Protein AF-0000000066988422 (afdb_homodimer)

Sequence (1366 aa):
MVNLGQAAKDKHDAPRVVFVVPATNDAADVSQGKTKPSWLRLRHLDGFFNGLKALVPVSDYKPEFPRQPGEDSPFPLTFSYTGLPTPTPFVPQPDYDSSEYTAEYHQVEPCYLDKDKKIPVPDVYAYNGVIQGQPKPAIGSYDVLGLRDDICFDRFGRYGPYGLGYSFEEGGMEVGLDTEREGSDAVWEKTGKIDYDKIVIDWGDAQTRCYESNKKRFDEPQERKGPSKTAPNKHQRRSLFGRERKTIPRTAVVIRSYTGFHWTHHSLLNFRAMISELALRSGGEYEVHFLLHVRDDTEAIWADPTTVQRILDENVPEELHSICTLWSEAQMRLIYPGKFGPNVANPSGRDIYGVYRSAHLALQHFAMMHPEYEHFWNWELDMRWLGNYYELFDRLGIWARKQPRVELWERSAKYYIPGYHGDWDAFADLVHNETQASGRPTILGPVSFPGRLALRSEMQGESFFPQSCVEGDLSQCGVGEDADLITLNPIFDVEESGWVFASDVTGYKRDFPMPPRRCSIVTASRLSRRLLEVMHEETWRLRHTMFSEMFPASMALHHGLKVVYAPHPIYIDREWDLKELDGSFNGGRDRSTSGRGSPFDFSNEHNHKGTTWYYHSEFAGLLWRRWLGYAQYDGRGANGGRSGEGTLRGGKEEEERPDSTGRLCLRSMLVHPIKWEHPIDIEMVNLGQAAKDKHDAPRVVFVVPATNDAADVSQGKTKPSWLRLRHLDGFFNGLKALVPVSDYKPEFPRQPGEDSPFPLTFSYTGLPTPTPFVPQPDYDSSEYTAEYHQVEPCYLDKDKKIPVPDVYAYNGVIQGQPKPAIGSYDVLGLRDDICFDRFGRYGPYGLGYSFEEGGMEVGLDTEREGSDAVWEKTGKIDYDKIVIDWGDAQTRCYESNKKRFDEPQERKGPSKTAPNKHQRRSLFGRERKTIPRTAVVIRSYTGFHWTHHSLLNFRAMISELALRSGGEYEVHFLLHVRDDTEAIWADPTTVQRILDENVPEELHSICTLWSEAQMRLIYPGKFGPNVANPSGRDIYGVYRSAHLALQHFAMMHPEYEHFWNWELDMRWLGNYYELFDRLGIWARKQPRVELWERSAKYYIPGYHGDWDAFADLVHNETQASGRPTILGPVSFPGRLALRSEMQGESFFPQSCVEGDLSQCGVGEDADLITLNPIFDVEESGWVFASDVTGYKRDFPMPPRRCSIVTASRLSRRLLEVMHEETWRLRHTMFSEMFPASMALHHGLKVVYAPHPIYIDREWDLKELDGSFNGGRDRSTSGRGSPFDFSNEHNHKGTTWYYHSEFAGLLWRRWLGYAQYDGRGANGGRSGEGTLRGGKEEEERPDSTGRLCLRSMLVHPIKWEHPIDIE

Solvent-accessible surface area (backbone atoms only — not comparable to full-atom values): 73472 Å² total; per-residue (Å²): 133,80,80,78,74,79,78,73,74,75,74,74,70,73,74,75,78,63,80,58,70,71,70,59,65,64,59,57,55,66,71,56,88,66,74,71,67,70,70,43,70,40,53,71,60,64,29,72,74,33,6,54,51,35,55,32,53,63,90,70,52,42,47,56,31,80,65,57,91,87,57,75,68,49,66,76,77,81,68,84,70,87,64,84,79,75,63,42,78,52,74,76,65,77,62,60,82,34,68,71,41,48,70,45,28,53,73,67,49,87,32,33,56,44,94,83,63,77,41,68,67,74,63,37,27,29,34,85,14,37,39,47,21,28,55,51,52,54,29,24,36,40,71,80,39,66,44,80,75,52,36,21,34,33,53,47,28,66,33,28,66,56,19,40,53,36,40,60,92,58,16,24,60,39,48,54,59,83,26,68,56,84,78,50,64,65,71,32,68,83,79,45,77,57,41,59,62,78,64,58,45,43,52,33,58,32,48,50,52,22,30,66,68,25,48,83,33,39,64,71,53,64,80,68,78,66,87,66,73,84,65,69,81,66,59,64,58,70,56,91,63,72,86,57,56,35,52,46,76,27,31,36,37,37,30,52,45,44,66,78,54,83,84,46,65,65,56,50,34,50,50,50,43,44,40,41,44,30,16,39,71,51,29,35,41,26,43,66,36,33,42,33,35,40,81,62,61,52,57,36,60,76,65,32,70,65,54,40,51,51,52,38,68,75,41,42,62,75,43,51,50,72,30,51,45,78,47,36,51,59,56,48,47,51,34,44,26,62,84,63,46,65,57,73,39,60,79,81,72,66,55,72,63,33,65,72,35,28,49,51,56,65,54,32,52,50,48,71,75,38,66,60,37,50,31,34,33,39,39,60,79,38,56,47,64,49,64,60,59,37,45,55,58,51,25,49,51,55,45,45,12,57,44,36,39,67,55,25,57,60,52,13,14,32,75,49,33,39,92,71,46,45,55,71,68,48,37,52,50,49,47,50,51,44,45,60,69,64,68,58,82,79,59,74,46,50,56,88,57,76,84,70,76,78,51,75,55,46,74,73,70,51,70,65,52,60,66,59,47,71,79,47,60,52,84,51,14,49,46,71,40,70,49,29,30,39,31,73,35,44,42,18,42,40,68,67,12,56,38,81,58,64,51,27,40,29,28,62,68,78,92,40,71,80,72,83,53,26,27,26,72,66,69,48,28,38,35,18,45,68,50,35,50,50,52,41,46,37,30,47,76,61,31,36,51,34,30,42,41,28,33,65,49,21,52,28,43,52,57,13,48,46,57,40,40,50,52,56,46,29,40,59,45,47,62,68,55,58,69,59,45,45,48,50,52,18,32,8,49,79,61,13,30,17,18,54,54,7,27,62,10,72,91,37,39,70,75,40,25,41,18,21,62,35,88,72,19,54,36,15,36,51,54,50,25,38,44,63,28,36,58,39,46,67,17,43,46,96,74,32,42,44,81,80,28,59,51,79,42,60,16,30,72,46,27,63,36,89,87,41,38,32,55,39,38,44,55,64,38,52,31,18,36,43,89,67,67,54,80,71,66,80,105,130,82,77,75,74,80,77,74,74,76,73,76,72,73,75,74,78,63,79,57,68,69,70,57,66,65,57,60,55,66,72,57,87,65,75,72,68,70,71,42,68,40,52,72,60,64,28,72,73,32,6,53,49,34,55,32,53,63,90,72,52,45,49,55,30,82,67,56,90,88,57,76,71,49,66,78,78,82,67,83,68,86,65,84,80,76,64,43,78,53,75,77,64,77,62,60,80,35,69,71,42,47,70,47,28,53,74,68,47,88,35,32,57,43,93,84,63,76,41,69,67,74,65,36,27,28,34,86,14,38,39,47,21,27,54,51,52,54,29,24,36,40,71,80,38,67,44,81,76,52,37,21,35,34,55,46,28,65,31,28,66,54,19,40,54,37,40,60,91,58,18,23,60,39,49,53,59,84,26,66,55,85,78,50,63,65,70,33,66,83,80,45,76,56,42,57,63,78,65,60,45,44,52,33,58,31,47,49,54,23,31,66,68,24,47,82,32,38,62,71,52,65,80,70,80,66,87,68,73,81,64,69,82,65,60,66,60,70,55,94,63,74,86,57,56,36,55,45,75,26,32,36,37,37,32,52,44,45,66,79,53,84,83,46,68,66,58,50,34,53,49,50,44,44,40,42,44,29,15,39,72,50,28,36,39,26,42,67,37,33,42,32,35,41,81,61,62,52,56,36,59,76,64,31,70,66,53,40,50,51,52,37,69,75,42,43,62,74,44,50,49,71,30,51,46,78,48,37,51,58,54,48,48,50,34,44,27,62,83,62,46,64,58,73,37,60,82,81,72,67,54,73,65,33,65,73,36,28,50,52,55,64,52,32,52,50,48,71,75,39,66,59,37,51,32,33,32,40,39,59,78,37,56,49,63,49,66,58,58,38,46,56,58,51,25,51,51,55,46,44,12,58,44,35,39,66,56,25,57,62,53,12,15,32,75,49,33,40,93,71,44,45,56,71,69,48,36,52,49,48,47,50,50,43,44,60,71,63,68,60,83,80,59,75,47,51,55,88,58,78,83,70,76,80,52,75,55,44,74,72,69,50,71,66,52,60,66,59,46,72,78,46,62,50,83,52,13,48,46,72,38,69,48,29,31,38,31,72,37,46,41,18,41,41,66,68,13,55,38,82,56,64,50,26,40,28,29,61,67,78,92,39,70,80,72,86,53,25,28,27,72,67,68,48,28,38,35,18,44,69,50,36,50,51,52,41,46,38,30,49,73,61,31,36,50,32,30,41,41,28,33,64,50,21,50,29,44,52,55,12,48,48,56,39,40,49,52,55,45,30,40,58,46,47,61,68,54,59,69,58,46,45,49,49,52,18,30,8,49,78,62,13,31,18,17,53,54,7,28,61,10,73,90,37,39,70,75,39,26,40,18,21,60,34,88,73,18,56,37,14,37,53,53,49,25,39,44,63,28,36,59,38,45,67,16,42,47,98,75,31,43,45,81,81,27,59,51,78,42,59,15,31,71,45,28,62,36,89,88,41,38,31,56,38,39,43,56,63,38,52,30,18,36,44,91,66,69,55,78,70,66,79,106

Foldseek 3Di:
DDCPDDPPPPPPPPPPPPVPPPPVVVVVVPPPPPDPDPQLPFFFQDQQQFAQQQFDFPVPADAQPDDDVPDDGCPPPDDDRPDGDFWDFDAPADPLPDPVNVLAAPHFDAFAQAPVRPAGQATATKAFADGHHHHFFQFFDCVLLVHDDRIWHFPLRQQVQPAAQDDLVLQHQPFNVQFACPNSCSRQPPRHGDRVPVRVGQLLVRLVVLCVVVVLQADDLPPPPDDDDPPDCVQAPPPVDDRPHGHDAAEEEEEEEEAPDDDDSVLSSQVSLQSSLARRSNSGSYHYAYEYEYEPPVQPVVPDVVSLVVSCVRGHPSSRSNRYDYDYLVVLCVLQDDDWADAQDDLPPDDCSDCFAAVCSSVLVVLVVCSRHFKYWYHYSFKGKRDRVCSVVVSLQVSLLQDALWCQLQLLQATHRCVVQPDPVSVVVVSVVLVVVLVDDGARFADDFPQQDDDPCVVVVDAQQDPCCVPHDVNCGSGNPGAQKEAQHGKAWAVQLQQSQNRRKIRTDPVGPDDTWIFGADLGMMHGSVLSVLLSCCCRPSVIGGGRRIGSVRSCRNRTGGYHYRTFRKHFRGNDDSVVLQCLQQVADSSGLYHPNHCNNPVNVVSCQGIQDHQNHVNVQVSQLLSSAAWAAPQCDPSSGDGPDHDTDTHRVQQPDPPGSHHRIRGIDMGPGHSDHDPVVVD/DPPPDDPPPPPPPPPPPPVPPPPVVVVVVPDPPPDPDPQLPFFFQDQQQFAQQQFDFPVPADAQPDDDVPDDGCPPPDGDRPDGDFWDFDAPADPLPDPVNVLAAPHFDAFAQAPVRPAGQATATKAFGAGHHHHFFQFFDCVLLVHDDRIWHFPLSQQVQPAAQDDLVLQHLPANVQFACPNSCSRQPPRHHDRVPVRVGQLLVRLVVLCVVVVLQADDLPPPPDDDDPPDCVQAPPPVDDRPHGHDAAEEEEEEEEAPDDDDSVLSSQVSQQSSLARRSNSGSYHYAYEYEYEPPVQPVVPDVVSLVVSCVRGHPSSRSNRYDYDYLVVLCVLQDDDWADAQDDLPPDDCSDCFAAVCSSVLVVLVVCSRHFKYWYHYSFKGKRDRVCSVVVSLQLSLLQDALWCQLQLLQATHRCVVQPDPVSVVVVSVVLVVVLVDDGARFADDFPQQDDDPCVVVVDAQQDPCCVPHDVNCGSGNPGAQKEDQHGKAWAAQLQQSQNRRKIRTDPVGPDDTWIFDADLGIMHGSVLSVQLSCCCRPSVIGGGNRIGSVRSCRNRTGGYHYRTFRKHFRGNDDSVVLQCLQQVADSSGLYHHNHCNNPVNVVSCQGIQDHQNHLNVQVSQLLSSAAWAAPQCDPSSGGGPDHDTDTHRVQQPDPPGSHHRIRGIDMGPGHSDHDPVVVD

Radius of gyration: 39.03 Å; Cα contacts (8 Å, |Δi|>4): 2765; chains: 2; bounding box: 104×121×93 Å

Secondary structure (DSSP, 8-state):
----------------------GGGGTHHHHS-----GGGGSPBP-GGG-BGGGEE-GGG--BSSS--TTPPP-PSP-----S----EEE--S--TTSHHHHHHBPPPPPPBSSTTS-SBPPPEEEEESEETBPPPPSBS-HHHHT---SEEB-HHHHHGGGTTTS-TTTTS-STTTTS--TTGGGGGTTT----TTTTT--HHHHHHHHHHHTGGGB-------SS------TT----SSS-PPBPB-EEEEEEEEETT----HHHHHHHHHHIIIIIITTTSSEEEEEEEE---TTS-TTT-HHHHHHHHHHHS-GGGGGGEEEE-HHHHHHHS-S----BS--TT---TTSTTT-TTHHHHHHHHH-TTEEEEEEEETT-EESS-HHHHHHHHHHHHHHS-STTHHHHTTS---HHHH-SHHHHHHHHHHHHHHH-PPP--SPPP-TT----HHHHTT--SS-THHHHS-GGGTTTTPPPSEEESS--EE-TTS--TTTT-EESS-TTSPPPP-EE-SS--EEEEHHHHHHHHHHHHTT--EE-TTTHHHHHHHHHT--EEE----B-BSB---HHHHHHHHT-SGGGSSSSTT-TTSTTTGGGGGGBSBSTT-SHHHHHHHHHHT--EE----TTS--TT-S-EE-HHHHHH-TTS--SB-B---EEB-----SGGGG-/----------------------GGGGTHHHHS-----GGGGSPBP-GGG-BGGGEE-GGG--BSSS--TTPPP-PSP-----S----EEE--S--TTSHHHHHHBPPPPPPBSSTTS-SBPPPEEEEESEETBPPPPSBS-HHHHT---SEEB-HHHHHGGGTTTS-TTTTS-STTTTS--TTGGGGGTTT----TTTTT--HHHHHHHHHHHTGGGB-------SS------TT----SSS-PPBPB-EEEEEEEEETT----HHHHHHHHHHIIIIIITTTSSEEEEEEEE---TTS-TTT-HHHHHHHHHHHS-GGGGGGEEEE-HHHHHHHS-S----BS--TT---TTSTTT-TTHHHHHHHHH-TTEEEEEEEETT-EESS-HHHHHHHHHHHHHHS-STTHHHHTTS---HHHH-SHHHHHHHHHHHHHHH-PPPP-SPPP-TT----HHHHTT--SS-THHHHS-GGGTTTTPPPSEEESS--EE-TTS--TTTT-EESS-TTSPPPP-EE-SS--EEEEHHHHHHHHHHHHTT--EE-TTTHHHHHHHHHT--EEE----B-BSB---HHHHHHHHT-SGGGSSSSTT-TTSTTTGGGGGGBSBSTT-SHHHHHHHHHHT--EE----TTS--TT-S-EE-HHHHHH-TTS--SB-B---EEB-----SGGGG-

Nearest PDB structures (foldseek):
  5xlx-assembly1_D  TM=3.411E-01  e=4.721E-01  Pseudomonas aeruginosa PAO1
  8hfm-assembly1_A  TM=3.914E-01  e=1.271E+00  Mycolicibacterium smegmatis
  7mq5-assembly1_A  TM=4.185E-01  e=6.124E+00  Pseudomonas aeruginosa UCBPP-PA14
  6c8s-assembly1_A  TM=3.141E-01  e=2.275E+00  Catharanthus roseus
  3wqc-assembly1_A  TM=3.260E-01  e=3.421E+00  Delftia sp. HT23

pLDDT: mean 89.11, std 18.58, range [16.94, 98.94]

InterPro domains:
  IPR021822 Protein of unknown function DUF3405 [PF11885] (152-675)
  IPR021822 Protein of unknown function DUF3405 [PTHR36205] (32-678)

Organism: NCBI:txid100816

Structure (mmCIF, N/CA/C/O backbone):
data_AF-0000000066988422-model_v1
#
loop_
_entity.id
_entity.type
_entity.pdbx_description
1 polymer 'Uncharacterized protein'
#
loop_
_atom_site.group_PDB
_atom_site.id
_atom_site.type_symbol
_atom_site.label_atom_id
_atom_site.label_alt_id
_atom_site.label_comp_id
_atom_site.label_asym_id
_atom_site.label_entity_id
_atom_site.label_seq_id
_atom_site.pdbx_PDB_ins_code
_atom_site.Cartn_x
_atom_site.Cartn_y
_atom_site.Cartn_z
_atom_site.occupancy
_atom_site.B_iso_or_equiv
_atom_site.auth_seq_id
_atom_site.auth_comp_id
_atom_site.auth_asym_id
_atom_site.auth_atom_id
_atom_site.pdbx_PDB_model_num
ATOM 1 N N . MET A 1 1 ? 52.656 7.969 -8.68 1 19.59 1 MET A N 1
ATOM 2 C CA . MET A 1 1 ? 52.062 9.07 -7.926 1 19.59 1 MET A CA 1
ATOM 3 C C . MET A 1 1 ? 51.031 9.797 -8.758 1 19.59 1 MET A C 1
ATOM 5 O O . MET A 1 1 ? 51.344 10.727 -9.492 1 19.59 1 MET A O 1
ATOM 9 N N . VAL A 1 2 ? 50.25 9.062 -9.492 1 21.31 2 VAL A N 1
ATOM 10 C CA . VAL A 1 2 ? 49.562 9.398 -10.742 1 21.31 2 VAL A CA 1
ATOM 11 C C . VAL A 1 2 ? 48.469 10.43 -10.469 1 21.31 2 VAL A C 1
ATOM 13 O O . VAL A 1 2 ? 47.688 10.297 -9.516 1 21.31 2 VAL A O 1
ATOM 16 N N . ASN A 1 3 ? 48.75 11.672 -10.844 1 19.94 3 ASN A N 1
ATOM 17 C CA . ASN A 1 3 ? 48.188 13.016 -10.711 1 19.94 3 ASN A CA 1
ATOM 18 C C . ASN A 1 3 ? 46.781 13.086 -11.266 1 19.94 3 ASN A C 1
ATOM 20 O O . ASN A 1 3 ? 46.562 13.102 -12.484 1 19.94 3 ASN A O 1
ATOM 24 N N . LEU A 1 4 ? 45.938 12.141 -10.758 1 20.84 4 LEU A N 1
ATOM 25 C CA . LEU A 1 4 ? 44.562 11.898 -11.234 1 20.84 4 LEU A CA 1
ATOM 26 C C . LEU A 1 4 ? 43.75 13.18 -11.195 1 20.84 4 LEU A C 1
ATOM 28 O O . LEU A 1 4 ? 43.625 13.805 -10.133 1 20.84 4 LEU A O 1
ATOM 32 N N . GLY A 1 5 ? 43.844 13.914 -12.281 1 19.59 5 GLY A N 1
ATOM 33 C CA . GLY A 1 5 ? 43.344 15.227 -12.664 1 19.59 5 GLY A CA 1
ATOM 34 C C . GLY A 1 5 ? 41.906 15.445 -12.32 1 19.59 5 GLY A C 1
ATOM 35 O O . GLY A 1 5 ? 41.156 14.484 -12.125 1 19.59 5 GLY A O 1
ATOM 36 N N . GLN A 1 6 ? 41.5 16.656 -11.859 1 18.61 6 GLN A N 1
ATOM 37 C CA . GLN A 1 6 ? 40.531 17.469 -11.125 1 18.61 6 GLN A CA 1
ATOM 38 C C . GLN A 1 6 ? 39.219 17.625 -11.906 1 18.61 6 GLN A C 1
ATOM 40 O O . GLN A 1 6 ? 39.094 18.531 -12.727 1 18.61 6 GLN A O 1
ATOM 45 N N . ALA A 1 7 ? 38.781 16.547 -12.609 1 18.44 7 ALA A N 1
ATOM 46 C CA . ALA A 1 7 ? 37.688 16.938 -13.5 1 18.44 7 ALA A CA 1
ATOM 47 C C . ALA A 1 7 ? 36.562 17.609 -12.719 1 18.44 7 ALA A C 1
ATOM 49 O O . ALA A 1 7 ? 35.969 17 -11.812 1 18.44 7 ALA A O 1
ATOM 50 N N . ALA A 1 8 ? 36.5 18.875 -12.648 1 16.94 8 ALA A N 1
ATOM 51 C CA . ALA A 1 8 ? 35.625 19.828 -11.984 1 16.94 8 ALA A CA 1
ATOM 52 C C . ALA A 1 8 ? 34.188 19.672 -12.477 1 16.94 8 ALA A C 1
ATOM 54 O O . ALA A 1 8 ? 33.844 20.094 -13.586 1 16.94 8 ALA A O 1
ATOM 55 N N . LYS A 1 9 ? 33.625 18.5 -12.367 1 20.05 9 LYS A N 1
ATOM 56 C CA . LYS A 1 9 ? 32.281 18.422 -12.984 1 20.05 9 LYS A CA 1
ATOM 57 C C . LYS A 1 9 ? 31.375 19.516 -12.477 1 20.05 9 LYS A C 1
ATOM 59 O O . LYS A 1 9 ? 31.188 19.688 -11.273 1 20.05 9 LYS A O 1
ATOM 64 N N . ASP A 1 10 ? 31.141 20.5 -13.289 1 17.42 10 ASP A N 1
ATOM 65 C CA . ASP A 1 10 ? 30.312 21.688 -13.125 1 17.42 10 ASP A CA 1
ATOM 66 C C . ASP A 1 10 ? 28.875 21.312 -12.789 1 17.42 10 ASP A C 1
ATOM 68 O O . ASP A 1 10 ? 28.219 20.578 -13.539 1 17.42 10 ASP A O 1
ATOM 72 N N . LYS A 1 11 ? 28.625 21.094 -11.547 1 21.39 11 LYS A N 1
ATOM 73 C CA . LYS A 1 11 ? 27.328 20.812 -10.938 1 21.39 11 LYS A CA 1
ATOM 74 C C . LYS A 1 11 ? 26.281 21.812 -11.406 1 21.39 11 LYS A C 1
ATOM 76 O O . LYS A 1 11 ? 26.375 23.016 -11.117 1 21.39 11 LYS A O 1
ATOM 81 N N . HIS A 1 12 ? 25.891 21.594 -12.703 1 20.41 12 HIS A N 1
ATOM 82 C CA . HIS A 1 12 ? 24.844 22.484 -13.188 1 20.41 12 HIS A CA 1
ATOM 83 C C . HIS A 1 12 ? 23.703 22.609 -12.18 1 20.41 12 HIS A C 1
ATOM 85 O O . HIS A 1 12 ? 23.25 21.594 -11.625 1 20.41 12 HIS A O 1
ATOM 91 N N . ASP A 1 13 ? 23.672 23.578 -11.422 1 19.95 13 ASP A N 1
ATOM 92 C CA . ASP A 1 13 ? 22.75 24.094 -10.43 1 19.95 13 ASP A CA 1
ATOM 93 C C . ASP A 1 13 ? 21.297 24.016 -10.93 1 19.95 13 ASP A C 1
ATOM 95 O O . ASP A 1 13 ? 20.969 24.562 -11.977 1 19.95 13 ASP A O 1
ATOM 99 N N . ALA A 1 14 ? 20.766 22.844 -10.82 1 23.89 14 ALA A N 1
ATOM 100 C CA . ALA A 1 14 ? 19.344 22.766 -11.18 1 23.89 14 ALA A CA 1
ATOM 101 C C . ALA A 1 14 ? 18.578 23.953 -10.594 1 23.89 14 ALA A C 1
ATOM 103 O O . ALA A 1 14 ? 18.672 24.234 -9.398 1 23.89 14 ALA A O 1
ATOM 104 N N . PRO A 1 15 ? 18.25 24.922 -11.406 1 22.16 15 PRO A N 1
ATOM 105 C CA . PRO A 1 15 ? 17.562 26.125 -10.922 1 22.16 15 PRO A CA 1
ATOM 106 C C . PRO A 1 15 ? 16.328 25.797 -10.062 1 22.16 15 PRO A C 1
ATOM 108 O O . PRO A 1 15 ? 15.695 24.766 -10.266 1 22.16 15 PRO A O 1
ATOM 111 N N . ARG A 1 16 ? 16.328 26.094 -8.82 1 23.86 16 ARG A N 1
ATOM 112 C CA . ARG A 1 16 ? 15.266 26.156 -7.824 1 23.86 16 ARG A CA 1
ATOM 113 C C . ARG A 1 16 ? 14 26.766 -8.398 1 23.86 16 ARG A C 1
ATOM 115 O O . ARG A 1 16 ? 13.984 27.953 -8.75 1 23.86 16 ARG A O 1
ATOM 122 N N . VAL A 1 17 ? 13.406 25.953 -9.188 1 24.53 17 VAL A N 1
ATOM 123 C CA . VAL A 1 17 ? 12.195 26.578 -9.719 1 24.53 17 VAL A CA 1
ATOM 124 C C . VAL A 1 17 ? 11.344 27.125 -8.57 1 24.53 17 VAL A C 1
ATOM 126 O O . VAL A 1 17 ? 10.828 26.359 -7.754 1 24.53 17 VAL A O 1
ATOM 129 N N . VAL A 1 18 ? 11.844 28.109 -7.848 1 24.56 18 VAL A N 1
ATOM 130 C CA . VAL A 1 18 ? 10.953 28.922 -7.016 1 24.56 18 VAL A CA 1
ATOM 131 C C . VAL A 1 18 ? 9.766 29.391 -7.848 1 24.56 18 VAL A C 1
ATOM 133 O O . VAL A 1 18 ? 9.945 30 -8.906 1 24.56 18 VAL A O 1
ATOM 136 N N . PHE A 1 19 ? 8.875 28.641 -7.836 1 25.61 19 PHE A N 1
ATOM 137 C CA . PHE A 1 19 ? 7.684 29.25 -8.414 1 25.61 19 PHE A CA 1
ATOM 138 C C . PHE A 1 19 ? 7.48 30.656 -7.887 1 25.61 19 PHE A C 1
ATOM 140 O O . PHE A 1 19 ? 7.086 30.844 -6.734 1 25.61 19 PHE A O 1
ATOM 147 N N . VAL A 1 20 ? 8.461 31.547 -8.195 1 26 20 VAL A N 1
ATOM 148 C CA . VAL A 1 20 ? 8.125 32.969 -8.047 1 26 20 VAL A CA 1
ATOM 149 C C . VAL A 1 20 ? 6.898 33.281 -8.891 1 26 20 VAL A C 1
ATOM 151 O O . VAL A 1 20 ? 6.914 33.125 -10.117 1 26 20 VAL A O 1
ATOM 154 N N . VAL A 1 21 ? 5.773 33.094 -8.406 1 29.05 21 VAL A N 1
ATOM 155 C CA . VAL A 1 21 ? 4.867 34.031 -9.094 1 29.05 21 VAL A CA 1
ATOM 156 C C . VAL A 1 21 ? 5.598 35.344 -9.406 1 29.05 21 VAL A C 1
ATOM 158 O O . VAL A 1 21 ? 6.27 35.906 -8.539 1 29.05 21 VAL A O 1
ATOM 161 N N . PRO A 1 22 ? 6.039 35.469 -10.562 1 28.91 22 PRO A N 1
ATOM 162 C CA . PRO A 1 22 ? 6.773 36.688 -10.781 1 28.91 22 PRO A CA 1
ATOM 163 C C . PRO A 1 22 ? 6.207 37.875 -9.969 1 28.91 22 PRO A C 1
ATOM 165 O O . PRO A 1 22 ? 4.988 38.062 -9.93 1 28.91 22 PRO A O 1
ATOM 168 N N . ALA A 1 23 ? 6.914 38.219 -8.945 1 31.91 23 ALA A N 1
ATOM 169 C CA . ALA A 1 23 ? 6.801 39.594 -8.438 1 31.91 23 ALA A CA 1
ATOM 170 C C . ALA A 1 23 ? 6.766 40.594 -9.586 1 31.91 23 ALA A C 1
ATOM 172 O O . ALA A 1 23 ? 7.57 41.531 -9.617 1 31.91 23 ALA A O 1
ATOM 173 N N . THR A 1 24 ? 6.543 40.156 -10.852 1 30.11 24 THR A N 1
ATOM 174 C CA . THR A 1 24 ? 6.543 41.188 -11.875 1 30.11 24 THR A CA 1
ATOM 175 C C . THR A 1 24 ? 5.637 42.344 -11.469 1 30.11 24 THR A C 1
ATOM 177 O O . THR A 1 24 ? 5.645 43.406 -12.109 1 30.11 24 THR A O 1
ATOM 180 N N . ASN A 1 25 ? 4.68 42 -10.641 1 28.25 25 ASN A N 1
ATOM 181 C CA . ASN A 1 25 ? 3.791 43.125 -10.43 1 28.25 25 ASN A CA 1
ATOM 182 C C . ASN A 1 25 ? 4.391 44.156 -9.453 1 28.25 25 ASN A C 1
ATOM 184 O O . ASN A 1 25 ? 3.693 45.031 -8.977 1 28.25 25 ASN A O 1
ATOM 188 N N . ASP A 1 26 ? 5.59 43.906 -9.047 1 30.14 26 ASP A N 1
ATOM 189 C CA . ASP A 1 26 ? 6.129 45.062 -8.336 1 30.14 26 ASP A CA 1
ATOM 190 C C . ASP A 1 26 ? 6.398 46.219 -9.289 1 30.14 26 ASP A C 1
ATOM 192 O O . ASP A 1 26 ? 6.824 47.312 -8.859 1 30.14 26 ASP A O 1
ATOM 196 N N . ALA A 1 27 ? 6.754 45.875 -10.508 1 32.25 27 ALA A N 1
ATOM 197 C CA . ALA A 1 27 ? 7.059 46.906 -11.484 1 32.25 27 ALA A CA 1
ATOM 198 C C . ALA A 1 27 ? 5.824 47.781 -11.789 1 32.25 27 ALA A C 1
ATOM 200 O O . ALA A 1 27 ? 5.938 48.906 -12.242 1 32.25 27 ALA A O 1
ATOM 201 N N . ALA A 1 28 ? 4.789 47 -11.93 1 33.03 28 ALA A N 1
ATOM 202 C CA . ALA A 1 28 ? 3.703 47.844 -12.445 1 33.03 28 ALA A CA 1
ATOM 203 C C . ALA A 1 28 ? 3.219 48.812 -11.391 1 33.03 28 ALA A C 1
ATOM 205 O O . ALA A 1 28 ? 2.348 49.656 -11.664 1 33.03 28 ALA A O 1
ATOM 206 N N . ASP A 1 29 ? 3.682 48.5 -10.289 1 30.86 29 ASP A N 1
ATOM 207 C CA . ASP A 1 29 ? 3.123 49.406 -9.289 1 30.86 29 ASP A CA 1
ATOM 208 C C . ASP A 1 29 ? 3.646 50.844 -9.477 1 30.86 29 ASP A C 1
ATOM 210 O O . ASP A 1 29 ? 3.098 51.781 -8.914 1 30.86 29 ASP A O 1
ATOM 214 N N . VAL A 1 30 ? 4.867 50.906 -10.047 1 35.25 30 VAL A N 1
ATOM 215 C CA . VAL A 1 30 ? 5.406 52.281 -10.117 1 35.25 30 VAL A CA 1
ATOM 216 C C . VAL A 1 30 ? 4.738 53.031 -11.258 1 35.25 30 VAL A C 1
ATOM 218 O O . VAL A 1 30 ? 4.871 54.25 -11.352 1 35.25 30 VAL A O 1
ATOM 221 N N . SER A 1 31 ? 4.504 52.406 -12.43 1 32.81 31 SER A N 1
ATOM 222 C CA . SER A 1 31 ? 4.258 53.344 -13.516 1 32.81 31 SER A CA 1
ATOM 223 C C . SER A 1 31 ? 2.943 54.094 -13.312 1 32.81 31 SER A C 1
ATOM 225 O O . SER A 1 31 ? 2.752 55.156 -13.859 1 32.81 31 SER A O 1
ATOM 227 N N . GLN A 1 32 ? 1.687 53.25 -13.32 1 32.5 32 GLN A N 1
ATOM 228 C CA . GLN A 1 32 ? 0.474 54.062 -13.352 1 32.5 32 GLN A CA 1
ATOM 229 C C . GLN A 1 32 ? 0.282 54.812 -12.039 1 32.5 32 GLN A C 1
ATOM 231 O O . GLN A 1 32 ? 0.817 54.406 -11 1 32.5 32 GLN A O 1
ATOM 236 N N . GLY A 1 33 ? -0.21 55.938 -11.953 1 37.53 33 GLY A N 1
ATOM 237 C CA . GLY A 1 33 ? -0.683 56.875 -10.93 1 37.53 33 GLY A CA 1
ATOM 238 C C . GLY A 1 33 ? -1.252 56.156 -9.711 1 37.53 33 GLY A C 1
ATOM 239 O O . GLY A 1 33 ? -2.102 56.719 -9.016 1 37.53 33 GLY A O 1
ATOM 240 N N . LYS A 1 34 ? -1.297 54.875 -9.625 1 46 34 LYS A N 1
ATOM 241 C CA . LYS A 1 34 ? -2.049 54.188 -8.578 1 46 34 LYS A CA 1
ATOM 242 C C . LYS A 1 34 ? -1.488 54.5 -7.191 1 46 34 LYS A C 1
ATOM 244 O O . LYS A 1 34 ? -0.277 54.438 -6.977 1 46 34 LYS A O 1
ATOM 249 N N . THR A 1 35 ? -2.203 55.312 -6.414 1 59.12 35 THR A N 1
ATOM 250 C CA . THR A 1 35 ? -2.1 55.812 -5.043 1 59.12 35 THR A CA 1
ATOM 251 C C . THR A 1 35 ? -1.723 54.688 -4.09 1 59.12 35 THR A C 1
ATOM 253 O O . THR A 1 35 ? -2.303 53.594 -4.145 1 59.12 35 THR A O 1
ATOM 256 N N . LYS A 1 36 ? -0.502 54.594 -3.652 1 72.38 36 LYS A N 1
ATOM 257 C CA . LYS A 1 36 ? -0.059 53.688 -2.574 1 72.38 36 LYS A CA 1
ATOM 258 C C . LYS A 1 36 ? -1.171 53.469 -1.554 1 72.38 36 LYS A C 1
ATOM 260 O O . LYS A 1 36 ? -1.992 54.375 -1.317 1 72.38 36 LYS A O 1
ATOM 265 N N . PRO A 1 37 ? -1.189 52.188 -1.124 1 82.56 37 PRO A N 1
ATOM 266 C CA . PRO A 1 37 ? -2.223 51.938 -0.118 1 82.56 37 PRO A CA 1
ATOM 267 C C . PRO A 1 37 ? -2.158 52.906 1.057 1 82.56 37 PRO A C 1
ATOM 269 O O . PRO A 1 37 ? -1.066 53.25 1.513 1 82.56 37 PRO A O 1
ATOM 272 N N . SER A 1 38 ? -3.213 53.375 1.493 1 83 38 SER A N 1
ATOM 273 C CA . SER A 1 38 ? -3.307 54.406 2.504 1 83 38 SER A CA 1
ATOM 274 C C . SER A 1 38 ? -2.723 53.938 3.836 1 83 38 SER A C 1
ATOM 276 O O . SER A 1 38 ? -2.188 54.75 4.598 1 83 38 SER A O 1
ATOM 278 N N . TRP A 1 39 ? -2.803 52.688 4.105 1 87.25 39 TRP A N 1
ATOM 279 C CA . TRP A 1 39 ? -2.352 52.188 5.406 1 87.25 39 TRP A CA 1
ATOM 280 C C . TRP A 1 39 ? -0.84 52.344 5.551 1 87.25 39 TRP A C 1
ATOM 282 O O . TRP A 1 39 ? -0.316 52.375 6.664 1 87.25 39 TRP A O 1
ATOM 292 N N . LEU A 1 40 ? -0.065 52.438 4.492 1 86.25 40 LEU A N 1
ATOM 293 C CA . LEU A 1 40 ? 1.384 52.625 4.523 1 86.25 40 LEU A CA 1
ATOM 294 C C . LEU A 1 40 ? 1.77 53.906 5.23 1 86.25 40 LEU A C 1
ATOM 296 O O . LEU A 1 40 ? 2.896 54.031 5.715 1 86.25 40 LEU A O 1
ATOM 300 N N . ARG A 1 41 ? 0.84 54.75 5.289 1 86.44 41 ARG A N 1
ATOM 301 C CA . ARG A 1 41 ? 1.125 56.062 5.879 1 86.44 41 ARG A CA 1
ATOM 302 C C . ARG A 1 41 ? 0.848 56.062 7.379 1 86.44 41 ARG A C 1
ATOM 304 O O . ARG A 1 41 ? 1.225 57 8.094 1 86.44 41 ARG A O 1
ATOM 311 N N . LEU A 1 42 ? 0.334 55.062 7.82 1 90.06 42 LEU A N 1
ATOM 312 C CA . LEU A 1 42 ? 0.01 54.969 9.242 1 90.06 42 LEU A CA 1
ATOM 313 C C . LEU A 1 42 ? 1.269 54.75 10.078 1 90.06 42 LEU A C 1
ATOM 315 O O . LEU A 1 42 ? 2.246 54.188 9.594 1 90.06 42 LEU A O 1
ATOM 319 N N . ARG A 1 43 ? 1.181 55.188 11.25 1 89.62 43 ARG A N 1
ATOM 320 C CA . ARG A 1 43 ? 2.322 55.094 12.156 1 89.62 43 ARG A CA 1
ATOM 321 C C . ARG A 1 43 ? 2.576 53.625 12.539 1 89.62 43 ARG A C 1
ATOM 323 O O . ARG A 1 43 ? 1.637 52.875 12.828 1 89.62 43 ARG A O 1
ATOM 330 N N . HIS A 1 44 ? 3.873 53.281 12.617 1 91.81 44 HIS A N 1
ATOM 331 C CA . HIS A 1 44 ? 4.258 51.938 13.086 1 91.81 44 HIS A CA 1
ATOM 332 C C . HIS A 1 44 ? 4.082 51.812 14.602 1 91.81 44 HIS A C 1
ATOM 334 O O . HIS A 1 44 ? 4.324 52.781 15.336 1 91.81 44 HIS A O 1
ATOM 340 N N . LEU A 1 45 ? 3.695 50.688 15 1 93.81 45 LEU A N 1
ATOM 341 C CA . LEU A 1 45 ? 3.605 50.406 16.422 1 93.81 45 LEU A CA 1
ATOM 342 C C . LEU A 1 45 ? 4.949 49.938 16.969 1 93.81 45 LEU A C 1
ATOM 344 O O . LEU A 1 45 ? 5.539 49 16.453 1 93.81 45 LEU A O 1
ATOM 348 N N . ASP A 1 46 ? 5.379 50.531 18.031 1 92.38 46 ASP A N 1
ATOM 349 C CA . ASP A 1 46 ? 6.719 50.25 18.547 1 92.38 46 ASP A CA 1
ATOM 350 C C . ASP A 1 46 ? 6.668 49.344 19.766 1 92.38 46 ASP A C 1
ATOM 352 O O . ASP A 1 46 ? 7.688 48.781 20.172 1 92.38 46 ASP A O 1
ATOM 356 N N . GLY A 1 47 ? 5.512 49.188 20.328 1 94.88 47 GLY A N 1
ATOM 357 C CA . GLY A 1 47 ? 5.371 48.469 21.578 1 94.88 47 GLY A CA 1
ATOM 358 C C . GLY A 1 47 ? 5.762 47 21.469 1 94.88 47 GLY A C 1
ATOM 359 O O . GLY A 1 47 ? 6.102 46.375 22.469 1 94.88 47 GLY A O 1
ATOM 360 N N . PHE A 1 48 ? 5.766 46.5 20.281 1 95.94 48 PHE A N 1
ATOM 361 C CA . PHE A 1 48 ? 6.145 45.094 20.062 1 95.94 48 PHE A CA 1
ATOM 362 C C . PHE A 1 48 ? 7.57 44.844 20.547 1 95.94 48 PHE A C 1
ATOM 364 O O . PHE A 1 48 ? 7.922 43.719 20.875 1 95.94 48 PHE A O 1
ATOM 371 N N . PHE A 1 49 ? 8.367 45.875 20.516 1 95.12 49 PHE A N 1
ATOM 372 C CA . PHE A 1 49 ? 9.805 45.688 20.641 1 95.12 49 PHE A CA 1
ATOM 373 C C . PHE A 1 49 ? 10.289 46.125 22.016 1 95.12 49 PHE A C 1
ATOM 375 O O . PHE A 1 49 ? 11.477 46.406 22.203 1 95.12 49 PHE A O 1
ATOM 382 N N . ASN A 1 50 ? 9.344 46.25 22.922 1 94.94 50 ASN A N 1
ATOM 383 C CA . ASN A 1 50 ? 9.688 46.344 24.344 1 94.94 50 ASN A CA 1
ATOM 384 C C . ASN A 1 50 ? 9.945 44.969 24.938 1 94.94 50 ASN A C 1
ATOM 386 O O . ASN A 1 50 ? 9.406 43.969 24.469 1 94.94 50 ASN A O 1
ATOM 390 N N . GLY A 1 51 ? 10.812 45 26 1 95.19 51 GLY A N 1
ATOM 391 C CA . GLY A 1 51 ? 11.258 43.688 26.484 1 95.19 51 GLY A CA 1
ATOM 392 C C . GLY A 1 51 ? 10.938 43.469 27.953 1 95.19 51 GLY A C 1
ATOM 393 O O . GLY A 1 51 ? 10.055 44.125 28.516 1 95.19 51 GLY A O 1
ATOM 394 N N . LEU A 1 52 ? 11.625 42.594 28.562 1 95.75 52 LEU A N 1
ATOM 395 C CA . LEU A 1 52 ? 11.359 42 29.859 1 95.75 52 LEU A CA 1
ATOM 396 C C . LEU A 1 52 ? 11.531 43.031 30.969 1 95.75 52 LEU A C 1
ATOM 398 O O . LEU A 1 52 ? 10.945 42.906 32.031 1 95.75 52 LEU A O 1
ATOM 402 N N . LYS A 1 53 ? 12.336 44.094 30.734 1 94.12 53 LYS A N 1
ATOM 403 C CA . LYS A 1 53 ? 12.516 45.094 31.766 1 94.12 53 LYS A CA 1
ATOM 404 C C . LYS A 1 53 ? 11.234 45.906 31.969 1 94.12 53 LYS A C 1
ATOM 406 O O . LYS A 1 53 ? 11.078 46.562 33 1 94.12 53 LYS A O 1
ATOM 411 N N . ALA A 1 54 ? 10.359 45.781 31.016 1 94.31 54 ALA A N 1
ATOM 412 C CA . ALA A 1 54 ? 9.094 46.5 31.078 1 94.31 54 ALA A CA 1
ATOM 413 C C . ALA A 1 54 ? 7.945 45.562 31.438 1 94.31 54 ALA A C 1
ATOM 415 O O . ALA A 1 54 ? 6.785 45.844 31.141 1 94.31 54 ALA A O 1
ATOM 416 N N . LEU A 1 55 ? 8.219 44.406 32.031 1 95.5 55 LEU A N 1
ATOM 417 C CA . LEU A 1 55 ? 7.195 43.469 32.438 1 95.5 55 LEU A CA 1
ATOM 418 C C . LEU A 1 55 ? 6.344 44.031 33.594 1 95.5 55 LEU A C 1
ATOM 420 O O . LEU A 1 55 ? 6.875 44.5 34.594 1 95.5 55 LEU A O 1
ATOM 424 N N . VAL A 1 56 ? 5.031 44 33.438 1 93.88 56 VAL A N 1
ATOM 425 C CA . VAL A 1 56 ? 4.121 44.5 34.469 1 93.88 56 VAL A CA 1
ATOM 426 C C . VAL A 1 56 ? 2.975 43.5 34.656 1 93.88 56 VAL A C 1
ATOM 428 O O . VAL A 1 56 ? 2.662 42.719 33.781 1 93.88 56 VAL A O 1
ATOM 431 N N . PRO A 1 57 ? 2.373 43.5 35.875 1 92.75 57 PRO A N 1
ATOM 432 C CA . PRO A 1 57 ? 1.118 42.75 36 1 92.75 57 PRO A CA 1
ATOM 433 C C . PRO A 1 57 ? 0.021 43.281 35.062 1 92.75 57 PRO A C 1
ATOM 435 O O . PRO A 1 57 ? 0.029 44.438 34.719 1 92.75 57 PRO A O 1
ATOM 438 N N . VAL A 1 58 ? -0.869 42.469 34.719 1 93.75 58 VAL A N 1
ATOM 439 C CA . VAL A 1 58 ? -1.912 42.812 33.75 1 93.75 58 VAL A CA 1
ATOM 440 C C . VAL A 1 58 ? -2.682 44.031 34.25 1 93.75 58 VAL A C 1
ATOM 442 O O . VAL A 1 58 ? -3.131 44.844 33.438 1 93.75 58 VAL A O 1
ATOM 445 N N . SER A 1 59 ? -2.787 44.219 35.531 1 93.12 59 SER A N 1
ATOM 446 C CA . SER A 1 59 ? -3.537 45.312 36.125 1 93.12 59 SER A CA 1
ATOM 447 C C . SER A 1 59 ? -2.896 46.656 35.781 1 93.12 59 SER A C 1
ATOM 449 O O . SER A 1 59 ? -3.582 47.688 35.688 1 93.12 59 SER A O 1
ATOM 451 N N . ASP A 1 60 ? -1.618 46.656 35.5 1 90.62 60 ASP A N 1
ATOM 452 C CA . ASP A 1 60 ? -0.891 47.875 35.219 1 90.62 60 ASP A CA 1
ATOM 453 C C . ASP A 1 60 ? -0.646 48.094 33.719 1 90.62 60 ASP A C 1
ATOM 455 O O . ASP A 1 60 ? -0.093 49.094 33.312 1 90.62 60 ASP A O 1
ATOM 459 N N . TYR A 1 61 ? -1.021 47.188 33 1 92.31 61 TYR A N 1
ATOM 460 C CA . TYR A 1 61 ? -0.735 47.125 31.578 1 92.31 61 TYR A CA 1
ATOM 461 C C . TYR A 1 61 ? -1.545 48.156 30.812 1 92.31 61 TYR A C 1
ATOM 463 O O . TYR A 1 61 ? -2.754 48.281 31.031 1 92.31 61 TYR A O 1
ATOM 471 N N . LYS A 1 62 ? -0.855 48.969 29.953 1 91.31 62 LYS A N 1
ATOM 472 C CA . LYS A 1 62 ? -1.472 49.906 29.031 1 91.31 62 LYS A CA 1
ATOM 473 C C . LYS A 1 62 ? -0.983 49.688 27.609 1 91.31 62 LYS A C 1
ATOM 475 O O . LYS A 1 62 ? 0.159 50.031 27.281 1 91.31 62 LYS A O 1
ATOM 480 N N . PRO A 1 63 ? -1.896 49.25 26.766 1 93.56 63 PRO A N 1
ATOM 481 C CA . PRO A 1 63 ? -1.467 48.938 25.391 1 93.56 63 PRO A CA 1
ATOM 482 C C . PRO A 1 63 ? -1.238 50.219 24.562 1 93.56 63 PRO A C 1
ATOM 484 O O . PRO A 1 63 ? -1.924 51.219 24.75 1 93.56 63 PRO A O 1
ATOM 487 N N . GLU A 1 64 ? -0.312 50.062 23.609 1 94.5 64 GLU A N 1
ATOM 488 C CA . GLU A 1 64 ? -0.098 51.125 22.625 1 94.5 64 GLU A CA 1
ATOM 489 C C . GLU A 1 64 ? -1.27 51.188 21.641 1 94.5 64 GLU A C 1
ATOM 491 O O . GLU A 1 64 ? -1.581 52.281 21.125 1 94.5 64 GLU A O 1
ATOM 496 N N . PHE A 1 65 ? -1.855 50.094 21.375 1 94.31 65 PHE A N 1
ATOM 497 C CA . PHE A 1 65 ? -2.914 49.938 20.391 1 94.31 65 PHE A CA 1
ATOM 498 C C . PHE A 1 65 ? -3.869 48.812 20.766 1 94.31 65 PHE A C 1
ATOM 500 O O . PHE A 1 65 ? -3.438 47.75 21.234 1 94.31 65 PHE A O 1
ATOM 507 N N . PRO A 1 66 ? -5.16 49 20.609 1 91.81 66 PRO A N 1
ATOM 508 C CA . PRO A 1 66 ? -5.816 50.25 20.219 1 91.81 66 PRO A CA 1
ATOM 509 C C . PRO A 1 66 ? -5.902 51.281 21.359 1 91.81 66 PRO A C 1
ATOM 511 O O . PRO A 1 66 ? -5.801 50.906 22.531 1 91.81 66 PRO A O 1
ATOM 514 N N . ARG A 1 67 ? -5.996 52.469 20.922 1 83.69 67 ARG A N 1
ATOM 515 C CA . ARG A 1 67 ? -6.168 53.531 21.922 1 83.69 67 ARG A CA 1
ATOM 516 C C . ARG A 1 67 ? -7.594 54.062 21.906 1 83.69 67 ARG A C 1
ATOM 518 O O . ARG A 1 67 ? -8.188 54.25 20.844 1 83.69 67 ARG A O 1
ATOM 525 N N . GLN A 1 68 ? -8.07 54.156 23.109 1 76.12 68 GLN A N 1
ATOM 526 C CA . GLN A 1 68 ? -9.359 54.812 23.203 1 76.12 68 GLN A CA 1
ATOM 527 C C . GLN A 1 68 ? -9.219 56.344 23 1 76.12 68 GLN A C 1
ATOM 529 O O . GLN A 1 68 ? -8.148 56.906 23.234 1 76.12 68 GLN A O 1
ATOM 534 N N . PRO A 1 69 ? -10.336 56.875 22.469 1 75.31 69 PRO A N 1
ATOM 535 C CA . PRO A 1 69 ? -10.266 58.312 22.328 1 75.31 69 PRO A CA 1
ATOM 536 C C . PRO A 1 69 ? -9.906 59.031 23.625 1 75.31 69 PRO A C 1
ATOM 538 O O . PRO A 1 69 ? -10.492 58.719 24.672 1 75.31 69 PRO A O 1
ATOM 541 N N . GLY A 1 70 ? -8.898 59.781 23.641 1 77 70 GLY A N 1
ATOM 542 C CA . GLY A 1 70 ? -8.508 60.562 24.797 1 77 70 GLY A CA 1
ATOM 543 C C . GLY A 1 70 ? -7.441 59.875 25.641 1 77 70 GLY A C 1
ATOM 544 O O . GLY A 1 70 ? -6.895 60.469 26.562 1 77 70 GLY A O 1
ATOM 545 N N . GLU A 1 71 ? -7.164 58.719 25.297 1 79.88 71 GLU A N 1
ATOM 546 C CA . GLU A 1 71 ? -6.172 57.969 26.078 1 79.88 71 GLU A CA 1
ATOM 547 C C . GLU A 1 71 ? -4.75 58.375 25.688 1 79.88 71 GLU A C 1
ATOM 549 O O . GLU A 1 71 ? -4.457 58.594 24.516 1 79.88 71 GLU A O 1
ATOM 554 N N . ASP A 1 72 ? -3.973 58.594 26.719 1 79.06 72 ASP A N 1
ATOM 555 C CA . ASP A 1 72 ? -2.584 58.969 26.484 1 79.06 72 ASP A CA 1
ATOM 556 C C . ASP A 1 72 ? -1.755 57.781 26 1 79.06 72 ASP A C 1
ATOM 558 O O . ASP A 1 72 ? -2.07 56.625 26.312 1 79.06 72 ASP A O 1
ATOM 562 N N . SER A 1 73 ? -0.771 58.188 25.266 1 80.88 73 SER A N 1
ATOM 563 C CA . SER A 1 73 ? 0.193 57.188 24.844 1 80.88 73 SER A CA 1
ATOM 564 C C . SER A 1 73 ? 0.982 56.625 26.016 1 80.88 73 SER A C 1
ATOM 566 O O . SER A 1 73 ? 1.335 57.375 26.938 1 80.88 73 SER A O 1
ATOM 568 N N . PRO A 1 74 ? 1.163 55.344 25.984 1 82.12 74 PRO A N 1
ATOM 569 C CA . PRO A 1 74 ? 2.016 54.781 27.047 1 82.12 74 PRO A CA 1
ATOM 570 C C . PRO A 1 74 ? 3.477 55.219 26.891 1 82.12 74 PRO A C 1
ATOM 572 O O . PRO A 1 74 ? 4.277 55 27.812 1 82.12 74 PRO A O 1
ATOM 575 N N . PHE A 1 75 ? 3.805 55.812 25.859 1 82.38 75 PHE A N 1
ATOM 576 C CA . PHE A 1 75 ? 5.184 56.219 25.609 1 82.38 75 PHE A CA 1
ATOM 577 C C . PHE A 1 75 ? 5.406 57.656 25.984 1 82.38 75 PHE A C 1
ATOM 579 O O . PHE A 1 75 ? 4.504 58.5 25.828 1 82.38 75 PHE A O 1
ATOM 586 N N . PRO A 1 76 ? 6.527 58.031 26.375 1 81.81 76 PRO A N 1
ATOM 587 C CA . PRO A 1 76 ? 7.676 57.188 26.672 1 81.81 76 PRO A CA 1
ATOM 588 C C . PRO A 1 76 ? 7.438 56.281 27.875 1 81.81 76 PRO A C 1
ATOM 590 O O . PRO A 1 76 ? 6.727 56.656 28.812 1 81.81 76 PRO A O 1
ATOM 593 N N . LEU A 1 77 ? 7.98 55.188 27.734 1 83.19 77 LEU A N 1
ATOM 594 C CA . LEU A 1 77 ? 7.75 54.188 28.781 1 83.19 77 LEU A CA 1
ATOM 595 C C . LEU A 1 77 ? 8.492 54.562 30.062 1 83.19 77 LEU A C 1
ATOM 597 O O . LEU A 1 77 ? 9.641 55.031 30 1 83.19 77 LEU A O 1
ATOM 601 N N . THR A 1 78 ? 7.711 54.688 31.125 1 75.44 78 THR A N 1
ATOM 602 C CA . THR A 1 78 ? 8.359 54.812 32.438 1 75.44 78 THR A CA 1
ATOM 603 C C . THR A 1 78 ? 8.172 53.531 33.25 1 75.44 78 THR A C 1
ATOM 605 O O . THR A 1 78 ? 7.047 53.062 33.406 1 75.44 78 THR A O 1
ATOM 608 N N . PHE A 1 79 ? 9.242 52.812 33.375 1 73.38 79 PHE A N 1
ATOM 609 C CA . PHE A 1 79 ? 9.109 51.594 34.188 1 73.38 79 PHE A CA 1
ATOM 610 C C . PHE A 1 79 ? 10.211 51.5 35.219 1 73.38 79 PHE A C 1
ATOM 612 O O . PHE A 1 79 ? 11.258 52.125 35.094 1 73.38 79 PHE A O 1
ATOM 619 N N . SER A 1 80 ? 9.781 50.969 36.312 1 72.75 80 SER A N 1
ATOM 620 C CA . SER A 1 80 ? 10.75 50.719 37.375 1 72.75 80 SER A CA 1
ATOM 621 C C . SER A 1 80 ? 11.32 49.312 37.281 1 72.75 80 SER A C 1
ATOM 623 O O . SER A 1 80 ? 10.578 48.312 37.344 1 72.75 80 SER A O 1
ATOM 625 N N . TYR A 1 81 ? 12.531 49.25 36.875 1 75.75 81 TYR A N 1
ATOM 626 C CA . TYR A 1 81 ? 13.18 47.969 36.688 1 75.75 81 TYR A CA 1
ATOM 627 C C . TYR A 1 81 ? 13.906 47.562 37.969 1 75.75 81 TYR A C 1
ATOM 629 O O . TYR A 1 81 ? 14.812 48.25 38.438 1 75.75 81 TYR A O 1
ATOM 637 N N . THR A 1 82 ? 13.383 46.562 38.594 1 77.38 82 THR A N 1
ATOM 638 C CA . THR A 1 82 ? 13.961 46.125 39.875 1 77.38 82 THR A CA 1
ATOM 639 C C . THR A 1 82 ? 14.805 44.875 39.656 1 77.38 82 THR A C 1
ATOM 641 O O . THR A 1 82 ? 15.438 44.406 40.594 1 77.38 82 THR A O 1
ATOM 644 N N . GLY A 1 83 ? 14.82 44.312 38.562 1 83.12 83 GLY A N 1
ATOM 645 C CA . GLY A 1 83 ? 15.555 43.062 38.25 1 83.12 83 GLY A CA 1
ATOM 646 C C . GLY A 1 83 ? 14.875 42.219 37.219 1 83.12 83 GLY A C 1
ATOM 647 O O . GLY A 1 83 ? 13.688 42.375 36.938 1 83.12 83 GLY A O 1
ATOM 648 N N . LEU A 1 84 ? 15.695 41.312 36.844 1 86.38 84 LEU A N 1
ATOM 649 C CA . LEU A 1 84 ? 15.172 40.469 35.812 1 86.38 84 LEU A CA 1
ATOM 650 C C . LEU A 1 84 ? 14.172 39.469 36.375 1 86.38 84 LEU A C 1
ATOM 652 O O . LEU A 1 84 ? 14.484 38.719 37.312 1 86.38 84 LEU A O 1
ATOM 656 N N . PRO A 1 85 ? 12.977 39.406 35.812 1 92.44 85 PRO A N 1
ATOM 657 C CA . PRO A 1 85 ? 11.992 38.406 36.25 1 92.44 85 PRO A CA 1
ATOM 658 C C . PRO A 1 85 ? 12.414 37 35.969 1 92.44 85 PRO A C 1
ATOM 660 O O . PRO A 1 85 ? 13.266 36.75 35.094 1 92.44 85 PRO A O 1
ATOM 663 N N . THR A 1 86 ? 11.836 36.062 36.75 1 93.69 86 THR A N 1
ATOM 664 C CA . THR A 1 86 ? 12.125 34.656 36.562 1 93.69 86 THR A CA 1
ATOM 665 C C . THR A 1 86 ? 10.93 33.938 35.906 1 93.69 86 THR A C 1
ATOM 667 O O . THR A 1 86 ? 9.805 34.031 36.406 1 93.69 86 THR A O 1
ATOM 670 N N . PRO A 1 87 ? 11.172 33.219 34.812 1 96.38 87 PRO A N 1
ATOM 671 C CA . PRO A 1 87 ? 10.062 32.5 34.188 1 96.38 87 PRO A CA 1
ATOM 672 C C . PRO A 1 87 ? 9.672 31.25 34.969 1 96.38 87 PRO A C 1
ATOM 674 O O . PRO A 1 87 ? 10.453 30.766 35.781 1 96.38 87 PRO A O 1
ATOM 677 N N . THR A 1 88 ? 8.469 30.781 34.812 1 96.31 88 THR A N 1
ATOM 678 C CA . THR A 1 88 ? 7.941 29.578 35.438 1 96.31 88 THR A CA 1
ATOM 679 C C . THR A 1 88 ? 7.387 28.625 34.406 1 96.31 88 THR A C 1
ATOM 681 O O . THR A 1 88 ? 7.023 29.031 33.281 1 96.31 88 THR A O 1
ATOM 684 N N . PRO A 1 89 ? 7.328 27.328 34.75 1 96.06 89 PRO A N 1
ATOM 685 C CA . PRO A 1 89 ? 6.773 26.375 33.812 1 96.06 89 PRO A CA 1
ATOM 686 C C . PRO A 1 89 ? 5.324 26.688 33.406 1 96.06 89 PRO A C 1
ATOM 688 O O . PRO A 1 89 ? 4.535 27.094 34.281 1 96.06 89 PRO A O 1
ATOM 691 N N . PHE A 1 90 ? 5.031 26.562 32.188 1 97.19 90 PHE A N 1
ATOM 692 C CA . PHE A 1 90 ? 3.678 26.703 31.672 1 97.19 90 PHE A CA 1
ATOM 693 C C . PHE A 1 90 ? 3.133 25.375 31.172 1 97.19 90 PHE A C 1
ATOM 695 O O . PHE A 1 90 ? 3.639 24.812 30.203 1 97.19 90 PHE A O 1
ATOM 702 N N . VAL A 1 91 ? 2.109 24.812 31.844 1 96.5 91 VAL A N 1
ATOM 703 C CA . VAL A 1 91 ? 1.533 23.516 31.547 1 96.5 91 VAL A CA 1
ATOM 704 C C . VAL A 1 91 ? 0.045 23.656 31.25 1 96.5 91 VAL A C 1
ATOM 706 O O . VAL A 1 91 ? -0.791 23.594 32.156 1 96.5 91 VAL A O 1
ATOM 709 N N . PRO A 1 92 ? -0.245 23.797 29.969 1 97.69 92 PRO A N 1
ATOM 710 C CA . PRO A 1 92 ? -1.644 24.031 29.609 1 97.69 92 PRO A CA 1
ATOM 711 C C . PRO A 1 92 ? -2.469 22.75 29.547 1 97.69 92 PRO A C 1
ATOM 713 O O . PRO A 1 92 ? -3.691 22.812 29.406 1 97.69 92 PRO A O 1
ATOM 716 N N . GLN A 1 93 ? -1.888 21.531 29.672 1 96.81 93 GLN A N 1
ATOM 717 C CA . GLN A 1 93 ? -2.621 20.266 29.734 1 96.81 93 GLN A CA 1
ATOM 718 C C . GLN A 1 93 ? -3.432 20.156 31.016 1 96.81 93 GLN A C 1
ATOM 720 O O . GLN A 1 93 ? -3.133 20.844 32 1 96.81 93 GLN A O 1
ATOM 725 N N . PRO A 1 94 ? -4.41 19.281 30.984 1 96.12 94 PRO A N 1
ATOM 726 C CA . PRO A 1 94 ? -5.133 19.031 32.25 1 96.12 94 PRO A CA 1
ATOM 727 C C . PRO A 1 94 ? -4.23 18.484 33.344 1 96.12 94 PRO A C 1
ATOM 729 O O . PRO A 1 94 ? -3.174 17.922 33.062 1 96.12 94 PRO A O 1
ATOM 732 N N . ASP A 1 95 ? -4.699 18.781 34.562 1 96.25 95 ASP A N 1
ATOM 733 C CA . ASP A 1 95 ? -4.043 18.062 35.656 1 96.25 95 ASP A CA 1
ATOM 734 C C . ASP A 1 95 ? -4.449 16.594 35.656 1 96.25 95 ASP A C 1
ATOM 736 O O . ASP A 1 95 ? -5.434 16.219 36.312 1 96.25 95 ASP A O 1
ATOM 740 N N . TYR A 1 96 ? -3.635 15.844 35.062 1 96.38 96 TYR A N 1
ATOM 741 C CA . TYR A 1 96 ? -3.973 14.445 34.812 1 96.38 96 TYR A CA 1
ATOM 742 C C . TYR A 1 96 ? -4.023 13.656 36.094 1 96.38 96 TYR A C 1
ATOM 744 O O . TYR A 1 96 ? -4.586 12.555 36.156 1 96.38 96 TYR A O 1
ATOM 752 N N . ASP A 1 97 ? -3.514 14.242 37.188 1 95.06 97 ASP A N 1
ATOM 753 C CA . ASP A 1 97 ? -3.475 13.539 38.469 1 95.06 97 ASP A CA 1
ATOM 754 C C . ASP A 1 97 ? -4.574 14.039 39.406 1 95.06 97 ASP A C 1
ATOM 756 O O . ASP A 1 97 ? -4.742 13.516 40.5 1 95.06 97 ASP A O 1
ATOM 760 N N . SER A 1 98 ? -5.273 14.969 38.875 1 96.06 98 SER A N 1
ATOM 761 C CA . SER A 1 98 ? -6.34 15.5 39.719 1 96.06 98 SER A CA 1
ATOM 762 C C . SER A 1 98 ? -7.441 14.469 39.938 1 96.06 98 SER A C 1
ATOM 764 O O . SER A 1 98 ? -7.688 13.625 39.094 1 96.06 98 SER A O 1
ATOM 766 N N . SER A 1 99 ? -8.102 14.602 41.062 1 95.19 99 SER A N 1
ATOM 767 C CA . SER A 1 99 ? -9.203 13.695 41.375 1 95.19 99 SER A CA 1
ATOM 768 C C . SER A 1 99 ? -10.352 13.867 40.375 1 95.19 99 SER A C 1
ATOM 770 O O . SER A 1 99 ? -11.031 12.898 40.031 1 95.19 99 SER A O 1
ATOM 772 N N . GLU A 1 100 ? -10.453 15.047 40 1 94.06 100 GLU A N 1
ATOM 773 C CA . GLU A 1 100 ? -11.5 15.328 39 1 94.06 100 GLU A CA 1
ATOM 774 C C . GLU A 1 100 ? -11.242 14.609 37.688 1 94.06 100 GLU A C 1
ATOM 776 O O . GLU A 1 100 ? -12.156 14.008 37.125 1 94.06 100 GLU A O 1
ATOM 781 N N . TYR A 1 101 ? -10.078 14.656 37.25 1 95.06 101 TYR A N 1
ATOM 782 C CA . TYR A 1 101 ? -9.742 14.016 35.969 1 95.06 101 TYR A CA 1
ATOM 783 C C . TYR A 1 101 ? -9.812 12.5 36.094 1 95.06 101 TYR A C 1
ATOM 785 O O . TYR A 1 101 ? -10.414 11.836 35.25 1 95.06 101 TYR A O 1
ATOM 793 N N . THR A 1 102 ? -9.336 11.922 37.156 1 94.12 102 THR A N 1
ATOM 794 C CA . THR A 1 102 ? -9.219 10.477 37.281 1 94.12 102 THR A CA 1
ATOM 795 C C . THR A 1 102 ? -10.586 9.852 37.562 1 94.12 102 THR A C 1
ATOM 797 O O . THR A 1 102 ? -10.773 8.648 37.344 1 94.12 102 THR A O 1
ATOM 800 N N . ALA A 1 103 ? -11.453 10.648 38.062 1 94.38 103 ALA A N 1
ATOM 801 C CA . ALA A 1 103 ? -12.812 10.156 38.281 1 94.38 103 ALA A CA 1
ATOM 802 C C . ALA A 1 103 ? -13.539 9.961 36.938 1 94.38 103 ALA A C 1
ATOM 804 O O . ALA A 1 103 ? -14.391 9.086 36.812 1 94.38 103 ALA A O 1
ATOM 805 N N . GLU A 1 104 ? -13.078 10.688 36.031 1 94.44 104 GLU A N 1
ATOM 806 C CA . GLU A 1 104 ? -13.828 10.703 34.781 1 94.44 104 GLU A CA 1
ATOM 807 C C . GLU A 1 104 ? -13.086 9.953 33.688 1 94.44 104 GLU A C 1
ATOM 809 O O . GLU A 1 104 ? -13.711 9.312 32.844 1 94.44 104 GLU A O 1
ATOM 814 N N . TYR A 1 105 ? -11.82 10.062 33.688 1 95.38 105 TYR A N 1
ATOM 815 C CA . TYR A 1 105 ? -11.023 9.547 32.594 1 95.38 105 TYR A CA 1
ATOM 816 C C . TYR A 1 105 ? -9.984 8.539 33.094 1 95.38 105 TYR A C 1
ATOM 818 O O . TYR A 1 105 ? -9.719 8.453 34.281 1 95.38 105 TYR A O 1
ATOM 826 N N . HIS A 1 106 ? -9.414 7.777 32.125 1 95 106 HIS A N 1
ATOM 827 C CA . HIS A 1 106 ? -8.336 6.848 32.438 1 95 106 HIS A CA 1
ATOM 828 C C . HIS A 1 106 ? -7.07 7.59 32.844 1 95 106 HIS A C 1
ATOM 830 O O . HIS A 1 106 ? -6.812 8.703 32.375 1 95 106 HIS A O 1
ATOM 836 N N . GLN A 1 107 ? -6.355 6.938 33.656 1 94.94 107 GLN A N 1
ATOM 837 C CA . GLN A 1 107 ? -5.098 7.508 34.125 1 94.94 107 GLN A CA 1
ATOM 838 C C . GLN A 1 107 ? -4.121 7.727 32.969 1 94.94 107 GLN A C 1
ATOM 840 O O . GLN A 1 107 ? -4.055 6.918 32.031 1 94.94 107 GLN A O 1
ATOM 845 N N . VAL A 1 108 ? -3.359 8.812 33.031 1 97.25 108 VAL A N 1
ATOM 846 C CA . VAL A 1 108 ? -2.359 9.133 32.031 1 97.25 108 VAL A CA 1
ATOM 847 C C . VAL A 1 108 ? -0.971 8.75 32.531 1 97.25 108 VAL A C 1
ATOM 849 O O . VAL A 1 108 ? -0.54 9.203 33.594 1 97.25 108 VAL A O 1
ATOM 852 N N . GLU A 1 109 ? -0.323 7.922 31.766 1 97.25 109 GLU A N 1
ATOM 853 C CA . GLU A 1 109 ? 1.059 7.555 32.062 1 97.25 109 GLU A CA 1
ATOM 854 C C . GLU A 1 109 ? 2.037 8.57 31.469 1 97.25 109 GLU A C 1
ATOM 856 O O . GLU A 1 109 ? 1.891 8.992 30.328 1 97.25 109 GLU A O 1
ATOM 861 N N . PRO A 1 110 ? 3.029 8.977 32.312 1 96.62 110 PRO A N 1
ATOM 862 C CA . PRO A 1 110 ? 4.023 9.898 31.766 1 96.62 110 PRO A CA 1
ATOM 863 C C . PRO A 1 110 ? 4.824 9.297 30.609 1 96.62 110 PRO A C 1
ATOM 865 O O . PRO A 1 110 ? 5.156 8.109 30.641 1 96.62 110 PRO A O 1
ATOM 868 N N . CYS A 1 111 ? 5.113 10.086 29.625 1 97.38 111 CYS A N 1
ATOM 869 C CA . CYS A 1 111 ? 5.941 9.695 28.5 1 97.38 111 CYS A CA 1
ATOM 870 C C . CYS A 1 111 ? 7.359 10.227 28.641 1 97.38 111 CYS A C 1
ATOM 872 O O . CYS A 1 111 ? 7.59 11.195 29.375 1 97.38 111 CYS A O 1
ATOM 874 N N . TYR A 1 112 ? 8.297 9.617 27.953 1 96.06 112 TYR A N 1
ATOM 875 C CA . TYR A 1 112 ? 9.711 9.945 28.062 1 96.06 112 TYR A CA 1
ATOM 876 C C . TYR A 1 112 ? 10.352 10.086 26.688 1 96.06 112 TYR A C 1
ATOM 878 O O . TYR A 1 112 ? 9.836 9.547 25.703 1 96.06 112 TYR A O 1
ATOM 886 N N . LEU A 1 113 ? 11.414 10.797 26.625 1 95.19 113 LEU A N 1
ATOM 887 C CA . LEU A 1 113 ? 12.117 10.984 25.359 1 95.19 113 LEU A CA 1
ATOM 888 C C . LEU A 1 113 ? 12.914 9.734 25 1 95.19 113 LEU A C 1
ATOM 890 O O . LEU A 1 113 ? 13.062 9.422 23.812 1 95.19 113 LEU A O 1
ATOM 894 N N . ASP A 1 114 ? 13.367 9.055 25.984 1 91.44 114 ASP A N 1
ATOM 895 C CA . ASP A 1 114 ? 14.25 7.918 25.734 1 91.44 114 ASP A CA 1
ATOM 896 C C . ASP A 1 114 ? 13.562 6.598 26.078 1 91.44 114 ASP A C 1
ATOM 898 O O . ASP A 1 114 ? 12.586 6.578 26.828 1 91.44 114 ASP A O 1
ATOM 902 N N . LYS A 1 115 ? 14.133 5.5 25.609 1 90.94 115 LYS A N 1
ATOM 903 C CA . LYS A 1 115 ? 13.555 4.172 25.781 1 90.94 115 LYS A CA 1
ATOM 904 C C . LYS A 1 115 ? 13.68 3.703 27.234 1 90.94 115 LYS A C 1
ATOM 906 O O . LYS A 1 115 ? 12.836 2.945 27.719 1 90.94 115 LYS A O 1
ATOM 911 N N . ASP A 1 116 ? 14.648 4.203 27.984 1 91.75 116 ASP A N 1
ATOM 912 C CA . ASP A 1 116 ? 14.922 3.754 29.344 1 91.75 116 ASP A CA 1
ATOM 913 C C . ASP A 1 116 ? 14.07 4.512 30.359 1 91.75 116 ASP A C 1
ATOM 915 O O . ASP A 1 116 ? 14.164 4.273 31.562 1 91.75 116 ASP A O 1
ATOM 919 N N . LYS A 1 117 ? 13.305 5.496 29.891 1 93.06 117 LYS A N 1
ATOM 920 C CA . LYS A 1 117 ? 12.398 6.27 30.734 1 93.06 117 LYS A CA 1
ATOM 921 C C . LYS A 1 117 ? 13.172 7.07 31.781 1 93.06 117 LYS A C 1
ATOM 923 O O . LYS A 1 117 ? 12.812 7.074 32.969 1 93.06 117 LYS A O 1
ATOM 928 N N . LYS A 1 118 ? 14.211 7.703 31.328 1 91.75 118 LYS A N 1
ATOM 929 C CA . LYS A 1 118 ? 15.055 8.461 32.25 1 91.75 118 LYS A CA 1
ATOM 930 C C . LYS A 1 118 ? 14.938 9.961 31.984 1 91.75 118 LYS A C 1
ATOM 932 O O . LYS A 1 118 ? 15.234 10.773 32.875 1 91.75 118 LYS A O 1
ATOM 937 N N . ILE A 1 119 ? 14.539 10.344 30.797 1 93.81 119 ILE A N 1
ATOM 938 C CA . ILE A 1 119 ? 14.492 11.75 30.438 1 93.81 119 ILE A CA 1
ATOM 939 C C . ILE A 1 119 ? 13.047 12.195 30.25 1 93.81 119 ILE A C 1
ATOM 941 O O . ILE A 1 119 ? 12.461 12 29.188 1 93.81 119 ILE A O 1
ATOM 945 N N . PRO A 1 120 ? 12.578 12.875 31.203 1 93.94 120 PRO A N 1
ATOM 946 C CA . PRO A 1 120 ? 11.203 13.359 31.078 1 93.94 120 PRO A CA 1
ATOM 947 C C . PRO A 1 120 ? 11.047 14.422 29.984 1 93.94 120 PRO A C 1
ATOM 949 O O . PRO A 1 120 ? 12.016 15.086 29.625 1 93.94 120 PRO A O 1
ATOM 952 N N . VAL A 1 121 ? 9.836 14.531 29.484 1 95.5 121 VAL A N 1
ATOM 953 C CA . VAL A 1 121 ? 9.539 15.57 28.5 1 95.5 121 VAL A CA 1
ATOM 954 C C . VAL A 1 121 ? 9.578 16.938 29.172 1 95.5 121 VAL A C 1
ATOM 956 O O . VAL A 1 121 ? 8.984 17.141 30.234 1 95.5 121 VAL A O 1
ATOM 959 N N . PRO A 1 122 ? 10.258 17.891 28.609 1 95.19 122 PRO A N 1
ATOM 960 C CA . PRO A 1 122 ? 10.406 19.188 29.266 1 95.19 122 PRO A CA 1
ATOM 961 C C . PRO A 1 122 ? 9.156 20.062 29.141 1 95.19 122 PRO A C 1
ATOM 963 O O . PRO A 1 122 ? 8.312 19.812 28.266 1 95.19 122 PRO A O 1
ATOM 966 N N . ASP A 1 123 ? 9.062 21.062 30.016 1 94.56 123 ASP A N 1
ATOM 967 C CA . ASP A 1 123 ? 8.023 22.078 29.938 1 94.56 123 ASP A CA 1
ATOM 968 C C . ASP A 1 123 ? 8.531 23.359 29.266 1 94.56 123 ASP A C 1
ATOM 970 O O . ASP A 1 123 ? 9.734 23.625 29.266 1 94.56 123 ASP A O 1
ATOM 974 N N . VAL A 1 124 ? 7.555 24.062 28.797 1 96.5 124 VAL A N 1
ATOM 975 C CA . VAL A 1 124 ? 7.855 25.422 28.359 1 96.5 124 VAL A CA 1
ATOM 976 C C . VAL A 1 124 ? 7.777 26.391 29.547 1 96.5 124 VAL A C 1
ATOM 978 O O . VAL A 1 124 ? 7.117 26.094 30.531 1 96.5 124 VAL A O 1
ATOM 981 N N . TYR A 1 125 ? 8.562 27.438 29.438 1 97.81 125 TYR A N 1
ATOM 982 C CA . TYR A 1 125 ? 8.57 28.438 30.5 1 97.81 125 TYR A CA 1
ATOM 983 C C . TYR A 1 125 ? 8 29.766 30.016 1 97.81 125 TYR A C 1
ATOM 985 O O . TYR A 1 125 ? 8.219 30.156 28.875 1 97.81 125 TYR A O 1
ATOM 993 N N . ALA A 1 126 ? 7.273 30.453 30.797 1 98.12 126 ALA A N 1
ATOM 994 C CA . ALA A 1 126 ? 6.668 31.75 30.5 1 98.12 126 ALA A CA 1
ATOM 995 C C . ALA A 1 126 ? 6.84 32.719 31.656 1 98.12 126 ALA A C 1
ATOM 997 O O . ALA A 1 126 ? 7.137 32.312 32.781 1 98.12 126 ALA A O 1
ATOM 998 N N . TYR A 1 127 ? 6.785 33.969 31.359 1 97.75 127 TYR A N 1
ATOM 999 C CA . TYR A 1 127 ? 6.785 35 32.375 1 97.75 127 TYR A CA 1
ATOM 1000 C C . TYR A 1 127 ? 5.367 35.438 32.719 1 97.75 127 TYR A C 1
ATOM 1002 O O . TYR A 1 127 ? 4.527 35.594 31.828 1 97.75 127 TYR A O 1
ATOM 1010 N N . ASN A 1 128 ? 5.133 35.531 34.031 1 97.25 128 ASN A N 1
ATOM 1011 C CA . ASN A 1 128 ? 3.834 36.031 34.469 1 97.25 128 ASN A CA 1
ATOM 1012 C C . ASN A 1 128 ? 3.725 37.531 34.312 1 97.25 128 ASN A C 1
ATOM 1014 O O . ASN A 1 128 ? 4.516 38.281 34.875 1 97.25 128 ASN A O 1
ATOM 1018 N N . GLY A 1 129 ? 2.785 37.906 33.469 1 96.81 129 GLY A N 1
ATOM 1019 C CA . GLY A 1 129 ? 2.609 39.312 33.125 1 96.81 129 GLY A CA 1
ATOM 1020 C C . GLY A 1 129 ? 2.656 39.594 31.656 1 96.81 129 GLY A C 1
ATOM 1021 O O . GLY A 1 129 ? 2.682 38.688 30.828 1 96.81 129 GLY A O 1
ATOM 1022 N N . VAL A 1 130 ? 2.551 40.938 31.359 1 95.94 130 VAL A N 1
ATOM 1023 C CA . VAL A 1 130 ? 2.607 41.406 29.984 1 95.94 130 VAL A CA 1
ATOM 1024 C C . VAL A 1 130 ? 3.561 42.594 29.875 1 95.94 130 VAL A C 1
ATOM 1026 O O . VAL A 1 130 ? 3.857 43.25 30.875 1 95.94 130 VAL A O 1
ATOM 1029 N N . ILE A 1 131 ? 4.09 42.781 28.734 1 96.31 131 ILE A N 1
ATOM 1030 C CA . ILE A 1 131 ? 5.066 43.844 28.531 1 96.31 131 ILE A CA 1
ATOM 1031 C C . ILE A 1 131 ? 4.344 45.188 28.328 1 96.31 131 ILE A C 1
ATOM 1033 O O . ILE A 1 131 ? 3.447 45.281 27.484 1 96.31 131 ILE A O 1
ATOM 1037 N N . GLN A 1 132 ? 4.77 46.156 29.016 1 94.06 132 GLN A N 1
ATOM 1038 C CA . GLN A 1 132 ? 4.137 47.469 28.953 1 94.06 132 GLN A CA 1
ATOM 1039 C C . GLN A 1 132 ? 4.195 48.031 27.547 1 94.06 132 GLN A C 1
ATOM 1041 O O . GLN A 1 132 ? 5.227 47.938 26.875 1 94.06 132 GLN A O 1
ATOM 1046 N N . GLY A 1 133 ? 3.051 48.5 27.094 1 93.94 133 GLY A N 1
ATOM 1047 C CA . GLY A 1 133 ? 2.992 49.219 25.812 1 93.94 133 GLY A CA 1
ATOM 1048 C C . GLY A 1 133 ? 2.768 48.281 24.641 1 93.94 133 GLY A C 1
ATOM 1049 O O . GLY A 1 133 ? 2.461 48.719 23.531 1 93.94 133 GLY A O 1
ATOM 1050 N N . GLN A 1 134 ? 2.939 47.031 24.844 1 95.94 134 GLN A N 1
ATOM 1051 C CA . GLN A 1 134 ? 2.709 46.094 23.75 1 95.94 134 GLN A CA 1
ATOM 1052 C C . GLN A 1 134 ? 1.265 46.156 23.266 1 95.94 134 GLN A C 1
ATOM 1054 O O . GLN A 1 134 ? 0.334 46.219 24.062 1 95.94 134 GLN A O 1
ATOM 1059 N N . PRO A 1 135 ? 1.085 46.156 21.953 1 96.44 135 PRO A N 1
ATOM 1060 C CA . PRO A 1 135 ? -0.281 46.25 21.438 1 96.44 135 PRO A CA 1
ATOM 1061 C C . PRO A 1 135 ? -1.121 45.031 21.766 1 96.44 135 PRO A C 1
ATOM 1063 O O . PRO A 1 135 ? -0.573 43.969 22.047 1 96.44 135 PRO A O 1
ATOM 1066 N N . LYS A 1 136 ? -2.428 45.25 21.734 1 96.06 136 LYS A N 1
ATOM 1067 C CA . LYS A 1 136 ? -3.377 44.125 21.719 1 96.06 136 LYS A CA 1
ATOM 1068 C C . LYS A 1 136 ? -3.623 43.625 20.297 1 96.06 136 LYS A C 1
ATOM 1070 O O . LYS A 1 136 ? -3.35 44.344 19.328 1 96.06 136 LYS A O 1
ATOM 1075 N N . PRO A 1 137 ? -4.07 42.438 20.219 1 97.31 137 PRO A N 1
ATOM 1076 C CA . PRO A 1 137 ? -4.426 42 18.875 1 97.31 137 PRO A CA 1
ATOM 1077 C C . PRO A 1 137 ? -5.527 42.844 18.25 1 97.31 137 PRO A C 1
ATOM 1079 O O . PRO A 1 137 ? -6.488 43.219 18.922 1 97.31 137 PRO A O 1
ATOM 1082 N N . ALA A 1 138 ? -5.332 43.125 17 1 97.5 138 ALA A N 1
ATOM 1083 C CA . ALA A 1 138 ? -6.352 43.906 16.266 1 97.5 138 ALA A CA 1
ATOM 1084 C C . ALA A 1 138 ? -7.535 43 15.906 1 97.5 138 ALA A C 1
ATOM 1086 O O . ALA A 1 138 ? -8.68 43.469 15.867 1 97.5 138 ALA A O 1
ATOM 1087 N N . ILE A 1 139 ? -7.215 41.781 15.586 1 98.25 139 ILE A N 1
ATOM 1088 C CA . ILE A 1 139 ? -8.203 40.781 15.164 1 98.25 139 ILE A CA 1
ATOM 1089 C C . ILE A 1 139 ? -8.125 39.562 16.078 1 98.25 139 ILE A C 1
ATOM 1091 O O . ILE A 1 139 ? -7.039 39.125 16.453 1 98.25 139 ILE A O 1
ATOM 1095 N N . GLY A 1 140 ? -9.305 39.031 16.438 1 98.38 140 GLY A N 1
ATOM 1096 C CA . GLY A 1 140 ? -9.352 37.875 17.297 1 98.38 140 GLY A CA 1
ATOM 1097 C C . GLY A 1 140 ? -9.148 38.188 18.766 1 98.38 140 GLY A C 1
ATOM 1098 O O . GLY A 1 140 ? -8.992 39.344 19.125 1 98.38 140 GLY A O 1
ATOM 1099 N N . SER A 1 141 ? -9.172 37.094 19.578 1 97.5 141 SER A N 1
ATOM 1100 C CA . SER A 1 141 ? -9.172 37.312 21.031 1 97.5 141 SER A CA 1
ATOM 1101 C C . SER A 1 141 ? -8.672 36.094 21.781 1 97.5 141 SER A C 1
ATOM 1103 O O . SER A 1 141 ? -9.055 34.969 21.453 1 97.5 141 SER A O 1
ATOM 1105 N N . TYR A 1 142 ? -7.816 36.406 22.75 1 98.12 142 TYR A N 1
ATOM 1106 C CA . TYR A 1 142 ? -7.371 35.344 23.656 1 98.12 142 TYR A CA 1
ATOM 1107 C C . TYR A 1 142 ? -8.531 34.812 24.5 1 98.12 142 TYR A C 1
ATOM 1109 O O . TYR A 1 142 ? -8.766 33.594 24.547 1 98.12 142 TYR A O 1
ATOM 1117 N N . ASP A 1 143 ? -9.281 35.688 25 1 97 143 ASP A N 1
ATOM 1118 C CA . ASP A 1 143 ? -10.344 35.375 25.938 1 97 143 ASP A CA 1
ATOM 1119 C C . ASP A 1 143 ? -11.43 34.531 25.297 1 97 143 ASP A C 1
ATOM 1121 O O . ASP A 1 143 ? -11.875 33.531 25.875 1 97 143 ASP A O 1
ATOM 1125 N N . VAL A 1 144 ? -11.789 34.875 24.141 1 97.88 144 VAL A N 1
ATOM 1126 C CA . VAL A 1 144 ? -12.852 34.188 23.438 1 97.88 144 VAL A CA 1
ATOM 1127 C C . VAL A 1 144 ? -12.453 32.719 23.234 1 97.88 144 VAL A C 1
ATOM 1129 O O . VAL A 1 144 ? -13.297 31.828 23.344 1 97.88 144 VAL A O 1
ATOM 1132 N N . LEU A 1 145 ? -11.188 32.438 23.016 1 98.44 145 LEU A N 1
ATOM 1133 C CA . LEU A 1 145 ? -10.734 31.094 22.641 1 98.44 145 LEU A CA 1
ATOM 1134 C C . LEU A 1 145 ? -10.211 30.344 23.859 1 98.44 145 LEU A C 1
ATOM 1136 O O . LEU A 1 145 ? -9.859 29.172 23.781 1 98.44 145 LEU A O 1
ATOM 1140 N N . GLY A 1 146 ? -10.133 31.016 24.969 1 97.81 146 GLY A N 1
ATOM 1141 C CA . GLY A 1 146 ? -9.617 30.375 26.172 1 97.81 146 GLY A CA 1
ATOM 1142 C C . GLY A 1 146 ? -8.109 30.281 26.188 1 97.81 146 GLY A C 1
ATOM 1143 O O . GLY A 1 146 ? -7.551 29.359 26.812 1 97.81 146 GLY A O 1
ATOM 1144 N N . LEU A 1 147 ? -7.469 31.156 25.516 1 98.31 147 LEU A N 1
ATOM 1145 C CA . LEU A 1 147 ? -6.012 31.25 25.547 1 98.31 147 LEU A CA 1
ATOM 1146 C C . LEU A 1 147 ? -5.559 32.156 26.688 1 98.31 147 LEU A C 1
ATOM 1148 O O . LEU A 1 147 ? -6.207 33.156 26.984 1 98.31 147 LEU A O 1
ATOM 1152 N N . ARG A 1 148 ? -4.504 31.797 27.312 1 97.38 148 ARG A N 1
ATOM 1153 C CA . ARG A 1 148 ? -3.988 32.656 28.375 1 97.38 148 ARG A CA 1
ATOM 1154 C C . ARG A 1 148 ? -3.459 33.969 27.797 1 97.38 148 ARG A C 1
ATOM 1156 O O . ARG A 1 148 ? -2.787 33.969 26.766 1 97.38 148 ARG A O 1
ATOM 1163 N N . ASP A 1 149 ? -3.805 35.062 28.438 1 96.25 149 ASP A N 1
ATOM 1164 C CA . ASP A 1 149 ? -3.391 36.344 27.906 1 96.25 149 ASP A CA 1
ATOM 1165 C C . ASP A 1 149 ? -2.604 37.156 28.938 1 96.25 149 ASP A C 1
ATOM 1167 O O . ASP A 1 149 ? -2.35 38.344 28.75 1 96.25 149 ASP A O 1
ATOM 1171 N N . ASP A 1 150 ? -2.189 36.562 30.078 1 97.62 150 ASP A N 1
ATOM 1172 C CA . ASP A 1 150 ? -1.494 37.25 31.156 1 97.62 150 ASP A CA 1
ATOM 1173 C C . ASP A 1 150 ? -0.061 36.719 31.312 1 97.62 150 ASP A C 1
ATOM 1175 O O . ASP A 1 150 ? 0.533 36.812 32.375 1 97.62 150 ASP A O 1
ATOM 1179 N N . ILE A 1 151 ? 0.439 36.094 30.312 1 98.06 151 ILE A N 1
ATOM 1180 C CA . ILE A 1 151 ? 1.81 35.625 30.312 1 98.06 151 ILE A CA 1
ATOM 1181 C C . ILE A 1 151 ? 2.486 35.969 29 1 98.06 151 ILE A C 1
ATOM 1183 O O . ILE A 1 151 ? 1.813 36.312 28.016 1 98.06 151 ILE A O 1
ATOM 1187 N N . CYS A 1 152 ? 3.717 35.969 28.922 1 98 152 CYS A N 1
ATOM 1188 C CA . CYS A 1 152 ? 4.48 36.156 27.703 1 98 152 CYS A CA 1
ATOM 1189 C C . CYS A 1 152 ? 5.668 35.219 27.641 1 98 152 CYS A C 1
ATOM 1191 O O . CYS A 1 152 ? 6.047 34.625 28.656 1 98 152 CYS A O 1
ATOM 1193 N N . PHE A 1 153 ? 6.207 35 26.484 1 98.38 153 PHE A N 1
ATOM 1194 C CA . PHE A 1 153 ? 7.27 34.031 26.25 1 98.38 153 PHE A CA 1
ATOM 1195 C C . PHE A 1 153 ? 8.492 34.688 25.641 1 98.38 153 PHE A C 1
ATOM 1197 O O . PHE A 1 153 ? 8.367 35.5 24.703 1 98.38 153 PHE A O 1
ATOM 1204 N N . ASP A 1 154 ? 9.641 34.469 26.172 1 98.19 154 ASP A N 1
ATOM 1205 C CA . ASP A 1 154 ? 10.867 34.781 25.453 1 98.19 154 ASP A CA 1
ATOM 1206 C C . ASP A 1 154 ? 11.406 33.594 24.703 1 98.19 154 ASP A C 1
ATOM 1208 O O . ASP A 1 154 ? 10.797 32.5 24.719 1 98.19 154 ASP A O 1
ATOM 1212 N N . ARG A 1 155 ? 12.469 33.812 23.984 1 98.44 155 ARG A N 1
ATOM 1213 C CA . ARG A 1 155 ? 12.984 32.781 23.094 1 98.44 155 ARG A CA 1
ATOM 1214 C C . ARG A 1 155 ? 13.539 31.594 23.875 1 98.44 155 ARG A C 1
ATOM 1216 O O . ARG A 1 155 ? 13.438 30.453 23.438 1 98.44 155 ARG A O 1
ATOM 1223 N N . PHE A 1 156 ? 14.094 31.781 25.109 1 98.19 156 PHE A N 1
ATOM 1224 C CA . PHE A 1 156 ? 14.695 30.719 25.906 1 98.19 156 PHE A CA 1
ATOM 1225 C C . PHE A 1 156 ? 13.617 29.906 26.609 1 98.19 156 PHE A C 1
ATOM 1227 O O . PHE A 1 156 ? 13.711 28.688 26.703 1 98.19 156 PHE A O 1
ATOM 1234 N N . GLY A 1 157 ? 12.617 30.578 27.141 1 97.75 157 GLY A N 1
ATOM 1235 C CA . GLY A 1 157 ? 11.5 29.844 27.703 1 97.75 157 GLY A CA 1
ATOM 1236 C C . GLY A 1 157 ? 10.773 28.984 26.688 1 97.75 157 GLY A C 1
ATOM 1237 O O . GLY A 1 157 ? 10.352 27.875 27 1 97.75 157 GLY A O 1
ATOM 1238 N N . ARG A 1 158 ? 10.609 29.453 25.484 1 98.31 158 ARG A N 1
ATOM 1239 C CA . ARG A 1 158 ? 9.859 28.797 24.422 1 98.31 158 ARG A CA 1
ATOM 1240 C C . ARG A 1 158 ? 10.648 27.641 23.812 1 98.31 158 ARG A C 1
ATOM 1242 O O . ARG A 1 158 ? 10.086 26.578 23.531 1 98.31 158 ARG A O 1
ATOM 1249 N N . TYR A 1 159 ? 12.039 27.828 23.578 1 98.44 159 TYR A N 1
ATOM 1250 C CA . TYR A 1 159 ? 12.766 26.844 22.766 1 98.44 159 TYR A CA 1
ATOM 1251 C C . TYR A 1 159 ? 13.969 26.297 23.531 1 98.44 159 TYR A C 1
ATOM 1253 O O . TYR A 1 159 ? 14.578 25.312 23.109 1 98.44 159 TYR A O 1
ATOM 1261 N N . GLY A 1 160 ? 14.281 26.844 24.703 1 97.88 160 GLY A N 1
ATOM 1262 C CA . GLY A 1 160 ? 15.406 26.359 25.484 1 97.88 160 GLY A CA 1
ATOM 1263 C C . GLY A 1 160 ? 15.305 24.891 25.828 1 97.88 160 GLY A C 1
ATOM 1264 O O . GLY A 1 160 ? 16.281 24.156 25.688 1 97.88 160 GLY A O 1
ATOM 1265 N N . PRO A 1 161 ? 14.164 24.5 26.266 1 97.06 161 PRO A N 1
ATOM 1266 C CA . PRO A 1 161 ? 13.984 23.078 26.625 1 97.06 161 PRO A CA 1
ATOM 1267 C C . PRO A 1 161 ? 14.242 22.141 25.453 1 97.06 161 PRO A C 1
ATOM 1269 O O . PRO A 1 161 ? 14.43 20.938 25.641 1 97.06 161 PRO A O 1
ATOM 1272 N N . TYR A 1 162 ? 14.266 22.672 24.266 1 96.94 162 TYR A N 1
ATOM 1273 C CA . TYR A 1 162 ? 14.32 21.812 23.094 1 96.94 162 TYR A CA 1
ATOM 1274 C C . TYR A 1 162 ? 15.672 21.938 22.391 1 96.94 162 TYR A C 1
ATOM 1276 O O . TYR A 1 162 ? 15.875 21.344 21.328 1 96.94 162 TYR A O 1
ATOM 1284 N N . GLY A 1 163 ? 16.547 22.766 22.938 1 96.44 163 GLY A N 1
ATOM 1285 C CA . GLY A 1 163 ? 17.906 22.75 22.406 1 96.44 163 GLY A CA 1
ATOM 1286 C C . GLY A 1 163 ? 18.438 24.141 22.109 1 96.44 163 GLY A C 1
ATOM 1287 O O . GLY A 1 163 ? 19.609 24.297 21.766 1 96.44 163 GLY A O 1
ATOM 1288 N N . LEU A 1 164 ? 17.609 25.188 22.219 1 98 164 LEU A N 1
ATOM 1289 C CA . LEU A 1 164 ? 18.078 26.562 21.984 1 98 164 LEU A CA 1
ATOM 1290 C C . LEU A 1 164 ? 18.922 27.031 23.156 1 98 164 LEU A C 1
ATOM 1292 O O . LEU A 1 164 ? 18.562 26.828 24.328 1 98 164 LEU A O 1
ATOM 1296 N N . GLY A 1 165 ? 20.062 27.688 22.891 1 97.12 165 GLY A N 1
ATOM 1297 C CA . GLY A 1 165 ? 20.797 28.406 23.922 1 97.12 165 GLY A CA 1
ATOM 1298 C C . GLY A 1 165 ? 21.984 27.641 24.453 1 97.12 165 GLY A C 1
ATOM 1299 O O . GLY A 1 165 ? 22.656 28.094 25.391 1 97.12 165 GLY A O 1
ATOM 1300 N N . TYR A 1 166 ? 22.234 26.484 23.984 1 96.06 166 TYR A N 1
ATOM 1301 C CA . TYR A 1 166 ? 23.438 25.766 24.359 1 96.06 166 TYR A CA 1
ATOM 1302 C C . TYR A 1 166 ? 24.031 25.016 23.172 1 96.06 166 TYR A C 1
ATOM 1304 O O . TYR A 1 166 ? 23.359 24.844 22.156 1 96.06 166 TYR A O 1
ATOM 1312 N N . SER A 1 167 ? 25.281 24.625 23.312 1 95.38 167 SER A N 1
ATOM 1313 C CA . SER A 1 167 ? 26.109 24.219 22.172 1 95.38 167 SER A CA 1
ATOM 1314 C C . SER A 1 167 ? 25.766 22.797 21.734 1 95.38 167 SER A C 1
ATOM 1316 O O . SER A 1 167 ? 25.047 22.078 22.422 1 95.38 167 SER A O 1
ATOM 1318 N N . PHE A 1 168 ? 26.312 22.484 20.547 1 94.19 168 PHE A N 1
ATOM 1319 C CA . PHE A 1 168 ? 26.188 21.125 20.031 1 94.19 168 PHE A CA 1
ATOM 1320 C C . PHE A 1 168 ? 26.828 20.125 20.969 1 94.19 168 PHE A C 1
ATOM 1322 O O . PHE A 1 168 ? 26.328 19.016 21.141 1 94.19 168 PHE A O 1
ATOM 1329 N N . GLU A 1 169 ? 27.906 20.453 21.641 1 93.81 169 GLU A N 1
ATOM 1330 C CA . GLU A 1 169 ? 28.625 19.594 22.578 1 93.81 169 GLU A CA 1
ATOM 1331 C C . GLU A 1 169 ? 27.75 19.266 23.797 1 93.81 169 GLU A C 1
ATOM 1333 O O . GLU A 1 169 ? 27.859 18.172 24.344 1 93.81 169 GLU A O 1
ATOM 1338 N N . GLU A 1 170 ? 26.922 20.25 24.109 1 93.56 170 GLU A N 1
ATOM 1339 C CA . GLU A 1 170 ? 26.016 20.047 25.234 1 93.56 170 GLU A CA 1
ATOM 1340 C C . GLU A 1 170 ? 24.703 19.391 24.797 1 93.56 170 GLU A C 1
ATOM 1342 O O . GLU A 1 170 ? 23.797 19.203 25.609 1 93.56 170 GLU A O 1
ATOM 1347 N N . GLY A 1 171 ? 24.625 19.094 23.469 1 92.88 171 GLY A N 1
ATOM 1348 C CA . GLY A 1 171 ? 23.438 18.438 22.938 1 92.88 171 GLY A CA 1
ATOM 1349 C C . GLY A 1 171 ? 22.406 19.422 22.391 1 92.88 171 GLY A C 1
ATOM 1350 O O . GLY A 1 171 ? 21.281 19.031 22.062 1 92.88 171 GLY A O 1
ATOM 1351 N N . GLY A 1 172 ? 22.734 20.703 22.375 1 95.06 172 GLY A N 1
ATOM 1352 C CA . GLY A 1 172 ? 21.812 21.719 21.859 1 95.06 172 GLY A CA 1
ATOM 1353 C C . GLY A 1 172 ? 22.047 22.031 20.406 1 95.06 172 GLY A C 1
ATOM 1354 O O . GLY A 1 172 ? 22.531 21.203 19.641 1 95.06 172 GLY A O 1
ATOM 1355 N N . MET A 1 173 ? 21.5 23.25 19.891 1 94.88 173 MET A N 1
ATOM 1356 C CA . MET A 1 173 ? 21.531 23.609 18.469 1 94.88 173 MET A CA 1
ATOM 1357 C C . MET A 1 173 ? 22.391 24.859 18.25 1 94.88 173 MET A C 1
ATOM 1359 O O . MET A 1 173 ? 22.406 25.406 17.141 1 94.88 173 MET A O 1
ATOM 1363 N N . GLU A 1 174 ? 23.062 25.328 19.219 1 94.69 174 GLU A N 1
ATOM 1364 C CA . GLU A 1 174 ? 23.984 26.453 19.188 1 94.69 174 GLU A CA 1
ATOM 1365 C C . GLU A 1 174 ? 23.25 27.766 18.984 1 94.69 174 GLU A C 1
ATOM 1367 O O . GLU A 1 174 ? 23.703 28.812 19.453 1 94.69 174 GLU A O 1
ATOM 1372 N N . VAL A 1 175 ? 22.094 27.75 18.266 1 96.31 175 VAL A N 1
ATOM 1373 C CA . VAL A 1 175 ? 21.328 28.984 18.062 1 96.31 175 VAL A CA 1
ATOM 1374 C C . VAL A 1 175 ? 20.859 29.531 19.406 1 96.31 175 VAL A C 1
ATOM 1376 O O . VAL A 1 175 ? 20.625 28.781 20.344 1 96.31 175 VAL A O 1
ATOM 1379 N N . GLY A 1 176 ? 20.734 30.875 19.484 1 96 176 GLY A N 1
ATOM 1380 C CA . GLY A 1 176 ? 20.406 31.531 20.734 1 96 176 GLY A CA 1
ATOM 1381 C C . GLY A 1 176 ? 21.625 32 21.516 1 96 176 GLY A C 1
ATOM 1382 O O . GLY A 1 176 ? 21.531 32.938 22.328 1 96 176 GLY A O 1
ATOM 1383 N N . LEU A 1 177 ? 22.781 31.344 21.312 1 96.19 177 LEU A N 1
ATOM 1384 C CA . LEU A 1 177 ? 24 31.719 22 1 96.19 177 LEU A CA 1
ATOM 1385 C C . LEU A 1 177 ? 24.5 33.094 21.531 1 96.19 177 LEU A C 1
ATOM 1387 O O . LEU A 1 177 ? 25.203 33.781 22.266 1 96.19 177 LEU A O 1
ATOM 1391 N N . ASP A 1 178 ? 24.172 33.438 20.344 1 95.5 178 ASP A N 1
ATOM 1392 C CA . ASP A 1 178 ? 24.609 34.688 19.75 1 95.5 178 ASP A CA 1
ATOM 1393 C C . ASP A 1 178 ? 23.625 35.812 20.031 1 95.5 178 ASP A C 1
ATOM 1395 O O . ASP A 1 178 ? 23.656 36.875 19.375 1 95.5 178 ASP A O 1
ATOM 1399 N N . THR A 1 179 ? 22.75 35.688 21 1 97.62 179 THR A N 1
ATOM 1400 C CA . THR A 1 179 ? 21.75 36.688 21.344 1 97.62 179 THR A CA 1
ATOM 1401 C C . THR A 1 179 ? 21.844 37.062 22.828 1 97.62 179 THR A C 1
ATOM 1403 O O . THR A 1 179 ? 22.672 36.5 23.562 1 97.62 179 THR A O 1
ATOM 1406 N N . GLU A 1 180 ? 21.094 38.062 23.219 1 97 180 GLU A N 1
ATOM 1407 C CA . GLU A 1 180 ? 21.031 38.406 24.641 1 97 180 GLU A CA 1
ATOM 1408 C C . GLU A 1 180 ? 20.5 37.25 25.469 1 97 180 GLU A C 1
ATOM 1410 O O . GLU A 1 180 ? 19.469 36.656 25.141 1 97 180 GLU A O 1
ATOM 1415 N N . ARG A 1 181 ? 21.156 36.875 26.594 1 95.75 181 ARG A N 1
ATOM 1416 C CA . ARG A 1 181 ? 20.781 35.656 27.25 1 95.75 181 ARG A CA 1
ATOM 1417 C C . ARG A 1 181 ? 20.844 35.781 28.781 1 95.75 181 ARG A C 1
ATOM 1419 O O . ARG A 1 181 ? 20.828 34.781 29.5 1 95.75 181 ARG A O 1
ATOM 1426 N N . GLU A 1 182 ? 20.938 36.938 29.234 1 93.75 182 GLU A N 1
ATOM 1427 C CA . GLU A 1 182 ? 21 37.125 30.672 1 93.75 182 GLU A CA 1
ATOM 1428 C C . GLU A 1 182 ? 19.812 36.5 31.375 1 93.75 182 GLU A C 1
ATOM 1430 O O . GLU A 1 182 ? 18.672 36.688 30.969 1 93.75 182 GLU A O 1
ATOM 1435 N N . GLY A 1 183 ? 20.094 35.688 32.438 1 93.5 183 GLY A N 1
ATOM 1436 C CA . GLY A 1 183 ? 19.047 35.094 33.281 1 93.5 183 GLY A CA 1
ATOM 1437 C C . GLY A 1 183 ? 18.406 33.875 32.625 1 93.5 183 GLY A C 1
ATOM 1438 O O . GLY A 1 183 ? 17.531 33.25 33.219 1 93.5 183 GLY A O 1
ATOM 1439 N N . SER A 1 184 ? 18.844 33.5 31.438 1 94 184 SER A N 1
ATOM 1440 C CA . SER A 1 184 ? 18.188 32.438 30.688 1 94 184 SER A CA 1
ATOM 1441 C C . SER A 1 184 ? 18.453 31.078 31.312 1 94 184 SER A C 1
ATOM 1443 O O . SER A 1 184 ? 17.719 30.125 31.062 1 94 184 SER A O 1
ATOM 1445 N N . ASP A 1 185 ? 19.391 30.906 32.188 1 94.69 185 ASP A N 1
ATOM 1446 C CA . ASP A 1 185 ? 19.75 29.625 32.812 1 94.69 185 ASP A CA 1
ATOM 1447 C C . ASP A 1 185 ? 18.609 29.094 33.656 1 94.69 185 ASP A C 1
ATOM 1449 O O . ASP A 1 185 ? 18.547 27.891 33.938 1 94.69 185 ASP A O 1
ATOM 1453 N N . ALA A 1 186 ? 17.766 29.922 34 1 94.69 186 ALA A N 1
ATOM 1454 C CA . ALA A 1 186 ? 16.625 29.547 34.844 1 94.69 186 ALA A CA 1
ATOM 1455 C C . ALA A 1 186 ? 15.805 28.453 34.188 1 94.69 186 ALA A C 1
ATOM 1457 O O . ALA A 1 186 ? 15.211 27.609 34.875 1 94.69 186 ALA A O 1
ATOM 1458 N N . VAL A 1 187 ? 15.797 28.391 32.906 1 95.69 187 VAL A N 1
ATOM 1459 C CA . VAL A 1 187 ? 14.984 27.453 32.156 1 95.69 187 VAL A CA 1
ATOM 1460 C C . VAL A 1 187 ? 15.5 26.031 32.375 1 95.69 187 VAL A C 1
ATOM 1462 O O . VAL A 1 187 ? 14.719 25.078 32.344 1 95.69 187 VAL A O 1
ATOM 1465 N N . TRP A 1 188 ? 16.797 25.875 32.656 1 95.44 188 TRP A N 1
ATOM 1466 C CA . TRP A 1 188 ? 17.406 24.547 32.75 1 95.44 188 TRP A CA 1
ATOM 1467 C C . TRP A 1 188 ? 17.703 24.188 34.188 1 95.44 188 TRP A C 1
ATOM 1469 O O . TRP A 1 188 ? 18.297 23.156 34.469 1 95.44 188 TRP A O 1
ATOM 1479 N N . GLU A 1 189 ? 17.281 24.953 35.062 1 91.94 189 GLU A N 1
ATOM 1480 C CA . GLU A 1 189 ? 17.656 24.781 36.469 1 91.94 189 GLU A CA 1
ATOM 1481 C C . GLU A 1 189 ? 17.125 23.453 37 1 91.94 189 GLU A C 1
ATOM 1483 O O . GLU A 1 189 ? 17.828 22.75 37.75 1 91.94 189 GLU A O 1
ATOM 1488 N N . LYS A 1 190 ? 15.961 23.141 36.656 1 84.69 190 LYS A N 1
ATOM 1489 C CA . LYS A 1 190 ? 15.312 21.969 37.219 1 84.69 190 LYS A CA 1
ATOM 1490 C C . LYS A 1 190 ? 15.609 20.719 36.375 1 84.69 190 LYS A C 1
ATOM 1492 O O . LYS A 1 190 ? 15.93 19.656 36.938 1 84.69 190 LYS A O 1
ATOM 1497 N N . THR A 1 191 ? 15.5 20.766 35.125 1 83.94 191 THR A N 1
ATOM 1498 C CA . THR A 1 191 ? 15.555 19.594 34.25 1 83.94 191 THR A CA 1
ATOM 1499 C C . THR A 1 191 ? 16.953 19.438 33.656 1 83.94 191 THR A C 1
ATOM 1501 O O . THR A 1 191 ? 17.297 18.359 33.156 1 83.94 191 THR A O 1
ATOM 1504 N N . GLY A 1 192 ? 17.734 20.484 33.781 1 89.69 192 GLY A N 1
ATOM 1505 C CA . GLY A 1 192 ? 18.984 20.453 33.062 1 89.69 192 GLY A CA 1
ATOM 1506 C C . GLY A 1 192 ? 18.812 20.609 31.562 1 89.69 192 GLY A C 1
ATOM 1507 O O . GLY A 1 192 ? 17.688 20.625 31.062 1 89.69 192 GLY A O 1
ATOM 1508 N N . LYS A 1 193 ? 19.938 20.719 30.891 1 94.25 193 LYS A N 1
ATOM 1509 C CA . LYS A 1 193 ? 19.953 20.766 29.422 1 94.25 193 LYS A CA 1
ATOM 1510 C C . LYS A 1 193 ? 19.875 19.344 28.844 1 94.25 193 LYS A C 1
ATOM 1512 O O . LYS A 1 193 ? 20.672 18.469 29.203 1 94.25 193 LYS A O 1
ATOM 1517 N N . ILE A 1 194 ? 18.922 19.109 28.078 1 94.62 194 ILE A N 1
ATOM 1518 C CA . ILE A 1 194 ? 18.75 17.797 27.453 1 94.62 194 ILE A CA 1
ATOM 1519 C C . ILE A 1 194 ? 19.766 17.625 26.328 1 94.62 194 ILE A C 1
ATOM 1521 O O . ILE A 1 194 ? 19.938 18.516 25.484 1 94.62 194 ILE A O 1
ATOM 1525 N N . ASP A 1 195 ? 20.438 16.531 26.328 1 93.19 195 ASP A N 1
ATOM 1526 C CA . ASP A 1 195 ? 21.391 16.219 25.266 1 93.19 195 ASP A CA 1
ATOM 1527 C C . ASP A 1 195 ? 20.719 15.508 24.094 1 93.19 195 ASP A C 1
ATOM 1529 O O . ASP A 1 195 ? 20.688 14.273 24.047 1 93.19 195 ASP A O 1
ATOM 1533 N N . TYR A 1 196 ? 20.312 16.203 23.109 1 91.81 196 TYR A N 1
ATOM 1534 C CA . TYR A 1 196 ? 19.531 15.664 22 1 91.81 196 TYR A CA 1
ATOM 1535 C C . TYR A 1 196 ? 20.422 14.906 21.016 1 91.81 196 TYR A C 1
ATOM 1537 O O . TYR A 1 196 ? 19.922 14.172 20.156 1 91.81 196 TYR A O 1
ATOM 1545 N N . ASP A 1 197 ? 21.703 15.023 21.141 1 82.25 197 ASP A N 1
ATOM 1546 C CA . ASP A 1 197 ? 22.641 14.266 20.312 1 82.25 197 ASP A CA 1
ATOM 1547 C C . ASP A 1 197 ? 22.844 12.859 20.859 1 82.25 197 ASP A C 1
ATOM 1549 O O . ASP A 1 197 ? 22.953 11.898 20.109 1 82.25 197 ASP A O 1
ATOM 1553 N N . LYS A 1 198 ? 23 12.781 22.156 1 71.75 198 LYS A N 1
ATOM 1554 C CA . LYS A 1 198 ? 23.328 11.516 22.828 1 71.75 198 LYS A CA 1
ATOM 1555 C C . LYS A 1 198 ? 22.141 10.57 22.828 1 71.75 198 LYS A C 1
ATOM 1557 O O . LYS A 1 198 ? 22.297 9.359 22.641 1 71.75 198 LYS A O 1
ATOM 1562 N N . ILE A 1 199 ? 21.062 11.039 23.125 1 67.69 199 ILE A N 1
ATOM 1563 C CA . ILE A 1 199 ? 19.922 10.148 23.25 1 67.69 199 ILE A CA 1
ATOM 1564 C C . ILE A 1 199 ? 19.484 9.68 21.859 1 67.69 199 ILE A C 1
ATOM 1566 O O . ILE A 1 199 ? 18.75 8.695 21.719 1 67.69 199 ILE A O 1
ATOM 1570 N N . VAL A 1 200 ? 20.141 10.016 20.859 1 69.94 200 VAL A N 1
ATOM 1571 C CA . VAL A 1 200 ? 19.703 9.68 19.5 1 69.94 200 VAL A CA 1
ATOM 1572 C C . VAL A 1 200 ? 18.188 9.539 19.469 1 69.94 200 VAL A C 1
ATOM 1574 O O . VAL A 1 200 ? 17.656 8.43 19.375 1 69.94 200 VAL A O 1
ATOM 1577 N N . ILE A 1 201 ? 17.484 10.633 19.578 1 87.31 201 ILE A N 1
ATOM 1578 C CA . ILE A 1 201 ? 16.047 10.602 19.734 1 87.31 201 ILE A CA 1
ATOM 1579 C C . ILE A 1 201 ? 15.391 10.18 18.422 1 87.31 201 ILE A C 1
ATOM 1581 O O . ILE A 1 201 ? 15.773 10.656 17.359 1 87.31 201 ILE A O 1
ATOM 1585 N N . ASP A 1 202 ? 14.625 9.133 18.516 1 93.62 202 ASP A N 1
ATOM 1586 C CA . ASP A 1 202 ? 13.664 8.742 17.5 1 93.62 202 ASP A CA 1
ATOM 1587 C C . ASP A 1 202 ? 12.242 9.141 17.891 1 93.62 202 ASP A C 1
ATOM 1589 O O . ASP A 1 202 ? 11.609 8.461 18.703 1 93.62 202 ASP A O 1
ATOM 1593 N N . TRP A 1 203 ? 11.781 10.211 17.266 1 97.31 203 TRP A N 1
ATOM 1594 C CA . TRP A 1 203 ? 10.5 10.781 17.688 1 97.31 203 TRP A CA 1
ATOM 1595 C C . TRP A 1 203 ? 9.359 9.82 17.391 1 97.31 203 TRP A C 1
ATOM 1597 O O . TRP A 1 203 ? 8.344 9.812 18.109 1 97.31 203 TRP A O 1
ATOM 1607 N N . GLY A 1 204 ? 9.477 9.016 16.297 1 97.56 204 GLY A N 1
ATOM 1608 C CA . GLY A 1 204 ? 8.461 8 16.047 1 97.56 204 GLY A CA 1
ATOM 1609 C C . GLY A 1 204 ? 8.406 6.945 17.141 1 97.56 204 GLY A C 1
ATOM 1610 O O . GLY A 1 204 ? 7.32 6.562 17.578 1 97.56 204 GLY A O 1
ATOM 1611 N N . ASP A 1 205 ? 9.516 6.477 17.562 1 96.44 205 ASP A N 1
ATOM 1612 C CA . ASP A 1 205 ? 9.586 5.496 18.656 1 96.44 205 ASP A CA 1
ATOM 1613 C C . ASP A 1 205 ? 9.031 6.074 19.953 1 96.44 205 ASP A C 1
ATOM 1615 O O . ASP A 1 205 ? 8.297 5.395 20.672 1 96.44 205 ASP A O 1
ATOM 1619 N N . ALA A 1 206 ? 9.43 7.332 20.234 1 97.06 206 ALA A N 1
ATOM 1620 C CA . ALA A 1 206 ? 8.953 7.984 21.453 1 97.06 206 ALA A CA 1
ATOM 1621 C C . ALA A 1 206 ? 7.43 8.102 21.453 1 97.06 206 ALA A C 1
ATOM 1623 O O . ALA A 1 206 ? 6.777 7.816 22.453 1 97.06 206 ALA A O 1
ATOM 1624 N N . GLN A 1 207 ? 6.852 8.492 20.359 1 98.31 207 GLN A N 1
ATOM 1625 C CA . GLN A 1 207 ? 5.402 8.617 20.25 1 98.31 207 GLN A CA 1
ATOM 1626 C C . GLN A 1 207 ? 4.727 7.254 20.375 1 98.31 207 GLN A C 1
ATOM 1628 O O . GLN A 1 207 ? 3.686 7.133 21.031 1 98.31 207 GLN A O 1
ATOM 1633 N N . THR A 1 208 ? 5.301 6.246 19.766 1 97.81 208 THR A N 1
ATOM 1634 C CA . THR A 1 208 ? 4.73 4.906 19.797 1 97.81 208 THR A CA 1
ATOM 1635 C C . THR A 1 208 ? 4.715 4.359 21.219 1 97.81 208 THR A C 1
ATOM 1637 O O . THR A 1 208 ? 3.703 3.812 21.672 1 97.81 208 THR A O 1
ATOM 1640 N N . ARG A 1 209 ? 5.797 4.477 21.906 1 97.38 209 ARG A N 1
ATOM 1641 C CA . ARG A 1 209 ? 5.867 4.027 23.281 1 97.38 209 ARG A CA 1
ATOM 1642 C C . ARG A 1 209 ? 4.855 4.77 24.156 1 97.38 209 ARG A C 1
ATOM 1644 O O . ARG A 1 209 ? 4.219 4.176 25.031 1 97.38 209 ARG A O 1
ATOM 1651 N N . CYS A 1 210 ? 4.785 6.086 23.922 1 98.12 210 CYS A N 1
ATOM 1652 C CA . CYS A 1 210 ? 3.811 6.891 24.641 1 98.12 210 CYS A CA 1
ATOM 1653 C C . CYS A 1 210 ? 2.395 6.379 24.406 1 98.12 210 CYS A C 1
ATOM 1655 O O . CYS A 1 210 ? 1.638 6.176 25.359 1 98.12 210 CYS A O 1
ATOM 1657 N N . TYR A 1 211 ? 2.037 6.09 23.203 1 97.38 211 TYR A N 1
ATOM 1658 C CA . TYR A 1 211 ? 0.72 5.574 22.844 1 97.38 211 TYR A CA 1
ATOM 1659 C C . TYR A 1 211 ? 0.473 4.219 23.5 1 97.38 211 TYR A C 1
ATOM 1661 O O . TYR A 1 211 ? -0.592 3.986 24.078 1 97.38 211 TYR A O 1
ATOM 1669 N N . GLU A 1 212 ? 1.445 3.385 23.359 1 97 212 GLU A N 1
ATOM 1670 C CA . GLU A 1 212 ? 1.284 2.031 23.891 1 97 212 GLU A CA 1
ATOM 1671 C C . GLU A 1 212 ? 1.045 2.049 25.391 1 97 212 GLU A C 1
ATOM 1673 O O . GLU A 1 212 ? 0.215 1.294 25.906 1 97 212 GLU A O 1
ATOM 1678 N N . SER A 1 213 ? 1.729 2.939 26.047 1 97.06 213 SER A N 1
ATOM 1679 C CA . SER A 1 213 ? 1.591 3.051 27.5 1 97.06 213 SER A CA 1
ATOM 1680 C C . SER A 1 213 ? 0.228 3.617 27.891 1 97.06 213 SER A C 1
ATOM 1682 O O . SER A 1 213 ? -0.243 3.408 29 1 97.06 213 SER A O 1
ATOM 1684 N N . ASN A 1 214 ? -0.417 4.324 26.969 1 97.81 214 ASN A N 1
ATOM 1685 C CA . ASN A 1 214 ? -1.66 5.027 27.281 1 97.81 214 ASN A CA 1
ATOM 1686 C C . ASN A 1 214 ? -2.816 4.508 26.438 1 97.81 214 ASN A C 1
ATOM 1688 O O . ASN A 1 214 ? -3.828 5.191 26.266 1 97.81 214 ASN A O 1
ATOM 1692 N N . LYS A 1 215 ? -2.713 3.346 25.938 1 95.94 215 LYS A N 1
ATOM 1693 C CA . LYS A 1 215 ? -3.641 2.809 24.953 1 95.94 215 LYS A CA 1
ATOM 1694 C C . LYS A 1 215 ? -5.059 2.723 25.516 1 95.94 215 LYS A C 1
ATOM 1696 O O . LYS A 1 215 ? -6.031 2.92 24.781 1 95.94 215 LYS A O 1
ATOM 1701 N N . LYS A 1 216 ? -5.285 2.533 26.75 1 94.75 216 LYS A N 1
ATOM 1702 C CA . LYS A 1 216 ? -6.586 2.373 27.391 1 94.75 216 LYS A CA 1
ATOM 1703 C C . LYS A 1 216 ? -7.391 3.67 27.344 1 94.75 216 LYS A C 1
ATOM 1705 O O . LYS A 1 216 ? -8.609 3.654 27.484 1 94.75 216 LYS A O 1
ATOM 1710 N N . ARG A 1 217 ? -6.684 4.805 27.109 1 96.38 217 ARG A N 1
ATOM 1711 C CA . ARG A 1 217 ? -7.316 6.121 27.125 1 96.38 217 ARG A CA 1
ATOM 1712 C C . ARG A 1 217 ? -8.125 6.344 25.844 1 96.38 217 ARG A C 1
ATOM 1714 O O . ARG A 1 217 ? -8.961 7.246 25.781 1 96.38 217 ARG A O 1
ATOM 1721 N N . PHE A 1 218 ? -7.875 5.461 24.875 1 95.38 218 PHE A N 1
ATOM 1722 C CA . PHE A 1 218 ? -8.352 5.855 23.547 1 95.38 218 PHE A CA 1
ATOM 1723 C C . PHE A 1 218 ? -9.328 4.816 23 1 95.38 218 PHE A C 1
ATOM 1725 O O . PHE A 1 218 ? -9.266 3.645 23.375 1 95.38 218 PHE A O 1
ATOM 1732 N N . ASP A 1 219 ? -10.117 5.316 22.109 1 83.88 219 ASP A N 1
ATOM 1733 C CA . ASP A 1 219 ? -11.102 4.473 21.422 1 83.88 219 ASP A CA 1
ATOM 1734 C C . ASP A 1 219 ? -10.414 3.477 20.5 1 83.88 219 ASP A C 1
ATOM 1736 O O . ASP A 1 219 ? -9.398 3.795 19.875 1 83.88 219 ASP A O 1
ATOM 1740 N N . GLU A 1 220 ? -10.852 2.266 20.531 1 77.88 220 GLU A N 1
ATOM 1741 C CA . GLU A 1 220 ? -10.367 1.317 19.531 1 77.88 220 GLU A CA 1
ATOM 1742 C C . GLU A 1 220 ? -10.836 1.702 18.125 1 77.88 220 GLU A C 1
ATOM 1744 O O . GLU A 1 220 ? -11.977 2.119 17.938 1 77.88 220 GLU A O 1
ATOM 1749 N N . PRO A 1 221 ? -9.766 1.744 17.297 1 70.06 221 PRO A N 1
ATOM 1750 C CA . PRO A 1 221 ? -10.219 2.074 15.938 1 70.06 221 PRO A CA 1
ATOM 1751 C C . PRO A 1 221 ? -11.344 1.17 15.453 1 70.06 221 PRO A C 1
ATOM 1753 O O . PRO A 1 221 ? -11.336 -0.034 15.719 1 70.06 221 PRO A O 1
ATOM 1756 N N . GLN A 1 222 ? -12.492 1.595 15.516 1 55 222 GLN A N 1
ATOM 1757 C CA . GLN A 1 222 ? -13.602 0.783 15.016 1 55 222 GLN A CA 1
ATOM 1758 C C . GLN A 1 222 ? -13.25 0.147 13.672 1 55 222 GLN A C 1
ATOM 1760 O O . GLN A 1 222 ? -12.742 0.821 12.773 1 55 222 GLN A O 1
ATOM 1765 N N . GLU A 1 223 ? -12.836 -0.978 13.664 1 50.22 223 GLU A N 1
ATOM 1766 C CA . GLU A 1 223 ? -12.82 -1.648 12.367 1 50.22 223 GLU A CA 1
ATOM 1767 C C . GLU A 1 223 ? -14.016 -1.218 11.516 1 50.22 223 GLU A C 1
ATOM 1769 O O . GLU A 1 223 ? -15.156 -1.575 11.805 1 50.22 223 GLU A O 1
ATOM 1774 N N . ARG A 1 224 ? -14.117 0.056 11.234 1 39.28 224 ARG A N 1
ATOM 1775 C CA . ARG A 1 224 ? -15.266 0.556 10.492 1 39.28 224 ARG A CA 1
ATOM 1776 C C . ARG A 1 224 ? -15.539 -0.304 9.258 1 39.28 224 ARG A C 1
ATOM 1778 O O . ARG A 1 224 ? -14.812 -0.226 8.266 1 39.28 224 ARG A O 1
ATOM 1785 N N . LYS A 1 225 ? -16.016 -1.487 9.32 1 37.84 225 LYS A N 1
ATOM 1786 C CA . LYS A 1 225 ? -16.891 -1.96 8.25 1 37.84 225 LYS A CA 1
ATOM 1787 C C . LYS A 1 225 ? -18.078 -1.021 8.062 1 37.84 225 LYS A C 1
ATOM 1789 O O . LYS A 1 225 ? -18.891 -0.848 8.969 1 37.84 225 LYS A O 1
ATOM 1794 N N . GLY A 1 226 ? -18.328 -0.201 6.848 1 35.16 226 GLY A N 1
ATOM 1795 C CA . GLY A 1 226 ? -19.266 0.674 6.18 1 35.16 226 GLY A CA 1
ATOM 1796 C C . GLY A 1 226 ? -19.5 1.976 6.922 1 35.16 226 GLY A C 1
ATOM 1797 O O . GLY A 1 226 ? -18.969 2.182 8.008 1 35.16 226 GLY A O 1
ATOM 1798 N N . PRO A 1 227 ? -20.062 3.002 6.238 1 32.31 227 PRO A N 1
ATOM 1799 C CA . PRO A 1 227 ? -20.422 4.285 6.84 1 32.31 227 PRO A CA 1
ATOM 1800 C C . PRO A 1 227 ? -21.156 4.129 8.172 1 32.31 227 PRO A C 1
ATOM 1802 O O . PRO A 1 227 ? -22.219 3.488 8.227 1 32.31 227 PRO A O 1
ATOM 1805 N N . SER A 1 228 ? -20.594 3.941 9.141 1 31.97 228 SER A N 1
ATOM 1806 C CA . SER A 1 228 ? -21.219 3.842 10.453 1 31.97 228 SER A CA 1
ATOM 1807 C C . SER A 1 228 ? -22.203 4.984 10.688 1 31.97 228 SER A C 1
ATOM 1809 O O . SER A 1 228 ? -21.969 6.109 10.242 1 31.97 228 SER A O 1
ATOM 1811 N N . LYS A 1 229 ? -23.484 4.723 10.914 1 30.67 229 LYS A N 1
ATOM 1812 C CA . LYS A 1 229 ? -24.391 5.582 11.688 1 30.67 229 LYS A CA 1
ATOM 1813 C C . LYS A 1 229 ? -23.656 6.25 12.844 1 30.67 229 LYS A C 1
ATOM 1815 O O . LYS A 1 229 ? -22.781 5.641 13.469 1 30.67 229 LYS A O 1
ATOM 1820 N N . THR A 1 230 ? -23.625 7.539 12.797 1 29.17 230 THR A N 1
ATOM 1821 C CA . THR A 1 230 ? -23.281 8.375 13.945 1 29.17 230 THR A CA 1
ATOM 1822 C C . THR A 1 230 ? -23.766 7.738 15.242 1 29.17 230 THR A C 1
ATOM 1824 O O . THR A 1 230 ? -24.953 7.828 15.57 1 29.17 230 THR A O 1
ATOM 1827 N N . ALA A 1 231 ? -23.438 6.496 15.57 1 31.47 231 ALA A N 1
ATOM 1828 C CA . ALA A 1 231 ? -23.906 6.16 16.906 1 31.47 231 ALA A CA 1
ATOM 1829 C C . ALA A 1 231 ? -23.484 7.227 17.922 1 31.47 231 ALA A C 1
ATOM 1831 O O . ALA A 1 231 ? -22.375 7.762 17.844 1 31.47 231 ALA A O 1
ATOM 1832 N N . PRO A 1 232 ? -24.562 7.727 18.688 1 31.17 232 PRO A N 1
ATOM 1833 C CA . PRO A 1 232 ? -24.203 8.625 19.797 1 31.17 232 PRO A CA 1
ATOM 1834 C C . PRO A 1 232 ? -22.906 8.211 20.484 1 31.17 232 PRO A C 1
ATOM 1836 O O . PRO A 1 232 ? -22.484 7.059 20.375 1 31.17 232 PRO A O 1
ATOM 1839 N N . ASN A 1 233 ? -22.219 9.133 21.062 1 32.5 233 ASN A N 1
ATOM 1840 C CA . ASN A 1 233 ? -21.062 8.992 21.953 1 32.5 233 ASN A CA 1
ATOM 1841 C C . ASN A 1 233 ? -21.156 7.711 22.781 1 32.5 233 ASN A C 1
ATOM 1843 O O . ASN A 1 233 ? -21.906 7.648 23.75 1 32.5 233 ASN A O 1
ATOM 1847 N N . LYS A 1 234 ? -21.062 6.633 22.188 1 35.25 234 LYS A N 1
ATOM 1848 C CA . LYS A 1 234 ? -20.984 5.406 22.969 1 35.25 234 LYS A CA 1
ATOM 1849 C C . LYS A 1 234 ? -19.906 5.512 24.047 1 35.25 234 LYS A C 1
ATOM 1851 O O . LYS A 1 234 ? -19.375 4.5 24.5 1 35.25 234 LYS A O 1
ATOM 1856 N N . HIS A 1 235 ? -19.453 6.621 24.25 1 38.31 235 HIS A N 1
ATOM 1857 C CA . HIS A 1 235 ? -18.5 6.672 25.359 1 38.31 235 HIS A CA 1
ATOM 1858 C C . HIS A 1 235 ? -19.109 6.098 26.641 1 38.31 235 HIS A C 1
ATOM 1860 O O . HIS A 1 235 ? -18.438 6.012 27.672 1 38.31 235 HIS A O 1
ATOM 1866 N N . GLN A 1 236 ? -20.438 6.125 26.641 1 33.62 236 GLN A N 1
ATOM 1867 C CA . GLN A 1 236 ? -20.938 5.676 27.938 1 33.62 236 GLN A CA 1
ATOM 1868 C C . GLN A 1 236 ? -21.328 4.199 27.906 1 33.62 236 GLN A C 1
ATOM 1870 O O . GLN A 1 236 ? -22.484 3.863 27.672 1 33.62 236 GLN A O 1
ATOM 1875 N N . ARG A 1 237 ? -20.703 3.338 27.359 1 36.69 237 ARG A N 1
ATOM 1876 C CA . ARG A 1 237 ? -21.172 2.014 27.766 1 36.69 237 ARG A CA 1
ATOM 1877 C C . ARG A 1 237 ? -21.125 1.849 29.281 1 36.69 237 ARG A C 1
ATOM 1879 O O . ARG A 1 237 ? -20.047 1.954 29.875 1 36.69 237 ARG A O 1
ATOM 1886 N N . ARG A 1 238 ? -22.203 2.035 29.891 1 34.5 238 ARG A N 1
ATOM 1887 C CA . ARG A 1 238 ? -22.422 1.678 31.281 1 34.5 238 ARG A CA 1
ATOM 1888 C C . ARG A 1 238 ? -22.188 0.187 31.516 1 34.5 238 ARG A C 1
ATOM 1890 O O . ARG A 1 238 ? -22.953 -0.646 31.016 1 34.5 238 ARG A O 1
ATOM 1897 N N . SER A 1 239 ? -21 -0.405 31.438 1 37.62 239 SER A N 1
ATOM 1898 C CA . SER A 1 239 ? -21.047 -1.741 32.031 1 37.62 239 SER A CA 1
ATOM 1899 C C . SER A 1 239 ? -21.828 -1.736 33.344 1 37.62 239 SER A C 1
ATOM 1901 O O . SER A 1 239 ? -21.891 -0.708 34.031 1 37.62 239 SER A O 1
ATOM 1903 N N . LEU A 1 240 ? -22.844 -2.531 33.625 1 39.44 240 LEU A N 1
ATOM 1904 C CA . LEU A 1 240 ? -23.594 -2.775 34.844 1 39.44 240 LEU A CA 1
ATOM 1905 C C . LEU A 1 240 ? -22.766 -2.416 36.062 1 39.44 240 LEU A C 1
ATOM 1907 O O . LEU A 1 240 ? -23.297 -2.277 37.156 1 39.44 240 LEU A O 1
ATOM 1911 N N . PHE A 1 241 ? -21.469 -2.938 36.156 1 43.09 241 PHE A N 1
ATOM 1912 C CA . PHE A 1 241 ? -20.719 -2.65 37.375 1 43.09 241 PHE A CA 1
ATOM 1913 C C . PHE A 1 241 ? -20.219 -1.212 37.375 1 43.09 241 PHE A C 1
ATOM 1915 O O . PHE A 1 241 ? -20.359 -0.497 36.375 1 43.09 241 PHE A O 1
ATOM 1922 N N . GLY A 1 242 ? -19.016 -0.863 37.969 1 45.19 242 GLY A N 1
ATOM 1923 C CA . GLY A 1 242 ? -18.359 0.405 38.281 1 45.19 242 GLY A CA 1
ATOM 1924 C C . GLY A 1 242 ? -18.234 1.31 37.062 1 45.19 242 GLY A C 1
ATOM 1925 O O . GLY A 1 242 ? -18.359 0.85 35.906 1 45.19 242 GLY A O 1
ATOM 1926 N N . ARG A 1 243 ? -18.5 2.564 37.156 1 55.84 243 ARG A N 1
ATOM 1927 C CA . ARG A 1 243 ? -18.531 3.648 36.188 1 55.84 243 ARG A CA 1
ATOM 1928 C C . ARG A 1 243 ? -17.359 3.533 35.219 1 55.84 243 ARG A C 1
ATOM 1930 O O . ARG A 1 243 ? -16.188 3.617 35.625 1 55.84 243 ARG A O 1
ATOM 1937 N N . GLU A 1 244 ? -17.422 2.904 34.156 1 74.75 244 GLU A N 1
ATOM 1938 C CA . GLU A 1 244 ? -16.344 2.727 33.188 1 74.75 244 GLU A CA 1
ATOM 1939 C C . GLU A 1 244 ? -15.773 4.07 32.719 1 74.75 244 GLU A C 1
ATOM 1941 O O . GLU A 1 244 ? -16.531 5 32.438 1 74.75 244 GLU A O 1
ATOM 1946 N N . ARG A 1 245 ? -14.477 4.375 33 1 89.69 245 ARG A N 1
ATOM 1947 C CA . ARG A 1 245 ? -13.75 5.586 32.625 1 89.69 245 ARG A CA 1
ATOM 1948 C C . ARG A 1 245 ? -13.93 5.898 31.141 1 89.69 245 ARG A C 1
ATOM 1950 O O . ARG A 1 245 ? -14.008 4.988 30.312 1 89.69 245 ARG A O 1
ATOM 1957 N N . LYS A 1 246 ? -14.117 7.184 30.875 1 92.56 246 LYS A N 1
ATOM 1958 C CA . LYS A 1 246 ? -14.328 7.648 29.5 1 92.56 246 LYS A CA 1
ATOM 1959 C C . LYS A 1 246 ? -13.039 7.598 28.703 1 92.56 246 LYS A C 1
ATOM 1961 O O . LYS A 1 246 ? -11.953 7.863 29.234 1 92.56 246 LYS A O 1
ATOM 1966 N N . THR A 1 247 ? -13.102 7.195 27.406 1 94.19 247 THR A N 1
ATOM 1967 C CA . THR A 1 247 ? -12.008 7.285 26.438 1 94.19 247 THR A CA 1
ATOM 1968 C C . THR A 1 247 ? -12.094 8.594 25.656 1 94.19 247 THR A C 1
ATOM 1970 O O . THR A 1 247 ? -13.133 9.25 25.641 1 94.19 247 THR A O 1
ATOM 1973 N N . ILE A 1 248 ? -11.016 8.992 25.141 1 94.44 248 ILE A N 1
ATOM 1974 C CA . ILE A 1 248 ? -11 10.227 24.359 1 94.44 248 ILE A CA 1
ATOM 1975 C C . ILE A 1 248 ? -10.516 9.93 22.938 1 94.44 248 ILE A C 1
ATOM 1977 O O . ILE A 1 248 ? -9.773 8.977 22.719 1 94.44 248 ILE A O 1
ATOM 1981 N N . PRO A 1 249 ? -10.945 10.711 21.953 1 95.25 249 PRO A N 1
ATOM 1982 C CA . PRO A 1 249 ? -10.461 10.539 20.578 1 95.25 249 PRO A CA 1
ATOM 1983 C C . PRO A 1 249 ? -9.016 11.016 20.406 1 95.25 249 PRO A C 1
ATOM 1985 O O . PRO A 1 249 ? -8.531 11.844 21.172 1 95.25 249 PRO A O 1
ATOM 1988 N N . ARG A 1 250 ? -8.367 10.477 19.375 1 97.5 250 ARG A N 1
ATOM 1989 C CA . ARG A 1 250 ? -7.004 10.898 19.047 1 97.5 250 ARG A CA 1
ATOM 1990 C C . ARG A 1 250 ? -6.996 11.836 17.844 1 97.5 250 ARG A C 1
ATOM 1992 O O . ARG A 1 250 ? -7.914 11.797 17.016 1 97.5 250 ARG A O 1
ATOM 1999 N N . THR A 1 251 ? -6.027 12.695 17.75 1 98.5 251 THR A N 1
ATOM 2000 C CA . THR A 1 251 ? -5.887 13.68 16.688 1 98.5 251 THR A CA 1
ATOM 2001 C C . THR A 1 251 ? -4.492 13.609 16.062 1 98.5 251 THR A C 1
ATOM 2003 O O . THR A 1 251 ? -3.492 13.531 16.781 1 98.5 251 THR A O 1
ATOM 2006 N N . ALA A 1 252 ? -4.438 13.547 14.758 1 98.81 252 ALA A N 1
ATOM 2007 C CA . ALA A 1 252 ? -3.158 13.625 14.062 1 98.81 252 ALA A CA 1
ATOM 2008 C C . ALA A 1 252 ? -2.828 15.062 13.68 1 98.81 252 ALA A C 1
ATOM 2010 O O . ALA A 1 252 ? -3.713 15.828 13.281 1 98.81 252 ALA A O 1
ATOM 2011 N N . VAL A 1 253 ? -1.623 15.5 13.906 1 98.88 253 VAL A N 1
ATOM 2012 C CA . VAL A 1 253 ? -1.072 16.703 13.312 1 98.88 253 VAL A CA 1
ATOM 2013 C C . VAL A 1 253 ? -0.17 16.344 12.133 1 98.88 253 VAL A C 1
ATOM 2015 O O . VAL A 1 253 ? 0.903 15.766 12.32 1 98.88 253 VAL A O 1
ATOM 2018 N N . VAL A 1 254 ? -0.612 16.688 10.977 1 98.75 254 VAL A N 1
ATOM 2019 C CA . VAL A 1 254 ? 0.069 16.25 9.758 1 98.75 254 VAL A CA 1
ATOM 2020 C C . VAL A 1 254 ? 0.775 17.453 9.109 1 98.75 254 VAL A C 1
ATOM 2022 O O . VAL A 1 254 ? 0.124 18.344 8.586 1 98.75 254 VAL A O 1
ATOM 2025 N N . ILE A 1 255 ? 2.084 17.391 9.117 1 98.56 255 ILE A N 1
ATOM 2026 C CA . ILE A 1 255 ? 2.893 18.438 8.516 1 98.56 255 ILE A CA 1
ATOM 2027 C C . ILE A 1 255 ? 3.178 18.109 7.055 1 98.56 255 ILE A C 1
ATOM 2029 O O . ILE A 1 255 ? 3.805 17.094 6.758 1 98.56 255 ILE A O 1
ATOM 2033 N N . ARG A 1 256 ? 2.73 18.953 6.207 1 97.38 256 ARG A N 1
ATOM 2034 C CA . ARG A 1 256 ? 3.055 18.781 4.793 1 97.38 256 ARG A CA 1
ATOM 2035 C C . ARG A 1 256 ? 4.496 19.203 4.508 1 97.38 256 ARG A C 1
ATOM 2037 O O . ARG A 1 256 ? 4.871 20.359 4.734 1 97.38 256 ARG A O 1
ATOM 2044 N N . SER A 1 257 ? 5.238 18.281 4.082 1 97.44 257 SER A N 1
ATOM 2045 C CA . SER A 1 257 ? 6.641 18.531 3.76 1 97.44 257 SER A CA 1
ATOM 2046 C C . SER A 1 257 ? 6.973 18.047 2.348 1 97.44 257 SER A C 1
ATOM 2048 O O . SER A 1 257 ? 6.102 17.562 1.626 1 97.44 257 SER A O 1
ATOM 2050 N N . TYR A 1 258 ? 8.195 18.359 1.83 1 97.56 258 TYR A N 1
ATOM 2051 C CA . TYR A 1 258 ? 8.594 17.984 0.48 1 97.56 258 TYR A CA 1
ATOM 2052 C C . TYR A 1 258 ? 10.102 17.844 0.375 1 97.56 258 TYR A C 1
ATOM 2054 O O . TYR A 1 258 ? 10.844 18.453 1.159 1 97.56 258 TYR A O 1
ATOM 2062 N N . THR A 1 259 ? 10.531 17 -0.527 1 98.12 259 THR A N 1
ATOM 2063 C CA . THR A 1 259 ? 11.961 16.859 -0.785 1 98.12 259 THR A CA 1
ATOM 2064 C C . THR A 1 259 ? 12.555 18.188 -1.257 1 98.12 259 THR A C 1
ATOM 2066 O O . THR A 1 259 ? 11.938 18.906 -2.049 1 98.12 259 THR A O 1
ATOM 2069 N N . GLY A 1 260 ? 13.734 18.516 -0.731 1 97 260 GLY A N 1
ATOM 2070 C CA . GLY A 1 260 ? 14.398 19.75 -1.093 1 97 260 GLY A CA 1
ATOM 2071 C C . GLY A 1 260 ? 14.172 20.875 -0.088 1 97 260 GLY A C 1
ATOM 2072 O O . GLY A 1 260 ? 14.781 21.938 -0.193 1 97 260 GLY A O 1
ATOM 2073 N N . PHE A 1 261 ? 13.32 20.641 0.906 1 96.31 261 PHE A N 1
ATOM 2074 C CA . PHE A 1 261 ? 13.125 21.641 1.949 1 96.31 261 PHE A CA 1
ATOM 2075 C C . PHE A 1 261 ? 14.422 21.875 2.719 1 96.31 261 PHE A C 1
ATOM 2077 O O . PHE A 1 261 ? 15.141 20.922 3.031 1 96.31 261 PHE A O 1
ATOM 2084 N N . HIS A 1 262 ? 14.641 23.141 3.027 1 94.5 262 HIS A N 1
ATOM 2085 C CA . HIS A 1 262 ? 15.836 23.484 3.787 1 94.5 262 HIS A CA 1
ATOM 2086 C C . HIS A 1 262 ? 15.539 23.547 5.281 1 94.5 262 HIS A C 1
ATOM 2088 O O . HIS A 1 262 ? 15.008 24.547 5.777 1 94.5 262 HIS A O 1
ATOM 2094 N N . TRP A 1 263 ? 16.031 22.562 5.949 1 95.38 263 TRP A N 1
ATOM 2095 C CA . TRP A 1 263 ? 15.859 22.516 7.395 1 95.38 263 TRP A CA 1
ATOM 2096 C C . TRP A 1 263 ? 16.859 23.422 8.102 1 95.38 263 TRP A C 1
ATOM 2098 O O . TRP A 1 263 ? 18.047 23.422 7.797 1 95.38 263 TRP A O 1
ATOM 2108 N N . THR A 1 264 ? 16.344 24.234 8.977 1 95.12 264 THR A N 1
ATOM 2109 C CA . THR A 1 264 ? 17.188 25.062 9.828 1 95.12 264 THR A CA 1
ATOM 2110 C C . THR A 1 264 ? 17.172 24.547 11.266 1 95.12 264 THR A C 1
ATOM 2112 O O . THR A 1 264 ? 16.375 23.688 11.617 1 95.12 264 THR A O 1
ATOM 2115 N N . HIS A 1 265 ? 18.078 25.047 12.039 1 95.5 265 HIS A N 1
ATOM 2116 C CA . HIS A 1 265 ? 18.094 24.688 13.453 1 95.5 265 HIS A CA 1
ATOM 2117 C C . HIS A 1 265 ? 16.797 25.109 14.148 1 95.5 265 HIS A C 1
ATOM 2119 O O . HIS A 1 265 ? 16.266 24.391 14.992 1 95.5 265 HIS A O 1
ATOM 2125 N N . HIS A 1 266 ? 16.281 26.266 13.758 1 97.06 266 HIS A N 1
ATOM 2126 C CA . HIS A 1 266 ? 15.062 26.766 14.367 1 97.06 266 HIS A CA 1
ATOM 2127 C C . HIS A 1 266 ? 13.859 25.906 13.984 1 97.06 266 HIS A C 1
ATOM 2129 O O . HIS A 1 266 ? 12.961 25.703 14.805 1 97.06 266 HIS A O 1
ATOM 2135 N N . SER A 1 267 ? 13.844 25.484 12.734 1 96.44 267 SER A N 1
ATOM 2136 C CA . SER A 1 267 ? 12.734 24.625 12.336 1 96.44 267 SER A CA 1
ATOM 2137 C C . SER A 1 267 ? 12.727 23.328 13.141 1 96.44 267 SER A C 1
ATOM 2139 O O . SER A 1 267 ? 11.664 22.844 13.539 1 96.44 267 SER A O 1
ATOM 2141 N N . LEU A 1 268 ? 13.883 22.781 13.375 1 96.12 268 LEU A N 1
ATOM 2142 C CA . LEU A 1 268 ? 13.969 21.547 14.164 1 96.12 268 LEU A CA 1
ATOM 2143 C C . LEU A 1 268 ? 13.492 21.781 15.594 1 96.12 268 LEU A C 1
ATOM 2145 O O . LEU A 1 268 ? 12.781 20.953 16.156 1 96.12 268 LEU A O 1
ATOM 2149 N N . LEU A 1 269 ? 13.914 22.922 16.188 1 97.56 269 LEU A N 1
ATOM 2150 C CA . LEU A 1 269 ? 13.453 23.281 17.516 1 97.56 269 LEU A CA 1
ATOM 2151 C C . LEU A 1 269 ? 11.93 23.359 17.562 1 97.56 269 LEU A C 1
ATOM 2153 O O . LEU A 1 269 ? 11.305 22.906 18.516 1 97.56 269 LEU A O 1
ATOM 2157 N N . ASN A 1 270 ? 11.398 23.938 16.531 1 98.19 270 ASN A N 1
ATOM 2158 C CA . ASN A 1 270 ? 9.953 24.094 16.438 1 98.19 270 ASN A CA 1
ATOM 2159 C C . ASN A 1 270 ? 9.234 22.75 16.469 1 98.19 270 ASN A C 1
ATOM 2161 O O . ASN A 1 270 ? 8.242 22.578 17.172 1 98.19 270 ASN A O 1
ATOM 2165 N N . PHE A 1 271 ? 9.742 21.797 15.75 1 98.25 271 PHE A N 1
ATOM 2166 C CA . PHE A 1 271 ? 9.023 20.531 15.648 1 98.25 271 PHE A CA 1
ATOM 2167 C C . PHE A 1 271 ? 9.305 19.641 16.844 1 98.25 271 PHE A C 1
ATOM 2169 O O . PHE A 1 271 ? 8.445 18.875 17.281 1 98.25 271 PHE A O 1
ATOM 2176 N N . ARG A 1 272 ? 10.539 19.781 17.5 1 97.44 272 ARG A N 1
ATOM 2177 C CA . ARG A 1 272 ? 10.742 19.141 18.797 1 97.44 272 ARG A CA 1
ATOM 2178 C C . ARG A 1 272 ? 9.695 19.609 19.812 1 97.44 272 ARG A C 1
ATOM 2180 O O . ARG A 1 272 ? 9.117 18.781 20.531 1 97.44 272 ARG A O 1
ATOM 2187 N N . ALA A 1 273 ? 9.484 20.891 19.766 1 98.38 273 ALA A N 1
ATOM 2188 C CA . ALA A 1 273 ? 8.508 21.484 20.688 1 98.38 273 ALA A CA 1
ATOM 2189 C C . ALA A 1 273 ? 7.105 20.953 20.391 1 98.38 273 ALA A C 1
ATOM 2191 O O . ALA A 1 273 ? 6.383 20.562 21.312 1 98.38 273 ALA A O 1
ATOM 2192 N N . MET A 1 274 ? 6.75 20.938 19.141 1 98.69 274 MET A N 1
ATOM 2193 C CA . MET A 1 274 ? 5.414 20.5 18.75 1 98.69 274 MET A CA 1
ATOM 2194 C C . MET A 1 274 ? 5.16 19.062 19.188 1 98.69 274 MET A C 1
ATOM 2196 O O . MET A 1 274 ? 4.117 18.766 19.766 1 98.69 274 MET A O 1
ATOM 2200 N N . ILE A 1 275 ? 6.09 18.156 18.922 1 98.56 275 ILE A N 1
ATOM 2201 C CA . ILE A 1 275 ? 5.945 16.75 19.266 1 98.56 275 ILE A CA 1
ATOM 2202 C C . ILE A 1 275 ? 5.859 16.594 20.781 1 98.56 275 ILE A C 1
ATOM 2204 O O . ILE A 1 275 ? 4.984 15.891 21.281 1 98.56 275 ILE A O 1
ATOM 2208 N N . SER A 1 276 ? 6.719 17.297 21.484 1 97.94 276 SER A N 1
ATOM 2209 C CA . SER A 1 276 ? 6.762 17.203 22.938 1 97.94 276 SER A CA 1
ATOM 2210 C C . SER A 1 276 ? 5.465 17.703 23.562 1 97.94 276 SER A C 1
ATOM 2212 O O . SER A 1 276 ? 4.891 17.047 24.438 1 97.94 276 SER A O 1
ATOM 2214 N N . GLU A 1 277 ? 5.031 18.812 23.109 1 98.44 277 GLU A N 1
ATOM 2215 C CA . GLU A 1 277 ? 3.891 19.516 23.719 1 98.44 277 GLU A CA 1
ATOM 2216 C C . GLU A 1 277 ? 2.58 18.797 23.375 1 98.44 277 GLU A C 1
ATOM 2218 O O . GLU A 1 277 ? 1.698 18.688 24.234 1 98.44 277 GLU A O 1
ATOM 2223 N N . LEU A 1 278 ? 2.479 18.297 22.188 1 98.62 278 LEU A N 1
ATOM 2224 C CA . LEU A 1 278 ? 1.215 17.75 21.719 1 98.62 278 LEU A CA 1
ATOM 2225 C C . LEU A 1 278 ? 1.167 16.234 21.953 1 98.62 278 LEU A C 1
ATOM 2227 O O . LEU A 1 278 ? 0.197 15.727 22.516 1 98.62 278 LEU A O 1
ATOM 2231 N N . ALA A 1 279 ? 2.178 15.492 21.547 1 98.44 279 ALA A N 1
ATOM 2232 C CA . ALA A 1 279 ? 2.115 14.039 21.547 1 98.44 279 ALA A CA 1
ATOM 2233 C C . ALA A 1 279 ? 2.521 13.469 22.906 1 98.44 279 ALA A C 1
ATOM 2235 O O . ALA A 1 279 ? 1.738 12.773 23.547 1 98.44 279 ALA A O 1
ATOM 2236 N N . LEU A 1 280 ? 3.672 13.883 23.406 1 98.25 280 LEU A N 1
ATOM 2237 C CA . LEU A 1 280 ? 4.219 13.227 24.594 1 98.25 280 LEU A CA 1
ATOM 2238 C C . LEU A 1 280 ? 3.582 13.781 25.859 1 98.25 280 LEU A C 1
ATOM 2240 O O . LEU A 1 280 ? 3.15 13.023 26.719 1 98.25 280 LEU A O 1
ATOM 2244 N N . ARG A 1 281 ? 3.459 15.133 26 1 97.81 281 ARG A N 1
ATOM 2245 C CA . ARG A 1 281 ? 2.938 15.734 27.219 1 97.81 281 ARG A CA 1
ATOM 2246 C C . ARG A 1 281 ? 1.446 15.461 27.375 1 97.81 281 ARG A C 1
ATOM 2248 O O . ARG A 1 281 ? 0.907 15.531 28.469 1 97.81 281 ARG A O 1
ATOM 2255 N N . SER A 1 282 ? 0.792 15.039 26.297 1 97.81 282 SER A N 1
ATOM 2256 C CA . SER A 1 282 ? -0.636 14.75 26.359 1 97.81 282 SER A CA 1
ATOM 2257 C C . SER A 1 282 ? -0.885 13.258 26.547 1 97.81 282 SER A C 1
ATOM 2259 O O . SER A 1 282 ? -2.033 12.805 26.547 1 97.81 282 SER A O 1
ATOM 2261 N N . GLY A 1 283 ? 0.094 12.453 26.609 1 97.75 283 GLY A N 1
ATOM 2262 C CA . GLY A 1 283 ? -0.053 11.016 26.766 1 97.75 283 GLY A CA 1
ATOM 2263 C C . GLY A 1 283 ? -0.591 10.336 25.516 1 97.75 283 GLY A C 1
ATOM 2264 O O . GLY A 1 283 ? -1.356 9.375 25.609 1 97.75 283 GLY A O 1
ATOM 2265 N N . GLY A 1 284 ? -0.332 10.891 24.406 1 97.94 284 GLY A N 1
ATOM 2266 C CA . GLY A 1 284 ? -0.693 10.242 23.156 1 97.94 284 GLY A CA 1
ATOM 2267 C C . GLY A 1 284 ? -1.998 10.742 22.578 1 97.94 284 GLY A C 1
ATOM 2268 O O . GLY A 1 284 ? -2.502 10.195 21.594 1 97.94 284 GLY A O 1
ATOM 2269 N N . GLU A 1 285 ? -2.547 11.805 23.125 1 98.06 285 GLU A N 1
ATOM 2270 C CA . GLU A 1 285 ? -3.779 12.383 22.594 1 98.06 285 GLU A CA 1
ATOM 2271 C C . GLU A 1 285 ? -3.582 12.883 21.172 1 98.06 285 GLU A C 1
ATOM 2273 O O . GLU A 1 285 ? -4.496 12.805 20.344 1 98.06 285 GLU A O 1
ATOM 2278 N N . TYR A 1 286 ? -2.467 13.414 20.938 1 98.5 286 TYR A N 1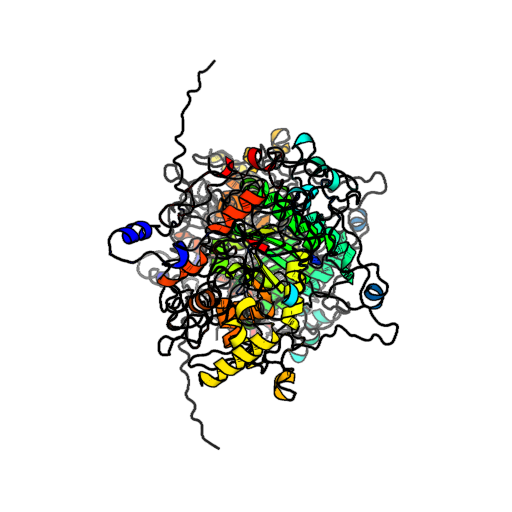
ATOM 2279 C CA . TYR A 1 286 ? -2.041 13.859 19.609 1 98.5 286 TYR A CA 1
ATOM 2280 C C . TYR A 1 286 ? -0.885 13.008 19.109 1 98.5 286 TYR A C 1
ATOM 2282 O O . TYR A 1 286 ? -0.183 12.367 19.891 1 98.5 286 TYR A O 1
ATOM 2290 N N . GLU A 1 287 ? -0.772 12.945 17.859 1 98.56 287 GLU A N 1
ATOM 2291 C CA . GLU A 1 287 ? 0.409 12.375 17.219 1 98.56 287 GLU A CA 1
ATOM 2292 C C . GLU A 1 287 ? 0.839 13.211 16.016 1 98.56 287 GLU A C 1
ATOM 2294 O O . GLU A 1 287 ? -0.002 13.672 15.234 1 98.56 287 GLU A O 1
ATOM 2299 N N . VAL A 1 288 ? 2.115 13.508 15.938 1 98.88 288 VAL A N 1
ATOM 2300 C CA . VAL A 1 288 ? 2.641 14.352 14.867 1 98.88 288 VAL A CA 1
ATOM 2301 C C . VAL A 1 288 ? 3.207 13.484 13.75 1 98.88 288 VAL A C 1
ATOM 2303 O O . VAL A 1 288 ? 3.943 12.523 14.016 1 98.88 288 VAL A O 1
ATOM 2306 N N . HIS A 1 289 ? 2.844 13.781 12.523 1 98.81 289 HIS A N 1
ATOM 2307 C CA . HIS A 1 289 ? 3.287 13.094 11.32 1 98.81 289 HIS A CA 1
ATOM 2308 C C . HIS A 1 289 ? 3.822 14.07 10.289 1 98.81 289 HIS A C 1
ATOM 2310 O O . HIS A 1 289 ? 3.383 15.227 10.234 1 98.81 289 HIS A O 1
ATOM 2316 N N . PHE A 1 290 ? 4.793 13.617 9.539 1 98.69 290 PHE A N 1
ATOM 2317 C CA . PHE A 1 290 ? 5.207 14.344 8.344 1 98.69 290 PHE A CA 1
ATOM 2318 C C . PHE A 1 290 ? 4.75 13.625 7.086 1 98.69 290 PHE A C 1
ATOM 2320 O O . PHE A 1 290 ? 4.969 12.414 6.941 1 98.69 290 PHE A O 1
ATOM 2327 N N . LEU A 1 291 ? 4.047 14.242 6.266 1 97.88 291 LEU A N 1
ATOM 2328 C CA . LEU A 1 291 ? 3.727 13.75 4.93 1 97.88 291 LEU A CA 1
ATOM 2329 C C . LEU A 1 291 ? 4.715 14.289 3.902 1 97.88 291 LEU A C 1
ATOM 2331 O O . LEU A 1 291 ? 4.547 15.406 3.406 1 97.88 291 LEU A O 1
ATOM 2335 N N . LEU A 1 292 ? 5.652 13.539 3.535 1 98.44 292 LEU A N 1
ATOM 2336 C CA . LEU A 1 292 ? 6.777 13.977 2.717 1 98.44 292 LEU A CA 1
ATOM 2337 C C . LEU A 1 292 ? 6.496 13.742 1.236 1 98.44 292 LEU A C 1
ATOM 2339 O O . LEU A 1 292 ? 6.465 12.594 0.781 1 98.44 292 LEU A O 1
ATOM 2343 N N . HIS A 1 293 ? 6.285 14.781 0.449 1 98.06 293 HIS A N 1
ATOM 2344 C CA . HIS A 1 293 ? 6.086 14.742 -0.996 1 98.06 293 HIS A CA 1
ATOM 2345 C C . HIS A 1 293 ? 7.402 14.484 -1.725 1 98.06 293 HIS A C 1
ATOM 2347 O O . HIS A 1 293 ? 8.297 15.336 -1.717 1 98.06 293 HIS A O 1
ATOM 2353 N N . VAL A 1 294 ? 7.531 13.289 -2.254 1 98.38 294 VAL A N 1
ATOM 2354 C CA . VAL A 1 294 ? 8.656 13 -3.143 1 98.38 294 VAL A CA 1
ATOM 2355 C C . VAL A 1 294 ? 8.352 13.531 -4.543 1 98.38 294 VAL A C 1
ATOM 2357 O O . VAL A 1 294 ? 7.691 12.867 -5.34 1 98.38 294 VAL A O 1
ATOM 2360 N N . ARG A 1 295 ? 8.922 14.625 -4.887 1 96.38 295 ARG A N 1
ATOM 2361 C CA . ARG A 1 295 ? 8.562 15.383 -6.082 1 96.38 295 ARG A CA 1
ATOM 2362 C C . ARG A 1 295 ? 9.008 14.664 -7.348 1 96.38 295 ARG A C 1
ATOM 2364 O O . ARG A 1 295 ? 8.375 14.781 -8.398 1 96.38 295 ARG A O 1
ATOM 2371 N N . ASP A 1 296 ? 10.117 13.953 -7.254 1 96.69 296 ASP A N 1
ATOM 2372 C CA . ASP A 1 296 ? 10.594 13.164 -8.383 1 96.69 296 ASP A CA 1
ATOM 2373 C C . ASP A 1 296 ? 9.852 11.828 -8.469 1 96.69 296 ASP A C 1
ATOM 2375 O O . ASP A 1 296 ? 10.211 10.875 -7.785 1 96.69 296 ASP A O 1
ATOM 2379 N N . ASP A 1 297 ? 8.961 11.68 -9.398 1 94.44 297 ASP A N 1
ATOM 2380 C CA . ASP A 1 297 ? 8.117 10.492 -9.531 1 94.44 297 ASP A CA 1
ATOM 2381 C C . ASP A 1 297 ? 8.914 9.312 -10.07 1 94.44 297 ASP A C 1
ATOM 2383 O O . ASP A 1 297 ? 8.398 8.188 -10.148 1 94.44 297 ASP A O 1
ATOM 2387 N N . THR A 1 298 ? 10.102 9.461 -10.43 1 95.19 298 THR A N 1
ATOM 2388 C CA . THR A 1 298 ? 10.883 8.359 -10.969 1 95.19 298 THR A CA 1
ATOM 2389 C C . THR A 1 298 ? 11.609 7.605 -9.852 1 95.19 298 THR A C 1
ATOM 2391 O O . THR A 1 298 ? 12.195 6.551 -10.094 1 95.19 298 THR A O 1
ATOM 2394 N N . GLU A 1 299 ? 11.539 8.203 -8.625 1 96.69 299 GLU A N 1
ATOM 2395 C CA . GLU A 1 299 ? 12.102 7.5 -7.48 1 96.69 299 GLU A CA 1
ATOM 2396 C C . GLU A 1 299 ? 11.289 6.254 -7.137 1 96.69 299 GLU A C 1
ATOM 2398 O O . GLU A 1 299 ? 10.055 6.316 -7.055 1 96.69 299 GLU A O 1
ATOM 2403 N N . ALA A 1 300 ? 11.945 5.141 -6.922 1 96.62 300 ALA A N 1
ATOM 2404 C CA . ALA A 1 300 ? 11.289 3.854 -6.695 1 96.62 300 ALA A CA 1
ATOM 2405 C C . ALA A 1 300 ? 10.961 3.656 -5.219 1 96.62 300 ALA A C 1
ATOM 2407 O O . ALA A 1 300 ? 11.32 2.635 -4.629 1 96.62 300 ALA A O 1
ATOM 2408 N N . ILE A 1 301 ? 10.164 4.512 -4.633 1 96.31 301 ILE A N 1
ATOM 2409 C CA . ILE A 1 301 ? 9.977 4.52 -3.186 1 96.31 301 ILE A CA 1
ATOM 2410 C C . ILE A 1 301 ? 9.016 3.404 -2.783 1 96.31 301 ILE A C 1
ATOM 2412 O O . ILE A 1 301 ? 8.945 3.031 -1.61 1 96.31 301 ILE A O 1
ATOM 2416 N N . TRP A 1 302 ? 8.289 2.781 -3.705 1 97.12 302 TRP A N 1
ATOM 2417 C CA . TRP A 1 302 ? 7.414 1.661 -3.367 1 97.12 302 TRP A CA 1
ATOM 2418 C C . TRP A 1 302 ? 8.07 0.332 -3.727 1 97.12 302 TRP A C 1
ATOM 2420 O O . TRP A 1 302 ? 7.559 -0.734 -3.373 1 97.12 302 TRP A O 1
ATOM 2430 N N . ALA A 1 303 ? 9.156 0.336 -4.402 1 97 303 ALA A N 1
ATOM 2431 C CA . ALA A 1 303 ? 9.82 -0.881 -4.863 1 97 303 ALA A CA 1
ATOM 2432 C C . ALA A 1 303 ? 11.008 -1.226 -3.973 1 97 303 ALA A C 1
ATOM 2434 O O . ALA A 1 303 ? 11.414 -2.387 -3.891 1 97 303 ALA A O 1
ATOM 2435 N N . ASP A 1 304 ? 11.594 -0.14 -3.299 1 96.31 304 ASP A N 1
ATOM 2436 C CA . ASP A 1 304 ? 12.883 -0.356 -2.648 1 96.31 304 ASP A CA 1
ATOM 2437 C C . ASP A 1 304 ? 12.977 0.426 -1.339 1 96.31 304 ASP A C 1
ATOM 2439 O O . ASP A 1 304 ? 13.094 1.653 -1.35 1 96.31 304 ASP A O 1
ATOM 2443 N N . PRO A 1 305 ? 13.016 -0.209 -0.2 1 95.38 305 PRO A N 1
ATOM 2444 C CA . PRO A 1 305 ? 13.141 0.475 1.09 1 95.38 305 PRO A CA 1
ATOM 2445 C C . PRO A 1 305 ? 14.438 1.267 1.219 1 95.38 305 PRO A C 1
ATOM 2447 O O . PRO A 1 305 ? 14.477 2.277 1.924 1 95.38 305 PRO A O 1
ATOM 2450 N N . THR A 1 306 ? 15.484 0.795 0.522 1 95.38 306 THR A N 1
ATOM 2451 C CA . THR A 1 306 ? 16.75 1.519 0.578 1 95.38 306 THR A CA 1
ATOM 2452 C C . THR A 1 306 ? 16.609 2.893 -0.072 1 95.38 306 THR A C 1
ATOM 2454 O O . THR A 1 306 ? 17.234 3.861 0.377 1 95.38 306 THR A O 1
ATOM 2457 N N . THR A 1 307 ? 15.875 2.873 -1.166 1 97 307 THR A N 1
ATOM 2458 C CA . THR A 1 307 ? 15.586 4.152 -1.801 1 97 307 THR A CA 1
ATOM 2459 C C . THR A 1 307 ? 14.852 5.082 -0.837 1 97 307 THR A C 1
ATOM 2461 O O . THR A 1 307 ? 15.172 6.27 -0.746 1 97 307 THR A O 1
ATOM 2464 N N . VAL A 1 308 ? 13.891 4.617 -0.093 1 97.88 308 VAL A N 1
ATOM 2465 C CA . VAL A 1 308 ? 13.148 5.383 0.898 1 97.88 308 VAL A CA 1
ATOM 2466 C C . VAL A 1 308 ? 14.102 5.945 1.947 1 97.88 308 VAL A C 1
ATOM 2468 O O . VAL A 1 308 ? 14.062 7.137 2.262 1 97.88 308 VAL A O 1
ATOM 2471 N N . GLN A 1 309 ? 14.969 5.105 2.439 1 97.5 309 GLN A N 1
ATOM 2472 C CA . GLN A 1 309 ? 15.906 5.531 3.473 1 97.5 309 GLN A CA 1
ATOM 2473 C C . GLN A 1 309 ? 16.844 6.617 2.951 1 97.5 309 GLN A C 1
ATOM 2475 O O . GLN A 1 309 ? 17.156 7.578 3.664 1 97.5 309 GLN A O 1
ATOM 2480 N N . ARG A 1 310 ? 17.328 6.457 1.709 1 97.81 310 ARG A N 1
ATOM 2481 C CA . ARG A 1 310 ? 18.188 7.465 1.11 1 97.81 310 ARG A CA 1
ATOM 2482 C C . ARG A 1 310 ? 17.484 8.82 1.039 1 97.81 310 ARG A C 1
ATOM 2484 O O . ARG A 1 310 ? 18.094 9.852 1.355 1 97.81 310 ARG A O 1
ATOM 2491 N N . ILE A 1 311 ? 16.25 8.789 0.636 1 98.62 311 ILE A N 1
ATOM 2492 C CA . ILE A 1 311 ? 15.477 10.016 0.517 1 98.62 311 ILE A CA 1
ATOM 2493 C C . ILE A 1 311 ? 15.305 10.656 1.894 1 98.62 311 ILE A C 1
ATOM 2495 O O . ILE A 1 311 ? 15.445 11.867 2.039 1 98.62 311 ILE A O 1
ATOM 2499 N N . LEU A 1 312 ? 15.008 9.914 2.9 1 98.38 312 LEU A N 1
ATOM 2500 C CA . LEU A 1 312 ? 14.906 10.43 4.266 1 98.38 312 LEU A CA 1
ATOM 2501 C C . LEU A 1 312 ? 16.234 11.031 4.723 1 98.38 312 LEU A C 1
ATOM 2503 O O . LEU A 1 312 ? 16.25 12.141 5.254 1 98.38 312 LEU A O 1
ATOM 2507 N N . ASP A 1 313 ? 17.328 10.32 4.469 1 98.19 313 ASP A N 1
ATOM 2508 C CA . ASP A 1 313 ? 18.656 10.781 4.875 1 98.19 313 ASP A CA 1
ATOM 2509 C C . ASP A 1 313 ? 19 12.125 4.234 1 98.19 313 ASP A C 1
ATOM 2511 O O . ASP A 1 313 ? 19.625 12.977 4.863 1 98.19 313 ASP A O 1
ATOM 2515 N N . GLU A 1 314 ? 18.547 12.266 3.025 1 98.12 314 GLU A N 1
ATOM 2516 C CA . GLU A 1 314 ? 18.938 13.43 2.236 1 98.12 314 GLU A CA 1
ATOM 2517 C C . GLU A 1 314 ? 18.016 14.617 2.52 1 98.12 314 GLU A C 1
ATOM 2519 O O . GLU A 1 314 ? 18.391 15.766 2.268 1 98.12 314 GLU A O 1
ATOM 2524 N N . ASN A 1 315 ? 16.812 14.359 3.072 1 98.44 315 ASN A N 1
ATOM 2525 C CA . ASN A 1 315 ? 15.836 15.438 3.008 1 98.44 315 ASN A CA 1
ATOM 2526 C C . ASN A 1 315 ? 15.219 15.719 4.375 1 98.44 315 ASN A C 1
ATOM 2528 O O . ASN A 1 315 ? 14.516 16.719 4.551 1 98.44 315 ASN A O 1
ATOM 2532 N N . VAL A 1 316 ? 15.453 14.93 5.371 1 98.06 316 VAL A N 1
ATOM 2533 C CA . VAL A 1 316 ? 14.797 15.047 6.668 1 98.06 316 VAL A CA 1
ATOM 2534 C C . VAL A 1 316 ? 15.805 14.797 7.785 1 98.06 316 VAL A C 1
ATOM 2536 O O . VAL A 1 316 ? 16.625 13.883 7.691 1 98.06 316 VAL A O 1
ATOM 2539 N N . PRO A 1 317 ? 15.773 15.586 8.836 1 96.12 317 PRO A N 1
ATOM 2540 C CA . PRO A 1 317 ? 16.625 15.266 9.984 1 96.12 317 PRO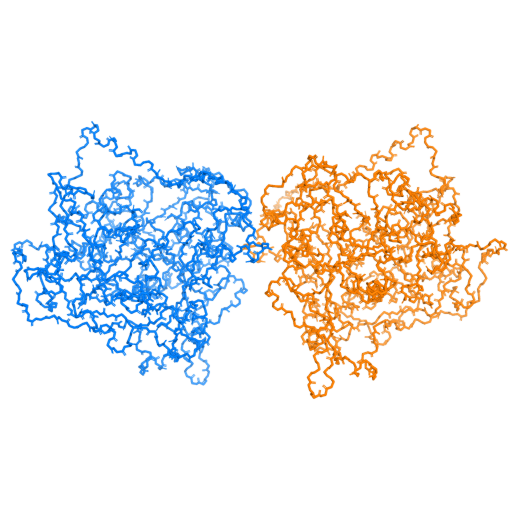 A CA 1
ATOM 2541 C C . PRO A 1 317 ? 16.391 13.852 10.516 1 96.12 317 PRO A C 1
ATOM 2543 O O . PRO A 1 317 ? 15.242 13.398 10.57 1 96.12 317 PRO A O 1
ATOM 2546 N N . GLU A 1 318 ? 17.438 13.172 10.938 1 95.44 318 GLU A N 1
ATOM 2547 C CA . GLU A 1 318 ? 17.406 11.766 11.328 1 95.44 318 GLU A CA 1
ATOM 2548 C C . GLU A 1 318 ? 16.375 11.531 12.43 1 95.44 318 GLU A C 1
ATOM 2550 O O . GLU A 1 318 ? 15.656 10.531 12.406 1 95.44 318 GLU A O 1
ATOM 2555 N N . GLU A 1 319 ? 16.281 12.438 13.383 1 95.5 319 GLU A N 1
ATOM 2556 C CA . GLU A 1 319 ? 15.391 12.242 14.531 1 95.5 319 GLU A CA 1
ATOM 2557 C C . GLU A 1 319 ? 13.922 12.25 14.102 1 95.5 319 GLU A C 1
ATOM 2559 O O . GLU A 1 319 ? 13.047 11.867 14.875 1 95.5 319 GLU A O 1
ATOM 2564 N N . LEU A 1 320 ? 13.664 12.672 12.82 1 97.5 320 LEU A N 1
ATOM 2565 C CA . LEU A 1 320 ? 12.289 12.781 12.359 1 97.5 320 LEU A CA 1
ATOM 2566 C C . LEU A 1 320 ? 11.977 11.711 11.32 1 97.5 320 LEU A C 1
ATOM 2568 O O . LEU A 1 320 ? 10.852 11.633 10.82 1 97.5 320 LEU A O 1
ATOM 2572 N N . HIS A 1 321 ? 12.859 10.789 11.016 1 97.31 321 HIS A N 1
ATOM 2573 C CA . HIS A 1 321 ? 12.703 9.797 9.961 1 97.31 321 HIS A CA 1
ATOM 2574 C C . HIS A 1 321 ? 11.477 8.93 10.188 1 97.31 321 HIS A C 1
ATOM 2576 O O . HIS A 1 321 ? 10.68 8.719 9.273 1 97.31 321 HIS A O 1
ATOM 2582 N N . SER A 1 322 ? 11.312 8.523 11.367 1 97.5 322 SER A N 1
ATOM 2583 C CA . SER A 1 322 ? 10.344 7.473 11.672 1 97.5 322 SER A CA 1
ATOM 2584 C C . SER A 1 322 ? 8.922 8.023 11.695 1 97.5 322 SER A C 1
ATOM 2586 O O . SER A 1 322 ? 7.957 7.258 11.789 1 97.5 322 SER A O 1
ATOM 2588 N N . ILE A 1 323 ? 8.711 9.352 11.562 1 98.31 323 ILE A N 1
ATOM 2589 C CA . ILE A 1 323 ? 7.363 9.898 11.562 1 98.31 323 ILE A CA 1
ATOM 2590 C C . ILE A 1 323 ? 7.043 10.484 10.188 1 98.31 323 ILE A C 1
ATOM 2592 O O . ILE A 1 323 ? 6.125 11.297 10.047 1 98.31 323 ILE A O 1
ATOM 2596 N N . CYS A 1 324 ? 7.848 10.07 9.25 1 98.56 324 CYS A N 1
ATOM 2597 C CA . CYS A 1 324 ? 7.625 10.5 7.871 1 98.56 324 CYS A CA 1
ATOM 2598 C C . CYS A 1 324 ? 6.875 9.438 7.082 1 98.56 324 CYS A C 1
ATOM 2600 O O . CYS A 1 324 ? 7.184 8.25 7.184 1 98.56 324 CYS A O 1
ATOM 2602 N N . THR A 1 325 ? 5.852 9.773 6.426 1 98.5 325 THR A N 1
ATOM 2603 C CA . THR A 1 325 ? 5.191 8.977 5.398 1 98.5 325 THR A CA 1
ATOM 2604 C C . THR A 1 325 ? 5.422 9.578 4.016 1 98.5 325 THR A C 1
ATOM 2606 O O . THR A 1 325 ? 5.07 10.734 3.77 1 98.5 325 THR A O 1
ATOM 2609 N N . LEU A 1 326 ? 6.031 8.875 3.143 1 98.44 326 LEU A N 1
ATOM 2610 C CA . LEU A 1 326 ? 6.328 9.367 1.804 1 98.44 326 LEU A CA 1
ATOM 2611 C C . LEU A 1 326 ? 5.125 9.188 0.879 1 98.44 326 LEU A C 1
ATOM 2613 O O . LEU A 1 326 ? 4.336 8.258 1.052 1 98.44 326 LEU A O 1
ATOM 2617 N N . TRP A 1 327 ? 4.934 10.07 -0.052 1 97.62 327 TRP A N 1
ATOM 2618 C CA . TRP A 1 327 ? 3.934 9.969 -1.11 1 97.62 327 TRP A CA 1
ATOM 2619 C C . TRP A 1 327 ? 4.41 10.672 -2.377 1 97.62 327 TRP A C 1
ATOM 2621 O O . TRP A 1 327 ? 5.41 11.391 -2.354 1 97.62 327 TRP A O 1
ATOM 2631 N N . SER A 1 328 ? 3.807 10.477 -3.531 1 97.25 328 SER A N 1
ATOM 2632 C CA . SER A 1 328 ? 4.105 11.102 -4.812 1 97.25 328 SER A CA 1
ATOM 2633 C C . SER A 1 328 ? 2.83 11.406 -5.59 1 97.25 328 SER A C 1
ATOM 2635 O O . SER A 1 328 ? 1.754 10.914 -5.246 1 97.25 328 SER A O 1
ATOM 2637 N N . GLU A 1 329 ? 2.971 12.25 -6.566 1 96.62 329 GLU A N 1
ATOM 2638 C CA . GLU A 1 329 ? 1.83 12.562 -7.422 1 96.62 329 GLU A CA 1
ATOM 2639 C C . GLU A 1 329 ? 1.384 11.336 -8.211 1 96.62 329 GLU A C 1
ATOM 2641 O O . GLU A 1 329 ? 0.193 11.156 -8.477 1 96.62 329 GLU A O 1
ATOM 2646 N N . ALA A 1 330 ? 2.355 10.453 -8.547 1 96.5 330 ALA A N 1
ATOM 2647 C CA . ALA A 1 330 ? 2.027 9.203 -9.234 1 96.5 330 ALA A CA 1
ATOM 2648 C C . ALA A 1 330 ? 1.119 8.328 -8.383 1 96.5 330 ALA A C 1
ATOM 2650 O O . ALA A 1 330 ? 0.216 7.668 -8.898 1 96.5 330 ALA A O 1
ATOM 2651 N N . GLN A 1 331 ? 1.38 8.211 -7.113 1 97.25 331 GLN A N 1
ATOM 2652 C CA . GLN A 1 331 ? 0.518 7.453 -6.211 1 97.25 331 GLN A CA 1
ATOM 2653 C C . GLN A 1 331 ? -0.898 8.023 -6.195 1 97.25 331 GLN A C 1
ATOM 2655 O O . GLN A 1 331 ? -1.875 7.273 -6.148 1 97.25 331 GLN A O 1
ATOM 2660 N N . MET A 1 332 ? -1.035 9.414 -6.16 1 97.19 332 MET A N 1
ATOM 2661 C CA . MET A 1 332 ? -2.357 10.031 -6.168 1 97.19 332 MET A CA 1
ATOM 2662 C C . MET A 1 332 ? -3.121 9.68 -7.438 1 97.19 332 MET A C 1
ATOM 2664 O O . MET A 1 332 ? -4.336 9.477 -7.398 1 97.19 332 MET A O 1
ATOM 2668 N N . ARG A 1 333 ? -2.42 9.578 -8.555 1 96.19 333 ARG A N 1
ATOM 2669 C CA . ARG A 1 333 ? -3.055 9.172 -9.805 1 96.19 333 ARG A CA 1
ATOM 2670 C C . ARG A 1 333 ? -3.609 7.758 -9.703 1 96.19 333 ARG A C 1
ATOM 2672 O O . ARG A 1 333 ? -4.648 7.445 -10.289 1 96.19 333 ARG A O 1
ATOM 2679 N N . LEU A 1 334 ? -2.871 6.891 -8.977 1 96.94 334 LEU A N 1
ATOM 2680 C CA . LEU A 1 334 ? -3.314 5.516 -8.766 1 96.94 334 LEU A CA 1
ATOM 2681 C C . LEU A 1 334 ? -4.551 5.469 -7.879 1 96.94 334 LEU A C 1
ATOM 2683 O O . LEU A 1 334 ? -5.496 4.727 -8.156 1 96.94 334 LEU A O 1
ATOM 2687 N N . ILE A 1 335 ? -4.574 6.277 -6.797 1 97.81 335 ILE A N 1
ATOM 2688 C CA . ILE A 1 335 ? -5.625 6.246 -5.781 1 97.81 335 ILE A CA 1
ATOM 2689 C C . ILE A 1 335 ? -6.891 6.895 -6.332 1 97.81 335 ILE A C 1
ATOM 2691 O O . ILE A 1 335 ? -8 6.445 -6.047 1 97.81 335 ILE A O 1
ATOM 2695 N N . TYR A 1 336 ? -6.699 8.023 -7.074 1 97 336 TYR A N 1
ATOM 2696 C CA . TYR A 1 336 ? -7.812 8.758 -7.668 1 97 336 TYR A CA 1
ATOM 2697 C C . TYR A 1 336 ? -7.797 8.641 -9.188 1 97 336 TYR A C 1
ATOM 2699 O O . TYR A 1 336 ? -7.57 9.625 -9.891 1 97 336 TYR A O 1
ATOM 2707 N N . PRO A 1 337 ? -8.172 7.434 -9.648 1 95.19 337 PRO A N 1
ATOM 2708 C CA . PRO A 1 337 ? -8.031 7.148 -11.078 1 95.19 337 PRO A CA 1
ATOM 2709 C C . PRO A 1 337 ? -9.156 7.742 -11.922 1 95.19 337 PRO A C 1
ATOM 2711 O O . PRO A 1 337 ? -10.125 8.266 -11.367 1 95.19 337 PRO A O 1
ATOM 2714 N N . GLY A 1 338 ? -8.945 7.656 -13.273 1 89.62 338 GLY A N 1
ATOM 2715 C CA . GLY A 1 338 ? -9.984 8.062 -14.203 1 89.62 338 GLY A CA 1
ATOM 2716 C C . GLY A 1 338 ? -9.773 9.461 -14.75 1 89.62 338 GLY A C 1
ATOM 2717 O O . GLY A 1 338 ? -8.883 10.18 -14.305 1 89.62 338 GLY A O 1
ATOM 2718 N N . LYS A 1 339 ? -10.602 9.742 -15.688 1 89 339 LYS A N 1
ATOM 2719 C CA . LYS A 1 339 ? -10.547 11.07 -16.312 1 89 339 LYS A CA 1
ATOM 2720 C C . LYS A 1 339 ? -11.508 12.031 -15.617 1 89 339 LYS A C 1
ATOM 2722 O O . LYS A 1 339 ? -12.711 11.797 -15.578 1 89 339 LYS A O 1
ATOM 2727 N N . PHE A 1 340 ? -10.898 13.07 -15.023 1 90.69 340 PHE A N 1
ATOM 2728 C CA . PHE A 1 340 ? -11.719 14.117 -14.438 1 90.69 340 PHE A CA 1
ATOM 2729 C C . PHE A 1 340 ? -12.445 14.906 -15.523 1 90.69 340 PHE A C 1
ATOM 2731 O O . PHE A 1 340 ? -11.93 15.078 -16.625 1 90.69 340 PHE A O 1
ATOM 2738 N N . GLY A 1 341 ? -13.625 15.219 -15.273 1 85.5 341 GLY A N 1
ATOM 2739 C CA . GLY A 1 341 ? -14.352 16.078 -16.203 1 85.5 341 GLY A CA 1
ATOM 2740 C C . GLY A 1 341 ? -13.656 17.406 -16.453 1 85.5 341 GLY A C 1
ATOM 2741 O O . GLY A 1 341 ? -12.586 17.656 -15.914 1 85.5 341 GLY A O 1
ATOM 2742 N N . PRO A 1 342 ? -14.195 18.109 -17.281 1 86.38 342 PRO A N 1
ATOM 2743 C CA . PRO A 1 342 ? -13.555 19.375 -17.656 1 86.38 342 PRO A CA 1
ATOM 2744 C C . PRO A 1 342 ? -13.453 20.359 -16.484 1 86.38 342 PRO A C 1
ATOM 2746 O O . PRO A 1 342 ? -14.344 20.391 -15.625 1 86.38 342 PRO A O 1
ATOM 2749 N N . ASN A 1 343 ? -12.43 21.125 -16.422 1 89.38 343 ASN A N 1
ATOM 2750 C CA . ASN A 1 343 ? -12.258 22.234 -15.492 1 89.38 343 ASN A CA 1
ATOM 2751 C C . ASN A 1 343 ? -12.977 23.5 -15.977 1 89.38 343 ASN A C 1
ATOM 2753 O O . ASN A 1 343 ? -12.977 23.797 -17.172 1 89.38 343 ASN A O 1
ATOM 2757 N N . VAL A 1 344 ? -13.594 24.156 -15.031 1 92.31 344 VAL A N 1
ATOM 2758 C CA . VAL A 1 344 ? -14.117 25.469 -15.406 1 92.31 344 VAL A CA 1
ATOM 2759 C C . VAL A 1 344 ? -12.969 26.391 -15.812 1 92.31 344 VAL A C 1
ATOM 2761 O O . VAL A 1 344 ? -13.008 27 -16.891 1 92.31 344 VAL A O 1
ATOM 2764 N N . ALA A 1 345 ? -12.016 26.5 -14.945 1 93.19 345 ALA A N 1
ATOM 2765 C CA . ALA A 1 345 ? -10.766 27.203 -15.25 1 93.19 345 ALA A CA 1
ATOM 2766 C C . ALA A 1 345 ? -9.609 26.641 -14.422 1 93.19 345 ALA A C 1
ATOM 2768 O O . ALA A 1 345 ? -9.828 25.953 -13.43 1 93.19 345 ALA A O 1
ATOM 2769 N N . ASN A 1 346 ? -8.422 26.812 -14.891 1 92.75 346 ASN A N 1
ATOM 2770 C CA . ASN A 1 346 ? -7.195 26.422 -14.195 1 92.75 346 ASN A CA 1
ATOM 2771 C C . ASN A 1 346 ? -6.184 27.578 -14.18 1 92.75 346 ASN A C 1
ATOM 2773 O O . ASN A 1 346 ? -5.145 27.5 -14.836 1 92.75 346 ASN A O 1
ATOM 2777 N N . PRO A 1 347 ? -6.504 28.531 -13.305 1 92.38 347 PRO A N 1
ATOM 2778 C CA . PRO A 1 347 ? -5.641 29.719 -13.305 1 92.38 347 PRO A CA 1
ATOM 2779 C C . PRO A 1 347 ? -4.191 29.391 -12.953 1 92.38 347 PRO A C 1
ATOM 2781 O O . PRO A 1 347 ? -3.275 30.094 -13.359 1 92.38 347 PRO A O 1
ATOM 2784 N N . SER A 1 348 ? -3.949 28.344 -12.258 1 90.19 348 SER A N 1
ATOM 2785 C CA . SER A 1 348 ? -2.588 28 -11.867 1 90.19 348 SER A CA 1
ATOM 2786 C C . SER A 1 348 ? -1.846 27.312 -13.008 1 90.19 348 SER A C 1
ATOM 2788 O O . SER A 1 348 ? -0.613 27.266 -13.016 1 90.19 348 SER A O 1
ATOM 2790 N N . GLY A 1 349 ? -2.574 26.703 -13.883 1 91.12 349 GLY A N 1
ATOM 2791 C CA . GLY A 1 349 ? -1.982 25.953 -14.984 1 91.12 349 GLY A CA 1
ATOM 2792 C C . GLY A 1 349 ? -1.342 24.641 -14.539 1 91.12 349 GLY A C 1
ATOM 2793 O O . GLY A 1 349 ? -0.61 24.016 -15.312 1 91.12 349 GLY A O 1
ATOM 2794 N N . ARG A 1 350 ? -1.564 24.266 -13.352 1 90.62 350 ARG A N 1
ATOM 2795 C CA . ARG A 1 350 ? -0.896 23.094 -12.797 1 90.62 350 ARG A CA 1
ATOM 2796 C C . ARG A 1 350 ? -1.777 21.859 -12.914 1 90.62 350 ARG A C 1
ATOM 2798 O O . ARG A 1 350 ? -2.957 21.969 -13.258 1 90.62 350 ARG A O 1
ATOM 2805 N N . ASP A 1 351 ? -1.118 20.734 -12.734 1 91 351 ASP A N 1
ATOM 2806 C CA . ASP A 1 351 ? -1.791 19.453 -12.82 1 91 351 ASP A CA 1
ATOM 2807 C C . ASP A 1 351 ? -2.754 19.25 -11.648 1 91 351 ASP A C 1
ATOM 2809 O O . ASP A 1 351 ? -2.49 19.719 -10.539 1 91 351 ASP A O 1
ATOM 2813 N N . ILE A 1 352 ? -3.811 18.547 -11.898 1 92 352 ILE A N 1
ATOM 2814 C CA . ILE A 1 352 ? -4.867 18.344 -10.914 1 92 352 ILE A CA 1
ATOM 2815 C C . ILE A 1 352 ? -4.32 17.547 -9.727 1 92 352 ILE A C 1
ATOM 2817 O O . ILE A 1 352 ? -4.82 17.672 -8.609 1 92 352 ILE A O 1
ATOM 2821 N N . TYR A 1 353 ? -3.275 16.719 -9.938 1 93.12 353 TYR A N 1
ATOM 2822 C CA . TYR A 1 353 ? -2.721 15.906 -8.867 1 93.12 353 TYR A CA 1
ATOM 2823 C C . TYR A 1 353 ? -1.582 16.625 -8.156 1 93.12 353 TYR A C 1
ATOM 2825 O O . TYR A 1 353 ? -1.025 16.125 -7.184 1 93.12 353 TYR A O 1
ATOM 2833 N N . GLY A 1 354 ? -1.273 17.812 -8.562 1 90.62 354 GLY A N 1
ATOM 2834 C CA . GLY A 1 354 ? -0.218 18.609 -7.953 1 90.62 354 GLY A CA 1
ATOM 2835 C C . GLY A 1 354 ? -0.628 19.234 -6.633 1 90.62 354 GLY A C 1
ATOM 2836 O O . GLY A 1 354 ? -1.82 19.375 -6.355 1 90.62 354 GLY A O 1
ATOM 2837 N N . VAL A 1 355 ? 0.316 19.672 -5.867 1 88.12 355 VAL A N 1
ATOM 2838 C CA . VAL A 1 355 ? 0.089 20.125 -4.5 1 88.12 355 VAL A CA 1
ATOM 2839 C C . VAL A 1 355 ? -0.619 21.484 -4.52 1 88.12 355 VAL A C 1
ATOM 2841 O O . VAL A 1 355 ? -1.284 21.844 -3.549 1 88.12 355 VAL A O 1
ATOM 2844 N N . TYR A 1 356 ? -0.568 22.203 -5.582 1 85.88 356 TYR A N 1
ATOM 2845 C CA . TYR A 1 356 ? -1.239 23.5 -5.648 1 85.88 356 TYR A CA 1
ATOM 2846 C C . TYR A 1 356 ? -2.75 23.328 -5.754 1 85.88 356 TYR A C 1
ATOM 2848 O O . TYR A 1 356 ? -3.504 23.922 -4.984 1 85.88 356 TYR A O 1
ATOM 2856 N N . ARG A 1 357 ? -3.137 22.453 -6.613 1 89.25 357 ARG A N 1
ATOM 2857 C CA . ARG A 1 357 ? -4.562 22.312 -6.898 1 89.25 357 ARG A CA 1
ATOM 2858 C C . ARG A 1 357 ? -5.211 21.297 -5.965 1 89.25 357 ARG A C 1
ATOM 2860 O O . ARG A 1 357 ? -6.398 21.406 -5.652 1 89.25 357 ARG A O 1
ATOM 2867 N N . SER A 1 358 ? -4.352 20.312 -5.602 1 86.31 358 SER A N 1
ATOM 2868 C CA . SER A 1 358 ? -4.945 19.234 -4.82 1 86.31 358 SER A CA 1
ATOM 2869 C C . SER A 1 358 ? -4.043 18.828 -3.66 1 86.31 358 SER A C 1
ATOM 2871 O O . SER A 1 358 ? -3.723 17.656 -3.494 1 86.31 358 SER A O 1
ATOM 2873 N N . ALA A 1 359 ? -3.945 19.75 -2.801 1 83.31 359 ALA A N 1
ATOM 2874 C CA . ALA A 1 359 ? -3.023 19.578 -1.681 1 83.31 359 ALA A CA 1
ATOM 2875 C C . ALA A 1 359 ? -3.551 18.547 -0.688 1 83.31 359 ALA A C 1
ATOM 2877 O O . ALA A 1 359 ? -2.773 17.906 0.027 1 83.31 359 ALA A O 1
ATOM 2878 N N . HIS A 1 360 ? -4.82 18.312 -0.75 1 95.06 360 HIS A N 1
ATOM 2879 C CA . HIS A 1 360 ? -5.418 17.469 0.287 1 95.06 360 HIS A CA 1
ATOM 2880 C C . HIS A 1 360 ? -5.508 16.016 -0.161 1 95.06 360 HIS A C 1
ATOM 2882 O O . HIS A 1 360 ? -5.898 15.148 0.619 1 95.06 360 HIS A O 1
ATOM 2888 N N . LEU A 1 361 ? -5.16 15.727 -1.425 1 96.56 361 LEU A N 1
ATOM 2889 C CA . LEU A 1 361 ? -5.285 14.344 -1.868 1 96.56 361 LEU A CA 1
ATOM 2890 C C . LEU A 1 361 ? -4.473 13.406 -0.978 1 96.56 361 LEU A C 1
ATOM 2892 O O . LEU A 1 361 ? -4.977 12.375 -0.525 1 96.56 361 LEU A O 1
ATOM 2896 N N . ALA A 1 362 ? -3.23 13.781 -0.729 1 97.25 362 ALA A N 1
ATOM 2897 C CA . ALA A 1 362 ? -2.379 12.945 0.117 1 97.25 362 ALA A CA 1
ATOM 2898 C C . ALA A 1 362 ? -2.938 12.852 1.533 1 97.25 362 ALA A C 1
ATOM 2900 O O . ALA A 1 362 ? -2.861 11.797 2.168 1 97.25 362 ALA A O 1
ATOM 2901 N N . LEU A 1 363 ? -3.477 13.938 2.041 1 98.31 363 LEU A N 1
ATOM 2902 C CA . LEU A 1 363 ? -4.066 13.938 3.375 1 98.31 363 LEU A CA 1
ATOM 2903 C C . LEU A 1 363 ? -5.312 13.062 3.424 1 98.31 363 LEU A C 1
ATOM 2905 O O . LEU A 1 363 ? -5.551 12.375 4.418 1 98.31 363 LEU A O 1
ATOM 2909 N N . GLN A 1 364 ? -6.191 13.156 2.402 1 98.19 364 GLN A N 1
ATOM 2910 C CA . GLN A 1 364 ? -7.355 12.281 2.299 1 98.19 364 GLN A CA 1
ATOM 2911 C C . GLN A 1 364 ? -6.957 10.812 2.4 1 98.19 364 GLN A C 1
ATOM 2913 O O . GLN A 1 364 ? -7.531 10.062 3.186 1 98.19 364 GLN A O 1
ATOM 2918 N N . HIS A 1 365 ? -5.961 10.461 1.606 1 97.56 365 HIS A N 1
ATOM 2919 C CA . HIS A 1 365 ? -5.488 9.078 1.611 1 97.56 365 HIS A CA 1
ATOM 2920 C C . HIS A 1 365 ? -4.914 8.695 2.971 1 97.56 365 HIS A C 1
ATOM 2922 O O . HIS A 1 365 ? -5.168 7.598 3.473 1 97.56 365 HIS A O 1
ATOM 2928 N N . PHE A 1 366 ? -4.078 9.562 3.547 1 98.19 366 PHE A N 1
ATOM 2929 C CA . PHE A 1 366 ? -3.508 9.344 4.871 1 98.19 366 PHE A CA 1
ATOM 2930 C C . PHE A 1 366 ? -4.605 9.039 5.887 1 98.19 366 PHE A C 1
ATOM 2932 O O . PHE A 1 366 ? -4.465 8.117 6.699 1 98.19 366 PHE A O 1
ATOM 2939 N N . ALA A 1 367 ? -5.656 9.797 5.887 1 98.31 367 ALA A N 1
ATOM 2940 C CA . ALA A 1 367 ? -6.758 9.617 6.824 1 98.31 367 ALA A CA 1
ATOM 2941 C C . ALA A 1 367 ? -7.398 8.234 6.66 1 98.31 367 ALA A C 1
ATOM 2943 O O . ALA A 1 367 ? -7.781 7.602 7.645 1 98.31 367 ALA A O 1
ATOM 2944 N N . MET A 1 368 ? -7.562 7.754 5.418 1 96.81 368 MET A N 1
ATOM 2945 C CA . MET A 1 368 ? -8.148 6.438 5.172 1 96.81 368 MET A CA 1
ATOM 2946 C C . MET A 1 368 ? -7.254 5.336 5.734 1 96.81 368 MET A C 1
ATOM 2948 O O . MET A 1 368 ? -7.75 4.301 6.184 1 96.81 368 MET A O 1
ATOM 2952 N N . MET A 1 369 ? -5.938 5.574 5.734 1 96.56 369 MET A N 1
ATOM 2953 C CA . MET A 1 369 ? -4.977 4.574 6.199 1 96.56 369 MET A CA 1
ATOM 2954 C C . MET A 1 369 ? -4.84 4.625 7.719 1 96.56 369 MET A C 1
ATOM 2956 O O . MET A 1 369 ? -4.234 3.734 8.32 1 96.56 369 MET A O 1
ATOM 2960 N N . HIS A 1 370 ? -5.371 5.664 8.336 1 96.69 370 HIS A N 1
ATOM 2961 C CA . HIS A 1 370 ? -5.227 5.855 9.773 1 96.69 370 HIS A CA 1
ATOM 2962 C C . HIS A 1 370 ? -6.582 6.012 10.445 1 96.69 370 HIS A C 1
ATOM 2964 O O . HIS A 1 370 ? -6.941 7.109 10.883 1 96.69 370 HIS A O 1
ATOM 2970 N N . PRO A 1 371 ? -7.266 4.949 10.656 1 94.88 371 PRO A N 1
ATOM 2971 C CA . PRO A 1 371 ? -8.609 5.008 11.234 1 94.88 371 PRO A CA 1
ATOM 2972 C C . PRO A 1 371 ? -8.594 5.359 12.719 1 94.88 371 PRO A C 1
ATOM 2974 O O . PRO A 1 371 ? -9.641 5.648 13.297 1 94.88 371 PRO A O 1
ATOM 2977 N N . GLU A 1 372 ? -7.422 5.406 13.352 1 95.31 372 GLU A N 1
ATOM 2978 C CA . GLU A 1 372 ? -7.309 5.648 14.789 1 95.31 372 GLU A CA 1
ATOM 2979 C C . GLU A 1 372 ? -7.535 7.121 15.117 1 95.31 372 GLU A C 1
ATOM 2981 O O . GLU A 1 372 ? -7.742 7.477 16.281 1 95.31 372 GLU A O 1
ATOM 2986 N N . TYR A 1 373 ? -7.527 8.031 14.125 1 97.69 373 TYR A N 1
ATOM 2987 C CA . TYR A 1 373 ? -7.668 9.461 14.398 1 97.69 373 TYR A CA 1
ATOM 2988 C C . TYR A 1 373 ? -9.07 9.945 14.047 1 97.69 373 TYR A C 1
ATOM 2990 O O . TYR A 1 373 ? -9.617 9.586 13 1 97.69 373 TYR A O 1
ATOM 2998 N N . GLU A 1 374 ? -9.578 10.789 14.852 1 97.19 374 GLU A N 1
ATOM 2999 C CA . GLU A 1 374 ? -10.875 11.414 14.609 1 97.19 374 GLU A CA 1
ATOM 3000 C C . GLU A 1 374 ? -10.719 12.758 13.906 1 97.19 374 GLU A C 1
ATOM 3002 O O . GLU A 1 374 ? -11.617 13.195 13.188 1 97.19 374 GLU A O 1
ATOM 3007 N N . HIS A 1 375 ? -9.609 13.398 14.188 1 98.31 375 HIS A N 1
ATOM 3008 C CA . HIS A 1 375 ? -9.328 14.703 13.609 1 98.31 375 HIS A CA 1
ATOM 3009 C C . HIS A 1 375 ? -7.898 14.781 13.086 1 98.31 375 HIS A C 1
ATOM 3011 O O . HIS A 1 375 ? -7.035 14.016 13.508 1 98.31 375 HIS A O 1
ATOM 3017 N N . PHE A 1 376 ? -7.727 15.719 12.141 1 98.81 376 PHE A N 1
ATOM 3018 C CA . PHE A 1 376 ? -6.438 15.93 11.492 1 98.81 376 PHE A CA 1
ATOM 3019 C C . PHE A 1 376 ? -6.133 17.406 11.352 1 98.81 376 PHE A C 1
ATOM 3021 O O . PHE A 1 376 ? -6.883 18.156 10.719 1 98.81 376 PHE A O 1
ATOM 3028 N N . TRP A 1 377 ? -5.094 17.844 11.992 1 98.81 377 TRP A N 1
ATOM 3029 C CA . TRP A 1 377 ? -4.594 19.188 11.688 1 98.81 377 TRP A CA 1
ATOM 3030 C C . TRP A 1 377 ? -3.697 19.172 10.461 1 98.81 377 TRP A C 1
ATOM 3032 O O . TRP A 1 377 ? -2.695 18.453 10.422 1 98.81 377 TRP A O 1
ATOM 3042 N N . ASN A 1 378 ? -4.098 19.875 9.414 1 98.38 378 ASN A N 1
ATOM 3043 C CA . ASN A 1 378 ? -3.25 20.141 8.258 1 98.38 378 ASN A CA 1
ATOM 3044 C C . ASN A 1 378 ? -2.324 21.328 8.508 1 98.38 378 ASN A C 1
ATOM 3046 O O . ASN A 1 378 ? -2.787 22.453 8.68 1 98.38 378 ASN A O 1
ATOM 3050 N N . TRP A 1 379 ? -1.025 21.062 8.523 1 98.19 379 TRP A N 1
ATOM 3051 C CA . TRP A 1 379 ? -0.077 22.078 8.961 1 98.19 379 TRP A CA 1
ATOM 3052 C C . TRP A 1 379 ? 1.069 22.219 7.965 1 98.19 379 TRP A C 1
ATOM 3054 O O . TRP A 1 379 ? 1.303 21.328 7.148 1 98.19 379 TRP A O 1
ATOM 3064 N N . GLU A 1 380 ? 1.708 23.422 7.938 1 95.94 380 GLU A N 1
ATOM 3065 C CA . GLU A 1 380 ? 2.777 23.688 6.984 1 95.94 380 GLU A CA 1
ATOM 3066 C C . GLU A 1 380 ? 4.105 23.922 7.695 1 95.94 380 GLU A C 1
ATOM 3068 O O . GLU A 1 380 ? 4.129 24.219 8.891 1 95.94 380 GLU A O 1
ATOM 3073 N N . LEU A 1 381 ? 5.164 23.906 6.957 1 97.12 381 LEU A N 1
ATOM 3074 C CA . LEU A 1 381 ? 6.527 23.969 7.48 1 97.12 381 LEU A CA 1
ATOM 3075 C C . LEU A 1 381 ? 6.883 25.391 7.914 1 97.12 381 LEU A C 1
ATOM 3077 O O . LEU A 1 381 ? 7.734 25.578 8.781 1 97.12 381 LEU A O 1
ATOM 3081 N N . ASP A 1 382 ? 6.246 26.375 7.352 1 96.81 382 ASP A N 1
ATOM 3082 C CA . ASP A 1 382 ? 6.695 27.734 7.582 1 96.81 382 ASP A CA 1
ATOM 3083 C C . ASP A 1 382 ? 5.719 28.484 8.484 1 96.81 382 ASP A C 1
ATOM 3085 O O . ASP A 1 382 ? 5.516 29.703 8.32 1 96.81 382 ASP A O 1
ATOM 3089 N N . MET A 1 383 ? 5.117 27.797 9.367 1 98 383 MET A N 1
ATOM 3090 C CA . MET A 1 383 ? 4.246 28.359 10.406 1 98 383 MET A CA 1
ATOM 3091 C C . MET A 1 383 ? 4.863 28.188 11.789 1 98 383 MET A C 1
ATOM 3093 O O . MET A 1 383 ? 5.543 27.188 12.047 1 98 383 MET A O 1
ATOM 3097 N N . ARG A 1 384 ? 4.676 29.234 12.625 1 98.56 384 ARG A N 1
ATOM 3098 C CA . ARG A 1 384 ? 5.133 29.156 14.008 1 98.56 384 ARG A CA 1
ATOM 3099 C C . ARG A 1 384 ? 4.027 29.562 14.977 1 98.56 384 ARG A C 1
ATOM 3101 O O . ARG A 1 384 ? 3.15 30.359 14.625 1 98.56 384 ARG A O 1
ATOM 3108 N N . TRP A 1 385 ? 4.031 28.984 16.062 1 98.31 385 TRP A N 1
ATOM 3109 C CA . TRP A 1 385 ? 3.199 29.375 17.203 1 98.31 385 TRP A CA 1
ATOM 3110 C C . TRP A 1 385 ? 4.059 29.812 18.391 1 98.31 385 TRP A C 1
ATOM 3112 O O . TRP A 1 385 ? 4.844 29.016 18.906 1 98.31 385 TRP A O 1
ATOM 3122 N N . LEU A 1 386 ? 3.943 31.125 18.672 1 97.94 386 LEU A N 1
ATOM 3123 C CA . LEU A 1 386 ? 4.629 31.625 19.859 1 97.94 386 LEU A CA 1
ATOM 3124 C C . LEU A 1 386 ? 3.859 31.281 21.125 1 97.94 386 LEU A C 1
ATOM 3126 O O . LEU A 1 386 ? 3.301 32.156 21.781 1 97.94 386 LEU A O 1
ATOM 3130 N N . GLY A 1 387 ? 3.887 30.188 21.672 1 97.88 387 GLY A N 1
ATOM 3131 C CA . GLY A 1 387 ? 3.189 29.578 22.797 1 97.88 387 GLY A CA 1
ATOM 3132 C C . GLY A 1 387 ? 3.277 28.062 22.812 1 97.88 387 GLY A C 1
ATOM 3133 O O . GLY A 1 387 ? 4.184 27.484 22.203 1 97.88 387 GLY A O 1
ATOM 3134 N N . ASN A 1 388 ? 2.479 27.453 23.625 1 98.44 388 ASN A N 1
ATOM 3135 C CA . ASN A 1 388 ? 2.398 26 23.688 1 98.44 388 ASN A CA 1
ATOM 3136 C C . ASN A 1 388 ? 1.372 25.453 22.703 1 98.44 388 ASN A C 1
ATOM 3138 O O . ASN A 1 388 ? 0.189 25.797 22.781 1 98.44 388 ASN A O 1
ATOM 3142 N N . TYR A 1 389 ? 1.771 24.562 21.812 1 98.75 389 TYR A N 1
ATOM 3143 C CA . TYR A 1 389 ? 0.911 24.047 20.75 1 98.75 389 TYR A CA 1
ATOM 3144 C C . TYR A 1 389 ? -0.312 23.344 21.328 1 98.75 389 TYR A C 1
ATOM 3146 O O . TYR A 1 389 ? -1.389 23.375 20.719 1 98.75 389 TYR A O 1
ATOM 3154 N N . TYR A 1 390 ? -0.194 22.672 22.453 1 98.69 390 TYR A N 1
ATOM 3155 C CA . TYR A 1 390 ? -1.344 22 23.047 1 98.69 390 TYR A CA 1
ATOM 3156 C C . TYR A 1 390 ? -2.445 23 23.391 1 98.69 390 TYR A C 1
ATOM 3158 O O . TYR A 1 390 ? -3.625 22.734 23.125 1 98.69 390 TYR A O 1
ATOM 3166 N N . GLU A 1 391 ? -2.062 24.109 23.969 1 98.62 391 GLU A N 1
ATOM 3167 C CA . GLU A 1 391 ? -3.066 25.125 24.297 1 98.62 391 GLU A CA 1
ATOM 3168 C C . GLU A 1 391 ? -3.818 25.562 23.047 1 98.62 391 GLU A C 1
ATOM 3170 O O . GLU A 1 391 ? -5.051 25.656 23.047 1 98.62 391 GLU A O 1
ATOM 3175 N N . LEU A 1 392 ? -3.059 25.875 22.031 1 98.69 392 LEU A N 1
ATOM 3176 C CA . LEU A 1 392 ? -3.662 26.359 20.781 1 98.69 392 LEU A CA 1
ATOM 3177 C C . LEU A 1 392 ? -4.676 25.359 20.25 1 98.69 392 LEU A C 1
ATOM 3179 O O . LEU A 1 392 ? -5.848 25.688 20.062 1 98.69 392 LEU A O 1
ATOM 3183 N N . PHE A 1 393 ? -4.227 24.109 20 1 98.62 393 PHE A N 1
ATOM 3184 C CA . PHE A 1 393 ? -5.047 23.125 19.312 1 98.62 393 PHE A CA 1
ATOM 3185 C C . PHE A 1 393 ? -6.207 22.656 20.188 1 98.62 393 PHE A C 1
ATOM 3187 O O . PHE A 1 393 ? -7.328 22.5 19.703 1 98.62 393 PHE A O 1
ATOM 3194 N N . ASP A 1 394 ? -5.984 22.5 21.469 1 98.19 394 ASP A N 1
ATOM 3195 C CA . ASP A 1 394 ? -7.02 22.062 22.391 1 98.19 394 ASP A CA 1
ATOM 3196 C C . ASP A 1 394 ? -8.109 23.125 22.547 1 98.19 394 ASP A C 1
ATOM 3198 O O . ASP A 1 394 ? -9.297 22.812 22.453 1 98.19 394 ASP A O 1
ATOM 3202 N N . ARG A 1 395 ? -7.727 24.391 22.75 1 98.62 395 ARG A N 1
ATOM 3203 C CA . ARG A 1 395 ? -8.688 25.453 23.016 1 98.62 395 ARG A CA 1
ATOM 3204 C C . ARG A 1 395 ? -9.516 25.766 21.781 1 98.62 395 ARG A C 1
ATOM 3206 O O . ARG A 1 395 ? -10.703 26.078 21.875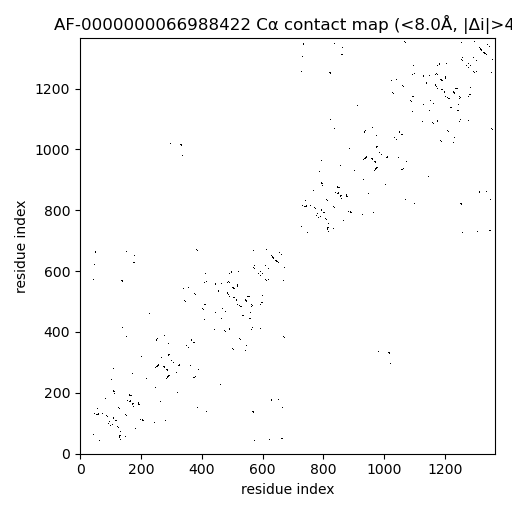 1 98.62 395 ARG A O 1
ATOM 3213 N N . LEU A 1 396 ? -8.891 25.672 20.594 1 98.69 396 LEU A N 1
ATOM 3214 C CA . LEU A 1 396 ? -9.656 25.891 19.375 1 98.69 396 LEU A CA 1
ATOM 3215 C C . LEU A 1 396 ? -10.734 24.812 19.219 1 98.69 396 LEU A C 1
ATOM 3217 O O . LEU A 1 396 ? -11.859 25.109 18.828 1 98.69 396 LEU A O 1
ATOM 3221 N N . GLY A 1 397 ? -10.367 23.562 19.5 1 98.25 397 GLY A N 1
ATOM 3222 C CA . GLY A 1 397 ? -11.344 22.484 19.438 1 98.25 397 GLY A CA 1
ATOM 3223 C C . GLY A 1 397 ? -12.492 22.656 20.422 1 98.25 397 GLY A C 1
ATOM 3224 O O . GLY A 1 397 ? -13.656 22.484 20.047 1 98.25 397 GLY A O 1
ATOM 3225 N N . ILE A 1 398 ? -12.172 23.031 21.641 1 98 398 ILE A N 1
ATOM 3226 C CA . ILE A 1 398 ? -13.164 23.203 22.688 1 98 398 ILE A CA 1
ATOM 3227 C C . ILE A 1 398 ? -14.117 24.328 22.328 1 98 398 ILE A C 1
ATOM 3229 O O . ILE A 1 398 ? -15.344 24.188 22.422 1 98 398 ILE A O 1
ATOM 3233 N N . TRP A 1 399 ? -13.555 25.422 21.922 1 98.56 399 TRP A N 1
ATOM 3234 C CA . TRP A 1 399 ? -14.375 26.578 21.562 1 98.56 399 TRP A CA 1
ATOM 3235 C C . TRP A 1 399 ? -15.281 26.266 20.375 1 98.56 399 TRP A C 1
ATOM 3237 O O . TRP A 1 399 ? -16.469 26.625 20.391 1 98.56 399 TRP A O 1
ATOM 3247 N N . ALA A 1 400 ? -14.703 25.641 19.359 1 98.62 400 ALA A N 1
ATOM 3248 C CA . ALA A 1 400 ? -15.469 25.328 18.156 1 98.62 400 ALA A CA 1
ATOM 3249 C C . ALA A 1 400 ? -16.656 24.422 18.484 1 98.62 400 ALA A C 1
ATOM 3251 O O . ALA A 1 400 ? -17.75 24.594 17.938 1 98.62 400 ALA A O 1
ATOM 3252 N N . ARG A 1 401 ? -16.484 23.469 19.359 1 97.75 401 ARG A N 1
ATOM 3253 C CA . ARG A 1 401 ? -17.516 22.531 19.766 1 97.75 401 ARG A CA 1
ATOM 3254 C C . ARG A 1 401 ? -18.703 23.25 20.391 1 97.75 401 ARG A C 1
ATOM 3256 O O . ARG A 1 401 ? -19.859 22.828 20.234 1 97.75 401 ARG A O 1
ATOM 3263 N N . LYS A 1 402 ? -18.469 24.391 20.953 1 97.25 402 LYS A N 1
ATOM 3264 C CA . LYS A 1 402 ? -19.5 25.109 21.719 1 97.25 402 LYS A CA 1
ATOM 3265 C C . LYS A 1 402 ? -20.312 26.031 20.797 1 97.25 402 LYS A C 1
ATOM 3267 O O . LYS A 1 402 ? -21.375 26.516 21.188 1 97.25 402 LYS A O 1
ATOM 3272 N N . GLN A 1 403 ? -19.875 26.281 19.594 1 97.12 403 GLN A N 1
ATOM 3273 C CA . GLN A 1 403 ? -20.547 27.219 18.703 1 97.12 403 GLN A CA 1
ATOM 3274 C C . GLN A 1 403 ? -21.828 26.609 18.141 1 97.12 403 GLN A C 1
ATOM 3276 O O . GLN A 1 403 ? -21.844 25.453 17.703 1 97.12 403 GLN A O 1
ATOM 3281 N N . PRO A 1 404 ? -22.969 27.328 18.188 1 96.31 404 PRO A N 1
ATOM 3282 C CA . PRO A 1 404 ? -24.172 26.844 17.5 1 96.31 404 PRO A CA 1
ATOM 3283 C C . PRO A 1 404 ? -24.062 26.922 15.984 1 96.31 404 PRO A C 1
ATOM 3285 O O . PRO A 1 404 ? -23.391 27.797 15.453 1 96.31 404 PRO A O 1
ATOM 3288 N N . ARG A 1 405 ? -24.734 26.047 15.297 1 96.44 405 ARG A N 1
ATOM 3289 C CA . ARG A 1 405 ? -24.734 26.047 13.836 1 96.44 405 ARG A CA 1
ATOM 3290 C C . ARG A 1 405 ? -25.469 27.266 13.289 1 96.44 405 ARG A C 1
ATOM 3292 O O . ARG A 1 405 ? -25.25 27.672 12.148 1 96.44 405 ARG A O 1
ATOM 3299 N N . VAL A 1 406 ? -26.422 27.766 14.086 1 95.81 406 VAL A N 1
ATOM 3300 C CA . VAL A 1 406 ? -27.219 28.906 13.625 1 95.81 406 VAL A CA 1
ATOM 3301 C C . VAL A 1 406 ? -26.297 30.094 13.32 1 95.81 406 VAL A C 1
ATOM 3303 O O . VAL A 1 406 ? -25.578 30.562 14.195 1 95.81 406 VAL A O 1
ATOM 3306 N N . GLU A 1 407 ? -26.25 30.578 12.086 1 96.88 407 GLU A N 1
ATOM 3307 C CA . GLU A 1 407 ? -25.484 31.703 11.57 1 96.88 407 GLU A CA 1
ATOM 3308 C C . GLU A 1 407 ? -23.984 31.5 11.766 1 96.88 407 GLU A C 1
ATOM 3310 O O . GLU A 1 407 ? -23.234 32.469 11.969 1 96.88 407 GLU A O 1
ATOM 3315 N N . LEU A 1 408 ? -23.594 30.234 11.891 1 97.81 408 LEU A N 1
ATOM 3316 C CA . LEU A 1 408 ? -22.188 29.906 12.047 1 97.81 408 LEU A CA 1
ATOM 3317 C C . LEU A 1 408 ? -21.406 30.25 10.789 1 97.81 408 LEU A C 1
ATOM 3319 O O . LEU A 1 408 ? -20.281 30.781 10.867 1 97.81 408 LEU A O 1
ATOM 3323 N N . TRP A 1 409 ? -21.969 29.938 9.57 1 98.44 409 TRP A N 1
ATOM 3324 C CA . TRP A 1 409 ? -21.328 30.281 8.297 1 98.44 409 TRP A CA 1
ATOM 3325 C C . TRP A 1 409 ? -21.156 31.781 8.164 1 98.44 409 TRP A C 1
ATOM 3327 O O . TRP A 1 409 ? -20.125 32.25 7.691 1 98.44 409 TRP A O 1
ATOM 3337 N N . GLU A 1 410 ? -22.125 32.531 8.609 1 98.19 410 GLU A N 1
ATOM 3338 C CA . GLU A 1 410 ? -22.125 34 8.531 1 98.19 410 GLU A CA 1
ATOM 3339 C C . GLU A 1 410 ? -21.094 34.594 9.477 1 98.19 410 GLU A C 1
ATOM 3341 O O . GLU A 1 410 ? -20.359 35.5 9.094 1 98.19 410 GLU A O 1
ATOM 3346 N N . ARG A 1 411 ? -21.031 34.062 10.68 1 98.38 411 ARG A N 1
ATOM 3347 C CA . ARG A 1 411 ? -20.016 34.531 11.617 1 98.38 411 ARG A CA 1
ATOM 3348 C C . ARG A 1 411 ? -18.625 34.156 11.117 1 98.38 411 ARG A C 1
ATOM 3350 O O . ARG A 1 411 ? -17.672 34.938 11.305 1 98.38 411 ARG A O 1
ATOM 3357 N N . SER A 1 412 ? -18.531 33.031 10.422 1 98.75 412 SER A N 1
ATOM 3358 C CA . SER A 1 412 ? -17.234 32.531 9.961 1 98.75 412 SER A CA 1
ATOM 3359 C C . SER A 1 412 ? -16.781 33.281 8.703 1 98.75 412 SER A C 1
ATOM 3361 O O . SER A 1 412 ? -15.664 33.094 8.234 1 98.75 412 SER A O 1
ATOM 3363 N N . ALA A 1 413 ? -17.609 34.094 8.133 1 98.69 413 ALA A N 1
ATOM 3364 C CA . ALA A 1 413 ? -17.266 34.875 6.941 1 98.69 413 ALA A CA 1
ATOM 3365 C C . ALA A 1 413 ? -16.844 36.281 7.309 1 98.69 413 ALA A C 1
ATOM 3367 O O . ALA A 1 413 ? -16.797 37.156 6.445 1 98.69 413 ALA A O 1
ATOM 3368 N N . LYS A 1 414 ? -16.562 36.531 8.594 1 98.75 414 LYS A N 1
ATOM 3369 C CA . LYS A 1 414 ? -16.266 37.875 9.055 1 98.75 414 LYS A CA 1
ATOM 3370 C C . LYS A 1 414 ? -15.094 37.844 10.039 1 98.75 414 LYS A C 1
ATOM 3372 O O . LYS A 1 414 ? -15.031 37 10.922 1 98.75 414 LYS A O 1
ATOM 3377 N N . TYR A 1 415 ? -14.172 38.781 9.82 1 98.81 415 TYR A N 1
ATOM 3378 C CA . TYR A 1 415 ? -13.133 38.969 10.82 1 98.81 415 TYR A CA 1
ATOM 3379 C C . TYR A 1 415 ? -13.719 39.531 12.109 1 98.81 415 TYR A C 1
ATOM 3381 O O . TYR A 1 415 ? -14.492 40.5 12.062 1 98.81 415 TYR A O 1
ATOM 3389 N N . TYR A 1 416 ? -13.383 39 13.242 1 98.69 416 TYR A N 1
ATOM 3390 C CA . TYR A 1 416 ? -13.781 39.5 14.547 1 98.69 416 TYR A CA 1
ATOM 3391 C C . TYR A 1 416 ? -12.773 40.531 15.055 1 98.69 416 TYR A C 1
ATOM 3393 O O . TYR A 1 416 ? -11.625 40.188 15.336 1 98.69 416 TYR A O 1
ATOM 3401 N N . ILE A 1 417 ? -13.203 41.719 15.125 1 98.31 417 ILE A N 1
ATOM 3402 C CA . ILE A 1 417 ? -12.391 42.844 15.609 1 98.31 417 ILE A CA 1
ATOM 3403 C C . ILE A 1 417 ? -12.938 43.344 16.953 1 98.31 417 ILE A C 1
ATOM 3405 O O . ILE A 1 417 ? -13.766 44.25 16.984 1 98.31 417 ILE A O 1
ATOM 3409 N N . PRO A 1 418 ? -12.352 42.875 18 1 96.62 418 PRO A N 1
ATOM 3410 C CA . PRO A 1 418 ? -12.945 43.125 19.312 1 96.62 418 PRO A CA 1
ATOM 3411 C C . PRO A 1 418 ? -13.055 44.594 19.641 1 96.62 418 PRO A C 1
ATOM 3413 O O . PRO A 1 418 ? -14.062 45.031 20.203 1 96.62 418 PRO A O 1
ATOM 3416 N N . GLY A 1 419 ? -12.07 45.406 19.344 1 94.12 419 GLY A N 1
ATOM 3417 C CA . GLY A 1 419 ? -12.086 46.812 19.656 1 94.12 419 GLY A CA 1
ATOM 3418 C C . GLY A 1 419 ? -13.195 47.562 18.953 1 94.12 419 GLY A C 1
ATOM 3419 O O . GLY A 1 419 ? -13.625 48.625 19.422 1 94.12 419 GLY A O 1
ATOM 3420 N N . TYR A 1 420 ? -13.625 47 17.891 1 96 420 TYR A N 1
ATOM 3421 C CA . TYR A 1 420 ? -14.664 47.656 17.094 1 96 420 TYR A CA 1
ATOM 3422 C C . TYR A 1 420 ? -16.016 46.969 17.281 1 96 420 TYR A C 1
ATOM 3424 O O . TYR A 1 420 ? -17.047 47.625 17.359 1 96 420 TYR A O 1
ATOM 3432 N N . HIS A 1 421 ? -16.016 45.656 17.406 1 97.5 421 HIS A N 1
ATOM 3433 C CA . HIS A 1 421 ? -17.234 44.875 17.422 1 97.5 421 HIS A CA 1
ATOM 3434 C C . HIS A 1 421 ? -17.719 44.625 18.844 1 97.5 421 HIS A C 1
ATOM 3436 O O . HIS A 1 421 ? -18.844 44.156 19.047 1 97.5 421 HIS A O 1
ATOM 3442 N N . GLY A 1 422 ? -16.922 44.812 19.812 1 96.19 422 GLY A N 1
ATOM 3443 C CA . GLY A 1 422 ? -17.266 44.438 21.172 1 96.19 422 GLY A CA 1
ATOM 3444 C C . GLY A 1 422 ? -16.969 43 21.5 1 96.19 422 GLY A C 1
ATOM 3445 O O . GLY A 1 422 ? -16.125 42.375 20.844 1 96.19 422 GLY A O 1
ATOM 3446 N N . ASP A 1 423 ? -17.609 42.531 22.547 1 96.62 423 ASP A N 1
ATOM 3447 C CA . ASP A 1 423 ? -17.359 41.156 22.938 1 96.62 423 ASP A CA 1
ATOM 3448 C C . ASP A 1 423 ? -18.016 40.188 21.953 1 96.62 423 ASP A C 1
ATOM 3450 O O . ASP A 1 423 ? -18.656 40.625 20.984 1 96.62 423 ASP A O 1
ATOM 3454 N N . TRP A 1 424 ? -17.828 38.969 22.156 1 97.5 424 TRP A N 1
ATOM 3455 C CA . TRP A 1 424 ? -18.25 37.938 21.188 1 97.5 424 TRP A CA 1
ATOM 3456 C C . TRP A 1 424 ? -19.766 37.938 21.016 1 97.5 424 TRP A C 1
ATOM 3458 O O . TRP A 1 424 ? -20.266 37.719 19.906 1 97.5 424 TRP A O 1
ATOM 3468 N N . ASP A 1 425 ? -20.516 38.125 22.125 1 96.81 425 ASP A N 1
ATOM 3469 C CA . ASP A 1 425 ? -21.969 38.188 22.031 1 96.81 425 ASP A CA 1
ATOM 3470 C C . ASP A 1 425 ? -22.422 39.375 21.188 1 96.81 425 ASP A C 1
ATOM 3472 O O . ASP A 1 425 ? -23.344 39.25 20.375 1 96.81 425 ASP A O 1
ATOM 3476 N N . ALA A 1 426 ? -21.781 40.469 21.438 1 97.88 426 ALA A N 1
ATOM 3477 C CA . ALA A 1 426 ? -22.078 41.625 20.641 1 97.88 426 ALA A CA 1
ATOM 3478 C C . ALA A 1 426 ? -21.766 41.406 19.156 1 97.88 426 ALA A C 1
ATOM 3480 O O . ALA A 1 426 ? -22.5 41.844 18.281 1 97.88 426 ALA A O 1
ATOM 3481 N N . PHE A 1 427 ? -20.703 40.844 18.922 1 98.12 427 PHE A N 1
ATOM 3482 C CA . PHE A 1 427 ? -20.297 40.5 17.562 1 98.12 427 PHE A CA 1
ATOM 3483 C C . PHE A 1 427 ? -21.328 39.594 16.906 1 98.12 427 PHE A C 1
ATOM 3485 O O . PHE A 1 427 ? -21.703 39.812 15.75 1 98.12 427 PHE A O 1
ATOM 3492 N N . ALA A 1 428 ? -21.766 38.562 17.625 1 97.5 428 ALA A N 1
ATOM 3493 C CA . ALA A 1 428 ? -22.781 37.625 17.109 1 97.5 428 ALA A CA 1
ATOM 3494 C C . ALA A 1 428 ? -24.078 38.375 16.781 1 97.5 428 ALA A C 1
ATOM 3496 O O . ALA A 1 428 ? -24.703 38.094 15.758 1 97.5 428 ALA A O 1
ATOM 3497 N N . ASP A 1 429 ? -24.422 39.281 17.656 1 97.75 429 ASP A N 1
ATOM 3498 C CA . ASP A 1 429 ? -25.625 40.094 17.438 1 97.75 429 ASP A CA 1
ATOM 3499 C C . ASP A 1 429 ? -25.469 40.969 16.188 1 97.75 429 ASP A C 1
ATOM 3501 O O . ASP A 1 429 ? -26.406 41.125 15.414 1 97.75 429 ASP A O 1
ATOM 3505 N N . LEU A 1 430 ? -24.312 41.5 16.109 1 98.25 430 LEU A N 1
ATOM 3506 C CA . LEU A 1 430 ? -24.016 42.312 14.93 1 98.25 430 LEU A CA 1
ATOM 3507 C C . LEU A 1 430 ? -24.172 41.5 13.648 1 98.25 430 LEU A C 1
ATOM 3509 O O . LEU A 1 430 ? -24.812 41.969 12.695 1 98.25 430 LEU A O 1
ATOM 3513 N N . VAL A 1 431 ? -23.609 40.344 13.602 1 98.06 431 VAL A N 1
ATOM 3514 C CA . VAL A 1 431 ? -23.688 39.469 12.422 1 98.06 431 VAL A CA 1
ATOM 3515 C C . VAL A 1 431 ? -25.125 39.094 12.148 1 98.06 431 VAL A C 1
ATOM 3517 O O . VAL A 1 431 ? -25.562 39.062 10.992 1 98.06 431 VAL A O 1
ATOM 3520 N N . HIS A 1 432 ? -25.875 38.812 13.211 1 97.31 432 HIS A N 1
ATOM 3521 C CA . HIS A 1 432 ? -27.297 38.531 13.062 1 97.31 432 HIS A CA 1
ATOM 3522 C C . HIS A 1 432 ? -28.031 39.656 12.367 1 97.31 432 HIS A C 1
ATOM 3524 O O . HIS A 1 432 ? -28.766 39.438 11.406 1 97.31 432 HIS A O 1
ATOM 3530 N N . ASN A 1 433 ? -27.812 40.812 12.836 1 97.81 433 ASN A N 1
ATOM 3531 C CA . ASN A 1 433 ? -28.469 42 12.289 1 97.81 433 ASN A CA 1
ATOM 3532 C C . ASN A 1 433 ? -28.062 42.219 10.836 1 97.81 433 ASN A C 1
ATOM 3534 O O . ASN A 1 433 ? -28.891 42.562 10 1 97.81 433 ASN A O 1
ATOM 3538 N N . GLU A 1 434 ? -26.766 42.125 10.602 1 97.62 434 GLU A N 1
ATOM 3539 C CA . GLU A 1 434 ? -26.281 42.312 9.242 1 97.62 434 GLU A CA 1
ATOM 3540 C C . GLU A 1 434 ? -26.828 41.25 8.305 1 97.62 434 GLU A C 1
ATOM 3542 O O . GLU A 1 434 ? -27.109 41.531 7.137 1 97.62 434 GLU A O 1
ATOM 3547 N N . THR A 1 435 ? -26.922 40.031 8.836 1 96.69 435 THR A N 1
ATOM 3548 C CA . THR A 1 435 ? -27.5 38.938 8.062 1 96.69 435 THR A CA 1
ATOM 3549 C C . THR A 1 435 ? -28.953 39.219 7.742 1 96.69 435 THR A C 1
ATOM 3551 O O . THR A 1 435 ? -29.391 39.031 6.602 1 96.69 435 THR A O 1
ATOM 3554 N N . GLN A 1 436 ? -29.734 39.688 8.664 1 96.69 436 GLN A N 1
ATOM 3555 C CA . GLN A 1 436 ? -31.125 40.031 8.453 1 96.69 436 GLN A CA 1
ATOM 3556 C C . GLN A 1 436 ? -31.266 41.188 7.449 1 96.69 436 GLN A C 1
ATOM 3558 O O . GLN A 1 436 ? -32.125 41.125 6.559 1 96.69 436 GLN A O 1
ATOM 3563 N N . ALA A 1 437 ? -30.469 42.094 7.59 1 97.44 437 ALA A N 1
ATOM 3564 C CA . ALA A 1 437 ? -30.516 43.281 6.73 1 97.44 437 ALA A CA 1
ATOM 3565 C C . ALA A 1 437 ? -30.172 42.938 5.289 1 97.44 437 ALA A C 1
ATOM 3567 O O . ALA A 1 437 ? -30.688 43.531 4.352 1 97.44 437 ALA A O 1
ATOM 3568 N N . SER A 1 438 ? -29.266 42.031 5.098 1 95.94 438 SER A N 1
ATOM 3569 C CA . SER A 1 438 ? -28.844 41.625 3.764 1 95.94 438 SER A CA 1
ATOM 3570 C C . SER A 1 438 ? -29.969 40.969 2.986 1 95.94 438 SER A C 1
ATOM 3572 O O . SER A 1 438 ? -29.984 41 1.753 1 95.94 438 SER A O 1
ATOM 3574 N N . GLY A 1 439 ? -30.922 40.281 3.66 1 95.31 439 GLY A N 1
ATOM 3575 C CA . GLY A 1 439 ? -32.031 39.562 3.033 1 95.31 439 GLY A CA 1
ATOM 3576 C C . GLY A 1 439 ? -31.625 38.219 2.443 1 95.31 439 GLY A C 1
ATOM 3577 O O . GLY A 1 439 ? -32.438 37.531 1.859 1 95.31 439 GLY A O 1
ATOM 3578 N N . ARG A 1 440 ? -30.406 37.844 2.572 1 93.25 440 ARG A N 1
ATOM 3579 C CA . ARG A 1 440 ? -29.922 36.562 2.051 1 93.25 440 ARG A CA 1
ATOM 3580 C C . ARG A 1 440 ? -30.281 35.438 2.99 1 93.25 440 ARG A C 1
ATOM 3582 O O . ARG A 1 440 ? -30.297 35.594 4.211 1 93.25 440 ARG A O 1
ATOM 3589 N N . PRO A 1 441 ? -30.531 34.312 2.406 1 93.31 441 PRO A N 1
ATOM 3590 C CA . PRO A 1 441 ? -30.812 33.188 3.275 1 93.31 441 PRO A CA 1
ATOM 3591 C C . PRO A 1 441 ? -29.578 32.719 4.062 1 93.31 441 PRO A C 1
ATOM 3593 O O . PRO A 1 441 ? -28.469 32.719 3.541 1 93.31 441 PRO A O 1
ATOM 3596 N N . THR A 1 442 ? -29.844 32.281 5.309 1 94.31 442 THR A N 1
ATOM 3597 C CA . THR A 1 442 ? -28.766 31.734 6.145 1 94.31 442 THR A CA 1
ATOM 3598 C C . THR A 1 442 ? -28.484 30.281 5.766 1 94.31 442 THR A C 1
ATOM 3600 O O . THR A 1 442 ? -29.312 29.625 5.145 1 94.31 442 THR A O 1
ATOM 3603 N N . ILE A 1 443 ? -27.312 29.828 6.066 1 95.44 443 ILE A N 1
ATOM 3604 C CA . ILE A 1 443 ? -26.906 28.453 5.789 1 95.44 443 ILE A CA 1
ATOM 3605 C C . ILE A 1 443 ? -26.922 27.641 7.082 1 95.44 443 ILE A C 1
ATOM 3607 O O . ILE A 1 443 ? -26.219 27.969 8.039 1 95.44 443 ILE A O 1
ATOM 3611 N N . LEU A 1 444 ? -27.672 26.625 7.188 1 93 444 LEU A N 1
ATOM 3612 C CA . LEU A 1 444 ? -27.766 25.797 8.383 1 93 444 LEU A CA 1
ATOM 3613 C C . LEU A 1 444 ? -27.375 24.359 8.07 1 93 444 LEU A C 1
ATOM 3615 O O . LEU A 1 444 ? -26.766 23.688 8.906 1 93 444 LEU A O 1
ATOM 3619 N N . GLY A 1 445 ? -27.734 23.812 6.996 1 91.5 445 GLY A N 1
ATOM 3620 C CA . GLY A 1 445 ? -27.484 22.453 6.535 1 91.5 445 GLY A CA 1
ATOM 3621 C C . GLY A 1 445 ? -26.938 22.391 5.121 1 91.5 445 GLY A C 1
ATOM 3622 O O . GLY A 1 445 ? -26.438 23.391 4.605 1 91.5 445 GLY A O 1
ATOM 3623 N N . PRO A 1 446 ? -26.984 21.188 4.582 1 94.81 446 PRO A N 1
ATOM 3624 C CA . PRO A 1 446 ? -26.469 21.062 3.219 1 94.81 446 PRO A CA 1
ATOM 3625 C C . PRO A 1 446 ? -27.188 21.969 2.23 1 94.81 446 PRO A C 1
ATOM 3627 O O . PRO A 1 446 ? -28.406 22.141 2.322 1 94.81 446 PRO A O 1
ATOM 3630 N N . VAL A 1 447 ? -26.438 22.531 1.346 1 96 447 VAL A N 1
ATOM 3631 C CA . VAL A 1 447 ? -27.047 23.406 0.345 1 96 447 VAL A CA 1
ATOM 3632 C C . VAL A 1 447 ? -27.453 22.578 -0.875 1 96 447 VAL A C 1
ATOM 3634 O O . VAL A 1 447 ? -26.797 21.609 -1.222 1 96 447 VAL A O 1
ATOM 3637 N N . SER A 1 448 ? -28.562 23.016 -1.481 1 94.94 448 SER A N 1
ATOM 3638 C CA . SER A 1 448 ? -29.031 22.391 -2.721 1 94.94 448 SER A CA 1
ATOM 3639 C C . SER A 1 448 ? -28.656 23.25 -3.932 1 94.94 448 SER A C 1
ATOM 3641 O O . SER A 1 448 ? -28.719 24.469 -3.885 1 94.94 448 SER A O 1
ATOM 3643 N N . PHE A 1 449 ? -28.172 22.594 -4.969 1 96.56 449 PHE A N 1
ATOM 3644 C CA . PHE A 1 449 ? -27.844 23.266 -6.219 1 96.56 449 PHE A CA 1
ATOM 3645 C C . PHE A 1 449 ? -27.953 22.297 -7.395 1 96.56 449 PHE A C 1
ATOM 3647 O O . PHE A 1 449 ? -27.891 21.078 -7.219 1 96.56 449 PHE A O 1
ATOM 3654 N N . PRO A 1 450 ? -28.203 22.859 -8.531 1 95.94 450 PRO A N 1
ATOM 3655 C CA . PRO A 1 450 ? -28.312 21.984 -9.695 1 95.94 450 PRO A CA 1
ATOM 3656 C C . PRO A 1 450 ? -27.047 21.156 -9.93 1 95.94 450 PRO A C 1
ATOM 3658 O O . PRO A 1 450 ? -25.938 21.688 -9.883 1 95.94 450 PRO A O 1
ATOM 3661 N N . GLY A 1 451 ? -27.266 19.922 -10.164 1 92.94 451 GLY A N 1
ATOM 3662 C CA . GLY A 1 451 ? -26.141 19.062 -10.5 1 92.94 451 GLY A CA 1
ATOM 3663 C C . GLY A 1 451 ? -25.5 18.422 -9.289 1 92.94 451 GLY A C 1
ATOM 3664 O O . GLY A 1 451 ? -24.531 17.656 -9.422 1 92.94 451 GLY A O 1
ATOM 3665 N N . ARG A 1 452 ? -25.984 18.766 -8.148 1 95.38 452 ARG A N 1
ATOM 3666 C CA . ARG A 1 452 ? -25.438 18.156 -6.945 1 95.38 452 ARG A CA 1
ATOM 3667 C C . ARG A 1 452 ? -25.594 16.625 -6.977 1 95.38 452 ARG A C 1
ATOM 3669 O O . ARG A 1 452 ? -26.641 16.125 -7.375 1 95.38 452 ARG A O 1
ATOM 3676 N N . LEU A 1 453 ? -24.547 15.93 -6.656 1 94.75 453 LEU A N 1
ATOM 3677 C CA . LEU A 1 453 ? -24.594 14.477 -6.586 1 94.75 453 LEU A CA 1
ATOM 3678 C C . LEU A 1 453 ? -24.531 14 -5.137 1 94.75 453 LEU A C 1
ATOM 3680 O O . LEU A 1 453 ? -23.828 14.594 -4.312 1 94.75 453 LEU A O 1
ATOM 3684 N N . ALA A 1 454 ? -25.219 12.945 -4.859 1 96.12 454 ALA A N 1
ATOM 3685 C CA . ALA A 1 454 ? -25.312 12.422 -3.5 1 96.12 454 ALA A CA 1
ATOM 3686 C C . ALA A 1 454 ? -24.156 11.484 -3.195 1 96.12 454 ALA A C 1
ATOM 3688 O O . ALA A 1 454 ? -23.703 10.734 -4.066 1 96.12 454 ALA A O 1
ATOM 3689 N N . LEU A 1 455 ? -23.656 11.516 -1.959 1 96.94 455 LEU A N 1
ATOM 3690 C CA . LEU A 1 455 ? -22.734 10.516 -1.444 1 96.94 455 LEU A CA 1
ATOM 3691 C C . LEU A 1 455 ? -23.453 9.195 -1.188 1 96.94 455 LEU A C 1
ATOM 3693 O O . LEU A 1 455 ? -24.672 9.148 -1.127 1 96.94 455 LEU A O 1
ATOM 3697 N N . ARG A 1 456 ? -22.625 8.148 -1.067 1 95.25 456 ARG A N 1
ATOM 3698 C CA . ARG A 1 456 ? -23.203 6.832 -0.784 1 95.25 456 ARG A CA 1
ATOM 3699 C C . ARG A 1 456 ? -24 6.855 0.508 1 95.25 456 ARG A C 1
ATOM 3701 O O . ARG A 1 456 ? -25.094 6.273 0.579 1 95.25 456 ARG A O 1
ATOM 3708 N N . SER A 1 457 ? -23.531 7.516 1.534 1 93.81 457 SER A N 1
ATOM 3709 C CA . SER A 1 457 ? -24.234 7.605 2.812 1 93.81 457 SER A CA 1
ATOM 3710 C C . SER A 1 457 ? -25.547 8.367 2.67 1 93.81 457 SER A C 1
ATOM 3712 O O . SER A 1 457 ? -26.562 7.984 3.268 1 93.81 457 SER A O 1
ATOM 3714 N N . GLU A 1 458 ? -25.531 9.375 1.878 1 94.5 458 GLU A N 1
ATOM 3715 C CA . GLU A 1 458 ? -26.75 10.148 1.638 1 94.5 458 GLU A CA 1
ATOM 3716 C C . GLU A 1 458 ? -27.797 9.32 0.9 1 94.5 458 GLU A C 1
ATOM 3718 O O . GLU A 1 458 ? -28.984 9.438 1.175 1 94.5 458 GLU A O 1
ATOM 3723 N N . MET A 1 459 ? -27.312 8.523 0.011 1 94.19 459 MET A N 1
ATOM 3724 C CA . MET A 1 459 ? -28.203 7.641 -0.73 1 94.19 459 MET A CA 1
ATOM 3725 C C . MET A 1 459 ? -28.875 6.633 0.203 1 94.19 459 MET A C 1
ATOM 3727 O O . MET A 1 459 ? -29.969 6.16 -0.072 1 94.19 459 MET A O 1
ATOM 3731 N N . GLN A 1 460 ? -28.266 6.367 1.279 1 93.31 460 GLN A N 1
ATOM 3732 C CA . GLN A 1 460 ? -28.797 5.441 2.268 1 93.31 460 GLN A CA 1
ATOM 3733 C C . GLN A 1 460 ? -29.656 6.172 3.303 1 93.31 460 GLN A C 1
ATOM 3735 O O . GLN A 1 460 ? -30.109 5.57 4.277 1 93.31 460 GLN A O 1
ATOM 3740 N N . GLY A 1 461 ? -29.734 7.441 3.211 1 91.44 461 GLY A N 1
ATOM 3741 C CA . GLY A 1 461 ? -30.625 8.227 4.062 1 91.44 461 GLY A CA 1
ATOM 3742 C C . GLY A 1 461 ? -29.891 8.859 5.238 1 91.44 461 GLY A C 1
ATOM 3743 O O . GLY A 1 461 ? -30.531 9.414 6.141 1 91.44 461 GLY A O 1
ATOM 3744 N N . GLU A 1 462 ? -28.594 8.789 5.191 1 91.56 462 GLU A N 1
ATOM 3745 C CA . GLU A 1 462 ? -27.828 9.398 6.273 1 91.56 462 GLU A CA 1
ATOM 3746 C C . GLU A 1 462 ? -27.562 10.875 5.996 1 91.56 462 GLU A C 1
ATOM 3748 O O . GLU A 1 462 ? -27.5 11.289 4.836 1 91.56 462 GLU A O 1
ATOM 3753 N N . SER A 1 463 ? -27.531 11.664 7.133 1 91 463 SER A N 1
ATOM 3754 C CA . SER A 1 463 ? -27.25 13.094 7.027 1 91 463 SER A CA 1
ATOM 3755 C C . SER A 1 463 ? -26.25 13.547 8.086 1 91 463 SER A C 1
ATOM 3757 O O . SER A 1 463 ? -26.234 13.016 9.195 1 91 463 SER A O 1
ATOM 3759 N N . PHE A 1 464 ? -25.422 14.492 7.68 1 92.12 464 PHE A N 1
ATOM 3760 C CA . PHE A 1 464 ? -24.469 15.047 8.633 1 92.12 464 PHE A CA 1
ATOM 3761 C C . PHE A 1 464 ? -25.141 16.109 9.492 1 92.12 464 PHE A C 1
ATOM 3763 O O . PHE A 1 464 ? -24.547 16.562 10.484 1 92.12 464 PHE A O 1
ATOM 3770 N N . PHE A 1 465 ? -26.297 16.516 9.07 1 90 465 PHE A N 1
ATOM 3771 C CA . PHE A 1 465 ? -27.078 17.453 9.867 1 90 465 PHE A CA 1
ATOM 3772 C C . PHE A 1 465 ? -27.734 16.734 11.039 1 90 465 PHE A C 1
ATOM 3774 O O . PHE A 1 465 ? -28.562 15.828 10.852 1 90 465 PHE A O 1
ATOM 3781 N N . PRO A 1 466 ? -27.375 17.141 12.266 1 88.62 466 PRO A N 1
ATOM 3782 C CA . PRO A 1 466 ? -27.844 16.391 13.43 1 88.62 466 PRO A CA 1
ATOM 3783 C C . PRO A 1 466 ? -29.375 16.391 13.547 1 88.62 466 PRO A C 1
ATOM 3785 O O . PRO A 1 466 ? -30.016 17.422 13.281 1 88.62 466 PRO A O 1
ATOM 3788 N N . GLN A 1 467 ? -29.891 15.383 14.023 1 84.56 467 GLN A N 1
ATOM 3789 C CA . GLN A 1 467 ? -31.328 15.242 14.203 1 84.56 467 GLN A CA 1
ATOM 3790 C C . GLN A 1 467 ? -31.859 16.219 15.25 1 84.56 467 GLN A C 1
ATOM 3792 O O . GLN A 1 467 ? -33 16.703 15.141 1 84.56 467 GLN A O 1
ATOM 3797 N N . SER A 1 468 ? -30.984 16.5 16.141 1 84.75 468 SER A N 1
ATOM 3798 C CA . SER A 1 468 ? -31.375 17.422 17.203 1 84.75 468 SER A CA 1
ATOM 3799 C C . SER A 1 468 ? -31.656 18.812 16.656 1 84.75 468 SER A C 1
ATOM 3801 O O . SER A 1 468 ? -32.406 19.594 17.266 1 84.75 468 SER A O 1
ATOM 3803 N N . CYS A 1 469 ? -31.109 19.156 15.57 1 88.94 469 CYS A N 1
ATOM 3804 C CA . CYS A 1 469 ? -31.312 20.453 14.945 1 88.94 469 CYS A CA 1
ATOM 3805 C C . CYS A 1 469 ? -32.656 20.516 14.258 1 88.94 469 CYS A C 1
ATOM 3807 O O . CYS A 1 469 ? -33.188 21.609 14 1 88.94 469 CYS A O 1
ATOM 3809 N N . VAL A 1 470 ? -33.25 19.422 14.055 1 83.56 470 VAL A N 1
ATOM 3810 C CA . VAL A 1 470 ? -34.562 19.344 13.375 1 83.56 470 VAL A CA 1
ATOM 3811 C C . VAL A 1 470 ? -35.688 19.469 14.398 1 83.56 470 VAL A C 1
ATOM 3813 O O . VAL A 1 470 ? -36.656 20.188 14.172 1 83.56 470 VAL A O 1
ATOM 3816 N N . GLU A 1 471 ? -35.656 18.812 15.5 1 83.5 471 GLU A N 1
ATOM 3817 C CA . GLU A 1 471 ? -36.75 18.672 16.453 1 83.5 471 GLU A CA 1
ATOM 3818 C C . GLU A 1 471 ? -36.594 19.594 17.641 1 83.5 471 GLU A C 1
ATOM 3820 O O . GLU A 1 471 ? -37.562 19.875 18.375 1 83.5 471 GLU A O 1
ATOM 3825 N N . GLY A 1 472 ? -35.469 20.141 17.766 1 81.75 472 GLY A N 1
ATOM 3826 C CA . GLY A 1 472 ? -35.219 20.828 19.016 1 81.75 472 GLY A CA 1
ATOM 3827 C C . GLY A 1 472 ? -35.094 22.328 18.875 1 81.75 472 GLY A C 1
ATOM 3828 O O . GLY A 1 472 ? -35.594 22.906 17.906 1 81.75 472 GLY A O 1
ATOM 3829 N N . ASP A 1 473 ? -34.625 22.906 19.953 1 87.69 473 ASP A N 1
ATOM 3830 C CA . ASP A 1 473 ? -34.312 24.344 20.016 1 87.69 473 ASP A CA 1
ATOM 3831 C C . ASP A 1 473 ? -33.188 24.703 19.047 1 87.69 473 ASP A C 1
ATOM 3833 O O . ASP A 1 473 ? -32.031 24.266 19.219 1 87.69 473 ASP A O 1
ATOM 3837 N N . LEU A 1 474 ? -33.531 25.469 18.094 1 88.62 474 LEU A N 1
ATOM 3838 C CA . LEU A 1 474 ? -32.594 25.844 17.031 1 88.62 474 LEU A CA 1
ATOM 3839 C C . LEU A 1 474 ? -31.391 26.562 17.594 1 88.62 474 LEU A C 1
ATOM 3841 O O . LEU A 1 474 ? -30.297 26.469 17.047 1 88.62 474 LEU A O 1
ATOM 3845 N N . SER A 1 475 ? -31.625 27.234 18.656 1 88.75 475 SER A N 1
ATOM 3846 C CA . SER A 1 475 ? -30.516 27.984 19.266 1 88.75 475 SER A CA 1
ATOM 3847 C C . SER A 1 475 ? -29.453 27.031 19.812 1 88.75 475 SER A C 1
ATOM 3849 O O . SER A 1 475 ? -28.312 27.438 20.031 1 88.75 475 SER A O 1
ATOM 3851 N N . GLN A 1 476 ? -29.797 25.812 19.938 1 92.19 476 GLN A N 1
ATOM 3852 C CA . GLN A 1 476 ? -28.875 24.812 20.484 1 92.19 476 GLN A CA 1
ATOM 3853 C C . GLN A 1 476 ? -28.391 23.859 19.406 1 92.19 476 GLN A C 1
ATOM 3855 O O . GLN A 1 476 ? -27.641 22.922 19.672 1 92.19 476 GLN A O 1
ATOM 3860 N N . CYS A 1 477 ? -28.781 24.188 18.219 1 94.56 477 CYS A N 1
ATOM 3861 C CA . CYS A 1 477 ? -28.391 23.328 17.109 1 94.56 477 CYS A CA 1
ATOM 3862 C C . CYS A 1 477 ? -26.875 23.266 16.969 1 94.56 477 CYS A C 1
ATOM 3864 O O . CYS A 1 477 ? -26.234 24.297 16.766 1 94.56 477 CYS A O 1
ATOM 3866 N N . GLY A 1 478 ? -26.266 22.062 17.094 1 94.12 478 GLY A N 1
ATOM 3867 C CA . GLY A 1 478 ? -24.844 21.844 16.875 1 94.12 478 GLY A CA 1
ATOM 3868 C C . GLY A 1 478 ? -24 22.125 18.109 1 94.12 478 GLY A C 1
ATOM 3869 O O . GLY A 1 478 ? -22.781 21.922 18.078 1 94.12 478 GLY A O 1
ATOM 3870 N N . VAL A 1 479 ? -24.594 22.734 19.172 1 95.62 479 VAL A N 1
ATOM 3871 C CA . VAL A 1 479 ? -23.828 22.953 20.391 1 95.62 479 VAL A CA 1
ATOM 3872 C C . VAL A 1 479 ? -23.375 21.609 20.969 1 95.62 479 VAL A C 1
ATOM 3874 O O . VAL A 1 479 ? -24.172 20.688 21.141 1 95.62 479 VAL A O 1
ATOM 3877 N N . GLY A 1 480 ? -22.078 21.453 21.188 1 95 480 GLY A N 1
ATOM 3878 C CA . GLY A 1 480 ? -21.5 20.203 21.672 1 95 480 GLY A CA 1
ATOM 3879 C C . GLY A 1 480 ? -20.984 19.328 20.547 1 95 480 GLY A C 1
ATOM 3880 O O . GLY A 1 480 ? -20.266 18.344 20.797 1 95 480 GLY A O 1
ATOM 3881 N N . GLU A 1 481 ? -21.312 19.672 19.312 1 95.94 481 GLU A N 1
ATOM 3882 C CA . GLU A 1 481 ? -20.828 18.953 18.141 1 95.94 481 GLU A CA 1
ATOM 3883 C C . GLU A 1 481 ? -19.453 19.438 17.703 1 95.94 481 GLU A C 1
ATOM 3885 O O . GLU A 1 481 ? -19.25 20.641 17.516 1 95.94 481 GLU A O 1
ATOM 3890 N N . ASP A 1 482 ? -18.516 18.484 17.578 1 97.06 482 ASP A N 1
ATOM 3891 C CA . ASP A 1 482 ? -17.203 18.891 17.094 1 97.06 482 ASP A CA 1
ATOM 3892 C C . ASP A 1 482 ? -17.281 19.484 15.688 1 97.06 482 ASP A C 1
ATOM 3894 O O . ASP A 1 482 ? -18.047 18.984 14.852 1 97.06 482 ASP A O 1
ATOM 3898 N N . ALA A 1 483 ? -16.547 20.531 15.477 1 98.5 483 ALA A N 1
ATOM 3899 C CA . ALA A 1 483 ? -16.484 21.078 14.125 1 98.5 483 ALA A CA 1
ATOM 3900 C C . ALA A 1 483 ? -15.75 20.141 13.18 1 98.5 483 ALA A C 1
ATOM 3902 O O . ALA A 1 483 ? -14.766 19.5 13.555 1 98.5 483 ALA A O 1
ATOM 3903 N N . ASP A 1 484 ? -16.266 20.047 11.984 1 98.62 484 ASP A N 1
ATOM 3904 C CA . ASP A 1 484 ? -15.609 19.25 10.961 1 98.62 484 ASP A CA 1
ATOM 3905 C C . ASP A 1 484 ? -14.445 20.016 10.32 1 98.62 484 ASP A C 1
ATOM 3907 O O . ASP A 1 484 ? -13.508 19.406 9.797 1 98.62 484 ASP A O 1
ATOM 3911 N N . LEU A 1 485 ? -14.547 21.312 10.328 1 98.88 485 LEU A N 1
ATOM 3912 C CA . LEU A 1 485 ? -13.492 22.172 9.805 1 98.88 485 LEU A CA 1
ATOM 3913 C C . LEU A 1 485 ? -13.273 23.391 10.703 1 98.88 485 LEU A C 1
ATOM 3915 O O . LEU A 1 485 ? -14.227 24.094 11.031 1 98.88 485 LEU A O 1
ATOM 3919 N N . ILE A 1 486 ? -12.07 23.547 11.156 1 98.94 486 ILE A N 1
ATOM 3920 C CA . ILE A 1 486 ? -11.648 24.766 11.844 1 98.94 486 ILE A CA 1
ATOM 3921 C C . ILE A 1 486 ? -10.586 25.484 11.016 1 98.94 486 ILE A C 1
ATOM 3923 O O . ILE A 1 486 ? -9.508 24.938 10.773 1 98.94 486 ILE A O 1
ATOM 3927 N N . THR A 1 487 ? -10.922 26.656 10.562 1 98.88 487 THR A N 1
ATOM 3928 C CA . THR A 1 487 ? -9.961 27.438 9.789 1 98.88 487 THR A CA 1
ATOM 3929 C C . THR A 1 487 ? -9.359 28.547 10.633 1 98.88 487 THR A C 1
ATOM 3931 O O . THR A 1 487 ? -9.875 28.875 11.711 1 98.88 487 THR A O 1
ATOM 3934 N N . LEU A 1 488 ? -8.258 29.094 10.148 1 98.81 488 LEU A N 1
ATOM 3935 C CA . LEU A 1 488 ? -7.543 30.125 10.898 1 98.81 488 LEU A CA 1
ATOM 3936 C C . LEU A 1 488 ? -7.648 31.469 10.195 1 98.81 488 LEU A C 1
ATOM 3938 O O . LEU A 1 488 ? -6.977 32.438 10.586 1 98.81 488 LEU A O 1
ATOM 3942 N N . ASN A 1 489 ? -8.328 31.531 9.102 1 98.69 489 ASN A N 1
ATOM 3943 C CA . ASN A 1 489 ? -8.883 32.688 8.414 1 98.69 489 ASN A CA 1
ATOM 3944 C C . ASN A 1 489 ? -10.367 32.531 8.109 1 98.69 489 ASN A C 1
ATOM 3946 O O . ASN A 1 489 ? -10.875 31.406 8.133 1 98.69 489 ASN A O 1
ATOM 3950 N N . PRO A 1 490 ? -11.086 33.625 7.859 1 98.75 490 PRO A N 1
ATOM 3951 C CA . PRO A 1 490 ? -12.516 33.5 7.594 1 98.75 490 PRO A CA 1
ATOM 3952 C C . PRO A 1 490 ? -12.82 32.625 6.387 1 98.75 490 PRO A C 1
ATOM 3954 O O . PRO A 1 490 ? -11.984 32.469 5.496 1 98.75 490 PRO A O 1
ATOM 3957 N N . ILE A 1 491 ? -13.992 32.062 6.43 1 98.88 491 ILE A N 1
ATOM 3958 C CA . ILE A 1 491 ? -14.523 31.266 5.32 1 98.88 491 ILE A CA 1
ATOM 3959 C C . ILE A 1 491 ? -15.445 32.125 4.469 1 98.88 491 ILE A C 1
ATOM 3961 O O . ILE A 1 491 ? -16.578 32.406 4.852 1 98.88 491 ILE A O 1
ATOM 3965 N N . PHE A 1 492 ? -15.031 32.5 3.283 1 98.69 492 PHE A N 1
ATOM 3966 C CA . PHE A 1 492 ? -15.758 33.5 2.512 1 98.69 492 PHE A CA 1
ATOM 3967 C C . PHE A 1 492 ? -16.359 32.906 1.258 1 98.69 492 PHE A C 1
ATOM 3969 O O . PHE A 1 492 ? -15.922 31.828 0.811 1 98.69 492 PHE A O 1
ATOM 3976 N N . ASP A 1 493 ? -17.438 33.469 0.781 1 98.5 493 ASP A N 1
ATOM 3977 C CA . ASP A 1 493 ? -18.016 33.188 -0.519 1 98.5 493 ASP A CA 1
ATOM 3978 C C . ASP A 1 493 ? -17.156 33.719 -1.656 1 98.5 493 ASP A C 1
ATOM 3980 O O . ASP A 1 493 ? -16.953 34.906 -1.78 1 98.5 493 ASP A O 1
ATOM 3984 N N . VAL A 1 494 ? -16.703 32.844 -2.475 1 97.94 494 VAL A N 1
ATOM 3985 C CA . VAL A 1 494 ? -15.695 33.219 -3.461 1 97.94 494 VAL A CA 1
ATOM 3986 C C . VAL A 1 494 ? -16.375 33.906 -4.648 1 97.94 494 VAL A C 1
ATOM 3988 O O . VAL A 1 494 ? -15.703 34.562 -5.438 1 97.94 494 VAL A O 1
ATOM 3991 N N . GLU A 1 495 ? -17.688 33.75 -4.812 1 96.44 495 GLU A N 1
ATOM 3992 C CA . GLU A 1 495 ? -18.391 34.344 -5.938 1 96.44 495 GLU A CA 1
ATOM 3993 C C . GLU A 1 495 ? -18.172 35.875 -5.977 1 96.44 495 GLU A C 1
ATOM 3995 O O . GLU A 1 495 ? -18.438 36.562 -4.992 1 96.44 495 GLU A O 1
ATOM 4000 N N . GLU A 1 496 ? -17.594 36.344 -7.016 1 96.5 496 GLU A N 1
ATOM 4001 C CA . GLU A 1 496 ? -17.344 37.75 -7.273 1 96.5 496 GLU A CA 1
ATOM 4002 C C . GLU A 1 496 ? -16.359 38.344 -6.262 1 96.5 496 GLU A C 1
ATOM 4004 O O . GLU A 1 496 ? -16.312 39.562 -6.051 1 96.5 496 GLU A O 1
ATOM 4009 N N . SER A 1 497 ? -15.594 37.5 -5.574 1 97.56 497 SER A N 1
ATOM 4010 C CA . SER A 1 497 ? -14.688 37.969 -4.527 1 97.56 497 SER A CA 1
ATOM 4011 C C . SER A 1 497 ? -13.406 38.562 -5.125 1 97.56 497 SER A C 1
ATOM 4013 O O . SER A 1 497 ? -12.656 39.25 -4.438 1 97.56 497 SER A O 1
ATOM 4015 N N . GLY A 1 498 ? -13.141 38.219 -6.371 1 97 498 GLY A N 1
ATOM 4016 C CA . GLY A 1 498 ? -11.891 38.625 -6.992 1 97 498 GLY A CA 1
ATOM 4017 C C . GLY A 1 498 ? -10.719 37.75 -6.645 1 97 498 GLY A C 1
ATOM 4018 O O . GLY A 1 498 ? -9.602 37.969 -7.102 1 97 498 GLY A O 1
ATOM 4019 N N . TRP A 1 499 ? -10.953 36.688 -5.883 1 96.88 499 TRP A N 1
ATOM 4020 C CA . TRP A 1 499 ? -9.906 35.719 -5.578 1 96.88 499 TRP A CA 1
ATOM 4021 C C . TRP A 1 499 ? -9.508 34.938 -6.824 1 96.88 499 TRP A C 1
ATOM 4023 O O . TRP A 1 499 ? -10.367 34.375 -7.508 1 96.88 499 TRP A O 1
ATOM 4033 N N . VAL A 1 500 ? -8.305 34.781 -7.156 1 94.69 500 VAL A N 1
ATOM 4034 C CA . VAL A 1 500 ? -7.77 34.406 -8.453 1 94.69 500 VAL A CA 1
ATOM 4035 C C . VAL A 1 500 ? -8.148 32.938 -8.758 1 94.69 500 VAL A C 1
ATOM 4037 O O . VAL A 1 500 ? -8.336 32.594 -9.922 1 94.69 500 VAL A O 1
ATOM 4040 N N . PHE A 1 501 ? -8.352 32.094 -7.77 1 95.75 501 PHE A N 1
ATOM 4041 C CA . PHE A 1 501 ? -8.57 30.672 -8.023 1 95.75 501 PHE A CA 1
ATOM 4042 C C . PHE A 1 501 ? -10.039 30.297 -7.855 1 95.75 501 PHE A C 1
ATOM 4044 O O . PHE A 1 501 ? -10.391 29.125 -7.773 1 95.75 501 PHE A O 1
ATOM 4051 N N . ALA A 1 502 ? -10.906 31.297 -7.828 1 96.69 502 ALA A N 1
ATOM 4052 C CA . ALA A 1 502 ? -12.328 31.125 -7.531 1 96.69 502 ALA A CA 1
ATOM 4053 C C . ALA A 1 502 ? -12.984 30.172 -8.523 1 96.69 502 ALA A C 1
ATOM 4055 O O . ALA A 1 502 ? -13.961 29.484 -8.188 1 96.69 502 ALA A O 1
ATOM 4056 N N . SER A 1 503 ? -12.406 30.031 -9.734 1 95.88 503 SER A N 1
ATOM 4057 C CA . SER A 1 503 ? -13.062 29.25 -10.773 1 95.88 503 SER A CA 1
ATOM 4058 C C . SER A 1 503 ? -12.375 27.906 -10.961 1 95.88 503 SER A C 1
ATOM 4060 O O . SER A 1 503 ? -12.695 27.156 -11.891 1 95.88 503 SER A O 1
ATOM 4062 N N . ASP A 1 504 ? -11.445 27.547 -10.125 1 96.25 504 ASP A N 1
ATOM 4063 C CA . ASP A 1 504 ? -10.789 26.25 -10.219 1 96.25 504 ASP A CA 1
ATOM 4064 C C . ASP A 1 504 ? -11.688 25.141 -9.664 1 96.25 504 ASP A C 1
ATOM 4066 O O . ASP A 1 504 ? -11.477 24.672 -8.539 1 96.25 504 ASP A O 1
ATOM 4070 N N . VAL A 1 505 ? -12.648 24.797 -10.43 1 96.31 505 VAL A N 1
ATOM 4071 C CA . VAL A 1 505 ? -13.664 23.781 -10.141 1 96.31 505 VAL A CA 1
ATOM 4072 C C . VAL A 1 505 ? -13.633 22.703 -11.211 1 96.31 505 VAL A C 1
ATOM 4074 O O . VAL A 1 505 ? -13.75 22.984 -12.406 1 96.31 505 VAL A O 1
ATOM 4077 N N . THR A 1 506 ? -13.445 21.469 -10.789 1 95.06 506 THR A N 1
ATOM 4078 C CA . THR A 1 506 ? -13.25 20.375 -11.742 1 95.06 506 THR A CA 1
ATOM 4079 C C . THR A 1 506 ? -14.273 19.266 -11.508 1 95.06 506 THR A C 1
ATOM 4081 O O . THR A 1 506 ? -14.523 18.875 -10.375 1 95.06 506 THR A O 1
ATOM 4084 N N . GLY A 1 507 ? -14.836 18.688 -12.641 1 94.62 507 GLY A N 1
ATOM 4085 C CA . GLY A 1 507 ? -15.617 17.469 -12.594 1 94.62 507 GLY A CA 1
ATOM 4086 C C . GLY A 1 507 ? -17.109 17.719 -12.523 1 94.62 507 GLY A C 1
ATOM 4087 O O . GLY A 1 507 ? -17.906 16.797 -12.719 1 94.62 507 GLY A O 1
ATOM 4088 N N . TYR A 1 508 ? -17.531 18.984 -12.258 1 95.06 508 TYR A N 1
ATOM 4089 C CA . TYR A 1 508 ? -18.953 19.328 -12.219 1 95.06 508 TYR A CA 1
ATOM 4090 C C . TYR A 1 508 ? -19.5 19.594 -13.617 1 95.06 508 TYR A C 1
ATOM 4092 O O . TYR A 1 508 ? -18.75 20.047 -14.5 1 95.06 508 TYR A O 1
ATOM 4100 N N . LYS A 1 509 ? -20.781 19.344 -13.781 1 92.62 509 LYS A N 1
ATOM 4101 C CA . LYS A 1 509 ? -21.391 19.531 -15.094 1 92.62 509 LYS A CA 1
ATOM 4102 C C . LYS A 1 509 ? -21.391 21 -15.492 1 92.62 509 LYS A C 1
ATOM 4104 O O . LYS A 1 509 ? -21.859 21.859 -14.742 1 92.62 509 LYS A O 1
ATOM 4109 N N . ARG A 1 510 ? -21.016 21.297 -16.672 1 91.5 510 ARG A N 1
ATOM 4110 C CA . ARG A 1 510 ? -20.828 22.656 -17.125 1 91.5 510 ARG A CA 1
ATOM 4111 C C . ARG A 1 510 ? -22.141 23.25 -17.641 1 91.5 510 ARG A C 1
ATOM 4113 O O . ARG A 1 510 ? -22.25 24.469 -17.812 1 91.5 510 ARG A O 1
ATOM 4120 N N . ASP A 1 511 ? -23.125 22.375 -17.781 1 92.62 511 ASP A N 1
ATOM 4121 C CA . ASP A 1 511 ? -24.422 22.844 -18.234 1 92.62 511 ASP A CA 1
ATOM 4122 C C . ASP A 1 511 ? -25.172 23.562 -17.109 1 92.62 511 ASP A C 1
ATOM 4124 O O . ASP A 1 511 ? -26.141 24.266 -17.375 1 92.62 511 ASP A O 1
ATOM 4128 N N . PHE A 1 512 ? -24.641 23.406 -15.906 1 93.25 512 PHE A N 1
ATOM 4129 C CA . PHE A 1 512 ? -25.203 24.078 -14.742 1 93.25 512 PHE A CA 1
ATOM 4130 C C . PHE A 1 512 ? -24.297 25.219 -14.281 1 93.25 512 PHE A C 1
ATOM 4132 O O . PHE A 1 512 ? -23.125 25.25 -14.633 1 93.25 512 PHE A O 1
ATOM 4139 N N . PRO A 1 513 ? -24.922 26.156 -13.508 1 93.88 513 PRO A N 1
ATOM 4140 C CA . PRO A 1 513 ? -24.047 27.125 -12.859 1 93.88 513 PRO A CA 1
ATOM 4141 C C . PRO A 1 513 ? -23 26.453 -11.961 1 93.88 513 PRO A C 1
ATOM 4143 O O . PRO A 1 513 ? -23.219 25.344 -11.469 1 93.88 513 PRO A O 1
ATOM 4146 N N . MET A 1 514 ? -21.891 27.141 -11.805 1 94.75 514 MET A N 1
ATOM 4147 C CA . MET A 1 514 ? -20.906 26.641 -10.867 1 94.75 514 MET A CA 1
ATOM 4148 C C . MET A 1 514 ? -21.516 26.391 -9.5 1 94.75 514 MET A C 1
ATOM 4150 O O . MET A 1 514 ? -22.344 27.188 -9.031 1 94.75 514 MET A O 1
ATOM 4154 N N . PRO A 1 515 ? -21.094 25.359 -8.898 1 96.62 515 PRO A N 1
ATOM 4155 C CA . PRO A 1 515 ? -21.641 25.094 -7.562 1 96.62 515 PRO A CA 1
ATOM 4156 C C . PRO A 1 515 ? -21.234 26.172 -6.547 1 96.62 515 PRO A C 1
ATOM 4158 O O . PRO A 1 515 ? -20.25 26.875 -6.754 1 96.62 515 PRO A O 1
ATOM 4161 N N . PRO A 1 516 ? -22.094 26.312 -5.465 1 97.31 516 PRO A N 1
ATOM 4162 C CA . PRO A 1 516 ? -21.672 27.219 -4.402 1 97.31 516 PRO A CA 1
ATOM 4163 C C . PRO A 1 516 ? -20.312 26.859 -3.812 1 97.31 516 PRO A C 1
ATOM 4165 O O . PRO A 1 516 ? -20.016 25.672 -3.646 1 97.31 516 PRO A O 1
ATOM 4168 N N . ARG A 1 517 ? -19.5 27.859 -3.549 1 98.25 517 ARG A N 1
ATOM 4169 C CA . ARG A 1 517 ? -18.141 27.609 -3.1 1 98.25 517 ARG A CA 1
ATOM 4170 C C . ARG A 1 517 ? -17.797 28.484 -1.897 1 98.25 517 ARG A C 1
ATOM 4172 O O . ARG A 1 517 ? -18.234 29.641 -1.811 1 98.25 517 ARG A O 1
ATOM 4179 N N . ARG A 1 518 ? -17.078 27.969 -1.024 1 98.69 518 ARG A N 1
ATOM 4180 C CA . ARG A 1 518 ? -16.484 28.672 0.108 1 98.69 518 ARG A CA 1
ATOM 4181 C C . ARG A 1 518 ? -14.984 28.375 0.221 1 98.69 518 ARG A C 1
ATOM 4183 O O . ARG A 1 518 ? -14.539 27.281 -0.16 1 98.69 518 ARG A O 1
ATOM 4190 N N . CYS A 1 519 ? -14.273 29.328 0.731 1 98.44 519 CYS A N 1
ATOM 4191 C CA . CYS A 1 519 ? -12.82 29.219 0.741 1 98.44 519 CYS A CA 1
ATOM 4192 C C . CYS A 1 519 ? -12.234 29.844 2 1 98.44 519 CYS A C 1
ATOM 4194 O O . CYS A 1 519 ? -12.828 30.766 2.578 1 98.44 519 CYS A O 1
ATOM 4196 N N . SER A 1 520 ? -11.195 29.297 2.484 1 98.38 520 SER A N 1
ATOM 4197 C CA . SER A 1 520 ? -10.344 29.922 3.488 1 98.38 520 SER A CA 1
ATOM 4198 C C . SER A 1 520 ? -8.883 29.969 3.037 1 98.38 520 SER A C 1
ATOM 4200 O O . SER A 1 520 ? -8.312 28.922 2.701 1 98.38 520 SER A O 1
ATOM 4202 N N . ILE A 1 521 ? -8.312 31.188 3.07 1 97.56 521 ILE A N 1
ATOM 4203 C CA . ILE A 1 521 ? -6.934 31.359 2.619 1 97.56 521 ILE A CA 1
ATOM 4204 C C . ILE A 1 521 ? -5.977 30.719 3.621 1 97.56 521 ILE A C 1
ATOM 4206 O O . ILE A 1 521 ? -6.172 30.828 4.836 1 97.56 521 ILE A O 1
ATOM 4210 N N . VAL A 1 522 ? -4.918 30 3.127 1 95.44 522 VAL A N 1
ATOM 4211 C CA . VAL A 1 522 ? -3.992 29.188 3.906 1 95.44 522 VAL A CA 1
ATOM 4212 C C . VAL A 1 522 ? -4.668 27.875 4.309 1 95.44 522 VAL A C 1
ATOM 4214 O O . VAL A 1 522 ? -5.738 27.891 4.922 1 95.44 522 VAL A O 1
ATOM 4217 N N . THR A 1 523 ? -4.125 26.781 3.971 1 95.44 523 THR A N 1
ATOM 4218 C CA . THR A 1 523 ? -4.781 25.484 4.105 1 95.44 523 THR A CA 1
ATOM 4219 C C . THR A 1 523 ? -4.684 24.984 5.539 1 95.44 523 THR A C 1
ATOM 4221 O O . THR A 1 523 ? -5.324 23.984 5.898 1 95.44 523 THR A O 1
ATOM 4224 N N . ALA A 1 524 ? -3.934 25.672 6.414 1 97.5 524 ALA A N 1
ATOM 4225 C CA . ALA A 1 524 ? -3.842 25.25 7.809 1 97.5 524 ALA A CA 1
ATOM 4226 C C . ALA A 1 524 ? -5.223 25.188 8.453 1 97.5 524 ALA A C 1
ATOM 4228 O O . ALA A 1 524 ? -5.941 26.188 8.492 1 97.5 524 ALA A O 1
ATOM 4229 N N . SER A 1 525 ? -5.605 24.016 8.898 1 98.5 525 SER A N 1
ATOM 4230 C CA . SER A 1 525 ? -6.941 23.766 9.43 1 98.5 525 SER A CA 1
ATOM 4231 C C . SER A 1 525 ? -7.02 22.422 10.141 1 98.5 525 SER A C 1
ATOM 4233 O O . SER A 1 525 ? -6.129 21.578 9.984 1 98.5 525 SER A O 1
ATOM 4235 N N . ARG A 1 526 ? -8.016 22.281 10.984 1 98.81 526 ARG A N 1
ATOM 4236 C CA . ARG A 1 526 ? -8.359 20.953 11.492 1 98.81 526 ARG A CA 1
ATOM 4237 C C . ARG A 1 526 ? -9.523 20.359 10.711 1 98.81 526 ARG A C 1
ATOM 4239 O O . ARG A 1 526 ? -10.578 20.984 10.57 1 98.81 526 ARG A O 1
ATOM 4246 N N . LEU A 1 527 ? -9.312 19.234 10.172 1 98.88 527 LEU A N 1
ATOM 4247 C CA . LEU A 1 527 ? -10.367 18.516 9.461 1 98.88 527 LEU A CA 1
ATOM 4248 C C . LEU A 1 527 ? -10.789 17.266 10.234 1 98.88 527 LEU A C 1
ATOM 4250 O O . LEU A 1 527 ? -9.953 16.578 10.828 1 98.88 527 LEU A O 1
ATOM 4254 N N . SER A 1 528 ? -12.039 17 10.227 1 98.62 528 SER A N 1
ATOM 4255 C CA . SER A 1 528 ? -12.516 15.758 10.82 1 98.62 528 SER A CA 1
ATOM 4256 C C . SER A 1 528 ? -12.344 14.594 9.852 1 98.62 528 SER A C 1
ATOM 4258 O O . SER A 1 528 ? -12.18 14.797 8.648 1 98.62 528 SER A O 1
ATOM 4260 N N . ARG A 1 529 ? -12.359 13.453 10.367 1 97.44 529 ARG A N 1
ATOM 4261 C CA . ARG A 1 529 ? -12.383 12.25 9.539 1 97.44 529 ARG A CA 1
ATOM 4262 C C . ARG A 1 529 ? -13.586 12.25 8.609 1 97.44 529 ARG A C 1
ATOM 4264 O O . ARG A 1 529 ? -13.461 11.922 7.426 1 97.44 529 ARG A O 1
ATOM 4271 N N . ARG A 1 530 ? -14.727 12.633 9.125 1 96.69 530 ARG A N 1
ATOM 4272 C CA . ARG A 1 530 ? -15.945 12.672 8.32 1 96.69 530 ARG A CA 1
ATOM 4273 C C . ARG A 1 530 ? -15.789 13.578 7.109 1 96.69 530 ARG A C 1
ATOM 4275 O O . ARG A 1 530 ? -16.203 13.227 6.004 1 96.69 530 ARG A O 1
ATOM 4282 N N . LEU A 1 531 ? -15.234 14.734 7.316 1 98.56 531 LEU A N 1
ATOM 4283 C CA . LEU A 1 531 ? -15.016 15.656 6.207 1 98.56 531 LEU A CA 1
ATOM 4284 C C . LEU A 1 531 ? -14.031 15.07 5.195 1 98.56 531 LEU A C 1
ATOM 4286 O O . LEU A 1 531 ? -14.25 15.164 3.986 1 98.56 531 LEU A O 1
ATOM 4290 N N . LEU A 1 532 ? -12.969 14.484 5.699 1 98.62 532 LEU A N 1
ATOM 4291 C CA . LEU A 1 532 ? -11.969 13.898 4.812 1 98.62 532 LEU A CA 1
ATOM 4292 C C . LEU A 1 532 ? -12.555 12.734 4.027 1 98.62 532 LEU A C 1
ATOM 4294 O O . LEU A 1 532 ? -12.188 12.516 2.867 1 98.62 532 LEU A O 1
ATOM 4298 N N . GLU A 1 533 ? -13.438 11.969 4.602 1 98 533 GLU A N 1
ATOM 4299 C CA . GLU A 1 533 ? -14.125 10.891 3.902 1 98 533 GLU A CA 1
ATOM 4300 C C . GLU A 1 533 ? -15.023 11.43 2.795 1 98 533 GLU A C 1
ATOM 4302 O O . GLU A 1 533 ? -15.102 10.852 1.71 1 98 533 GLU A O 1
ATOM 4307 N N . VAL A 1 534 ? -15.711 12.484 3.115 1 98.38 534 VAL A N 1
ATOM 4308 C CA . VAL A 1 534 ? -16.562 13.156 2.129 1 98.38 534 VAL A CA 1
ATOM 4309 C C . VAL A 1 534 ? -15.711 13.617 0.947 1 98.38 534 VAL A C 1
ATOM 4311 O O . VAL A 1 534 ? -16.047 13.344 -0.209 1 98.38 534 VAL A O 1
ATOM 4314 N N . MET A 1 535 ? -14.625 14.352 1.271 1 98.5 535 MET A N 1
ATOM 4315 C CA . MET A 1 535 ? -13.711 14.844 0.241 1 98.5 535 MET A CA 1
ATOM 4316 C C . MET A 1 535 ? -13.156 13.695 -0.589 1 98.5 535 MET A C 1
ATOM 4318 O O . MET A 1 535 ? -13.086 13.781 -1.815 1 98.5 535 MET A O 1
ATOM 4322 N N . HIS A 1 536 ? -12.766 12.641 0.088 1 98.31 536 HIS A N 1
ATOM 4323 C CA . HIS A 1 536 ? -12.227 11.445 -0.545 1 98.31 536 HIS A CA 1
ATOM 4324 C C . HIS A 1 536 ? -13.219 10.844 -1.533 1 98.31 536 HIS A C 1
ATOM 4326 O O . HIS A 1 536 ? -12.867 10.578 -2.688 1 98.31 536 HIS A O 1
ATOM 4332 N N . GLU A 1 537 ? -14.461 10.633 -1.136 1 98.06 537 GLU A N 1
ATOM 4333 C CA . GLU A 1 537 ? -15.477 10.039 -1.999 1 98.06 537 GLU A CA 1
ATOM 4334 C C . GLU A 1 537 ? -15.828 10.969 -3.158 1 98.06 537 GLU A C 1
ATOM 4336 O O . GLU A 1 537 ? -16.016 10.516 -4.289 1 98.06 537 GLU A O 1
ATOM 4341 N N . GLU A 1 538 ? -15.93 12.32 -2.875 1 97.38 538 GLU A N 1
ATOM 4342 C CA . GLU A 1 538 ? -16.188 13.305 -3.922 1 97.38 538 GLU A CA 1
ATOM 4343 C C . GLU A 1 538 ? -15.133 13.211 -5.031 1 97.38 538 GLU A C 1
ATOM 4345 O O . GLU A 1 538 ? -15.445 13.43 -6.203 1 97.38 538 GLU A O 1
ATOM 4350 N N . THR A 1 539 ? -13.961 12.867 -4.633 1 97.31 539 THR A N 1
ATOM 4351 C CA . THR A 1 539 ? -12.867 12.891 -5.602 1 97.31 539 THR A CA 1
ATOM 4352 C C . THR A 1 539 ? -12.766 11.555 -6.332 1 97.31 539 THR A C 1
ATOM 4354 O O . THR A 1 539 ? -12.781 11.516 -7.562 1 97.31 539 THR A O 1
ATOM 4357 N N . TRP A 1 540 ? -12.688 10.383 -5.625 1 96.75 540 TRP A N 1
ATOM 4358 C CA . TRP A 1 540 ? -12.43 9.125 -6.316 1 96.75 540 TRP A CA 1
ATOM 4359 C C . TRP A 1 540 ? -13.68 8.641 -7.047 1 96.75 540 TRP A C 1
ATOM 4361 O O . TRP A 1 540 ? -13.586 8.047 -8.125 1 96.75 540 TRP A O 1
ATOM 4371 N N . ARG A 1 541 ? -14.883 8.852 -6.496 1 96.56 541 ARG A N 1
ATOM 4372 C CA . ARG A 1 541 ? -16.109 8.297 -7.062 1 96.56 541 ARG A CA 1
ATOM 4373 C C . ARG A 1 541 ? -16.766 9.289 -8.016 1 96.56 541 ARG A C 1
ATOM 4375 O O . ARG A 1 541 ? -17.156 8.93 -9.133 1 96.56 541 ARG A O 1
ATOM 4382 N N . LEU A 1 542 ? -16.875 10.578 -7.59 1 95.94 542 LEU A N 1
ATOM 4383 C CA . LEU A 1 542 ? -17.641 11.555 -8.359 1 95.94 542 LEU A CA 1
ATOM 4384 C C . LEU A 1 542 ? -16.719 12.383 -9.25 1 95.94 542 LEU A C 1
ATOM 4386 O O . LEU A 1 542 ? -17.188 13.172 -10.078 1 95.94 542 LEU A O 1
ATOM 4390 N N . ARG A 1 543 ? -15.375 12.273 -9.047 1 95.19 543 ARG A N 1
ATOM 4391 C CA . ARG A 1 543 ? -14.344 12.945 -9.836 1 95.19 543 ARG A CA 1
ATOM 4392 C C . ARG A 1 543 ? -14.469 14.461 -9.711 1 95.19 543 ARG A C 1
ATOM 4394 O O . ARG A 1 543 ? -14.383 15.188 -10.703 1 95.19 543 ARG A O 1
ATOM 4401 N N . HIS A 1 544 ? -14.766 14.891 -8.484 1 95.88 544 HIS A N 1
ATOM 4402 C CA . HIS A 1 544 ? -14.836 16.312 -8.164 1 95.88 544 HIS A CA 1
ATOM 4403 C C . HIS A 1 544 ? -13.594 16.766 -7.398 1 95.88 544 HIS A C 1
ATOM 4405 O O . HIS A 1 544 ? -13.078 16.031 -6.555 1 95.88 544 HIS A O 1
ATOM 4411 N N . THR A 1 545 ? -13.141 17.906 -7.742 1 95.31 545 THR A N 1
ATOM 4412 C CA . THR A 1 545 ? -12.141 18.594 -6.922 1 95.31 545 THR A CA 1
ATOM 4413 C C . THR A 1 545 ? -12.188 20.094 -7.168 1 95.31 545 THR A C 1
ATOM 4415 O O . THR A 1 545 ? -12.836 20.562 -8.109 1 95.31 545 THR A O 1
ATOM 4418 N N . MET A 1 546 ? -11.703 20.828 -6.301 1 96.81 546 MET A N 1
ATOM 4419 C CA . MET A 1 546 ? -11.523 22.266 -6.379 1 96.81 546 MET A CA 1
ATOM 4420 C C . MET A 1 546 ? -10.148 22.688 -5.875 1 96.81 546 MET A C 1
ATOM 4422 O O . MET A 1 546 ? -9.414 21.859 -5.324 1 96.81 546 MET A O 1
ATOM 4426 N N . PHE A 1 547 ? -9.844 23.969 -6.102 1 97 547 PHE A N 1
ATOM 4427 C CA . PHE A 1 547 ? -8.57 24.453 -5.605 1 97 547 PHE A CA 1
ATOM 4428 C C . PHE A 1 547 ? -8.406 24.141 -4.125 1 97 547 PHE A C 1
ATOM 4430 O O . PHE A 1 547 ? -9.375 24.188 -3.367 1 97 547 PHE A O 1
ATOM 4437 N N . SER A 1 548 ? -7.207 23.938 -3.639 1 96.44 548 SER A N 1
ATOM 4438 C CA . SER A 1 548 ? -6.848 23.391 -2.336 1 96.44 548 SER A CA 1
ATOM 4439 C C . SER A 1 548 ? -7.484 24.188 -1.203 1 96.44 548 SER A C 1
ATOM 4441 O O . SER A 1 548 ? -7.957 23.609 -0.22 1 96.44 548 SER A O 1
ATOM 4443 N N . GLU A 1 549 ? -7.52 25.5 -1.274 1 97.5 549 GLU A N 1
ATOM 4444 C CA . GLU A 1 549 ? -8.016 26.359 -0.203 1 97.5 549 GLU A CA 1
ATOM 4445 C C . GLU A 1 549 ? -9.547 26.391 -0.196 1 97.5 549 GLU A C 1
ATOM 4447 O O . GLU A 1 549 ? -10.156 26.844 0.777 1 97.5 549 GLU A O 1
ATOM 4452 N N . MET A 1 550 ? -10.125 25.906 -1.252 1 98.06 550 MET A N 1
ATOM 4453 C CA . MET A 1 550 ? -11.57 26.031 -1.468 1 98.06 550 MET A CA 1
ATOM 4454 C C . MET A 1 550 ? -12.266 24.703 -1.208 1 98.06 550 MET A C 1
ATOM 4456 O O . MET A 1 550 ? -13.406 24.672 -0.752 1 98.06 550 MET A O 1
ATOM 4460 N N . PHE A 1 551 ? -11.609 23.625 -1.414 1 97.94 551 PHE A N 1
ATOM 4461 C CA . PHE A 1 551 ? -12.219 22.312 -1.504 1 97.94 551 PHE A CA 1
ATOM 4462 C C . PHE A 1 551 ? -12.805 21.891 -0.162 1 97.94 551 PHE A C 1
ATOM 4464 O O . PHE A 1 551 ? -13.977 21.5 -0.084 1 97.94 551 PHE A O 1
ATOM 4471 N N . PRO A 1 552 ? -12.086 21.969 0.987 1 98.56 552 PRO A N 1
ATOM 4472 C CA . PRO A 1 552 ? -12.656 21.484 2.25 1 98.56 552 PRO A CA 1
ATOM 4473 C C . PRO A 1 552 ? -13.922 22.25 2.648 1 98.56 552 PRO A C 1
ATOM 4475 O O . PRO A 1 552 ? -14.93 21.625 3.01 1 98.56 552 PRO A O 1
ATOM 4478 N N . ALA A 1 553 ? -13.836 23.562 2.58 1 98.75 553 ALA A N 1
ATOM 4479 C CA . ALA A 1 553 ? -14.984 24.375 2.99 1 98.75 553 ALA A CA 1
ATOM 4480 C C . ALA A 1 553 ? -16.172 24.141 2.068 1 98.75 553 ALA A C 1
ATOM 4482 O O . ALA A 1 553 ? -17.328 24.094 2.523 1 98.75 553 ALA A O 1
ATOM 4483 N N . SER A 1 554 ? -15.938 24 0.798 1 98.69 554 SER A N 1
ATOM 4484 C CA . SER A 1 554 ? -17.016 23.75 -0.156 1 98.69 554 SER A CA 1
ATOM 4485 C C . SER A 1 554 ? -17.656 22.391 0.071 1 98.69 554 SER A C 1
ATOM 4487 O O . SER A 1 554 ? -18.875 22.25 -0.033 1 98.69 554 SER A O 1
ATOM 4489 N N . MET A 1 555 ? -16.844 21.375 0.344 1 98.31 555 MET A N 1
ATOM 4490 C CA . MET A 1 555 ? -17.375 20.047 0.64 1 98.31 555 MET A CA 1
ATOM 4491 C C . MET A 1 555 ? -18.25 20.078 1.898 1 98.31 555 MET A C 1
ATOM 4493 O O . MET A 1 555 ? -19.297 19.453 1.948 1 98.31 555 MET A O 1
ATOM 4497 N N . ALA A 1 556 ? -17.75 20.812 2.881 1 98.56 556 ALA A N 1
ATOM 4498 C CA . ALA A 1 556 ? -18.562 20.953 4.094 1 98.56 556 ALA A CA 1
ATOM 4499 C C . ALA A 1 556 ? -19.875 21.656 3.793 1 98.56 556 ALA A C 1
ATOM 4501 O O . ALA A 1 556 ? -20.922 21.266 4.32 1 98.56 556 ALA A O 1
ATOM 4502 N N . LEU A 1 557 ? -19.844 22.656 2.965 1 98.44 557 LEU A N 1
ATOM 4503 C CA . LEU A 1 557 ? -21.031 23.406 2.57 1 98.44 557 LEU A CA 1
ATOM 4504 C C . LEU A 1 557 ? -22.016 22.516 1.824 1 98.44 557 LEU A C 1
ATOM 4506 O O . LEU A 1 557 ? -23.203 22.484 2.146 1 98.44 557 LEU A O 1
ATOM 4510 N N . HIS A 1 558 ? -21.5 21.766 0.836 1 98.12 558 HIS A N 1
ATOM 4511 C CA . HIS A 1 558 ? -22.344 20.953 -0.018 1 98.12 558 HIS A CA 1
ATOM 4512 C C . HIS A 1 558 ? -23.078 19.875 0.792 1 98.12 558 HIS A C 1
ATOM 4514 O O . HIS A 1 558 ? -24.219 19.531 0.488 1 98.12 558 HIS A O 1
ATOM 4520 N N . HIS A 1 559 ? -22.453 19.359 1.828 1 97.75 559 HIS A N 1
ATOM 4521 C CA . HIS A 1 559 ? -22.969 18.156 2.467 1 97.75 559 HIS A CA 1
ATOM 4522 C C . HIS A 1 559 ? -23.438 18.453 3.889 1 97.75 559 HIS A C 1
ATOM 4524 O O . HIS A 1 559 ? -23.859 17.547 4.609 1 97.75 559 HIS A O 1
ATOM 4530 N N . GLY A 1 560 ? -23.344 19.656 4.348 1 96.75 560 GLY A N 1
ATOM 4531 C CA . GLY A 1 560 ? -23.969 20.094 5.59 1 96.75 560 GLY A CA 1
ATOM 4532 C C . GLY A 1 560 ? -23.125 19.781 6.816 1 96.75 560 GLY A C 1
ATOM 4533 O O . GLY A 1 560 ? -23.672 19.406 7.855 1 96.75 560 GLY A O 1
ATOM 4534 N N . LEU A 1 561 ? -21.797 19.859 6.688 1 98.06 561 LEU A N 1
ATOM 4535 C CA . LEU A 1 561 ? -20.922 19.641 7.828 1 98.06 561 LEU A CA 1
ATOM 4536 C C . LEU A 1 561 ? -20.703 20.922 8.609 1 98.06 561 LEU A C 1
ATOM 4538 O O . LEU A 1 561 ? -21 22.016 8.109 1 98.06 561 LEU A O 1
ATOM 4542 N N . LYS A 1 562 ? -20.234 20.828 9.812 1 98.19 562 LYS A N 1
ATOM 4543 C CA . LYS A 1 562 ? -20.062 21.969 10.695 1 98.19 562 LYS A CA 1
ATOM 4544 C C . LYS A 1 562 ? -18.688 22.609 10.508 1 98.19 562 LYS A C 1
ATOM 4546 O O . LYS A 1 562 ? -17.656 21.938 10.656 1 98.19 562 LYS A O 1
ATOM 4551 N N . VAL A 1 563 ? -18.625 23.891 10.195 1 98.38 563 VAL A N 1
ATOM 4552 C CA . VAL A 1 563 ? -17.359 24.578 9.992 1 98.38 563 VAL A CA 1
ATOM 4553 C C . VAL A 1 563 ? -17.281 25.812 10.898 1 98.38 563 VAL A C 1
ATOM 4555 O O . VAL A 1 563 ? -18.312 26.344 11.312 1 98.38 563 VAL A O 1
ATOM 4558 N N . VAL A 1 564 ? -16.062 26.203 11.242 1 98.62 564 VAL A N 1
ATOM 4559 C CA . VAL A 1 564 ? -15.891 27.422 12.039 1 98.62 564 VAL A CA 1
ATOM 4560 C C . VAL A 1 564 ? -14.562 28.094 11.688 1 98.62 564 VAL A C 1
ATOM 4562 O O . VAL A 1 564 ? -13.578 27.406 11.398 1 98.62 564 VAL A O 1
ATOM 4565 N N . TYR A 1 565 ? -14.625 29.406 11.562 1 98.62 565 TYR A N 1
ATOM 4566 C CA . TYR A 1 565 ? -13.414 30.219 11.633 1 98.62 565 TYR A CA 1
ATOM 4567 C C . TYR A 1 565 ? -13.07 30.562 13.07 1 98.62 565 TYR A C 1
ATOM 4569 O O . TYR A 1 565 ? -13.883 31.172 13.781 1 98.62 565 TYR A O 1
ATOM 4577 N N . ALA A 1 566 ? -11.859 30.125 13.531 1 98.75 566 ALA A N 1
ATOM 4578 C CA . ALA A 1 566 ? -11.422 30.453 14.883 1 98.75 566 ALA A CA 1
ATOM 4579 C C . ALA A 1 566 ? -10.742 31.812 14.914 1 98.75 566 ALA A C 1
ATOM 4581 O O . ALA A 1 566 ? -9.672 32 14.32 1 98.75 566 ALA A O 1
ATOM 4582 N N . PRO A 1 567 ? -11.297 32.75 15.625 1 98.56 567 PRO A N 1
ATOM 4583 C CA . PRO A 1 567 ? -10.727 34.094 15.641 1 98.56 567 PRO A CA 1
ATOM 4584 C C . PRO A 1 567 ? -9.531 34.219 16.578 1 98.56 567 PRO A C 1
ATOM 4586 O O . PRO A 1 567 ? -9.586 34.969 17.562 1 98.56 567 PRO A O 1
ATOM 4589 N N . HIS A 1 568 ? -8.453 33.562 16.234 1 98.62 568 HIS A N 1
ATOM 4590 C CA . HIS A 1 568 ? -7.223 33.625 17.016 1 98.62 568 HIS A CA 1
ATOM 4591 C C . HIS A 1 568 ? -6.617 35.031 16.953 1 98.62 568 HIS A C 1
ATOM 4593 O O . HIS A 1 568 ? -6.914 35.812 16.031 1 98.62 568 HIS A O 1
ATOM 4599 N N . PRO A 1 569 ? -5.77 35.375 17.891 1 98.44 569 PRO A N 1
ATOM 4600 C CA . PRO A 1 569 ? -5.199 36.719 17.922 1 98.44 569 PRO A CA 1
ATOM 4601 C C . PRO A 1 569 ? -4.297 37 16.719 1 98.44 569 PRO A C 1
ATOM 4603 O O . PRO A 1 569 ? -3.365 36.25 16.453 1 98.44 569 PRO A O 1
ATOM 4606 N N . ILE A 1 570 ? -4.605 38.094 16.031 1 98.69 570 ILE A N 1
ATOM 4607 C CA . ILE A 1 570 ? -3.797 38.594 14.93 1 98.69 570 ILE A CA 1
ATOM 4608 C C . ILE A 1 570 ? -3.391 40.031 15.203 1 98.69 570 ILE A C 1
ATOM 4610 O O . ILE A 1 570 ? -4.246 40.906 15.438 1 98.69 570 ILE A O 1
ATOM 4614 N N . TYR A 1 571 ? -2.107 40.25 15.164 1 98.25 571 TYR A N 1
ATOM 4615 C CA . TYR A 1 571 ? -1.575 41.594 15.422 1 98.25 571 TYR A CA 1
ATOM 4616 C C . TYR A 1 571 ? -1.315 42.344 14.109 1 98.25 571 TYR A C 1
ATOM 4618 O O . TYR A 1 571 ? -1.222 41.719 13.047 1 98.25 571 TYR A O 1
ATOM 4626 N N . ILE A 1 572 ? -1.269 43.656 14.219 1 96.94 572 ILE A N 1
ATOM 4627 C CA . ILE A 1 572 ? -1.023 44.5 13.062 1 96.94 572 ILE A CA 1
ATOM 4628 C C . ILE A 1 572 ? 0.115 45.469 13.367 1 96.94 572 ILE A C 1
ATOM 4630 O O . ILE A 1 572 ? 0.273 45.906 14.508 1 96.94 572 ILE A O 1
ATOM 4634 N N . ASP A 1 573 ? 0.878 45.875 12.398 1 94.38 573 ASP A N 1
ATOM 4635 C CA . ASP A 1 573 ? 2.139 46.594 12.633 1 94.38 573 ASP A CA 1
ATOM 4636 C C . ASP A 1 573 ? 1.927 48.094 12.672 1 94.38 573 ASP A C 1
ATOM 4638 O O . ASP A 1 573 ? 2.811 48.844 13.102 1 94.38 573 ASP A O 1
ATOM 4642 N N . ARG A 1 574 ? 0.702 48.531 12.227 1 93.56 574 ARG A N 1
ATOM 4643 C CA . ARG A 1 574 ? 0.447 49.969 12.125 1 93.56 574 ARG A CA 1
ATOM 4644 C C . ARG A 1 574 ? -0.765 50.375 12.961 1 93.56 574 ARG A C 1
ATOM 4646 O O . ARG A 1 574 ? -1.576 49.5 13.336 1 93.56 574 ARG A O 1
ATOM 4653 N N . GLU A 1 575 ? -0.803 51.594 13.203 1 92.94 575 GLU A N 1
ATOM 4654 C CA . GLU A 1 575 ? -1.883 52.156 14.023 1 92.94 575 GLU A CA 1
ATOM 4655 C C . GLU A 1 575 ? -3.113 52.469 13.172 1 92.94 575 GLU A C 1
ATOM 4657 O O . GLU A 1 575 ? -3.449 53.625 12.961 1 92.94 575 GLU A O 1
ATOM 4662 N N . TRP A 1 576 ? -3.865 51.531 12.867 1 93.88 576 TRP A N 1
ATOM 4663 C CA . TRP A 1 576 ? -5.082 51.656 12.07 1 93.88 576 TRP A CA 1
ATOM 4664 C C . TRP A 1 576 ? -6.203 52.281 12.875 1 93.88 576 TRP A C 1
ATOM 4666 O O . TRP A 1 576 ? -6.297 52.094 14.086 1 93.88 576 TRP A O 1
ATOM 4676 N N . ASP A 1 577 ? -7.012 53.094 12.148 1 93.06 577 ASP A N 1
ATOM 4677 C CA . ASP A 1 577 ? -8.336 53.344 12.695 1 93.06 577 ASP A CA 1
ATOM 4678 C C . ASP A 1 577 ? -9.203 52.094 12.664 1 93.06 577 ASP A C 1
ATOM 4680 O O . ASP A 1 577 ? -9.266 51.406 11.641 1 93.06 577 ASP A O 1
ATOM 4684 N N . LEU A 1 578 ? -9.844 51.781 13.773 1 95.12 578 LEU A N 1
ATOM 4685 C CA . LEU A 1 578 ? -10.531 50.5 13.883 1 95.12 578 LEU A CA 1
ATOM 4686 C C . LEU A 1 578 ? -11.672 50.406 12.875 1 95.12 578 LEU A C 1
ATOM 4688 O O . LEU A 1 578 ? -11.969 49.312 12.367 1 95.12 578 LEU A O 1
ATOM 4692 N N . LYS A 1 579 ? -12.359 51.5 12.664 1 94.75 579 LYS A N 1
ATOM 4693 C CA . LYS A 1 579 ? -13.422 51.5 11.664 1 94.75 579 LYS A CA 1
ATOM 4694 C C . LYS A 1 579 ? -12.867 51.25 10.266 1 94.75 579 LYS A C 1
ATOM 4696 O O . LYS A 1 579 ? -13.453 50.5 9.484 1 94.75 579 LYS A O 1
ATOM 4701 N N . GLU A 1 580 ? -11.766 51.875 10.016 1 95.12 580 GLU A N 1
ATOM 4702 C CA . GLU A 1 580 ? -11.109 51.688 8.727 1 95.12 580 GLU A CA 1
ATOM 4703 C C . GLU A 1 580 ? -10.594 50.25 8.578 1 95.12 580 GLU A C 1
ATOM 4705 O O . GLU A 1 580 ? -10.617 49.688 7.488 1 95.12 580 GLU A O 1
ATOM 4710 N N . LEU A 1 581 ? -10.07 49.781 9.688 1 96.56 581 LEU A N 1
ATOM 4711 C CA . LEU A 1 581 ? -9.617 48.406 9.688 1 96.56 581 LEU A CA 1
ATOM 4712 C C . LEU A 1 581 ? -10.766 47.469 9.344 1 96.56 581 LEU A C 1
ATOM 4714 O O . LEU A 1 581 ? -10.625 46.594 8.477 1 96.56 581 LEU A O 1
ATOM 4718 N N . ASP A 1 582 ? -11.898 47.625 9.961 1 97.81 582 ASP A N 1
ATOM 4719 C CA . ASP A 1 582 ? -13.07 46.781 9.688 1 97.81 582 ASP A CA 1
ATOM 4720 C C . ASP A 1 582 ? -13.516 46.938 8.234 1 97.81 582 ASP A C 1
ATOM 4722 O O . ASP A 1 582 ? -13.844 45.938 7.578 1 97.81 582 ASP A O 1
ATOM 4726 N N . GLY A 1 583 ? -13.523 48.125 7.746 1 97.12 583 GLY A N 1
ATOM 4727 C CA . GLY A 1 583 ? -13.922 48.406 6.371 1 97.12 583 GLY A CA 1
ATOM 4728 C C . GLY A 1 583 ? -13.023 47.719 5.355 1 97.12 583 GLY A C 1
ATOM 4729 O O . GLY A 1 583 ? -13.477 47.344 4.277 1 97.12 583 GLY A O 1
ATOM 4730 N N . SER A 1 584 ? -11.766 47.594 5.695 1 97.12 584 SER A N 1
ATOM 4731 C CA . SER A 1 584 ? -10.797 46.969 4.785 1 97.12 584 SER A CA 1
ATOM 4732 C C . SER A 1 584 ? -10.836 45.469 4.867 1 97.12 584 SER A C 1
ATOM 4734 O O . SER A 1 584 ? -10.781 44.781 3.842 1 97.12 584 SER A O 1
ATOM 4736 N N . PHE A 1 585 ? -10.93 44.938 6.07 1 98.25 585 PHE A N 1
ATOM 4737 C CA . PHE A 1 585 ? -10.844 43.469 6.27 1 98.25 585 PHE A CA 1
ATOM 4738 C C . PHE A 1 585 ? -12.211 42.844 6.117 1 98.25 585 PHE A C 1
ATOM 4740 O O . PHE A 1 585 ? -12.305 41.625 5.859 1 98.25 585 PHE A O 1
ATOM 4747 N N . ASN A 1 586 ? -13.266 43.562 6.383 1 98.5 586 ASN A N 1
ATOM 4748 C CA . ASN A 1 586 ? -14.641 43.125 6.18 1 98.5 586 ASN A CA 1
ATOM 4749 C C . ASN A 1 586 ? -15.352 43.969 5.129 1 98.5 586 ASN A C 1
ATOM 4751 O O . ASN A 1 586 ? -16.531 44.312 5.297 1 98.5 586 ASN A O 1
ATOM 4755 N N . GLY A 1 587 ? -14.641 44.312 4.066 1 97.69 587 GLY A N 1
ATOM 4756 C CA . GLY A 1 587 ? -15.141 45.219 3.055 1 97.69 587 GLY A CA 1
ATOM 4757 C C . GLY A 1 587 ? -15.961 44.531 1.981 1 97.69 587 GLY A C 1
ATOM 4758 O O . GLY A 1 587 ? -16.438 45.188 1.039 1 97.69 587 GLY A O 1
ATOM 4759 N N . GLY A 1 588 ? -16.156 43.281 2.088 1 97.94 588 GLY A N 1
ATOM 4760 C CA . GLY A 1 588 ? -16.938 42.531 1.101 1 97.94 588 GLY A CA 1
ATOM 4761 C C . GLY A 1 588 ? -18.438 42.781 1.229 1 97.94 588 GLY A C 1
ATOM 4762 O O . GLY A 1 588 ? -18.875 43.688 1.938 1 97.94 588 GLY A O 1
ATOM 4763 N N . ARG A 1 589 ? -19.156 41.938 0.498 1 97.62 589 ARG A N 1
ATOM 4764 C CA . ARG A 1 589 ? -20.609 42.031 0.48 1 97.62 589 ARG A CA 1
ATOM 4765 C C . ARG A 1 589 ? -21.172 41.938 1.891 1 97.62 589 ARG A C 1
ATOM 4767 O O . ARG A 1 589 ? -20.75 41.094 2.684 1 97.62 589 ARG A O 1
ATOM 4774 N N . ASP A 1 590 ? -22.109 42.875 2.303 1 96.19 590 ASP A N 1
ATOM 4775 C CA . ASP A 1 590 ? -22.828 42.875 3.572 1 96.19 590 ASP A CA 1
ATOM 4776 C C . ASP A 1 590 ? -21.875 42.969 4.75 1 96.19 590 ASP A C 1
ATOM 4778 O O . ASP A 1 590 ? -22.094 42.375 5.793 1 96.19 590 ASP A O 1
ATOM 4782 N N . ARG A 1 591 ? -20.688 43.625 4.574 1 96.88 591 ARG A N 1
ATOM 4783 C CA . ARG A 1 591 ? -19.688 43.844 5.613 1 96.88 591 ARG A CA 1
ATOM 4784 C C . ARG A 1 591 ? -19.062 42.531 6.074 1 96.88 591 ARG A C 1
ATOM 4786 O O . ARG A 1 591 ? -18.938 42.281 7.273 1 96.88 591 ARG A O 1
ATOM 4793 N N . SER A 1 592 ? -18.844 41.719 5.176 1 98 592 SER A N 1
ATOM 4794 C CA . SER A 1 592 ? -18.172 40.438 5.383 1 98 592 SER A CA 1
ATOM 4795 C C . SER A 1 592 ? -16.906 40.344 4.543 1 98 592 SER A C 1
ATOM 4797 O O . SER A 1 592 ? -16.469 41.312 3.939 1 98 592 SER A O 1
ATOM 4799 N N . THR A 1 593 ? -16.281 39.188 4.527 1 98.69 593 THR A N 1
ATOM 4800 C CA . THR A 1 593 ? -15.117 38.969 3.689 1 98.69 593 THR A CA 1
ATOM 4801 C C . THR A 1 593 ? -15.523 38.375 2.342 1 98.69 593 THR A C 1
ATOM 4803 O O . THR A 1 593 ? -14.664 38 1.541 1 98.69 593 THR A O 1
ATOM 4806 N N . SER A 1 594 ? -16.781 38.312 2.023 1 98.31 594 SER A N 1
ATOM 4807 C CA . SER A 1 594 ? -17.312 37.625 0.846 1 98.31 594 SER A CA 1
ATOM 4808 C C . SER A 1 594 ? -17.641 38.625 -0.261 1 98.31 594 SER A C 1
ATOM 4810 O O . SER A 1 594 ? -17.922 39.812 0.011 1 98.31 594 SER A O 1
ATOM 4812 N N . GLY A 1 595 ? -17.594 38.188 -1.562 1 97.44 595 GLY A N 1
ATOM 4813 C CA . GLY A 1 595 ? -18.109 38.969 -2.684 1 97.44 595 GLY A CA 1
ATOM 4814 C C . GLY A 1 595 ? -17.25 40.156 -3.02 1 97.44 595 GLY A C 1
ATOM 4815 O O . GLY A 1 595 ? -16.078 40.219 -2.676 1 97.44 595 GLY A O 1
ATOM 4816 N N . ARG A 1 596 ? -17.828 41.062 -3.688 1 97.12 596 ARG A N 1
ATOM 4817 C CA . ARG A 1 596 ? -17.125 42.25 -4.148 1 97.12 596 ARG A CA 1
ATOM 4818 C C . ARG A 1 596 ? -16.594 43.062 -2.975 1 97.12 596 ARG A C 1
ATOM 4820 O O . ARG A 1 596 ? -17.328 43.312 -2.012 1 97.12 596 ARG A O 1
ATOM 4827 N N . GLY A 1 597 ? -15.344 43.406 -3.047 1 97.5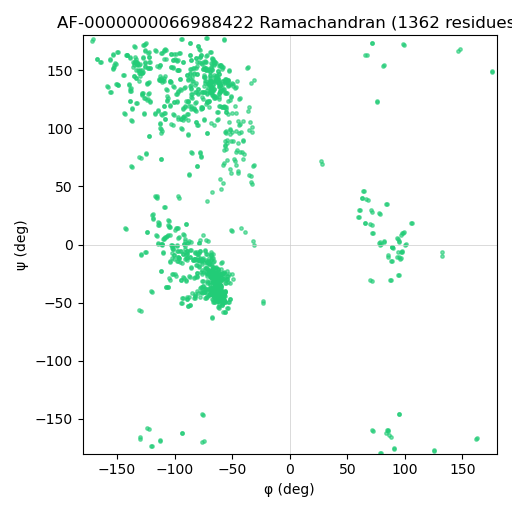6 597 GLY A N 1
ATOM 4828 C CA . GLY A 1 597 ? -14.719 44.156 -1.966 1 97.56 597 GLY A CA 1
ATOM 4829 C C . GLY A 1 597 ? -14 43.25 -0.967 1 97.56 597 GLY A C 1
ATOM 4830 O O . GLY A 1 597 ? -13.414 43.75 0 1 97.56 597 GLY A O 1
ATOM 4831 N N . SER A 1 598 ? -14.016 42 -1.25 1 98.19 598 SER A N 1
ATOM 4832 C CA . SER A 1 598 ? -13.383 41 -0.372 1 98.19 598 SER A CA 1
ATOM 4833 C C . SER A 1 598 ? -11.922 41.375 -0.101 1 98.19 598 SER A C 1
ATOM 4835 O O . SER A 1 598 ? -11.211 41.812 -1.003 1 98.19 598 SER A O 1
ATOM 4837 N N . PRO A 1 599 ? -11.516 41.156 1.136 1 97.81 599 PRO A N 1
ATOM 4838 C CA . PRO A 1 599 ? -10.102 41.406 1.428 1 97.81 599 PRO A CA 1
ATOM 4839 C C . PRO A 1 599 ? -9.18 40.406 0.728 1 97.81 599 PRO A C 1
ATOM 4841 O O . PRO A 1 599 ? -7.957 40.594 0.711 1 97.81 599 PRO A O 1
ATOM 4844 N N . PHE A 1 600 ? -9.734 39.438 0.108 1 97.56 600 PHE A N 1
ATOM 4845 C CA . PHE A 1 600 ? -8.945 38.375 -0.537 1 97.56 600 PHE A CA 1
ATOM 4846 C C . PHE A 1 600 ? -8.883 38.594 -2.043 1 97.56 600 PHE A C 1
ATOM 4848 O O . PHE A 1 600 ? -8.312 37.781 -2.773 1 97.56 600 PHE A O 1
ATOM 4855 N N . ASP A 1 601 ? -9.562 39.688 -2.449 1 96.75 601 ASP A N 1
ATOM 4856 C CA . ASP A 1 601 ? -9.352 40.125 -3.818 1 96.75 601 ASP A CA 1
ATOM 4857 C C . ASP A 1 601 ? -7.871 40.438 -4.07 1 96.75 601 ASP A C 1
ATOM 4859 O O . ASP A 1 601 ? -7.188 40.969 -3.205 1 96.75 601 ASP A O 1
ATOM 4863 N N . PHE A 1 602 ? -7.484 40.062 -5.191 1 92.19 602 PHE A N 1
ATOM 4864 C CA . PHE A 1 602 ? -6.086 40.25 -5.551 1 92.19 602 PHE A CA 1
ATOM 4865 C C . PHE A 1 602 ? -5.668 41.719 -5.312 1 92.19 602 PHE A C 1
ATOM 4867 O O . PHE A 1 602 ? -4.539 41.969 -4.891 1 92.19 602 PHE A O 1
ATOM 4874 N N . SER A 1 603 ? -6.504 42.656 -5.477 1 93.44 603 SER A N 1
ATOM 4875 C CA . SER A 1 603 ? -6.211 44.062 -5.344 1 93.44 603 SER A CA 1
ATOM 4876 C C . SER A 1 603 ? -6.285 44.5 -3.885 1 93.44 603 SER A C 1
ATOM 4878 O O . SER A 1 603 ? -5.801 45.594 -3.533 1 93.44 603 SER A O 1
ATOM 4880 N N . ASN A 1 604 ? -6.848 43.688 -2.992 1 95.69 604 ASN A N 1
ATOM 4881 C CA . ASN A 1 604 ? -7.047 44.094 -1.603 1 95.69 604 ASN A CA 1
ATOM 4882 C C . ASN A 1 604 ? -6.117 43.312 -0.664 1 95.69 604 ASN A C 1
ATOM 4884 O O . ASN A 1 604 ? -5.969 43.688 0.503 1 95.69 604 ASN A O 1
ATOM 4888 N N . GLU A 1 605 ? -5.434 42.406 -1.076 1 93.19 605 GLU A N 1
ATOM 4889 C CA . GLU A 1 605 ? -4.68 41.469 -0.227 1 93.19 605 GLU A CA 1
ATOM 4890 C C . GLU A 1 605 ? -3.539 42.188 0.487 1 93.19 605 GLU A C 1
ATOM 4892 O O . GLU A 1 605 ? -3.035 41.719 1.504 1 93.19 605 GLU A O 1
ATOM 4897 N N . HIS A 1 606 ? -3.104 43.312 -0.069 1 92.56 606 HIS A N 1
ATOM 4898 C CA . HIS A 1 606 ? -2.02 44.094 0.533 1 92.56 606 HIS A CA 1
ATOM 4899 C C . HIS A 1 606 ? -2.354 44.469 1.967 1 92.56 606 HIS A C 1
ATOM 4901 O O . HIS A 1 606 ? -1.455 44.719 2.775 1 92.56 606 HIS A O 1
ATOM 4907 N N . ASN A 1 607 ? -3.643 44.531 2.291 1 94.44 607 ASN A N 1
ATOM 4908 C CA . ASN A 1 607 ? -4.066 44.875 3.641 1 94.44 607 ASN A CA 1
ATOM 4909 C C . ASN A 1 607 ? -3.484 43.938 4.684 1 94.44 607 ASN A C 1
ATOM 4911 O O . ASN A 1 607 ? -3.309 44.312 5.844 1 94.44 607 ASN A O 1
ATOM 4915 N N . HIS A 1 608 ? -3.146 42.719 4.234 1 96.56 608 HIS A N 1
ATOM 4916 C CA . HIS A 1 608 ? -2.699 41.688 5.164 1 96.56 608 HIS A CA 1
ATOM 4917 C C . HIS A 1 608 ? -1.188 41.75 5.359 1 96.56 608 HIS A C 1
ATOM 4919 O O . HIS A 1 608 ? -0.636 41 6.176 1 96.56 608 HIS A O 1
ATOM 4925 N N . LYS A 1 609 ? -0.427 42.531 4.688 1 94.12 609 LYS A N 1
ATOM 4926 C CA . LYS A 1 609 ? 1.032 42.562 4.707 1 94.12 609 LYS A CA 1
ATOM 4927 C C . LYS A 1 609 ? 1.557 42.938 6.098 1 94.12 609 LYS A C 1
ATOM 4929 O O . LYS A 1 609 ? 2.645 42.5 6.48 1 94.12 609 LYS A O 1
ATOM 4934 N N . GLY A 1 610 ? 0.745 43.656 6.848 1 94.56 610 GLY A N 1
ATOM 4935 C CA . GLY A 1 610 ? 1.178 44.125 8.164 1 94.56 610 GLY A CA 1
ATOM 4936 C C . GLY A 1 610 ? 0.642 43.25 9.289 1 94.56 610 GLY A C 1
ATOM 4937 O O . GLY A 1 610 ? 0.704 43.625 10.461 1 94.56 610 GLY A O 1
ATOM 4938 N N . THR A 1 611 ? 0.103 42.094 9 1 97.38 611 THR A N 1
ATOM 4939 C CA . THR A 1 611 ? -0.476 41.219 10.016 1 97.38 611 THR A CA 1
ATOM 4940 C C . THR A 1 611 ? 0.507 40.125 10.406 1 97.38 611 THR A C 1
ATOM 4942 O O . THR A 1 611 ? 1.48 39.875 9.695 1 97.38 611 THR A O 1
ATOM 4945 N N . THR A 1 612 ? 0.299 39.469 11.492 1 98.25 612 THR A N 1
ATOM 4946 C CA . THR A 1 612 ? 1.165 38.406 11.938 1 98.25 612 THR A CA 1
ATOM 4947 C C . THR A 1 612 ? 0.783 37.094 11.25 1 98.25 612 THR A C 1
ATOM 4949 O O . THR A 1 612 ? 1.54 36.125 11.297 1 98.25 612 THR A O 1
ATOM 4952 N N . TRP A 1 613 ? -0.435 37.094 10.586 1 98.44 613 TRP A N 1
ATOM 4953 C CA . TRP A 1 613 ? -0.916 35.844 10.023 1 98.44 613 TRP A CA 1
ATOM 4954 C C . TRP A 1 613 ? -1.5 36.031 8.633 1 98.44 613 TRP A C 1
ATOM 4956 O O . TRP A 1 613 ? -2.611 36.562 8.492 1 98.44 613 TRP A O 1
ATOM 4966 N N . TYR A 1 614 ? -0.908 35.656 7.648 1 97.81 614 TYR A N 1
ATOM 4967 C CA . TYR A 1 614 ? -1.298 35.625 6.242 1 97.81 614 TYR A CA 1
ATOM 4968 C C . TYR A 1 614 ? -0.145 35.156 5.363 1 97.81 614 TYR A C 1
ATOM 4970 O O . TYR A 1 614 ? 1.023 35.406 5.691 1 97.81 614 TYR A O 1
ATOM 4978 N N . TYR A 1 615 ? -0.384 34.5 4.258 1 95.06 615 TYR A N 1
ATOM 4979 C CA . TYR A 1 615 ? 0.648 33.812 3.473 1 95.06 615 TYR A CA 1
ATOM 4980 C C . TYR A 1 615 ? 1.609 34.844 2.865 1 95.06 615 TYR A C 1
ATOM 4982 O O . TYR A 1 615 ? 2.75 34.5 2.535 1 95.06 615 TYR A O 1
ATOM 4990 N N . HIS A 1 616 ? 1.185 36.094 2.752 1 91.81 616 HIS A N 1
ATOM 4991 C CA . HIS A 1 616 ? 2.014 37.125 2.133 1 91.81 616 HIS A CA 1
ATOM 4992 C C . HIS A 1 616 ? 2.303 38.25 3.109 1 91.81 616 HIS A C 1
ATOM 4994 O O . HIS A 1 616 ? 2.486 39.406 2.695 1 91.81 616 HIS A O 1
ATOM 5000 N N . SER A 1 617 ? 2.27 37.969 4.336 1 95.31 617 SER A N 1
ATOM 5001 C CA . SER A 1 617 ? 2.602 38.938 5.363 1 95.31 617 SER A CA 1
ATOM 5002 C C . SER A 1 617 ? 4.09 39.281 5.348 1 95.31 617 SER A C 1
ATOM 5004 O O . SER A 1 617 ? 4.93 38.406 5.164 1 95.31 617 SER A O 1
ATOM 5006 N N . GLU A 1 618 ? 4.418 40.531 5.543 1 91.62 618 GLU A N 1
ATOM 5007 C CA . GLU A 1 618 ? 5.797 41 5.688 1 91.62 618 GLU A CA 1
ATOM 5008 C C . GLU A 1 618 ? 6.168 41.188 7.156 1 91.62 618 GLU A C 1
ATOM 5010 O O . GLU A 1 618 ? 7.34 41.094 7.52 1 91.62 618 GLU A O 1
ATOM 5015 N N . PHE A 1 619 ? 5.23 41.438 7.926 1 94.81 619 PHE A N 1
ATOM 5016 C CA . PHE A 1 619 ? 5.43 41.75 9.336 1 94.81 619 PHE A CA 1
ATOM 5017 C C . PHE A 1 619 ? 5.734 40.5 10.133 1 94.81 619 PHE A C 1
ATOM 5019 O O . PHE A 1 619 ? 6.535 40.531 11.07 1 94.81 619 PHE A O 1
ATOM 5026 N N . ALA A 1 620 ? 5.113 39.375 9.812 1 96.62 620 ALA A N 1
ATOM 5027 C CA . ALA A 1 620 ? 5.227 38.125 10.562 1 96.62 620 ALA A CA 1
ATOM 5028 C C . ALA A 1 620 ? 6.688 37.719 10.727 1 96.62 620 ALA A C 1
ATOM 5030 O O . ALA A 1 620 ? 7.152 37.469 11.844 1 96.62 620 ALA A O 1
ATOM 5031 N N . GLY A 1 621 ? 7.379 37.625 9.602 1 95.12 621 GLY A N 1
ATOM 5032 C CA . GLY A 1 621 ? 8.773 37.219 9.641 1 95.12 621 GLY A CA 1
ATOM 5033 C C . GLY A 1 621 ? 9.656 38.219 10.398 1 95.12 621 GLY A C 1
ATOM 5034 O O . GLY A 1 621 ? 10.539 37.812 11.148 1 95.12 621 GLY A O 1
ATOM 5035 N N . LEU A 1 622 ? 9.398 39.469 10.203 1 94.69 622 LEU A N 1
ATOM 5036 C CA . LEU A 1 622 ? 10.172 40.5 10.883 1 94.69 622 LEU A CA 1
ATOM 5037 C C . LEU A 1 622 ? 10.016 40.375 12.398 1 94.69 622 LEU A C 1
ATOM 5039 O O . LEU A 1 622 ? 11.016 40.375 13.125 1 94.69 622 LEU A O 1
ATOM 5043 N N . LEU A 1 623 ? 8.805 40.344 12.859 1 96.56 623 LEU A N 1
ATOM 5044 C CA . LEU A 1 623 ? 8.531 40.25 14.289 1 96.56 623 LEU A CA 1
ATOM 5045 C C . LEU A 1 623 ? 9.164 39 14.891 1 96.56 623 LEU A C 1
ATOM 5047 O O . LEU A 1 623 ? 9.75 39.062 15.977 1 96.56 623 LEU A O 1
ATOM 5051 N N . TRP A 1 624 ? 9.039 37.969 14.188 1 97.69 624 TRP A N 1
ATOM 5052 C CA . TRP A 1 624 ? 9.555 36.656 14.648 1 97.69 624 TRP A CA 1
ATOM 5053 C C . TRP A 1 624 ? 11.07 36.719 14.812 1 97.69 624 TRP A C 1
ATOM 5055 O O . TRP A 1 624 ? 11.602 36.312 15.844 1 97.69 624 TRP A O 1
ATOM 5065 N N . ARG A 1 625 ? 11.766 37.219 13.883 1 96.75 625 ARG A N 1
ATOM 5066 C CA . ARG A 1 625 ? 13.219 37.281 13.922 1 96.75 625 ARG A CA 1
ATOM 5067 C C . ARG A 1 625 ? 13.703 38.25 14.984 1 96.75 625 ARG A C 1
ATOM 5069 O O . ARG A 1 625 ? 14.711 38 15.648 1 96.75 625 ARG A O 1
ATOM 5076 N N . ARG A 1 626 ? 12.977 39.344 15.125 1 96.62 626 ARG A N 1
ATOM 5077 C CA . ARG A 1 626 ? 13.289 40.25 16.219 1 96.62 626 ARG A CA 1
ATOM 5078 C C . ARG A 1 626 ? 13.125 39.562 17.578 1 96.62 626 ARG A C 1
ATOM 5080 O O . ARG A 1 626 ? 13.93 39.75 18.484 1 96.62 626 ARG A O 1
ATOM 5087 N N . TRP A 1 627 ? 12.062 38.875 17.688 1 98.12 627 TRP A N 1
ATOM 5088 C CA . TRP A 1 627 ? 11.805 38.125 18.906 1 98.12 627 TRP A CA 1
ATOM 5089 C C . TRP A 1 627 ? 12.898 37.094 19.172 1 98.12 627 TRP A C 1
ATOM 5091 O O . TRP A 1 627 ? 13.305 36.875 20.312 1 98.12 627 TRP A O 1
ATOM 5101 N N . LEU A 1 628 ? 13.438 36.5 18.109 1 98.06 628 LEU A N 1
ATOM 5102 C CA . LEU A 1 628 ? 14.508 35.5 18.219 1 98.06 628 LEU A CA 1
ATOM 5103 C C . LEU A 1 628 ? 15.828 36.156 18.594 1 98.06 628 LEU A C 1
ATOM 5105 O O . LEU A 1 628 ? 16.797 35.5 18.938 1 98.06 628 LEU A O 1
ATOM 5109 N N . GLY A 1 629 ? 15.906 37.438 18.5 1 97.5 629 GLY A N 1
ATOM 5110 C CA . GLY A 1 629 ? 17.078 38.156 18.953 1 97.5 629 GLY A CA 1
ATOM 5111 C C . GLY A 1 629 ? 17.953 38.656 17.812 1 97.5 629 GLY A C 1
ATOM 5112 O O . GLY A 1 629 ? 19.125 39 18.016 1 97.5 629 GLY A O 1
ATOM 5113 N N . TYR A 1 630 ? 17.359 38.719 16.641 1 96.69 630 TYR A N 1
ATOM 5114 C CA . TYR A 1 630 ? 18.156 39.156 15.484 1 96.69 630 TYR A CA 1
ATOM 5115 C C . TYR A 1 630 ? 17.703 40.531 14.992 1 96.69 630 TYR A C 1
ATOM 5117 O O . TYR A 1 630 ? 16.5 40.812 14.938 1 96.69 630 TYR A O 1
ATOM 5125 N N . ALA A 1 631 ? 18.641 41.312 14.648 1 95.56 631 ALA A N 1
ATOM 5126 C CA . ALA A 1 631 ? 18.328 42.656 14.148 1 95.56 631 ALA A CA 1
ATOM 5127 C C . ALA A 1 631 ? 17.656 42.594 12.781 1 95.56 631 ALA A C 1
ATOM 5129 O O . ALA A 1 631 ? 18 41.75 11.945 1 95.56 631 ALA A O 1
ATOM 5130 N N . GLN A 1 632 ? 16.656 43.438 12.617 1 93.5 632 GLN A N 1
ATOM 5131 C CA . GLN A 1 632 ? 15.914 43.531 11.367 1 93.5 632 GLN A CA 1
ATOM 5132 C C . GLN A 1 632 ? 15.758 45 10.922 1 93.5 632 GLN A C 1
ATOM 5134 O O . GLN A 1 632 ? 15.695 45.906 11.758 1 93.5 632 GLN A O 1
ATOM 5139 N N . TYR A 1 633 ? 15.688 45.156 9.578 1 91.19 633 TYR A N 1
ATOM 5140 C CA . TYR A 1 633 ? 15.289 46.469 9.086 1 91.19 633 TYR A CA 1
ATOM 5141 C C . TYR A 1 633 ? 13.844 46.75 9.461 1 91.19 633 TYR A C 1
ATOM 5143 O O . TYR A 1 633 ? 12.953 45.938 9.258 1 91.19 633 TYR A O 1
ATOM 5151 N N . ASP A 1 634 ? 13.641 47.875 10.07 1 86.19 634 ASP A N 1
ATOM 5152 C CA . ASP A 1 634 ? 12.359 48.156 10.727 1 86.19 634 ASP A CA 1
ATOM 5153 C C . ASP A 1 634 ? 11.305 48.562 9.711 1 86.19 634 ASP A C 1
ATOM 5155 O O . ASP A 1 634 ? 10.164 48.875 10.078 1 86.19 634 ASP A O 1
ATOM 5159 N N . GLY A 1 635 ? 11.625 48.594 8.422 1 80.19 635 GLY A N 1
ATOM 5160 C CA . GLY A 1 635 ? 10.664 48.844 7.363 1 80.19 635 GLY A CA 1
ATOM 5161 C C . GLY A 1 635 ? 10.133 50.281 7.344 1 80.19 635 GLY A C 1
ATOM 5162 O O . GLY A 1 635 ? 9.055 50.531 6.805 1 80.19 635 GLY A O 1
ATOM 5163 N N . ARG A 1 636 ? 10.852 51.188 8.008 1 82.38 636 ARG A N 1
ATOM 5164 C CA . ARG A 1 636 ? 10.406 52.594 8.062 1 82.38 636 ARG A CA 1
ATOM 5165 C C . ARG A 1 636 ? 11.086 53.406 6.98 1 82.38 636 ARG A C 1
ATOM 5167 O O . ARG A 1 636 ? 12.211 53.125 6.586 1 82.38 636 ARG A O 1
ATOM 5174 N N . GLY A 1 637 ? 10.211 54.344 6.438 1 78.69 637 GLY A N 1
ATOM 5175 C CA . GLY A 1 637 ? 10.719 55.25 5.414 1 78.69 637 GLY A CA 1
ATOM 5176 C C . GLY A 1 637 ? 9.75 56.344 5.051 1 78.69 637 GLY A C 1
ATOM 5177 O O . GLY A 1 637 ? 8.656 56.438 5.609 1 78.69 637 GLY A O 1
ATOM 5178 N N . ALA A 1 638 ? 10.203 57.188 4.234 1 71.19 638 ALA A N 1
ATOM 5179 C CA . ALA A 1 638 ? 9.461 58.406 3.883 1 71.19 638 ALA A CA 1
ATOM 5180 C C . ALA A 1 638 ? 8.055 58.062 3.385 1 71.19 638 ALA A C 1
ATOM 5182 O O . ALA A 1 638 ? 7.102 58.781 3.652 1 71.19 638 ALA A O 1
ATOM 5183 N N . ASN A 1 639 ? 7.957 56.969 2.82 1 68.69 639 ASN A N 1
ATOM 5184 C CA . ASN A 1 639 ? 6.641 56.594 2.324 1 68.69 639 ASN A CA 1
ATOM 5185 C C . ASN A 1 639 ? 6.105 55.375 3.043 1 68.69 639 ASN A C 1
ATOM 5187 O O . ASN A 1 639 ? 5.477 54.5 2.422 1 68.69 639 ASN A O 1
ATOM 5191 N N . GLY A 1 640 ? 6.332 55.406 4.301 1 71.19 640 GLY A N 1
ATOM 5192 C CA . GLY A 1 640 ? 5.832 54.344 5.141 1 71.19 640 GLY A CA 1
ATOM 5193 C C . GLY A 1 640 ? 6.781 53.156 5.234 1 71.19 640 GLY A C 1
ATOM 5194 O O . GLY A 1 640 ? 6.809 52.469 6.246 1 71.19 640 GLY A O 1
ATOM 5195 N N . GLY A 1 641 ? 7.551 52.906 4.164 1 70.5 641 GLY A N 1
ATOM 5196 C CA . GLY A 1 641 ? 8.602 51.906 4.176 1 70.5 641 GLY A CA 1
ATOM 5197 C C . GLY A 1 641 ? 8.086 50.5 3.951 1 70.5 641 GLY A C 1
ATOM 5198 O O . GLY A 1 641 ? 6.883 50.25 4.035 1 70.5 641 GLY A O 1
ATOM 5199 N N . ARG A 1 642 ? 8.984 49.625 3.412 1 73.25 642 ARG A N 1
ATOM 5200 C CA . ARG A 1 642 ? 8.695 48.219 3.156 1 73.25 642 ARG A CA 1
ATOM 5201 C C . ARG A 1 642 ? 9.727 47.312 3.814 1 73.25 642 ARG A C 1
ATOM 5203 O O . ARG A 1 642 ? 10.719 47.812 4.367 1 73.25 642 ARG A O 1
ATOM 5210 N N . SER A 1 643 ? 9.336 46.156 3.812 1 73.06 643 SER A N 1
ATOM 5211 C CA . SER A 1 643 ? 10.289 45.188 4.328 1 73.06 643 SER A CA 1
ATOM 5212 C C . SER A 1 643 ? 11.664 45.375 3.693 1 73.06 643 SER A C 1
ATOM 5214 O O . SER A 1 643 ? 11.766 45.625 2.488 1 73.06 643 SER A O 1
ATOM 5216 N N . GLY A 1 644 ? 12.633 45.312 4.496 1 75.19 644 GLY A N 1
ATOM 5217 C CA . GLY A 1 644 ? 13.992 45.438 4.008 1 75.19 644 GLY A CA 1
ATOM 5218 C C . GLY A 1 644 ? 14.477 46.875 3.957 1 75.19 644 GLY A C 1
ATOM 5219 O O . GLY A 1 644 ? 15.648 47.156 3.682 1 75.19 644 GLY A O 1
ATOM 5220 N N . GLU A 1 645 ? 13.625 47.75 4.297 1 81.38 645 GLU A N 1
ATOM 5221 C CA . GLU A 1 645 ? 13.977 49.156 4.277 1 81.38 645 GLU A CA 1
ATOM 5222 C C . GLU A 1 645 ? 14.094 49.719 5.691 1 81.38 645 GLU A C 1
ATOM 5224 O O . GLU A 1 645 ? 13.812 49.031 6.668 1 81.38 645 GLU A O 1
ATOM 5229 N N . GLY A 1 646 ? 14.68 50.906 5.785 1 87.81 646 GLY A N 1
ATOM 5230 C CA . GLY A 1 646 ? 14.766 51.594 7.062 1 87.81 646 GLY A CA 1
ATOM 5231 C C . GLY A 1 646 ? 16.078 51.344 7.785 1 87.81 646 GLY A C 1
ATOM 5232 O O . GLY A 1 646 ? 17.141 51.344 7.16 1 87.81 646 GLY A O 1
ATOM 5233 N N . THR A 1 647 ? 15.945 51.312 9.031 1 90.06 647 THR A N 1
ATOM 5234 C CA . THR A 1 647 ? 17.125 51.156 9.867 1 90.06 647 THR A CA 1
ATOM 5235 C C . THR A 1 647 ? 17.125 49.812 10.57 1 90.06 647 THR A C 1
ATOM 5237 O O . THR A 1 647 ? 16.078 49.312 10.961 1 90.06 647 THR A O 1
ATOM 5240 N N . LEU A 1 648 ? 18.344 49.312 10.656 1 92.12 648 LEU A N 1
ATOM 5241 C CA . LEU A 1 648 ? 18.5 48.062 11.391 1 92.12 648 LEU A CA 1
ATOM 5242 C C . LEU A 1 648 ? 18.281 48.281 12.883 1 92.12 648 LEU A C 1
ATOM 5244 O O . LEU A 1 648 ? 18.906 49.156 13.5 1 92.12 648 LEU A O 1
ATOM 5248 N N . ARG A 1 649 ? 17.359 47.562 13.438 1 92.88 649 ARG A N 1
ATOM 5249 C CA . ARG A 1 649 ? 17.016 47.688 14.844 1 92.88 649 ARG A CA 1
ATOM 5250 C C . ARG A 1 649 ? 16.922 46.312 15.516 1 92.88 649 ARG A C 1
ATOM 5252 O O . ARG A 1 649 ? 16.641 45.312 14.852 1 92.88 649 ARG A O 1
ATOM 5259 N N . GLY A 1 650 ? 17.109 46.312 16.859 1 93.75 650 GLY A N 1
ATOM 5260 C CA . GLY A 1 650 ? 17.031 45.094 17.641 1 93.75 650 GLY A CA 1
ATOM 5261 C C . GLY A 1 650 ? 18.344 44.312 17.703 1 93.75 650 GLY A C 1
ATOM 5262 O O . GLY A 1 650 ? 19.422 44.906 17.547 1 93.75 650 GLY A O 1
ATOM 5263 N N . GLY A 1 651 ? 18.219 43.094 18.109 1 94.88 651 GLY A N 1
ATOM 5264 C CA . GLY A 1 651 ? 19.406 42.25 18.203 1 94.88 651 GLY A CA 1
ATOM 5265 C C . GLY A 1 651 ? 20.062 42.312 19.562 1 94.88 651 GLY A C 1
ATOM 5266 O O . GLY A 1 651 ? 19.578 43 20.469 1 94.88 651 GLY A O 1
ATOM 5267 N N . LYS A 1 652 ? 21.141 41.625 19.516 1 96.06 652 LYS A N 1
ATOM 5268 C CA . LYS A 1 652 ? 21.875 41.469 20.766 1 96.06 652 LYS A CA 1
ATOM 5269 C C . LYS A 1 652 ? 22.359 42.812 21.297 1 96.06 652 LYS A C 1
ATOM 5271 O O . LYS A 1 652 ? 22.172 43.125 22.484 1 96.06 652 LYS A O 1
ATOM 5276 N N . GLU A 1 653 ? 22.891 43.625 20.469 1 95.06 653 GLU A N 1
ATOM 5277 C CA . GLU A 1 653 ? 23.484 44.906 20.875 1 95.06 653 GLU A CA 1
ATOM 5278 C C . GLU A 1 653 ? 22.422 45.812 21.484 1 95.06 653 GLU A C 1
ATOM 5280 O O . GLU A 1 653 ? 22.641 46.438 22.516 1 95.06 653 GLU A O 1
ATOM 5285 N N . GLU A 1 654 ? 21.328 45.812 20.844 1 95.06 654 GLU A N 1
ATOM 5286 C CA . GLU A 1 654 ? 20.266 46.688 21.328 1 95.06 654 GLU A CA 1
ATOM 5287 C C . GLU A 1 654 ? 19.656 46.125 22.609 1 95.06 654 GLU A C 1
ATOM 5289 O O . GLU A 1 654 ? 19.391 46.875 23.547 1 95.06 654 GLU A O 1
ATOM 5294 N N . GLU A 1 655 ? 19.453 44.906 22.719 1 96.25 655 GLU A N 1
ATOM 5295 C CA . GLU A 1 655 ? 18.797 44.281 23.875 1 96.25 655 GLU A CA 1
ATOM 5296 C C . GLU A 1 655 ? 19.703 44.344 25.109 1 96.25 655 GLU A C 1
ATOM 5298 O O . GLU A 1 655 ? 19.203 44.375 26.234 1 96.25 655 GLU A O 1
ATOM 5303 N N . GLU A 1 656 ? 20.969 44.469 24.922 1 95.19 656 GLU A N 1
ATOM 5304 C CA . GLU A 1 656 ? 21.906 44.438 26.031 1 95.19 656 GLU A CA 1
ATOM 5305 C C . GLU A 1 656 ? 22.203 45.844 26.547 1 95.19 656 GLU A C 1
ATOM 5307 O O . GLU A 1 656 ? 22.812 46 27.609 1 95.19 656 GLU A O 1
ATOM 5312 N N . ARG A 1 657 ? 21.719 46.812 25.828 1 93.5 657 ARG A N 1
ATOM 5313 C CA . ARG A 1 657 ? 21.969 48.188 26.281 1 93.5 657 ARG A CA 1
ATOM 5314 C C . ARG A 1 657 ? 21.312 48.438 27.641 1 93.5 657 ARG A C 1
ATOM 5316 O O . ARG A 1 657 ? 20.188 47.969 27.891 1 93.5 657 ARG A O 1
ATOM 5323 N N . PRO A 1 658 ? 22.062 49.25 28.469 1 87.69 658 PRO A N 1
ATOM 5324 C CA . PRO A 1 658 ? 21.5 49.5 29.797 1 87.69 658 PRO A CA 1
ATOM 5325 C C . PRO A 1 658 ? 20.188 50.281 29.75 1 87.69 658 PRO A C 1
ATOM 5327 O O . PRO A 1 658 ? 19.328 50.094 30.609 1 87.69 658 PRO A O 1
ATOM 5330 N N . ASP A 1 659 ? 20.094 51.031 28.703 1 87.25 659 ASP A N 1
ATOM 5331 C CA . ASP A 1 659 ? 18.906 51.875 28.625 1 87.25 659 ASP A CA 1
ATOM 5332 C C . ASP A 1 659 ? 17.812 51.219 27.781 1 87.25 659 ASP A C 1
ATOM 5334 O O . ASP A 1 659 ? 16.766 51.812 27.516 1 87.25 659 ASP A O 1
ATOM 5338 N N . SER A 1 660 ? 18.062 50 27.406 1 91.19 660 SER A N 1
ATOM 5339 C CA . SER A 1 660 ? 17.047 49.312 26.625 1 91.19 660 SER A CA 1
ATOM 5340 C C . SER A 1 660 ? 16.016 48.625 27.516 1 91.19 660 SER A C 1
ATOM 5342 O O . SER A 1 660 ? 16.156 48.594 28.734 1 91.19 660 SER A O 1
ATOM 5344 N N . THR A 1 661 ? 14.977 48.094 26.828 1 93.5 661 THR A N 1
ATOM 5345 C CA . THR A 1 661 ? 13.961 47.344 27.594 1 93.5 661 THR A CA 1
ATOM 5346 C C . THR A 1 661 ? 14.305 45.875 27.656 1 93.5 661 THR A C 1
ATOM 5348 O O . THR A 1 661 ? 13.516 45.062 28.156 1 93.5 661 THR A O 1
ATOM 5351 N N . GLY A 1 662 ? 15.43 45.5 27.141 1 94.5 662 GLY A N 1
ATOM 5352 C CA . GLY A 1 662 ? 15.938 44.125 27.297 1 94.5 662 GLY A CA 1
ATOM 5353 C C . GLY A 1 662 ? 15.375 43.156 26.281 1 94.5 662 GLY A C 1
ATOM 5354 O O . GLY A 1 662 ? 14.984 43.562 25.172 1 94.5 662 GLY A O 1
ATOM 5355 N N . ARG A 1 663 ? 15.445 41.875 26.609 1 96.62 663 ARG A N 1
ATOM 5356 C CA . ARG A 1 663 ? 15.031 40.781 25.734 1 96.62 663 ARG A CA 1
ATOM 5357 C C . ARG A 1 663 ? 13.531 40.844 25.484 1 96.62 663 ARG A C 1
ATOM 5359 O O . ARG A 1 663 ? 12.742 41.094 26.391 1 96.62 663 ARG A O 1
ATOM 5366 N N . LEU A 1 664 ? 13.172 40.531 24.234 1 97.69 664 LEU A N 1
ATOM 5367 C CA . LEU A 1 664 ? 11.766 40.562 23.859 1 97.69 664 LEU A CA 1
ATOM 5368 C C . LEU A 1 664 ? 10.992 39.438 24.5 1 97.69 664 LEU A C 1
ATOM 5370 O O . LEU A 1 664 ? 11.508 38.312 24.609 1 97.69 664 LEU A O 1
ATOM 5374 N N . CYS A 1 665 ? 9.836 39.688 24.969 1 97.94 665 CYS A N 1
ATOM 5375 C CA . CYS A 1 665 ? 8.828 38.75 25.469 1 97.94 665 CYS A CA 1
ATOM 5376 C C . CYS A 1 665 ? 7.457 39.094 24.891 1 97.94 665 CYS A C 1
ATOM 5378 O O . CYS A 1 665 ? 6.961 40.188 25.047 1 97.94 665 CYS A O 1
ATOM 5380 N N . LEU A 1 666 ? 6.867 38.156 24.203 1 98.44 666 LEU A N 1
ATOM 5381 C CA . LEU A 1 666 ? 5.594 38.375 23.516 1 98.44 666 LEU A CA 1
ATOM 5382 C C . LEU A 1 666 ? 4.543 37.375 23.984 1 98.44 666 LEU A C 1
ATOM 5384 O O . LEU A 1 666 ? 4.879 36.281 24.406 1 98.44 666 LEU A O 1
ATOM 5388 N N . ARG A 1 667 ? 3.273 37.781 23.922 1 98.12 667 ARG A N 1
ATOM 5389 C CA . ARG A 1 667 ? 2.174 36.844 24.125 1 98.12 667 ARG A CA 1
ATOM 5390 C C . ARG A 1 667 ? 2.074 35.844 22.984 1 98.12 667 ARG A C 1
ATOM 5392 O O . ARG A 1 667 ? 2.693 36.031 21.938 1 98.12 667 ARG A O 1
ATOM 5399 N N . SER A 1 668 ? 1.277 34.781 23.266 1 98.31 668 SER A N 1
ATOM 5400 C CA . SER A 1 668 ? 1.164 33.719 22.25 1 98.31 668 SER A CA 1
ATOM 5401 C C . SER A 1 668 ? 0.5 34.281 20.984 1 98.31 668 SER A C 1
ATOM 5403 O O . SER A 1 668 ? -0.422 35.094 21.062 1 98.31 668 SER A O 1
ATOM 5405 N N . MET A 1 669 ? 0.981 33.844 19.812 1 98.38 669 MET A N 1
ATOM 5406 C CA . MET A 1 669 ? 0.395 34.219 18.531 1 98.38 669 MET A CA 1
ATOM 5407 C C . MET A 1 669 ? 0.894 33.312 17.422 1 98.38 669 MET A C 1
ATOM 5409 O O . MET A 1 669 ? 1.97 32.719 17.531 1 98.38 669 MET A O 1
ATOM 5413 N N . LEU A 1 670 ? 0.112 33.219 16.328 1 98.69 670 LEU A N 1
ATOM 5414 C CA . LEU A 1 670 ? 0.543 32.562 15.094 1 98.69 670 LEU A CA 1
ATOM 5415 C C . LEU A 1 670 ? 1.3 33.531 14.203 1 98.69 670 LEU A C 1
ATOM 5417 O O . LEU A 1 670 ? 0.921 34.719 14.094 1 98.69 670 LEU A O 1
ATOM 5421 N N . VAL A 1 671 ? 2.387 33.094 13.625 1 98.5 671 VAL A N 1
ATOM 5422 C CA . VAL A 1 671 ? 3.109 33.906 12.648 1 98.5 671 VAL A CA 1
ATOM 5423 C C . VAL A 1 671 ? 3.346 33.094 11.375 1 98.5 671 VAL A C 1
ATOM 5425 O O . VAL A 1 671 ? 3.73 31.938 11.43 1 98.5 671 VAL A O 1
ATOM 5428 N N . HIS A 1 672 ? 3.006 33.656 10.328 1 98.25 672 HIS A N 1
ATOM 5429 C CA . HIS A 1 672 ? 3.1 33.062 8.992 1 98.25 672 HIS A CA 1
ATOM 5430 C C . HIS A 1 672 ? 3.182 34.156 7.918 1 98.25 672 HIS A C 1
ATOM 5432 O O . HIS A 1 672 ? 2.477 35.156 7.984 1 98.25 672 HIS A O 1
ATOM 5438 N N . PRO A 1 673 ? 4.137 34.062 6.984 1 97 673 PRO A N 1
ATOM 5439 C CA . PRO A 1 673 ? 5.062 32.938 6.762 1 97 673 PRO A CA 1
ATOM 5440 C C . PRO A 1 673 ? 6.422 33.156 7.422 1 97 673 PRO A C 1
ATOM 5442 O O . PRO A 1 673 ? 6.84 34.312 7.613 1 97 673 PRO A O 1
ATOM 5445 N N . ILE A 1 674 ? 7.066 32.094 7.816 1 97.06 674 ILE A N 1
ATOM 5446 C CA . ILE A 1 674 ? 8.445 32.094 8.289 1 97.06 674 ILE A CA 1
ATOM 5447 C C . ILE A 1 674 ? 9.344 31.375 7.305 1 97.06 674 ILE A C 1
ATOM 5449 O O . ILE A 1 674 ? 9.484 30.141 7.375 1 97.06 674 ILE A O 1
ATOM 5453 N N . LYS A 1 675 ? 10.016 32.156 6.488 1 91.44 675 LYS A N 1
ATOM 5454 C CA . LYS A 1 675 ? 10.812 31.547 5.418 1 91.44 675 LYS A CA 1
ATOM 5455 C C . LYS A 1 675 ? 12.258 31.328 5.863 1 91.44 675 LYS A C 1
ATOM 5457 O O . LYS A 1 675 ? 12.953 30.469 5.32 1 91.44 675 LYS A O 1
ATOM 5462 N N . TRP A 1 676 ? 12.75 32.094 6.746 1 91.88 676 TRP A N 1
ATOM 5463 C CA . TRP A 1 676 ? 14.062 31.969 7.371 1 91.88 676 TRP A CA 1
ATOM 5464 C C . TRP A 1 676 ? 14.07 32.594 8.758 1 91.88 676 TRP A C 1
ATOM 5466 O O . TRP A 1 676 ? 13.164 33.375 9.102 1 91.88 676 TRP A O 1
ATOM 5476 N N . GLU A 1 677 ? 15.062 32.25 9.508 1 94.75 677 GLU A N 1
ATOM 5477 C CA . GLU A 1 677 ? 15.094 32.75 10.883 1 94.75 677 GLU A CA 1
ATOM 5478 C C . GLU A 1 677 ? 16.438 33.375 11.203 1 94.75 677 GLU A C 1
ATOM 5480 O O . GLU A 1 677 ? 16.516 34.562 11.57 1 94.75 677 GLU A O 1
ATOM 5485 N N . HIS A 1 678 ? 17.422 32.625 11.039 1 91.12 678 HIS A N 1
ATOM 5486 C CA . HIS A 1 678 ? 18.781 33.125 11.305 1 91.12 678 HIS A CA 1
ATOM 5487 C C . HIS A 1 678 ? 19.328 33.875 10.094 1 91.12 678 HIS A C 1
ATOM 5489 O O . HIS A 1 678 ? 19.125 33.469 8.953 1 91.12 678 HIS A O 1
ATOM 5495 N N . PRO A 1 679 ? 20.031 34.969 10.352 1 83.75 679 PRO A N 1
ATOM 5496 C CA . PRO A 1 679 ? 20.609 35.688 9.227 1 83.75 679 PRO A CA 1
ATOM 5497 C C . PRO A 1 679 ? 21.484 34.812 8.328 1 83.75 679 PRO A C 1
ATOM 5499 O O . PRO A 1 679 ? 21.625 35.094 7.137 1 83.75 679 PRO A O 1
ATOM 5502 N N . ILE A 1 680 ? 22.031 33.812 8.859 1 74.81 680 ILE A N 1
ATOM 5503 C CA . ILE A 1 680 ? 22.906 32.906 8.102 1 74.81 680 ILE A CA 1
ATOM 5504 C C . ILE A 1 680 ? 22.078 32.094 7.113 1 74.81 680 ILE A C 1
ATOM 5506 O O . ILE A 1 680 ? 22.609 31.594 6.121 1 74.81 680 ILE A O 1
ATOM 5510 N N . ASP A 1 681 ? 20.812 32.062 7.312 1 78.38 681 ASP A N 1
ATOM 5511 C CA . ASP A 1 681 ? 19.953 31.219 6.484 1 78.38 681 ASP A CA 1
ATOM 5512 C C . ASP A 1 681 ? 19.797 31.797 5.078 1 78.38 681 ASP A C 1
ATOM 5514 O O . ASP A 1 681 ? 19.375 31.094 4.156 1 78.38 681 ASP A O 1
ATOM 5518 N N . ILE A 1 682 ? 19.969 33.031 4.836 1 69.62 682 ILE A N 1
ATOM 5519 C CA . ILE A 1 682 ? 19.797 33.688 3.541 1 69.62 682 ILE A CA 1
ATOM 5520 C C . ILE A 1 682 ? 21.141 33.812 2.844 1 69.62 682 ILE A C 1
ATOM 5522 O O . ILE A 1 682 ? 21.219 34.188 1.669 1 69.62 682 ILE A O 1
ATOM 5526 N N . GLU A 1 683 ? 22.312 33.562 3.512 1 60.19 683 GLU A N 1
ATOM 5527 C CA . GLU A 1 683 ? 23.609 33.625 2.852 1 60.19 683 GLU A CA 1
ATOM 5528 C C . GLU A 1 683 ? 23.859 32.344 2.051 1 60.19 683 GLU A C 1
ATOM 5530 O O . GLU A 1 683 ? 23.391 31.266 2.422 1 60.19 683 GLU A O 1
ATOM 5535 N N . MET B 1 1 ? -51.969 0.262 -12.875 1 19 1 MET B N 1
ATOM 5536 C CA . MET B 1 1 ? -51.562 -0.851 -13.734 1 19 1 MET B CA 1
ATOM 5537 C C . MET B 1 1 ? -50.688 -0.369 -14.867 1 19 1 MET B C 1
ATOM 5539 O O . MET B 1 1 ? -50.594 -1.012 -15.914 1 19 1 MET B O 1
ATOM 5543 N N . VAL B 1 2 ? -50.125 0.792 -14.672 1 22.05 2 VAL B N 1
ATOM 5544 C CA . VAL B 1 2 ? -49.562 1.593 -15.75 1 22.05 2 VAL B CA 1
ATOM 5545 C C . VAL B 1 2 ? -48.406 0.834 -16.406 1 22.05 2 VAL B C 1
ATOM 5547 O O . VAL B 1 2 ? -47.594 0.212 -15.711 1 22.05 2 VAL B O 1
ATOM 5550 N N . ASN B 1 3 ? -48.625 0.346 -17.625 1 20.05 3 ASN B N 1
ATOM 5551 C CA . ASN B 1 3 ? -48 -0.539 -18.594 1 20.05 3 ASN B CA 1
ATOM 5552 C C . ASN B 1 3 ? -46.625 -0.05 -19 1 20.05 3 ASN B C 1
ATOM 5554 O O . ASN B 1 3 ? -46.469 0.889 -19.781 1 20.05 3 ASN B O 1
ATOM 5558 N N . LEU B 1 4 ? -45.844 0.289 -17.938 1 21.22 4 LEU B N 1
ATOM 5559 C CA . LEU B 1 4 ? -44.562 0.966 -18.141 1 21.22 4 LEU B CA 1
ATOM 5560 C C . LEU B 1 4 ? -43.656 0.161 -19.062 1 21.22 4 LEU B C 1
ATOM 5562 O O . LEU B 1 4 ? -43.375 -1.012 -18.812 1 21.22 4 LEU B O 1
ATOM 5566 N N . GLY B 1 5 ? -43.812 0.455 -20.359 1 20.05 5 GLY B N 1
ATOM 5567 C CA . GLY B 1 5 ? -43.25 -0.15 -21.547 1 20.05 5 GLY B CA 1
ATOM 5568 C C . GLY B 1 5 ? -41.75 -0.393 -21.438 1 20.05 5 GLY B C 1
ATOM 5569 O O . GLY B 1 5 ? -41.062 0.242 -20.625 1 20.05 5 GLY B O 1
ATOM 5570 N N . GLN B 1 6 ? -41.25 -1.598 -21.859 1 19.31 6 GLN B N 1
ATOM 5571 C CA . GLN B 1 6 ? -40.156 -2.57 -21.828 1 19.31 6 GLN B CA 1
ATOM 5572 C C . GLN B 1 6 ? -38.906 -2.025 -22.516 1 19.31 6 GLN B C 1
ATOM 5574 O O . GLN B 1 6 ? -38.781 -2.111 -23.734 1 19.31 6 GLN B O 1
ATOM 5579 N N . ALA B 1 7 ? -38.531 -0.712 -22.203 1 19.34 7 ALA B N 1
ATOM 5580 C CA . ALA B 1 7 ? -37.469 -0.215 -23.062 1 19.34 7 ALA B CA 1
ATOM 5581 C C . ALA B 1 7 ? -36.25 -1.161 -23.047 1 19.34 7 ALA B C 1
ATOM 5583 O O . ALA B 1 7 ? -35.656 -1.413 -22 1 19.34 7 ALA B O 1
ATOM 5584 N N . ALA B 1 8 ? -36.219 -2.104 -23.906 1 17.42 8 ALA B N 1
ATOM 5585 C CA . ALA B 1 8 ? -35.219 -3.148 -24.141 1 17.42 8 ALA B CA 1
ATOM 5586 C C . ALA B 1 8 ? -33.844 -2.551 -24.359 1 17.42 8 ALA B C 1
ATOM 5588 O O . ALA B 1 8 ? -33.594 -1.888 -25.359 1 17.42 8 ALA B O 1
ATOM 5589 N N . LYS B 1 9 ? -33.219 -2.051 -23.328 1 20.55 9 LYS B N 1
ATOM 5590 C CA . LYS B 1 9 ? -31.875 -1.477 -23.438 1 20.55 9 LYS B CA 1
ATOM 5591 C C . LYS B 1 9 ? -30.906 -2.443 -24.125 1 20.55 9 LYS B C 1
ATOM 5593 O O . LYS B 1 9 ? -30.719 -3.568 -23.656 1 20.55 9 LYS B O 1
ATOM 5598 N N . ASP B 1 10 ? -30.719 -2.311 -25.375 1 17.3 10 ASP B N 1
ATOM 5599 C CA . ASP B 1 10 ? -29.859 -3.105 -26.234 1 17.3 10 ASP B CA 1
ATOM 5600 C C . ASP B 1 10 ? -28.406 -3.076 -25.734 1 17.3 10 ASP B C 1
ATOM 5602 O O . ASP B 1 10 ? -27.812 -2.004 -25.609 1 17.3 10 ASP B O 1
ATOM 5606 N N . LYS B 1 11 ? -28.141 -3.871 -24.797 1 22.02 11 LYS B N 1
ATOM 5607 C CA . LYS B 1 11 ? -26.844 -4.129 -24.203 1 22.02 11 LYS B CA 1
ATOM 5608 C C . LYS B 1 11 ? -25.781 -4.328 -25.297 1 22.02 11 LYS B C 1
ATOM 5610 O O . LYS B 1 11 ? -25.844 -5.289 -26.062 1 22.02 11 LYS B O 1
ATOM 5615 N N . HIS B 1 12 ? -25.328 -3.16 -25.828 1 21.09 12 HIS B N 1
ATOM 5616 C CA . HIS B 1 12 ? -24.266 -3.262 -26.812 1 21.09 12 HIS B CA 1
ATOM 5617 C C . HIS B 1 12 ? -23.125 -4.133 -26.297 1 21.09 12 HIS B C 1
ATOM 5619 O O . HIS B 1 12 ? -22.688 -3.986 -25.141 1 21.09 12 HIS B O 1
ATOM 5625 N N . ASP B 1 13 ? -23.062 -5.324 -26.609 1 19.98 13 ASP B N 1
ATOM 5626 C CA . ASP B 1 13 ? -22.141 -6.43 -26.406 1 19.98 13 ASP B CA 1
ATOM 5627 C C . ASP B 1 13 ? -20.688 -5.973 -26.578 1 19.98 13 ASP B C 1
ATOM 5629 O O . ASP B 1 13 ? -20.328 -5.473 -27.656 1 19.98 13 ASP B O 1
ATOM 5633 N N . ALA B 1 14 ? -20.188 -5.367 -25.562 1 23.91 14 ALA B N 1
ATOM 5634 C CA . ALA B 1 14 ? -18.766 -5.055 -25.656 1 23.91 14 ALA B CA 1
ATOM 5635 C C . ALA B 1 14 ? -17.969 -6.246 -26.188 1 23.91 14 ALA B C 1
ATOM 5637 O O . ALA B 1 14 ? -18.109 -7.363 -25.672 1 23.91 14 ALA B O 1
ATOM 5638 N N . PRO B 1 15 ? -17.531 -6.18 -27.391 1 23.33 15 PRO B N 1
ATOM 5639 C CA . PRO B 1 15 ? -16.844 -7.309 -28.016 1 23.33 15 PRO B CA 1
ATOM 5640 C C . PRO B 1 15 ? -15.664 -7.816 -27.188 1 23.33 15 PRO B C 1
ATOM 5642 O O . PRO B 1 15 ? -15.039 -7.043 -26.453 1 23.33 15 PRO B O 1
ATOM 5645 N N . ARG B 1 16 ? -15.688 -8.977 -26.625 1 26.78 16 ARG B N 1
ATOM 5646 C CA . ARG B 1 16 ? -14.672 -9.828 -26.016 1 26.78 16 ARG B CA 1
ATOM 5647 C C . ARG B 1 16 ? -13.375 -9.789 -26.812 1 26.78 16 ARG B C 1
ATOM 5649 O O . ARG B 1 16 ? -13.352 -10.195 -27.984 1 26.78 16 ARG B O 1
ATOM 5656 N N . VAL B 1 17 ? -12.711 -8.758 -26.609 1 24.73 17 VAL B N 1
ATOM 5657 C CA . VAL B 1 17 ? -11.445 -8.742 -27.328 1 24.73 17 VAL B CA 1
ATOM 5658 C C . VAL B 1 17 ? -10.68 -10.039 -27.062 1 24.73 17 VAL B C 1
ATOM 5660 O O . VAL B 1 17 ? -10.242 -10.281 -25.938 1 24.73 17 VAL B O 1
ATOM 5663 N N . VAL B 1 18 ? -11.289 -11.156 -27.469 1 23.7 18 VAL B N 1
ATOM 5664 C CA . VAL B 1 18 ? -10.453 -12.352 -27.562 1 23.7 18 VAL B CA 1
ATOM 5665 C C . VAL B 1 18 ? -9.203 -12.039 -28.375 1 23.7 18 VAL B C 1
ATOM 5667 O O . VAL B 1 18 ? -9.297 -11.562 -29.5 1 23.7 18 VAL B O 1
ATOM 5670 N N . PHE B 1 19 ? -8.328 -11.641 -27.703 1 25.77 19 PHE B N 1
ATOM 5671 C CA . PHE B 1 19 ? -7.09 -11.625 -28.469 1 25.77 19 PHE B CA 1
ATOM 5672 C C . PHE B 1 19 ? -6.926 -12.914 -29.266 1 25.77 19 PHE B C 1
ATOM 5674 O O . PHE B 1 19 ? -6.652 -13.969 -28.688 1 25.77 19 PHE B O 1
ATOM 5681 N N . VAL B 1 20 ? -7.875 -13.164 -30.188 1 26.02 20 VAL B N 1
ATOM 5682 C CA . VAL B 1 20 ? -7.562 -14.164 -31.188 1 26.02 20 VAL B CA 1
ATOM 5683 C C . VAL B 1 20 ? -6.266 -13.797 -31.906 1 26.02 20 VAL B C 1
ATOM 5685 O O . VAL B 1 20 ? -6.176 -12.742 -32.531 1 26.02 20 VAL B O 1
ATOM 5688 N N . VAL B 1 21 ? -5.16 -14.102 -31.344 1 29.31 21 VAL B N 1
ATOM 5689 C CA . VAL B 1 21 ? -4.199 -14.227 -32.438 1 29.31 21 VAL B CA 1
ATOM 5690 C C . VAL B 1 21 ? -4.895 -14.766 -33.688 1 29.31 21 VAL B C 1
ATOM 5692 O O . VAL B 1 21 ? -5.629 -15.758 -33.625 1 29.31 21 VAL B O 1
ATOM 5695 N N . PRO B 1 22 ? -5.266 -13.891 -34.531 1 28.95 22 PRO B N 1
ATOM 5696 C CA . PRO B 1 22 ? -5.965 -14.469 -35.688 1 28.95 22 PRO B CA 1
ATOM 5697 C C . PRO B 1 22 ? -5.445 -15.852 -36.062 1 28.95 22 PRO B C 1
ATOM 5699 O O . PRO B 1 22 ? -4.23 -16.078 -36.062 1 28.95 22 PRO B O 1
ATOM 5702 N N . ALA B 1 23 ? -6.188 -16.875 -35.656 1 31.47 23 ALA B N 1
ATOM 5703 C CA . ALA B 1 23 ? -6.098 -18.125 -36.406 1 31.47 23 ALA B CA 1
ATOM 5704 C C . ALA B 1 23 ? -5.996 -17.859 -37.906 1 31.47 23 ALA B C 1
ATOM 5706 O O . ALA B 1 23 ? -6.809 -18.359 -38.688 1 31.47 23 ALA B O 1
ATOM 5707 N N . THR B 1 24 ? -5.762 -16.531 -38.312 1 30.44 24 THR B N 1
ATOM 5708 C CA . THR B 1 24 ? -5.746 -16.359 -39.75 1 30.44 24 THR B CA 1
ATOM 5709 C C . THR B 1 24 ? -4.84 -17.406 -40.406 1 30.44 24 THR B C 1
ATOM 5711 O O . THR B 1 24 ? -4.836 -17.547 -41.625 1 30.44 24 THR B O 1
ATOM 5714 N N . ASN B 1 25 ? -3.842 -17.781 -39.594 1 28.34 25 ASN B N 1
ATOM 5715 C CA . ASN B 1 25 ? -2.982 -18.656 -40.406 1 28.34 25 ASN B CA 1
ATOM 5716 C C . ASN B 1 25 ? -3.607 -20.031 -40.594 1 28.34 25 ASN B C 1
ATOM 5718 O O . ASN B 1 25 ? -2.912 -20.984 -40.969 1 28.34 25 ASN B O 1
ATOM 5722 N N . ASP B 1 26 ? -4.82 -20.188 -40.188 1 29.78 26 ASP B N 1
ATOM 5723 C CA . ASP B 1 26 ? -5.352 -21.453 -40.719 1 29.78 26 ASP B CA 1
ATOM 5724 C C . ASP B 1 26 ? -5.531 -21.391 -42.219 1 29.78 26 ASP B C 1
ATOM 5726 O O . ASP B 1 26 ? -6.035 -22.344 -42.812 1 29.78 26 ASP B O 1
ATOM 5730 N N . ALA B 1 27 ? -5.77 -20.172 -42.719 1 31.16 27 ALA B N 1
ATOM 5731 C CA . ALA B 1 27 ? -6.008 -20.062 -44.156 1 31.16 27 ALA B CA 1
ATOM 5732 C C . ALA B 1 27 ? -4.824 -20.609 -44.938 1 31.16 27 ALA B C 1
ATOM 5734 O O . ALA B 1 27 ? -4.996 -21.141 -46.031 1 31.16 27 ALA B O 1
ATOM 5735 N N . ALA B 1 28 ? -3.707 -19.938 -44.594 1 32.09 28 ALA B N 1
ATOM 5736 C CA . ALA B 1 28 ? -2.689 -20.109 -45.625 1 32.09 28 ALA B CA 1
ATOM 5737 C C . ALA B 1 28 ? -2.201 -21.547 -45.656 1 32.09 28 ALA B C 1
ATOM 5739 O O . ALA B 1 28 ? -1.277 -21.875 -46.406 1 32.09 28 ALA B O 1
ATOM 5740 N N . ASP B 1 29 ? -2.67 -22.172 -44.656 1 31.14 29 ASP B N 1
ATOM 5741 C CA . ASP B 1 29 ? -2.096 -23.516 -44.75 1 31.14 29 ASP B CA 1
ATOM 5742 C C . ASP B 1 29 ? -2.545 -24.219 -46.031 1 31.14 29 ASP B C 1
ATOM 5744 O O . ASP B 1 29 ? -1.985 -25.25 -46.406 1 31.14 29 ASP B O 1
ATOM 5748 N N . VAL B 1 30 ? -3.75 -23.766 -46.5 1 34.31 30 VAL B N 1
ATOM 5749 C CA . VAL B 1 30 ? -4.25 -24.578 -47.594 1 34.31 30 VAL B CA 1
ATOM 5750 C C . VAL B 1 30 ? -3.516 -24.219 -48.875 1 34.31 30 VAL B C 1
ATOM 5752 O O . VAL B 1 30 ? -3.564 -24.953 -49.875 1 34.31 30 VAL B O 1
ATOM 5755 N N . SER B 1 31 ? -3.309 -22.891 -49.219 1 32.47 31 SER B N 1
ATOM 5756 C CA . SER B 1 31 ? -3.023 -22.719 -50.656 1 32.47 31 SER B CA 1
ATOM 5757 C C . SER B 1 31 ? -1.677 -23.328 -51.031 1 32.47 31 SER B C 1
ATOM 5759 O O . SER B 1 31 ? -1.428 -23.625 -52.188 1 32.47 31 SER B O 1
ATOM 5761 N N . GLN B 1 32 ? -0.48 -22.719 -50.375 1 31.94 32 GLN B N 1
ATOM 5762 C CA . GLN B 1 32 ? 0.768 -23.188 -50.969 1 31.94 32 GLN B CA 1
ATOM 5763 C C . GLN B 1 32 ? 0.98 -24.672 -50.719 1 31.94 32 GLN B C 1
ATOM 5765 O O . GLN B 1 32 ? 0.403 -25.234 -49.781 1 31.94 32 GLN B O 1
ATOM 5770 N N . GLY B 1 33 ? 1.565 -25.469 -51.562 1 35.38 33 GLY B N 1
ATOM 5771 C CA . GLY B 1 33 ? 2.051 -26.844 -51.594 1 35.38 33 GLY B CA 1
ATOM 5772 C C . GLY B 1 33 ? 2.549 -27.328 -50.25 1 35.38 33 GLY B C 1
ATOM 5773 O O . GLY B 1 33 ? 3.414 -28.203 -50.188 1 35.38 33 GLY B O 1
ATOM 5774 N N . LYS B 1 34 ? 2.453 -26.547 -49.188 1 45.72 34 LYS B N 1
ATOM 5775 C CA . LYS B 1 34 ? 3.17 -26.938 -47.969 1 45.72 34 LYS B CA 1
ATOM 5776 C C . LYS B 1 34 ? 2.615 -28.234 -47.375 1 45.72 34 LYS B C 1
ATOM 5778 O O . LYS B 1 34 ? 1.408 -28.359 -47.156 1 45.72 34 LYS B O 1
ATOM 5783 N N . THR B 1 35 ? 3.383 -29.328 -47.625 1 58.69 35 THR B N 1
ATOM 5784 C CA . THR B 1 35 ? 3.256 -30.703 -47.156 1 58.69 35 THR B CA 1
ATOM 5785 C C . THR B 1 35 ? 2.844 -30.766 -45.688 1 58.69 35 THR B C 1
ATOM 5787 O O . THR B 1 35 ? 3.406 -30.047 -44.844 1 58.69 35 THR B O 1
ATOM 5790 N N . LYS B 1 36 ? 1.648 -31.109 -45.344 1 72.88 36 LYS B N 1
ATOM 5791 C CA . LYS B 1 36 ? 1.161 -31.406 -44 1 72.88 36 LYS B CA 1
ATOM 5792 C C . LYS B 1 36 ? 2.242 -32.062 -43.156 1 72.88 36 LYS B C 1
ATOM 5794 O O . LYS B 1 36 ? 3.064 -32.844 -43.688 1 72.88 36 LYS B O 1
ATOM 5799 N N . PRO B 1 37 ? 2.264 -31.578 -41.844 1 82.88 37 PRO B N 1
ATOM 5800 C CA . PRO B 1 37 ? 3.268 -32.219 -41 1 82.88 37 PRO B CA 1
ATOM 5801 C C . PRO B 1 37 ? 3.193 -33.75 -41.031 1 82.88 37 PRO B C 1
ATOM 5803 O O . PRO B 1 37 ? 2.098 -34.312 -41.031 1 82.88 37 PRO B O 1
ATOM 5806 N N . SER B 1 38 ? 4.262 -34.375 -41.094 1 83.06 38 SER B N 1
ATOM 5807 C CA . SER B 1 38 ? 4.348 -35.812 -41.281 1 83.06 38 SER B CA 1
ATOM 5808 C C . SER B 1 38 ? 3.729 -36.562 -40.094 1 83.06 38 SER B C 1
ATOM 5810 O O . SER B 1 38 ? 3.18 -37.656 -40.281 1 83.06 38 SER B O 1
ATOM 5812 N N . TRP B 1 39 ? 3.795 -36 -38.938 1 87.25 39 TRP B N 1
ATOM 5813 C CA . TRP B 1 39 ? 3.307 -36.719 -37.781 1 87.25 39 TRP B CA 1
ATOM 5814 C C . TRP B 1 39 ? 1.796 -36.906 -37.844 1 87.25 39 TRP B C 1
ATOM 5816 O O . TRP B 1 39 ? 1.245 -37.781 -37.188 1 87.25 39 TRP B O 1
ATOM 5826 N N . LEU B 1 40 ? 1.055 -36.125 -38.594 1 86.19 40 LEU B N 1
ATOM 5827 C CA . LEU B 1 40 ? -0.394 -36.219 -38.719 1 86.19 40 LEU B CA 1
ATOM 5828 C C . LEU B 1 40 ? -0.783 -37.594 -39.312 1 86.19 40 LEU B C 1
ATOM 5830 O O . LEU B 1 40 ? -1.92 -38.031 -39.156 1 86.19 40 LEU B O 1
ATOM 5834 N N . ARG B 1 41 ? 0.151 -38.156 -39.938 1 86.12 41 ARG B N 1
ATOM 5835 C CA . ARG B 1 41 ? -0.133 -39.438 -40.625 1 86.12 41 ARG B CA 1
ATOM 5836 C C . ARG B 1 41 ? 0.108 -40.594 -39.688 1 86.12 41 ARG B C 1
ATOM 5838 O O . ARG B 1 41 ? -0.271 -41.719 -40 1 86.12 41 ARG B O 1
ATOM 5845 N N . LEU B 1 42 ? 0.607 -40.344 -38.625 1 89.94 42 LEU B N 1
ATOM 5846 C CA . LEU B 1 42 ? 0.897 -41.406 -37.656 1 89.94 42 LEU B CA 1
ATOM 5847 C C . LEU B 1 42 ? -0.382 -41.938 -37 1 89.94 42 LEU B C 1
ATOM 5849 O O . LEU B 1 42 ? -1.356 -41.188 -36.875 1 89.94 42 LEU B O 1
ATOM 5853 N N . ARG B 1 43 ? -0.327 -43.125 -36.625 1 89.5 43 ARG B N 1
ATOM 5854 C CA . ARG B 1 43 ? -1.488 -43.75 -36.031 1 89.5 43 ARG B CA 1
ATOM 5855 C C . ARG B 1 43 ? -1.774 -43.156 -34.656 1 89.5 43 ARG B C 1
ATOM 5857 O O . ARG B 1 43 ? -0.854 -42.938 -33.844 1 89.5 43 ARG B O 1
ATOM 5864 N N . HIS B 1 44 ? -3.078 -42.969 -34.344 1 91.69 44 HIS B N 1
ATOM 5865 C CA . HIS B 1 44 ? -3.494 -42.531 -33 1 91.69 44 HIS B CA 1
ATOM 5866 C C . HIS B 1 44 ? -3.352 -43.656 -31.984 1 91.69 44 HIS B C 1
ATOM 5868 O O . HIS B 1 44 ? -3.6 -44.812 -32.281 1 91.69 44 HIS B O 1
ATOM 5874 N N . LEU B 1 45 ? -2.977 -43.25 -30.828 1 93.75 45 LEU B N 1
ATOM 5875 C CA . LEU B 1 45 ? -2.926 -44.188 -29.719 1 93.75 45 LEU B CA 1
ATOM 5876 C C . LEU B 1 45 ? -4.289 -44.312 -29.047 1 93.75 45 LEU B C 1
ATOM 5878 O O . LEU B 1 45 ? -4.871 -43.312 -28.625 1 93.75 45 LEU B O 1
ATOM 5882 N N . ASP B 1 46 ? -4.746 -45.5 -28.859 1 92.25 46 ASP B N 1
ATOM 5883 C CA . ASP B 1 46 ? -6.102 -45.719 -28.359 1 92.25 46 ASP B CA 1
ATOM 5884 C C . ASP B 1 46 ? -6.094 -46.125 -26.891 1 92.25 46 ASP B C 1
ATOM 5886 O O . ASP B 1 46 ? -7.129 -46.094 -26.219 1 92.25 46 ASP B O 1
ATOM 5890 N N . GLY B 1 47 ? -4.953 -46.5 -26.391 1 94.69 47 GLY B N 1
ATOM 5891 C CA . GLY B 1 47 ? -4.852 -47.031 -25.047 1 94.69 47 GLY B CA 1
ATOM 5892 C C . GLY B 1 47 ? -5.262 -46.031 -23.984 1 94.69 47 GLY B C 1
ATOM 5893 O O . GLY B 1 47 ? -5.641 -46.438 -22.875 1 94.69 47 GLY B O 1
ATOM 5894 N N . PHE B 1 48 ? -5.242 -44.781 -24.297 1 95.81 48 PHE B N 1
ATOM 5895 C CA . PHE B 1 48 ? -5.629 -43.75 -23.359 1 95.81 48 PHE B CA 1
ATOM 5896 C C . PHE B 1 48 ? -7.066 -43.969 -22.891 1 95.81 48 PHE B C 1
ATOM 5898 O O . PHE B 1 48 ? -7.438 -43.531 -21.797 1 95.81 48 PHE B O 1
ATOM 5905 N N . PHE B 1 49 ? -7.848 -44.531 -23.734 1 94.94 49 PHE B N 1
ATOM 5906 C CA . PHE B 1 49 ? -9.289 -44.5 -23.547 1 94.94 49 PHE B CA 1
ATOM 5907 C C . PHE B 1 49 ? -9.805 -45.844 -23.047 1 94.94 49 PHE B C 1
ATOM 5909 O O . PHE B 1 49 ? -11 -46.156 -23.172 1 94.94 49 PHE B O 1
ATOM 5916 N N . ASN B 1 50 ? -8.883 -46.656 -22.578 1 94.81 50 ASN B N 1
ATOM 5917 C CA . ASN B 1 50 ? -9.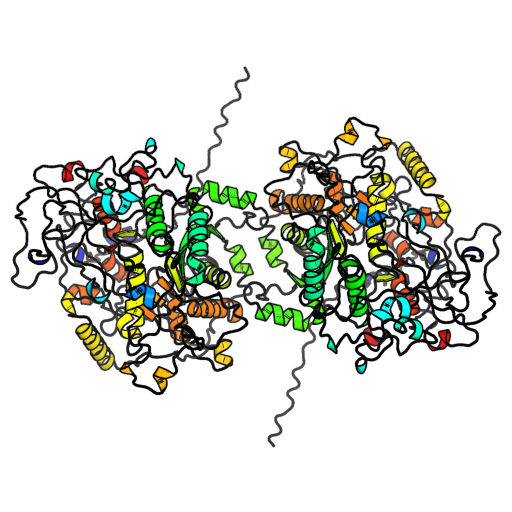258 -47.812 -21.781 1 94.81 50 ASN B CA 1
ATOM 5918 C C . ASN B 1 50 ? -9.547 -47.438 -20.328 1 94.81 50 ASN B C 1
ATOM 5920 O O . ASN B 1 50 ? -9.031 -46.438 -19.828 1 94.81 50 ASN B O 1
ATOM 5924 N N . GLY B 1 51 ? -10.43 -48.312 -19.719 1 95.25 51 GLY B N 1
ATOM 5925 C CA . GLY B 1 51 ? -10.898 -47.875 -18.406 1 95.25 51 GLY B CA 1
ATOM 5926 C C . GLY B 1 51 ? -10.633 -48.906 -17.312 1 95.25 51 GLY B C 1
ATOM 5927 O O . GLY B 1 51 ? -9.75 -49.75 -17.469 1 95.25 51 GLY B O 1
ATOM 5928 N N . LEU B 1 52 ? -11.344 -48.844 -16.281 1 95.81 52 LEU B N 1
ATOM 5929 C CA . LEU B 1 52 ? -11.117 -49.5 -15 1 95.81 52 LEU B CA 1
ATOM 5930 C C . LEU B 1 52 ? -11.312 -51 -15.133 1 95.81 52 LEU B C 1
ATOM 5932 O O . LEU B 1 52 ? -10.742 -51.781 -14.359 1 95.81 52 LEU B O 1
ATOM 5936 N N . LYS B 1 53 ? -12.094 -51.469 -16.125 1 94.19 53 LYS B N 1
ATOM 5937 C CA . LYS B 1 53 ? -12.281 -52.906 -16.312 1 94.19 53 LYS B CA 1
ATOM 5938 C C . LYS B 1 53 ? -10.992 -53.562 -16.781 1 94.19 53 LYS B C 1
ATOM 5940 O O . LYS B 1 53 ? -10.859 -54.781 -16.703 1 94.19 53 LYS B O 1
ATOM 5945 N N . ALA B 1 54 ? -10.102 -52.719 -17.25 1 94.38 54 ALA B N 1
ATOM 5946 C CA . ALA B 1 54 ? -8.828 -53.25 -17.75 1 94.38 54 ALA B CA 1
ATOM 5947 C C . ALA B 1 54 ? -7.695 -52.969 -16.766 1 94.38 54 ALA B C 1
ATOM 5949 O O . ALA B 1 54 ? -6.523 -52.906 -17.141 1 94.38 54 ALA B O 1
ATOM 5950 N N . LEU B 1 55 ? -8.016 -52.719 -15.484 1 95.56 55 LEU B N 1
ATOM 5951 C CA . LEU B 1 55 ? -7.008 -52.469 -14.461 1 95.56 55 LEU B CA 1
ATOM 5952 C C . LEU B 1 55 ? -6.176 -53.719 -14.188 1 95.56 55 LEU B C 1
ATOM 5954 O O . LEU B 1 55 ? -6.727 -54.812 -13.961 1 95.56 55 LEU B O 1
ATOM 5958 N N . VAL B 1 56 ? -4.848 -53.594 -14.211 1 93.94 56 VAL B N 1
ATOM 5959 C CA . VAL B 1 56 ? -3.953 -54.719 -13.953 1 93.94 56 VAL B CA 1
ATOM 5960 C C . VAL B 1 56 ? -2.824 -54.281 -13.023 1 93.94 56 VAL B C 1
ATOM 5962 O O . VAL B 1 56 ? -2.5 -53.094 -12.945 1 93.94 56 VAL B O 1
ATOM 5965 N N . PRO B 1 57 ? -2.254 -55.219 -12.25 1 92.81 57 PRO B N 1
ATOM 5966 C CA . PRO B 1 57 ? -1.012 -54.906 -11.547 1 92.81 57 PRO B CA 1
ATOM 5967 C C . PRO B 1 57 ? 0.112 -54.5 -12.5 1 92.81 57 PRO B C 1
ATOM 5969 O O . PRO B 1 57 ? 0.132 -54.938 -13.656 1 92.81 57 PRO B O 1
ATOM 5972 N N . VAL B 1 58 ? 0.989 -53.719 -12.07 1 93.75 58 VAL B N 1
ATOM 5973 C CA . VAL B 1 58 ? 2.059 -53.188 -12.898 1 93.75 58 VAL B CA 1
ATOM 5974 C C . VAL B 1 58 ? 2.838 -54.312 -13.547 1 93.75 58 VAL B C 1
ATOM 5976 O O . VAL B 1 58 ? 3.324 -54.188 -14.672 1 93.75 58 VAL B O 1
ATOM 5979 N N . SER B 1 59 ? 2.92 -55.469 -12.875 1 93.12 59 SER B N 1
ATOM 5980 C CA . SER B 1 59 ? 3.676 -56.594 -13.375 1 93.12 59 SER B CA 1
ATOM 5981 C C . SER B 1 59 ? 3.068 -57.156 -14.656 1 93.12 59 SER B C 1
ATOM 5983 O O . SER B 1 59 ? 3.775 -57.719 -15.484 1 93.12 59 SER B O 1
ATOM 5985 N N . ASP B 1 60 ? 1.794 -56.938 -14.867 1 90.62 60 ASP B N 1
ATOM 5986 C CA . ASP B 1 60 ? 1.095 -57.469 -16.016 1 90.62 60 ASP B CA 1
ATOM 5987 C C . ASP B 1 60 ? 0.889 -56.406 -17.094 1 90.62 60 ASP B C 1
ATOM 5989 O O . ASP B 1 60 ? 0.364 -56.719 -18.172 1 90.62 60 ASP B O 1
ATOM 5993 N N . TYR B 1 61 ? 1.267 -55.281 -16.828 1 92.38 61 TYR B N 1
ATOM 5994 C CA . TYR B 1 61 ? 1.011 -54.125 -17.672 1 92.38 61 TYR B CA 1
ATOM 5995 C C . TYR B 1 61 ? 1.852 -54.188 -18.938 1 92.38 61 TYR B C 1
ATOM 5997 O O . TYR B 1 61 ? 3.059 -54.438 -18.875 1 92.38 61 TYR B O 1
ATOM 6005 N N . LYS B 1 62 ? 1.188 -54 -20.125 1 91.25 62 LYS B N 1
ATOM 6006 C CA . LYS B 1 62 ? 1.837 -53.875 -21.422 1 91.25 62 LYS B CA 1
ATOM 6007 C C . LYS B 1 62 ? 1.377 -52.594 -22.141 1 91.25 62 LYS B C 1
ATOM 6009 O O . LYS B 1 62 ? 0.243 -52.531 -22.625 1 91.25 62 LYS B O 1
ATOM 6014 N N . PRO B 1 63 ? 2.309 -51.656 -22.297 1 93.5 63 PRO B N 1
ATOM 6015 C CA . PRO B 1 63 ? 1.903 -50.406 -22.906 1 93.5 63 PRO B CA 1
ATOM 6016 C C . PRO B 1 63 ? 1.711 -50.531 -24.422 1 93.5 63 PRO B C 1
ATOM 6018 O O . PRO B 1 63 ? 2.402 -51.312 -25.078 1 93.5 63 PRO B O 1
ATOM 6021 N N . GLU B 1 64 ? 0.809 -49.688 -24.906 1 94.31 64 GLU B N 1
ATOM 6022 C CA . GLU B 1 64 ? 0.631 -49.531 -26.344 1 94.31 64 GLU B CA 1
ATOM 6023 C C . GLU B 1 64 ? 1.825 -48.844 -26.984 1 94.31 64 GLU B C 1
ATOM 6025 O O . GLU B 1 64 ? 2.158 -49.094 -28.141 1 94.31 64 GLU B O 1
ATOM 6030 N N . PHE B 1 65 ? 2.41 -47.969 -26.266 1 94.19 65 PHE B N 1
ATOM 6031 C CA . PHE B 1 65 ? 3.488 -47.094 -26.75 1 94.19 65 PHE B CA 1
ATOM 6032 C C . PHE B 1 65 ? 4.422 -46.719 -25.594 1 94.19 65 PHE B C 1
ATOM 6034 O O . PHE B 1 65 ? 3.969 -46.438 -24.5 1 94.19 65 PHE B O 1
ATOM 6041 N N . PRO B 1 66 ? 5.723 -46.719 -25.812 1 91.75 66 PRO B N 1
ATOM 6042 C CA . PRO B 1 66 ? 6.395 -47.188 -27.031 1 91.75 66 PRO B CA 1
ATOM 6043 C C . PRO B 1 66 ? 6.473 -48.719 -27.109 1 91.75 66 PRO B C 1
ATOM 6045 O O . PRO B 1 66 ? 6.344 -49.406 -26.094 1 91.75 66 PRO B O 1
ATOM 6048 N N . ARG B 1 67 ? 6.59 -49.125 -28.312 1 83.06 67 ARG B N 1
ATOM 6049 C CA . ARG B 1 67 ? 6.75 -50.562 -28.516 1 83.06 67 ARG B CA 1
ATOM 6050 C C . ARG B 1 67 ? 8.18 -50.906 -28.922 1 83.06 67 ARG B C 1
ATOM 6052 O O . ARG B 1 67 ? 8.797 -50.188 -29.703 1 83.06 67 ARG B O 1
ATOM 6059 N N . GLN B 1 68 ? 8.633 -51.906 -28.25 1 75.88 68 GLN B N 1
ATOM 6060 C CA . GLN B 1 68 ? 9.938 -52.406 -28.688 1 75.88 68 GLN B CA 1
ATOM 6061 C C . GLN B 1 68 ? 9.812 -53.156 -30 1 75.88 68 GLN B C 1
ATOM 6063 O O . GLN B 1 68 ? 8.742 -53.688 -30.328 1 75.88 68 GLN B O 1
ATOM 6068 N N . PRO B 1 69 ? 10.953 -53.062 -30.75 1 75 69 PRO B N 1
ATOM 6069 C CA . PRO B 1 69 ? 10.906 -53.844 -31.984 1 75 69 PRO B CA 1
ATOM 6070 C C . PRO B 1 69 ? 10.516 -55.312 -31.75 1 75 69 PRO B C 1
ATOM 6072 O O . PRO B 1 69 ? 11.07 -55.969 -30.859 1 75 69 PRO B O 1
ATOM 6075 N N . GLY B 1 70 ? 9.531 -55.781 -32.375 1 76.5 70 GLY B N 1
ATOM 6076 C CA . GLY B 1 70 ? 9.109 -57.188 -32.281 1 76.5 70 GLY B CA 1
ATOM 6077 C C . GLY B 1 70 ? 8.023 -57.406 -31.234 1 76.5 70 GLY B C 1
ATOM 6078 O O . GLY B 1 70 ? 7.473 -58.5 -31.141 1 76.5 70 GLY B O 1
ATOM 6079 N N . GLU B 1 71 ? 7.734 -56.406 -30.516 1 79.62 71 GLU B N 1
ATOM 6080 C CA . GLU B 1 71 ? 6.723 -56.562 -29.484 1 79.62 71 GLU B CA 1
ATOM 6081 C C . GLU B 1 71 ? 5.316 -56.5 -30.062 1 79.62 71 GLU B C 1
ATOM 6083 O O . GLU B 1 71 ? 5.035 -55.688 -30.953 1 79.62 71 GLU B O 1
ATOM 6088 N N . ASP B 1 72 ? 4.527 -57.438 -29.625 1 78.81 72 ASP B N 1
ATOM 6089 C CA . ASP B 1 72 ? 3.148 -57.5 -30.094 1 78.81 72 ASP B CA 1
ATOM 6090 C C . ASP B 1 72 ? 2.314 -56.375 -29.484 1 78.81 72 ASP B C 1
ATOM 6092 O O . ASP B 1 72 ? 2.604 -55.906 -28.375 1 78.81 72 ASP B O 1
ATOM 6096 N N . SER B 1 73 ? 1.362 -56.031 -30.281 1 80.44 73 SER B N 1
ATOM 6097 C CA . SER B 1 73 ? 0.394 -55.062 -29.797 1 80.44 73 SER B CA 1
ATOM 6098 C C . SER B 1 73 ? -0.434 -55.625 -28.656 1 80.44 73 SER B C 1
ATOM 6100 O O . SER B 1 73 ? -0.802 -56.812 -28.672 1 80.44 73 SER B O 1
ATOM 6102 N N . PRO B 1 74 ? -0.637 -54.812 -27.656 1 81.75 74 PRO B N 1
ATOM 6103 C CA . PRO B 1 74 ? -1.522 -55.281 -26.594 1 81.75 74 PRO B CA 1
ATOM 6104 C C . PRO B 1 74 ? -2.975 -55.406 -27.047 1 81.75 74 PRO B C 1
ATOM 6106 O O . PRO B 1 74 ? -3.803 -55.969 -26.328 1 81.75 74 PRO B O 1
ATOM 6109 N N . PHE B 1 75 ? -3.262 -54.969 -28.172 1 81.94 75 PHE B N 1
ATOM 6110 C CA . PHE B 1 75 ? -4.629 -55 -28.672 1 81.94 75 PHE B CA 1
ATOM 6111 C C . PHE B 1 75 ? -4.84 -56.219 -29.594 1 81.94 75 PHE B C 1
ATOM 6113 O O . PHE B 1 75 ? -3.922 -56.625 -30.312 1 81.94 75 PHE B O 1
ATOM 6120 N N . PRO B 1 76 ? -5.969 -56.719 -29.656 1 81.12 76 PRO B N 1
ATOM 6121 C CA . PRO B 1 76 ? -7.141 -56.438 -28.828 1 81.12 76 PRO B CA 1
ATOM 6122 C C . PRO B 1 76 ? -6.949 -56.812 -27.359 1 81.12 76 PRO B C 1
ATOM 6124 O O . PRO B 1 76 ? -6.27 -57.781 -27.062 1 81.12 76 PRO B O 1
ATOM 6127 N N . LEU B 1 77 ? -7.516 -56 -26.594 1 83 77 LEU B N 1
ATOM 6128 C CA . LEU B 1 77 ? -7.324 -56.219 -25.172 1 83 77 LEU B CA 1
ATOM 6129 C C . LEU B 1 77 ? -8.086 -57.438 -24.703 1 83 77 LEU B C 1
ATOM 6131 O O . LEU B 1 77 ? -9.227 -57.688 -25.109 1 83 77 LEU B O 1
ATOM 6135 N N . THR B 1 78 ? -7.312 -58.375 -24.109 1 75.5 78 THR B N 1
ATOM 6136 C CA . THR B 1 78 ? -7.984 -59.469 -23.422 1 75.5 78 THR B CA 1
ATOM 6137 C C . THR B 1 78 ? -7.84 -59.312 -21.906 1 75.5 78 THR B C 1
ATOM 6139 O O . THR B 1 78 ? -6.727 -59.188 -21.406 1 75.5 78 THR B O 1
ATOM 6142 N N . PHE B 1 79 ? -8.93 -58.969 -21.281 1 73.12 79 PHE B N 1
ATOM 6143 C CA . PHE B 1 79 ? -8.836 -58.812 -19.828 1 73.12 79 PHE B CA 1
ATOM 6144 C C . PHE B 1 79 ? -9.969 -59.562 -19.141 1 73.12 79 PHE B C 1
ATOM 6146 O O . PHE B 1 79 ? -10.992 -59.875 -19.766 1 73.12 79 PHE B O 1
ATOM 6153 N N . SER B 1 80 ? -9.562 -60.156 -18.047 1 72.56 80 SER B N 1
ATOM 6154 C CA . SER B 1 80 ? -10.562 -60.812 -17.203 1 72.56 80 SER B CA 1
ATOM 6155 C C . SER B 1 80 ? -11.148 -59.844 -16.188 1 72.56 80 SER B C 1
ATOM 6157 O O . SER B 1 80 ? -10.414 -59.281 -15.367 1 72.56 80 SER B O 1
ATOM 6159 N N . TYR B 1 81 ? -12.352 -59.469 -16.422 1 75 81 TYR B N 1
ATOM 6160 C CA . TYR B 1 81 ? -13.023 -58.531 -15.531 1 75 81 TYR B CA 1
ATOM 6161 C C . TYR B 1 81 ? -13.789 -59.281 -14.445 1 75 81 TYR B C 1
ATOM 6163 O O . TYR B 1 81 ? -14.703 -60.062 -14.75 1 75 81 TYR B O 1
ATOM 6171 N N . THR B 1 82 ? -13.281 -59.188 -13.273 1 77.31 82 THR B N 1
ATOM 6172 C CA . THR B 1 82 ? -13.914 -59.906 -12.172 1 77.31 82 THR B CA 1
ATOM 6173 C C . THR B 1 82 ? -14.75 -58.969 -11.32 1 77.31 82 THR B C 1
ATOM 6175 O O . THR B 1 82 ? -15.367 -59.375 -10.336 1 77.31 82 THR B O 1
ATOM 6178 N N . GLY B 1 83 ? -14.781 -57.719 -11.555 1 82.88 83 GLY B N 1
ATOM 6179 C CA . GLY B 1 83 ? -15.516 -56.719 -10.781 1 82.88 83 GLY B CA 1
ATOM 6180 C C . GLY B 1 83 ? -14.812 -55.375 -10.719 1 82.88 83 GLY B C 1
ATOM 6181 O O . GLY B 1 83 ? -13.617 -55.281 -10.992 1 82.88 83 GLY B O 1
ATOM 6182 N N . LEU B 1 84 ? -15.641 -54.531 -10.281 1 86.25 84 LEU B N 1
ATOM 6183 C CA . LEU B 1 84 ? -15.102 -53.156 -10.242 1 86.25 84 LEU B CA 1
ATOM 6184 C C . LEU B 1 84 ? -14.133 -53 -9.078 1 86.25 84 LEU B C 1
ATOM 6186 O O . LEU B 1 84 ? -14.477 -53.312 -7.93 1 86.25 84 LEU B O 1
ATOM 6190 N N . PRO B 1 85 ? -12.914 -52.562 -9.344 1 92.38 85 PRO B N 1
ATOM 6191 C CA . PRO B 1 85 ? -11.953 -52.312 -8.266 1 92.38 85 PRO B CA 1
ATOM 6192 C C . PRO B 1 85 ? -12.391 -51.188 -7.328 1 92.38 85 PRO B C 1
ATOM 6194 O O . PRO B 1 85 ? -13.219 -50.344 -7.707 1 92.38 85 PRO B O 1
ATOM 6197 N N . THR B 1 86 ? -11.852 -51.25 -6.105 1 93.75 86 THR B N 1
ATOM 6198 C CA . THR B 1 86 ? -12.148 -50.219 -5.113 1 93.75 86 THR B CA 1
ATOM 6199 C C . THR B 1 86 ? -10.945 -49.281 -4.914 1 93.75 86 THR B C 1
ATOM 6201 O O . THR B 1 86 ? -9.836 -49.75 -4.668 1 93.75 86 THR B O 1
ATOM 6204 N N . PRO B 1 87 ? -11.172 -47.969 -5.059 1 96.44 87 PRO B N 1
ATOM 6205 C CA . PRO B 1 87 ? -10.055 -47.062 -4.84 1 96.44 87 PRO B CA 1
ATOM 6206 C C . PRO B 1 87 ? -9.695 -46.906 -3.363 1 96.44 87 PRO B C 1
ATOM 6208 O O . PRO B 1 87 ? -10.5 -47.219 -2.488 1 96.44 87 PRO B O 1
ATOM 6211 N N . THR B 1 88 ? -8.492 -46.5 -3.064 1 96.31 88 THR B N 1
ATOM 6212 C CA . THR B 1 88 ? -7.992 -46.25 -1.714 1 96.31 88 THR B CA 1
ATOM 6213 C C . THR B 1 88 ? -7.426 -44.844 -1.583 1 96.31 88 THR B C 1
ATOM 6215 O O . THR B 1 88 ? -7.031 -44.25 -2.578 1 96.31 88 THR B O 1
ATOM 6218 N N . PRO B 1 89 ? -7.391 -44.344 -0.342 1 96.06 89 PRO B N 1
ATOM 6219 C CA . PRO B 1 89 ? -6.832 -43 -0.157 1 96.06 89 PRO B CA 1
ATOM 6220 C C . PRO B 1 89 ? -5.371 -42.906 -0.597 1 96.06 89 PRO B C 1
ATOM 6222 O O . PRO B 1 89 ? -4.598 -43.844 -0.389 1 96.06 89 PRO B O 1
ATOM 6225 N N . PHE B 1 90 ? -5.043 -41.875 -1.252 1 97.12 90 PHE B N 1
ATOM 6226 C CA . PHE B 1 90 ? -3.68 -41.562 -1.664 1 97.12 90 PHE B CA 1
ATOM 6227 C C . PHE B 1 90 ? -3.141 -40.375 -0.91 1 97.12 90 PHE B C 1
ATOM 6229 O O . PHE B 1 90 ? -3.629 -39.25 -1.089 1 97.12 90 PHE B O 1
ATOM 6236 N N . VAL B 1 91 ? -2.146 -40.531 -0.019 1 96.44 91 VAL B N 1
ATOM 6237 C CA . VAL B 1 91 ? -1.582 -39.5 0.835 1 96.44 91 VAL B CA 1
ATOM 6238 C C . VAL B 1 91 ? -0.084 -39.375 0.567 1 96.44 91 VAL B C 1
ATOM 6240 O O . VAL B 1 91 ? 0.728 -40.062 1.191 1 96.44 91 VAL B O 1
ATOM 6243 N N . PRO B 1 92 ? 0.238 -38.469 -0.314 1 97.69 92 PRO B N 1
ATOM 6244 C CA . PRO B 1 92 ? 1.648 -38.344 -0.69 1 97.69 92 PRO B CA 1
ATOM 6245 C C . PRO B 1 92 ? 2.455 -37.5 0.305 1 97.69 92 PRO B C 1
ATOM 6247 O O . PRO B 1 92 ? 3.682 -37.438 0.201 1 97.69 92 PRO B O 1
ATOM 6250 N N . GLN B 1 93 ? 1.851 -36.844 1.327 1 96.88 93 GLN B N 1
ATOM 6251 C CA . GLN B 1 93 ? 2.562 -36.125 2.371 1 96.88 93 GLN B CA 1
ATOM 6252 C C . GLN B 1 93 ? 3.342 -37.062 3.275 1 96.88 93 GLN B C 1
ATOM 6254 O O . GLN B 1 93 ? 3.018 -38.25 3.359 1 96.88 93 GLN B O 1
ATOM 6259 N N . PRO B 1 94 ? 4.316 -36.5 3.957 1 96.12 94 PRO B N 1
ATOM 6260 C CA . PRO B 1 94 ? 5.008 -37.344 4.938 1 96.12 94 PRO B CA 1
ATOM 6261 C C . PRO B 1 94 ? 4.074 -37.875 6.031 1 96.12 94 PRO B C 1
ATOM 6263 O O . PRO B 1 94 ? 3.02 -37.281 6.277 1 96.12 94 PRO B O 1
ATOM 6266 N N . ASP B 1 95 ? 4.508 -39 6.559 1 96.25 95 ASP B N 1
ATOM 6267 C CA . ASP B 1 95 ? 3.822 -39.406 7.781 1 96.25 95 ASP B CA 1
ATOM 6268 C C . ASP B 1 95 ? 4.215 -38.5 8.953 1 96.25 95 ASP B C 1
ATOM 6270 O O . ASP B 1 95 ? 5.176 -38.812 9.672 1 96.25 95 ASP B O 1
ATOM 6274 N N . TYR B 1 96 ? 3.404 -37.562 9.148 1 96.44 96 TYR B N 1
ATOM 6275 C CA . TYR B 1 96 ? 3.729 -36.531 10.102 1 96.44 96 TYR B CA 1
ATOM 6276 C C . TYR B 1 96 ? 3.734 -37.062 11.523 1 96.44 96 TYR B C 1
ATOM 6278 O O . TYR B 1 96 ? 4.273 -36.406 12.438 1 96.44 96 TYR B O 1
ATOM 6286 N N . ASP B 1 97 ? 3.199 -38.25 11.719 1 95.06 97 ASP B N 1
ATOM 6287 C CA . ASP B 1 97 ? 3.117 -38.844 13.062 1 95.06 97 ASP B CA 1
ATOM 6288 C C . ASP B 1 97 ? 4.199 -39.906 13.273 1 95.06 97 ASP B C 1
ATOM 6290 O O . ASP B 1 97 ? 4.324 -40.438 14.367 1 95.06 97 ASP B O 1
ATOM 6294 N N . SER B 1 98 ? 4.918 -40.062 12.234 1 96 98 SER B N 1
ATOM 6295 C CA . SER B 1 98 ? 5.969 -41.062 12.367 1 96 98 SER B CA 1
ATOM 6296 C C . SER B 1 98 ? 7.051 -40.625 13.344 1 96 98 SER B C 1
ATOM 6298 O O . SER B 1 98 ? 7.305 -39.406 13.477 1 96 98 SER B O 1
ATOM 6300 N N . SER B 1 99 ? 7.695 -41.594 13.938 1 95.19 99 SER B N 1
ATOM 6301 C CA . SER B 1 99 ? 8.781 -41.281 14.867 1 95.19 99 SER B CA 1
ATOM 6302 C C . SER B 1 99 ? 9.953 -40.625 14.141 1 95.19 99 SER B C 1
ATOM 6304 O O . SER B 1 99 ? 10.625 -39.75 14.703 1 95.19 99 SER B O 1
ATOM 6306 N N . GLU B 1 100 ? 10.078 -41.062 12.977 1 94 100 GLU B N 1
ATOM 6307 C CA . GLU B 1 100 ? 11.156 -40.469 12.172 1 94 100 GLU B CA 1
ATOM 6308 C C . GLU B 1 100 ? 10.922 -39 11.922 1 94 100 GLU B C 1
ATOM 6310 O O . GLU B 1 100 ? 11.836 -38.188 12.062 1 94 100 GLU B O 1
ATOM 6315 N N . TYR B 1 101 ? 9.766 -38.656 11.594 1 95.06 101 TYR B N 1
ATOM 6316 C CA . TYR B 1 101 ? 9.445 -37.25 11.305 1 95.06 101 TYR B CA 1
ATOM 6317 C C . TYR B 1 101 ? 9.5 -36.406 12.57 1 95.06 101 TYR B C 1
ATOM 6319 O O . TYR B 1 101 ? 10.117 -35.344 12.578 1 95.06 101 TYR B O 1
ATOM 6327 N N . THR B 1 102 ? 8.992 -36.875 13.664 1 94.06 102 THR B N 1
ATOM 6328 C CA . THR B 1 102 ? 8.859 -36.094 14.883 1 94.06 102 THR B CA 1
ATOM 6329 C C . THR B 1 102 ? 10.203 -35.938 15.578 1 94.06 102 THR B C 1
ATOM 6331 O O . THR B 1 102 ? 10.383 -35.031 16.406 1 94.06 102 THR B O 1
ATOM 6334 N N . ALA B 1 103 ? 11.07 -36.844 15.289 1 94.31 103 ALA B N 1
ATOM 6335 C CA . ALA B 1 103 ? 12.414 -36.719 15.836 1 94.31 103 ALA B CA 1
ATOM 6336 C C . ALA B 1 103 ? 13.172 -35.562 15.188 1 94.31 103 ALA B C 1
ATOM 6338 O O . ALA B 1 103 ? 14.023 -34.938 15.828 1 94.31 103 ALA B O 1
ATOM 6339 N N . GLU B 1 104 ? 12.75 -35.281 14.047 1 94.44 104 GLU B N 1
ATOM 6340 C CA . GLU B 1 104 ? 13.531 -34.312 13.281 1 94.44 104 GLU B CA 1
ATOM 6341 C C . GLU B 1 104 ? 12.805 -32.969 13.18 1 94.44 104 GLU B C 1
ATOM 6343 O O . GLU B 1 104 ? 13.438 -31.922 13.188 1 94.44 104 GLU B O 1
ATOM 6348 N N . TYR B 1 105 ? 11.531 -33.031 13.055 1 95.44 105 TYR B N 1
ATOM 6349 C CA . TYR B 1 105 ? 10.758 -31.828 12.766 1 95.44 105 TYR B CA 1
ATOM 6350 C C . TYR B 1 105 ? 9.703 -31.594 13.836 1 95.44 105 TYR B C 1
ATOM 6352 O O . TYR B 1 105 ? 9.406 -32.469 14.633 1 95.44 105 TYR B O 1
ATOM 6360 N N . HIS B 1 106 ? 9.141 -30.344 13.828 1 95 106 HIS B N 1
ATOM 6361 C CA . HIS B 1 106 ? 8.047 -30 14.727 1 95 106 HIS B CA 1
ATOM 6362 C C . HIS B 1 106 ? 6.781 -30.781 14.367 1 95 106 HIS B C 1
ATOM 6364 O O . HIS B 1 106 ? 6.551 -31.094 13.203 1 95 106 HIS B O 1
ATOM 6370 N N . GLN B 1 107 ? 6.035 -31 15.352 1 94.94 107 GLN B N 1
ATOM 6371 C CA . GLN B 1 107 ? 4.773 -31.703 15.18 1 94.94 107 GLN B CA 1
ATOM 6372 C C . GLN B 1 107 ? 3.83 -30.922 14.266 1 94.94 107 GLN B C 1
ATOM 6374 O O . GLN B 1 107 ? 3.768 -29.703 14.328 1 94.94 107 GLN B O 1
ATOM 6379 N N . VAL B 1 108 ? 3.086 -31.656 13.438 1 97.31 108 VAL B N 1
ATOM 6380 C CA . VAL B 1 108 ? 2.117 -31.047 12.531 1 97.31 108 VAL B CA 1
ATOM 6381 C C . VAL B 1 108 ? 0.71 -31.188 13.109 1 97.31 108 VAL B C 1
ATOM 6383 O O . VAL B 1 108 ? 0.262 -32.312 13.406 1 97.31 108 VAL B O 1
ATOM 6386 N N . GLU B 1 109 ? 0.076 -30.062 13.273 1 97.25 109 GLU B N 1
ATOM 6387 C CA . GLU B 1 109 ? -1.315 -30.062 13.711 1 97.25 109 GLU B CA 1
ATOM 6388 C C . GLU B 1 109 ? -2.27 -30.219 12.531 1 97.25 109 GLU B C 1
ATOM 6390 O O . GLU B 1 109 ? -2.086 -29.578 11.492 1 97.25 109 GLU B O 1
ATOM 6395 N N . PRO B 1 110 ? -3.283 -31.109 12.711 1 96.62 110 PRO B N 1
ATOM 6396 C CA . PRO B 1 110 ? -4.258 -31.25 11.625 1 96.62 110 PRO B CA 1
ATOM 6397 C C . PRO B 1 110 ? -5.035 -29.969 11.367 1 96.62 110 PRO B C 1
ATOM 6399 O O . PRO B 1 110 ? -5.379 -29.25 12.312 1 96.62 110 PRO B O 1
ATOM 6402 N N . CYS B 1 111 ? -5.289 -29.688 10.141 1 97.44 111 CYS B N 1
ATOM 6403 C CA . CYS B 1 111 ? -6.094 -28.531 9.734 1 97.44 111 CYS B CA 1
ATOM 6404 C C . CYS B 1 111 ? -7.512 -28.969 9.367 1 97.44 111 CYS B C 1
ATOM 6406 O O . CYS B 1 111 ? -7.75 -30.125 9.047 1 97.44 111 CYS B O 1
ATOM 6408 N N . TYR B 1 112 ? -8.438 -28.031 9.398 1 96.06 112 TYR B N 1
ATOM 6409 C CA . TYR B 1 112 ? -9.852 -28.297 9.172 1 96.06 112 TYR B CA 1
ATOM 6410 C C . TYR B 1 112 ? -10.453 -27.297 8.195 1 96.06 112 TYR B C 1
ATOM 6412 O O . TYR B 1 112 ? -9.93 -26.203 8.023 1 96.06 112 TYR B O 1
ATOM 6420 N N . LEU B 1 113 ? -11.508 -27.688 7.57 1 95.31 113 LEU B N 1
ATOM 6421 C CA . LEU B 1 113 ? -12.18 -26.812 6.621 1 95.31 113 LEU B CA 1
ATOM 6422 C C . LEU B 1 113 ? -12.984 -25.734 7.348 1 95.31 113 LEU B C 1
ATOM 6424 O O . LEU B 1 113 ? -13.109 -24.609 6.863 1 95.31 113 LEU B O 1
ATOM 6428 N N . ASP B 1 114 ? -13.469 -26.078 8.492 1 91.56 114 ASP B N 1
ATOM 6429 C CA . ASP B 1 114 ? -14.367 -25.172 9.203 1 91.56 114 ASP B CA 1
ATOM 6430 C C . ASP B 1 114 ? -13.703 -24.641 10.469 1 91.56 114 ASP B C 1
ATOM 6432 O O . ASP B 1 114 ? -12.75 -25.219 10.977 1 91.56 114 ASP B O 1
ATOM 6436 N N . LYS B 1 115 ? -14.273 -23.594 11.031 1 91.12 115 LYS B N 1
ATOM 6437 C CA . LYS B 1 115 ? -13.727 -22.922 12.203 1 91.12 115 LYS B CA 1
ATOM 6438 C C . LYS B 1 115 ? -13.891 -23.781 13.461 1 91.12 115 LYS B C 1
ATOM 6440 O O . LYS B 1 115 ? -13.07 -23.703 14.375 1 91.12 115 LYS B O 1
ATOM 6445 N N . ASP B 1 116 ? -14.883 -24.656 13.508 1 91.81 116 ASP B N 1
ATOM 6446 C CA . ASP B 1 116 ? -15.195 -25.453 14.688 1 91.81 116 ASP B CA 1
ATOM 6447 C C . ASP B 1 116 ? -14.359 -26.719 14.734 1 91.81 116 ASP B C 1
ATOM 6449 O O . ASP B 1 116 ? -14.484 -27.531 15.664 1 91.81 116 ASP B O 1
ATOM 6453 N N . LYS B 1 117 ? -13.562 -26.969 13.695 1 93.12 117 LYS B N 1
ATOM 6454 C CA . LYS B 1 117 ? -12.664 -28.125 13.625 1 93.12 117 LYS B CA 1
ATOM 6455 C C . LYS B 1 117 ? -13.453 -29.422 13.625 1 93.12 117 LYS B C 1
ATOM 6457 O O . LYS B 1 117 ? -13.117 -30.359 14.352 1 93.12 117 LYS B O 1
ATOM 6462 N N . LYS B 1 118 ? -14.477 -29.438 12.82 1 91.88 118 LYS B N 1
ATOM 6463 C CA . LYS B 1 118 ? -15.336 -30.625 12.766 1 91.88 118 LYS B CA 1
ATOM 6464 C C . LYS B 1 118 ? -15.195 -31.344 11.43 1 91.88 118 LYS B C 1
ATOM 6466 O O . LYS B 1 118 ? -15.5 -32.531 11.328 1 91.88 118 LYS B O 1
ATOM 6471 N N . ILE B 1 119 ? -14.766 -30.656 10.422 1 93.88 119 ILE B N 1
ATOM 6472 C CA . ILE B 1 119 ? -14.688 -31.25 9.086 1 93.88 119 ILE B CA 1
ATOM 6473 C C . ILE B 1 119 ? -13.227 -31.391 8.664 1 93.88 119 ILE B C 1
ATOM 6475 O O . ILE B 1 119 ? -12.617 -30.422 8.195 1 93.88 119 ILE B O 1
ATOM 6479 N N . PRO B 1 120 ? -12.773 -32.562 8.719 1 93.94 120 PRO B N 1
ATOM 6480 C CA . PRO B 1 120 ? -11.391 -32.781 8.297 1 93.94 120 PRO B CA 1
ATOM 6481 C C . PRO B 1 120 ? -11.188 -32.562 6.801 1 93.94 120 PRO B C 1
ATOM 6483 O O . PRO B 1 120 ? -12.141 -32.688 6.023 1 93.94 120 PRO B O 1
ATOM 6486 N N . VAL B 1 121 ? -9.977 -32.25 6.426 1 95.56 121 VAL B N 1
ATOM 6487 C CA . VAL B 1 121 ? -9.633 -32.125 5.016 1 95.56 121 VAL B CA 1
ATOM 6488 C C . VAL B 1 121 ? -9.672 -33.5 4.352 1 95.56 121 VAL B C 1
ATOM 6490 O O . VAL B 1 121 ? -9.102 -34.469 4.867 1 95.56 121 VAL B O 1
ATOM 6493 N N . PRO B 1 122 ? -10.32 -33.625 3.242 1 95.19 122 PRO B N 1
ATOM 6494 C CA . PRO B 1 122 ? -10.469 -34.938 2.617 1 95.19 122 PRO B CA 1
ATOM 6495 C C . PRO B 1 122 ? -9.203 -35.375 1.888 1 95.19 122 PRO B C 1
ATOM 6497 O O . PRO B 1 122 ? -8.336 -34.562 1.575 1 95.19 122 PRO B O 1
ATOM 6500 N N . ASP B 1 123 ? -9.117 -36.719 1.628 1 94.38 123 ASP B N 1
ATOM 6501 C CA . ASP B 1 123 ? -8.055 -37.281 0.811 1 94.38 123 ASP B CA 1
ATOM 6502 C C . ASP B 1 123 ? -8.539 -37.531 -0.617 1 94.38 123 ASP B C 1
ATOM 6504 O O . ASP B 1 123 ? -9.734 -37.688 -0.856 1 94.38 123 ASP B O 1
ATOM 6508 N N . VAL B 1 124 ? -7.535 -37.625 -1.448 1 96.44 124 VAL B N 1
ATOM 6509 C CA . VAL B 1 124 ? -7.805 -38.125 -2.797 1 96.44 124 VAL B CA 1
ATOM 6510 C C . VAL B 1 124 ? -7.738 -39.656 -2.816 1 96.44 124 VAL B C 1
ATOM 6512 O O . VAL B 1 124 ? -7.102 -40.25 -1.955 1 96.44 124 VAL B O 1
ATOM 6515 N N . TYR B 1 125 ? -8.508 -40.219 -3.738 1 97.81 125 TYR B N 1
ATOM 6516 C CA . TYR B 1 125 ? -8.531 -41.656 -3.865 1 97.81 125 TYR B CA 1
ATOM 6517 C C . TYR B 1 125 ? -7.926 -42.094 -5.195 1 97.81 125 TYR B C 1
ATOM 6519 O O . TYR B 1 125 ? -8.117 -41.438 -6.219 1 97.81 125 TYR B O 1
ATOM 6527 N N . ALA B 1 126 ? -7.215 -43.156 -5.23 1 98.19 126 ALA B N 1
ATOM 6528 C CA . ALA B 1 126 ? -6.586 -43.719 -6.418 1 98.19 126 ALA B CA 1
ATOM 6529 C C . ALA B 1 126 ? -6.773 -45.219 -6.473 1 98.19 126 ALA B C 1
ATOM 6531 O O . ALA B 1 126 ? -7.109 -45.844 -5.461 1 98.19 126 ALA B O 1
ATOM 6532 N N . TYR B 1 127 ? -6.688 -45.75 -7.633 1 97.75 127 TYR B N 1
ATOM 6533 C CA . TYR B 1 127 ? -6.699 -47.188 -7.84 1 97.75 127 TYR B CA 1
ATOM 6534 C C . TYR B 1 127 ? -5.285 -47.75 -7.922 1 97.75 127 TYR B C 1
ATOM 6536 O O . TYR B 1 127 ? -4.422 -47.188 -8.594 1 97.75 127 TYR B O 1
ATOM 6544 N N . ASN B 1 128 ? -5.074 -48.844 -7.191 1 97.25 128 ASN B N 1
ATOM 6545 C CA . ASN B 1 128 ? -3.779 -49.5 -7.277 1 97.25 128 ASN B CA 1
ATOM 6546 C C . ASN B 1 128 ? -3.648 -50.312 -8.562 1 97.25 128 ASN B C 1
ATOM 6548 O O . ASN B 1 128 ? -4.449 -51.219 -8.82 1 97.25 128 ASN B O 1
ATOM 6552 N N . GLY B 1 129 ? -2.686 -49.906 -9.359 1 96.81 129 GLY B N 1
ATOM 6553 C CA . GLY B 1 129 ? -2.484 -50.531 -10.656 1 96.81 129 GLY B CA 1
ATOM 6554 C C . GLY B 1 129 ? -2.494 -49.531 -11.805 1 96.81 129 GLY B C 1
ATOM 6555 O O . GLY B 1 129 ? -2.512 -48.312 -11.578 1 96.81 129 GLY B O 1
ATOM 6556 N N . VAL B 1 130 ? -2.361 -50.125 -13.008 1 95.88 130 VAL B N 1
ATOM 6557 C CA . VAL B 1 130 ? -2.381 -49.312 -14.227 1 95.88 130 VAL B CA 1
ATOM 6558 C C . VAL B 1 130 ? -3.314 -49.938 -15.258 1 95.88 130 VAL B C 1
ATOM 6560 O O . VAL B 1 130 ? -3.625 -51.125 -15.164 1 95.88 130 VAL B O 1
ATOM 6563 N N . ILE B 1 131 ? -3.816 -49.156 -16.141 1 96.31 131 ILE B N 1
ATOM 6564 C CA . ILE B 1 131 ? -4.773 -49.656 -17.125 1 96.31 131 ILE B CA 1
ATOM 6565 C C . ILE B 1 131 ? -4.027 -50.312 -18.281 1 96.31 131 ILE B C 1
ATOM 6567 O O . ILE B 1 131 ? -3.113 -49.719 -18.859 1 96.31 131 ILE B O 1
ATOM 6571 N N . GLN B 1 132 ? -4.445 -51.469 -18.625 1 94.06 132 GLN B N 1
ATOM 6572 C CA . GLN B 1 132 ? -3.795 -52.219 -19.688 1 94.06 132 GLN B CA 1
ATOM 6573 C C . GLN B 1 132 ? -3.814 -51.469 -21 1 94.06 132 GLN B C 1
ATOM 6575 O O . GLN B 1 132 ? -4.832 -50.875 -21.375 1 94.06 132 GLN B O 1
ATOM 6580 N N . GLY B 1 133 ? -2.652 -51.406 -21.641 1 93.94 133 GLY B N 1
ATOM 6581 C CA . GLY B 1 133 ? -2.559 -50.844 -22.969 1 93.94 133 GLY B CA 1
ATOM 6582 C C . GLY B 1 133 ? -2.326 -49.344 -22.969 1 93.94 133 GLY B C 1
ATOM 6583 O O . GLY B 1 133 ? -2.006 -48.75 -24 1 93.94 133 GLY B O 1
ATOM 6584 N N . GLN B 1 134 ? -2.523 -48.75 -21.859 1 95.88 134 GLN B N 1
ATOM 6585 C CA . GLN B 1 134 ? -2.277 -47.312 -21.797 1 95.88 134 GLN B CA 1
ATOM 6586 C C . GLN B 1 134 ? -0.82 -46.969 -22.109 1 95.88 134 GLN B C 1
ATOM 6588 O O . GLN B 1 134 ? 0.089 -47.656 -21.641 1 95.88 134 GLN B O 1
ATOM 6593 N N . PRO B 1 135 ? -0.603 -45.969 -22.906 1 96.38 135 PRO B N 1
ATOM 6594 C CA . PRO B 1 135 ? 0.778 -45.625 -23.266 1 96.38 135 PRO B CA 1
ATOM 6595 C C . PRO B 1 135 ? 1.593 -45.125 -22.078 1 96.38 135 PRO B C 1
ATOM 6597 O O . PRO B 1 135 ? 1.022 -44.688 -21.078 1 96.38 135 PRO B O 1
ATOM 6600 N N . LYS B 1 136 ? 2.898 -45.25 -22.219 1 96 136 LYS B N 1
ATOM 6601 C CA . LYS B 1 136 ? 3.832 -44.562 -21.328 1 96 136 LYS B CA 1
ATOM 6602 C C . LYS B 1 136 ? 4.105 -43.156 -21.812 1 96 136 LYS B C 1
ATOM 6604 O O . LYS B 1 136 ? 3.861 -42.812 -22.984 1 96 136 LYS B O 1
ATOM 6609 N N . PRO B 1 137 ? 4.543 -42.344 -20.906 1 97.25 137 PRO B N 1
ATOM 6610 C CA . PRO B 1 137 ? 4.922 -41.031 -21.391 1 97.25 137 PRO B CA 1
ATOM 6611 C C . PRO B 1 137 ? 6.051 -41.062 -22.422 1 97.25 137 PRO B C 1
ATOM 6613 O O . PRO B 1 137 ? 6.996 -41.844 -22.266 1 97.25 137 PRO B O 1
ATOM 6616 N N . ALA B 1 138 ? 5.895 -40.281 -23.422 1 97.5 138 ALA B N 1
ATOM 6617 C CA . ALA B 1 138 ? 6.941 -40.156 -24.438 1 97.5 138 ALA B CA 1
ATOM 6618 C C . ALA B 1 138 ? 8.117 -39.344 -23.922 1 97.5 138 ALA B C 1
ATOM 6620 O O . ALA B 1 138 ? 9.273 -39.625 -24.281 1 97.5 138 ALA B O 1
ATOM 6621 N N . ILE B 1 139 ? 7.781 -38.344 -23.188 1 98.25 139 ILE B N 1
ATOM 6622 C CA . ILE B 1 139 ? 8.758 -37.406 -22.641 1 98.25 139 ILE B CA 1
ATOM 6623 C C . ILE B 1 139 ? 8.648 -37.375 -21.125 1 98.25 139 ILE B C 1
ATOM 6625 O O . ILE B 1 139 ? 7.547 -37.375 -20.578 1 98.25 139 ILE B O 1
ATOM 6629 N N . GLY B 1 140 ? 9.805 -37.312 -20.438 1 98.38 140 GLY B N 1
ATOM 6630 C CA . GLY B 1 140 ? 9.82 -37.25 -18.984 1 98.38 140 GLY B CA 1
ATOM 6631 C C . GLY B 1 140 ? 9.586 -38.625 -18.344 1 98.38 140 GLY B C 1
ATOM 6632 O O . GLY B 1 140 ? 9.438 -39.625 -19.031 1 98.38 140 GLY B O 1
ATOM 6633 N N . SER B 1 141 ? 9.578 -38.594 -16.984 1 97.5 141 SER B N 1
ATOM 6634 C CA . SER B 1 141 ? 9.547 -39.875 -16.266 1 97.5 141 SER B CA 1
ATOM 6635 C C . SER B 1 141 ? 9.016 -39.688 -14.852 1 97.5 141 SER B C 1
ATOM 6637 O O . SER B 1 141 ? 9.391 -38.75 -14.148 1 97.5 141 SER B O 1
ATOM 6639 N N . TYR B 1 142 ? 8.141 -40.656 -14.516 1 98.12 142 TYR B N 1
ATOM 6640 C CA . TYR B 1 142 ? 7.66 -40.719 -13.133 1 98.12 142 TYR B CA 1
ATOM 6641 C C . TYR B 1 142 ? 8.797 -41.062 -12.18 1 98.12 142 TYR B C 1
ATOM 6643 O O . TYR B 1 142 ? 9.016 -40.375 -11.18 1 98.12 142 TYR B O 1
ATOM 6651 N N . ASP B 1 143 ? 9.547 -42 -12.547 1 97 143 ASP B N 1
ATOM 6652 C CA . ASP B 1 143 ? 10.586 -42.562 -11.695 1 97 143 ASP B CA 1
ATOM 6653 C C . ASP B 1 143 ? 11.672 -41.531 -11.391 1 97 143 ASP B C 1
ATOM 6655 O O . ASP B 1 143 ? 12.086 -41.375 -10.242 1 97 143 ASP B O 1
ATOM 6659 N N . VAL B 1 144 ? 12.062 -40.844 -12.359 1 97.88 144 VAL B N 1
ATOM 6660 C CA . VAL B 1 144 ? 13.133 -39.875 -12.211 1 97.88 144 VAL B CA 1
ATOM 6661 C C . VAL B 1 144 ? 12.727 -38.812 -11.195 1 97.88 144 VAL B C 1
ATOM 6663 O O . VAL B 1 144 ? 13.547 -38.344 -10.398 1 97.88 144 VAL B O 1
ATOM 6666 N N . LEU B 1 145 ? 11.453 -38.438 -11.141 1 98.44 145 LEU B N 1
ATOM 6667 C CA . LEU B 1 145 ? 10.992 -37.344 -10.32 1 98.44 145 LEU B CA 1
ATOM 6668 C C . LEU B 1 145 ? 10.43 -37.812 -8.992 1 98.44 145 LEU B C 1
ATOM 6670 O O . LEU B 1 145 ? 10.055 -37.031 -8.133 1 98.44 145 LEU B O 1
ATOM 6674 N N . GLY B 1 146 ? 10.336 -39.094 -8.828 1 97.75 146 GLY B N 1
ATOM 6675 C CA . GLY B 1 146 ? 9.781 -39.656 -7.605 1 97.75 146 GLY B CA 1
ATOM 6676 C C . GLY B 1 146 ? 8.266 -39.594 -7.547 1 97.75 146 GLY B C 1
ATOM 6677 O O . GLY B 1 146 ? 7.684 -39.5 -6.465 1 97.75 146 GLY B O 1
ATOM 6678 N N . LEU B 1 147 ? 7.656 -39.594 -8.68 1 98.31 147 LEU B N 1
ATOM 6679 C CA . LEU B 1 147 ? 6.203 -39.656 -8.766 1 98.31 147 LEU B CA 1
ATOM 6680 C C . LEU B 1 147 ? 5.738 -41.125 -8.797 1 98.31 147 LEU B C 1
ATOM 6682 O O . LEU B 1 147 ? 6.387 -41.969 -9.398 1 98.31 147 LEU B O 1
ATOM 6686 N N . ARG B 1 148 ? 4.668 -41.344 -8.148 1 97.38 148 ARG B N 1
ATOM 6687 C CA . ARG B 1 148 ? 4.141 -42.719 -8.18 1 97.38 148 ARG B CA 1
ATOM 6688 C C . ARG B 1 148 ? 3.637 -43.062 -9.57 1 97.38 148 ARG B C 1
ATOM 6690 O O . ARG B 1 148 ? 2.979 -42.281 -10.227 1 97.38 148 ARG B O 1
ATOM 6697 N N . ASP B 1 149 ? 3.98 -44.25 -10.047 1 96.25 149 ASP B N 1
ATOM 6698 C CA . ASP B 1 149 ? 3.592 -44.625 -11.398 1 96.25 149 ASP B CA 1
ATOM 6699 C C . ASP B 1 149 ? 2.787 -45.938 -11.406 1 96.25 149 ASP B C 1
ATOM 6701 O O . ASP B 1 149 ? 2.545 -46.5 -12.461 1 96.25 149 ASP B O 1
ATOM 6705 N N . ASP B 1 150 ? 2.355 -46.438 -10.242 1 97.62 150 ASP B N 1
ATOM 6706 C CA . ASP B 1 150 ? 1.643 -47.719 -10.133 1 97.62 150 ASP B CA 1
ATOM 6707 C C . ASP B 1 150 ? 0.201 -47.5 -9.68 1 97.62 150 ASP B C 1
ATOM 6709 O O . ASP B 1 150 ? -0.418 -48.406 -9.109 1 97.62 150 ASP B O 1
ATOM 6713 N N . ILE B 1 151 ? -0.288 -46.344 -9.812 1 98 151 ILE B N 1
ATOM 6714 C CA . ILE B 1 151 ? -1.665 -46 -9.461 1 98 151 ILE B CA 1
ATOM 6715 C C . ILE B 1 151 ? -2.305 -45.188 -10.578 1 98 151 ILE B C 1
ATOM 6717 O O . ILE B 1 151 ? -1.604 -44.656 -11.43 1 98 151 ILE B O 1
ATOM 6721 N N . CYS B 1 152 ? -3.535 -45.125 -10.648 1 98 152 CYS B N 1
ATOM 6722 C CA . CYS B 1 152 ? -4.266 -44.25 -11.578 1 98 152 CYS B CA 1
ATOM 6723 C C . CYS B 1 152 ? -5.465 -43.625 -10.891 1 98 152 CYS B C 1
ATOM 6725 O O . CYS B 1 152 ? -5.879 -44.062 -9.812 1 98 152 CYS B O 1
ATOM 6727 N N . PHE B 1 153 ? -5.98 -42.562 -11.438 1 98.38 153 PHE B N 1
ATOM 6728 C CA . PHE B 1 153 ? -7.051 -41.781 -10.852 1 98.38 153 PHE B CA 1
ATOM 6729 C C . PHE B 1 153 ? -8.25 -41.688 -11.789 1 98.38 153 PHE B C 1
ATOM 6731 O O . PHE B 1 153 ? -8.094 -41.438 -12.984 1 98.38 153 PHE B O 1
ATOM 6738 N N . ASP B 1 154 ? -9.406 -41.969 -11.297 1 98.19 154 ASP B N 1
ATOM 6739 C CA . ASP B 1 154 ? -10.609 -41.594 -12.031 1 98.19 154 ASP B CA 1
ATOM 6740 C C . ASP B 1 154 ? -11.148 -40.25 -11.555 1 98.19 154 ASP B C 1
ATOM 6742 O O . ASP B 1 154 ? -10.562 -39.594 -10.68 1 98.19 154 ASP B O 1
ATOM 6746 N N . ARG B 1 155 ? -12.203 -39.812 -12.219 1 98.44 155 ARG B N 1
ATOM 6747 C CA . ARG B 1 155 ? -12.711 -38.469 -11.961 1 98.44 155 ARG B CA 1
ATOM 6748 C C . ARG B 1 155 ? -13.289 -38.344 -10.562 1 98.44 155 ARG B C 1
ATOM 6750 O O . ARG B 1 155 ? -13.195 -37.312 -9.922 1 98.44 155 ARG B O 1
ATOM 6757 N N . PHE B 1 156 ? -13.883 -39.438 -9.961 1 98.19 156 PHE B N 1
ATOM 6758 C CA . PHE B 1 156 ? -14.508 -39.375 -8.648 1 98.19 156 PHE B CA 1
ATOM 6759 C C . PHE B 1 156 ? -13.461 -39.469 -7.543 1 98.19 156 PHE B C 1
ATOM 6761 O O . PHE B 1 156 ? -13.578 -38.781 -6.527 1 98.19 156 PHE B O 1
ATOM 6768 N N . GLY B 1 157 ? -12.469 -40.312 -7.723 1 97.75 157 GLY B N 1
ATOM 6769 C CA . GLY B 1 157 ? -11.375 -40.312 -6.766 1 97.75 157 GLY B CA 1
ATOM 6770 C C . GLY B 1 157 ? -10.641 -38.969 -6.699 1 97.75 157 GLY B C 1
ATOM 6771 O O . GLY B 1 157 ? -10.242 -38.531 -5.617 1 97.75 157 GLY B O 1
ATOM 6772 N N . ARG B 1 158 ? -10.445 -38.312 -7.809 1 98.31 158 ARG B N 1
ATOM 6773 C CA . ARG B 1 158 ? -9.672 -37.062 -7.926 1 98.31 158 ARG B CA 1
ATOM 6774 C C . ARG B 1 158 ? -10.461 -35.875 -7.402 1 98.31 158 ARG B C 1
ATOM 6776 O O . ARG B 1 158 ? -9.914 -35 -6.727 1 98.31 158 ARG B O 1
ATOM 6783 N N . TYR B 1 159 ? -11.852 -35.812 -7.727 1 98.44 159 TYR B N 1
ATOM 6784 C CA . TYR B 1 159 ? -12.57 -34.562 -7.477 1 98.44 159 TYR B CA 1
ATOM 6785 C C . TYR B 1 159 ? -13.805 -34.812 -6.613 1 98.44 159 TYR B C 1
ATOM 6787 O O . TYR B 1 159 ? -14.422 -33.875 -6.117 1 98.44 159 TYR B O 1
ATOM 6795 N N . GLY B 1 160 ? -14.133 -36.062 -6.328 1 97.88 160 GLY B N 1
ATOM 6796 C CA . GLY B 1 160 ? -15.273 -36.375 -5.492 1 97.88 160 GLY B CA 1
ATOM 6797 C C . GLY B 1 160 ? -15.203 -35.719 -4.117 1 97.88 160 GLY B C 1
ATOM 6798 O O . GLY B 1 160 ? -16.188 -35.125 -3.648 1 97.88 160 GLY B O 1
ATOM 6799 N N . PRO B 1 161 ? -14.078 -35.844 -3.502 1 97 161 PRO B N 1
ATOM 6800 C CA . PRO B 1 161 ? -13.93 -35.25 -2.172 1 97 161 PRO B CA 1
ATOM 6801 C C . PRO B 1 161 ? -14.172 -33.75 -2.17 1 97 161 PRO B C 1
ATOM 6803 O O . PRO B 1 161 ? -14.383 -33.156 -1.108 1 97 161 PRO B O 1
ATOM 6806 N N . TYR B 1 162 ? -14.164 -33.156 -3.314 1 97 162 TYR B N 1
ATOM 6807 C CA . TYR B 1 162 ? -14.203 -31.688 -3.369 1 97 162 TYR B CA 1
ATOM 6808 C C . TYR B 1 162 ? -15.531 -31.203 -3.93 1 97 162 TYR B C 1
ATOM 6810 O O . TYR B 1 162 ? -15.719 -30 -4.133 1 97 162 TYR B O 1
ATOM 6818 N N . GLY B 1 163 ? -16.422 -32.125 -4.254 1 96.5 163 GLY B N 1
ATOM 6819 C CA . GLY B 1 163 ? -17.75 -31.672 -4.613 1 96.5 163 GLY B CA 1
ATOM 6820 C C . GLY B 1 163 ? -18.266 -32.312 -5.902 1 96.5 163 GLY B C 1
ATOM 6821 O O . GLY B 1 163 ? -19.422 -32.094 -6.277 1 96.5 163 GLY B O 1
ATOM 6822 N N . LEU B 1 164 ? -17.422 -33.031 -6.652 1 98 164 LEU B N 1
ATOM 6823 C CA . LEU B 1 164 ? -17.859 -33.719 -7.875 1 98 164 LEU B CA 1
ATOM 6824 C C . LEU B 1 164 ? -18.734 -34.906 -7.555 1 98 164 LEU B C 1
ATOM 6826 O O . LEU B 1 164 ? -18.406 -35.688 -6.664 1 98 164 LEU B O 1
ATOM 6830 N N . GLY B 1 165 ? -19.859 -35.094 -8.258 1 97.19 165 GLY B N 1
ATOM 6831 C CA . GLY B 1 165 ? -20.594 -36.344 -8.211 1 97.19 165 GLY B CA 1
ATOM 6832 C C . GLY B 1 165 ? -21.812 -36.281 -7.312 1 97.19 165 GLY B C 1
ATOM 6833 O O . GLY B 1 165 ? -22.516 -37.281 -7.113 1 97.19 165 GLY B O 1
ATOM 6834 N N . TYR B 1 166 ? -22.062 -35.156 -6.703 1 96.12 166 TYR B N 1
ATOM 6835 C CA . TYR B 1 166 ? -23.297 -35 -5.93 1 96.12 166 TYR B CA 1
ATOM 6836 C C . TYR B 1 166 ? -23.859 -33.594 -6.082 1 96.12 166 TYR B C 1
ATOM 6838 O O . TYR B 1 166 ? -23.172 -32.719 -6.57 1 96.12 166 TYR B O 1
ATOM 6846 N N . SER B 1 167 ? -25.125 -33.438 -5.723 1 95.5 167 SER B N 1
ATOM 6847 C CA . SER B 1 167 ? -25.922 -32.281 -6.113 1 95.5 167 SER B CA 1
ATOM 6848 C C . SER B 1 167 ? -25.594 -31.078 -5.266 1 95.5 167 SER B C 1
ATOM 6850 O O . SER B 1 167 ? -24.891 -31.188 -4.254 1 95.5 167 SER B O 1
ATOM 6852 N N . PHE B 1 168 ? -26.109 -29.953 -5.777 1 94.31 168 PHE B N 1
ATOM 6853 C CA . PHE B 1 168 ? -25.984 -28.703 -5.02 1 94.31 168 PHE B CA 1
ATOM 6854 C C . PHE B 1 168 ? -26.672 -28.828 -3.666 1 94.31 168 PHE B C 1
ATOM 6856 O O . PHE B 1 168 ? -26.203 -28.281 -2.67 1 94.31 168 PHE B O 1
ATOM 6863 N N . GLU B 1 169 ? -27.766 -29.547 -3.537 1 93.88 169 GLU B N 1
ATOM 6864 C CA . GLU B 1 169 ? -28.516 -29.734 -2.303 1 93.88 169 GLU B CA 1
ATOM 6865 C C . GLU B 1 169 ? -27.688 -30.5 -1.268 1 93.88 169 GLU B C 1
ATOM 6867 O O . GLU B 1 169 ? -27.812 -30.25 -0.065 1 93.88 169 GLU B O 1
ATOM 6872 N N . GLU B 1 170 ? -26.844 -31.359 -1.824 1 93.69 170 GLU B N 1
ATOM 6873 C CA . GLU B 1 170 ? -25.969 -32.125 -0.944 1 93.69 170 GLU B CA 1
ATOM 6874 C C . GLU B 1 170 ? -24.672 -31.406 -0.668 1 93.69 170 GLU B C 1
ATOM 6876 O O . GLU B 1 170 ? -23.781 -31.922 0.008 1 93.69 170 GLU B O 1
ATOM 6881 N N . GLY B 1 171 ? -24.547 -30.172 -1.257 1 93 171 GLY B N 1
ATOM 6882 C CA . GLY B 1 171 ? -23.359 -29.359 -1.041 1 93 171 GLY B CA 1
ATOM 6883 C C . GLY B 1 171 ? -22.297 -29.562 -2.115 1 93 171 GLY B C 1
ATOM 6884 O O . GLY B 1 171 ? -21.172 -29.062 -1.984 1 93 171 GLY B O 1
ATOM 6885 N N . GLY B 1 172 ? -22.594 -30.328 -3.143 1 95.25 172 GLY B N 1
ATOM 6886 C CA . GLY B 1 172 ? -21.656 -30.562 -4.23 1 95.25 172 GLY B CA 1
ATOM 6887 C C . GLY B 1 172 ? -21.844 -29.609 -5.395 1 95.25 172 GLY B C 1
ATOM 6888 O O . GLY B 1 172 ? -22.328 -28.484 -5.211 1 95.25 172 GLY B O 1
ATOM 6889 N N . MET B 1 173 ? -21.266 -29.969 -6.652 1 95 173 MET B N 1
ATOM 6890 C CA . MET B 1 173 ? -21.266 -29.062 -7.801 1 95 173 MET B CA 1
ATOM 6891 C C . MET B 1 173 ? -22.094 -29.641 -8.945 1 95 173 MET B C 1
ATOM 6893 O O . MET B 1 173 ? -22.078 -29.109 -10.055 1 95 173 MET B O 1
ATOM 6897 N N . GLU B 1 174 ? -22.781 -30.703 -8.727 1 94.81 174 GLU B N 1
ATOM 6898 C CA . GLU B 1 174 ? -23.703 -31.344 -9.656 1 94.81 174 GLU B CA 1
ATOM 6899 C C . GLU B 1 174 ? -22.953 -32.031 -10.797 1 94.81 174 GLU B C 1
ATOM 6901 O O . GLU B 1 174 ? -23.406 -33.031 -11.344 1 94.81 174 GLU B O 1
ATOM 6906 N N . VAL B 1 175 ? -21.766 -31.469 -11.211 1 96.44 175 VAL B N 1
ATOM 6907 C CA . VAL B 1 175 ? -21 -32.062 -12.289 1 96.44 175 VAL B CA 1
ATOM 6908 C C . VAL B 1 175 ? -20.547 -33.469 -11.891 1 96.44 175 VAL B C 1
ATOM 6910 O O . VAL B 1 175 ? -20.344 -33.75 -10.703 1 96.44 175 VAL B O 1
ATOM 6913 N N . GLY B 1 176 ? -20.406 -34.375 -12.891 1 96.19 176 GLY B N 1
ATOM 6914 C CA . GLY B 1 176 ? -20.078 -35.75 -12.617 1 96.19 176 GLY B CA 1
ATOM 6915 C C . GLY B 1 176 ? -21.312 -36.656 -12.531 1 96.19 176 GLY B C 1
ATOM 6916 O O . GLY B 1 176 ? -21.219 -37.844 -12.758 1 96.19 176 GLY B O 1
ATOM 6917 N N . LEU B 1 177 ? -22.469 -36.062 -12.164 1 96.31 177 LEU B N 1
ATOM 6918 C CA . LEU B 1 177 ? -23.703 -36.844 -12.07 1 96.31 177 LEU B CA 1
ATOM 6919 C C . LEU B 1 177 ? -24.156 -37.312 -13.445 1 96.31 177 LEU B C 1
ATOM 6921 O O . LEU B 1 177 ? -24.875 -38.312 -13.562 1 96.31 177 LEU B O 1
ATOM 6925 N N . ASP B 1 178 ? -23.797 -36.594 -14.453 1 95.5 178 ASP B N 1
ATOM 6926 C CA . ASP B 1 178 ? -24.219 -36.875 -15.82 1 95.5 178 ASP B CA 1
ATOM 6927 C C . ASP B 1 178 ? -23.219 -37.812 -16.5 1 95.5 178 ASP B C 1
ATOM 6929 O O . ASP B 1 178 ? -23.234 -37.938 -17.734 1 95.5 178 ASP B O 1
ATOM 6933 N N . THR B 1 179 ? -22.375 -38.5 -15.789 1 97.62 179 THR B N 1
ATOM 6934 C CA . THR B 1 179 ? -21.359 -39.406 -16.344 1 97.62 179 THR B CA 1
ATOM 6935 C C . THR B 1 179 ? -21.5 -40.781 -15.734 1 97.62 179 THR B C 1
ATOM 6937 O O . THR B 1 179 ? -22.344 -41.031 -14.867 1 97.62 179 THR B O 1
ATOM 6940 N N . GLU B 1 180 ? -20.734 -41.719 -16.25 1 97.06 180 GLU B N 1
ATOM 6941 C CA . GLU B 1 180 ? -20.703 -43.062 -15.656 1 97.06 180 GLU B CA 1
ATOM 6942 C C . GLU B 1 180 ? -20.219 -43 -14.211 1 97.06 180 GLU B C 1
ATOM 6944 O O . GLU B 1 180 ? -19.188 -42.406 -13.922 1 97.06 180 GLU B O 1
ATOM 6949 N N . ARG B 1 181 ? -20.906 -43.656 -13.25 1 95.81 181 ARG B N 1
ATOM 6950 C CA . ARG B 1 181 ? -20.562 -43.438 -11.852 1 95.81 181 ARG B CA 1
ATOM 6951 C C . ARG B 1 181 ? -20.672 -44.719 -11.039 1 95.81 181 ARG B C 1
ATOM 6953 O O . ARG B 1 181 ? -20.703 -44.656 -9.805 1 95.81 181 ARG B O 1
ATOM 6960 N N . GLU B 1 182 ? -20.75 -45.75 -11.656 1 93.81 182 GLU B N 1
ATOM 6961 C CA . GLU B 1 182 ? -20.844 -47.031 -10.922 1 93.81 182 GLU B CA 1
ATOM 6962 C C . GLU B 1 182 ? -19.688 -47.188 -9.953 1 93.81 182 GLU B C 1
ATOM 6964 O O . GLU B 1 182 ? -18.516 -47 -10.328 1 93.81 182 GLU B O 1
ATOM 6969 N N . GLY B 1 183 ? -19.984 -47.531 -8.664 1 93.62 183 GLY B N 1
ATOM 6970 C CA . GLY B 1 183 ? -18.984 -47.844 -7.656 1 93.62 183 GLY B CA 1
ATOM 6971 C C . GLY B 1 183 ? -18.344 -46.594 -7.082 1 93.62 183 GLY B C 1
ATOM 6972 O O . GLY B 1 183 ? -17.469 -46.656 -6.207 1 93.62 183 GLY B O 1
ATOM 6973 N N . SER B 1 184 ? -18.75 -45.438 -7.543 1 94.12 184 SER B N 1
ATOM 6974 C CA . SER B 1 184 ? -18.078 -44.188 -7.16 1 94.12 184 SER B CA 1
ATOM 6975 C C . SER B 1 184 ? -18.391 -43.844 -5.707 1 94.12 184 SER B C 1
ATOM 6977 O O . SER B 1 184 ? -17.656 -43.031 -5.094 1 94.12 184 SER B O 1
ATOM 6979 N N . ASP B 1 185 ? -19.344 -44.406 -5.039 1 94.75 185 ASP B N 1
ATOM 6980 C CA . ASP B 1 185 ? -19.734 -44.094 -3.668 1 94.75 185 ASP B CA 1
ATOM 6981 C C . ASP B 1 185 ? -18.625 -44.438 -2.686 1 94.75 185 ASP B C 1
ATOM 6983 O O . ASP B 1 185 ? -18.594 -43.938 -1.566 1 94.75 185 ASP B O 1
ATOM 6987 N N . ALA B 1 186 ? -17.781 -45.25 -3.107 1 94.75 186 ALA B N 1
ATOM 6988 C CA . ALA B 1 186 ? -16.672 -45.688 -2.268 1 94.75 186 ALA B CA 1
ATOM 6989 C C . ALA B 1 186 ? -15.844 -44.5 -1.788 1 94.75 186 ALA B C 1
ATOM 6991 O O . ALA B 1 186 ? -15.281 -44.531 -0.693 1 94.75 186 ALA B O 1
ATOM 6992 N N . VAL B 1 187 ? -15.805 -43.469 -2.539 1 95.75 187 VAL B N 1
ATOM 6993 C CA . VAL B 1 187 ? -14.984 -42.281 -2.242 1 95.75 187 VAL B CA 1
ATOM 6994 C C . VAL B 1 187 ? -15.531 -41.562 -1.004 1 95.75 187 VAL B C 1
ATOM 6996 O O . VAL B 1 187 ? -14.766 -40.969 -0.24 1 95.75 187 VAL B O 1
ATOM 6999 N N . TRP B 1 188 ? -16.828 -41.688 -0.727 1 95.5 188 TRP B N 1
ATOM 7000 C CA . TRP B 1 188 ? -17.469 -40.938 0.354 1 95.5 188 TRP B CA 1
ATOM 7001 C C . TRP B 1 188 ? -17.797 -41.875 1.525 1 95.5 188 TRP B C 1
ATOM 7003 O O . TRP B 1 188 ? -18.422 -41.438 2.498 1 95.5 188 TRP B O 1
ATOM 7013 N N . GLU B 1 189 ? -17.391 -43 1.46 1 92.19 189 GLU B N 1
ATOM 7014 C CA . GLU B 1 189 ? -17.797 -44 2.455 1 92.19 189 GLU B CA 1
ATOM 7015 C C . GLU B 1 189 ? -17.297 -43.625 3.844 1 92.19 189 GLU B C 1
ATOM 7017 O O . GLU B 1 189 ? -18.031 -43.75 4.832 1 92.19 189 GLU B O 1
ATOM 7022 N N . LYS B 1 190 ? -16.109 -43.156 3.912 1 84.88 190 LYS B N 1
ATOM 7023 C CA . LYS B 1 190 ? -15.5 -42.875 5.207 1 84.88 190 LYS B CA 1
ATOM 7024 C C . LYS B 1 190 ? -15.797 -41.469 5.668 1 84.88 190 LYS B C 1
ATOM 7026 O O . LYS B 1 190 ? -16.172 -41.25 6.824 1 84.88 190 LYS B O 1
ATOM 7031 N N . THR B 1 191 ? -15.648 -40.5 4.852 1 84.19 191 THR B N 1
ATOM 7032 C CA . THR B 1 191 ? -15.711 -39.094 5.242 1 84.19 191 THR B CA 1
ATOM 7033 C C . THR B 1 191 ? -17.094 -38.531 4.969 1 84.19 191 THR B C 1
ATOM 7035 O O . THR B 1 191 ? -17.453 -37.469 5.504 1 84.19 191 THR B O 1
ATOM 7038 N N . GLY B 1 192 ? -17.859 -39.25 4.203 1 89.88 192 GLY B N 1
ATOM 7039 C CA . GLY B 1 192 ? -19.109 -38.656 3.74 1 89.88 192 GLY B CA 1
ATOM 7040 C C . GLY B 1 192 ? -18.891 -37.562 2.709 1 89.88 192 GLY B C 1
ATOM 7041 O O . GLY B 1 192 ? -17.75 -37.188 2.416 1 89.88 192 GLY B O 1
ATOM 7042 N N . LYS B 1 193 ? -20.016 -37.094 2.168 1 94.38 193 LYS B N 1
ATOM 7043 C CA . LYS B 1 193 ? -20 -35.969 1.243 1 94.38 193 LYS B CA 1
ATOM 7044 C C . LYS B 1 193 ? -19.922 -34.625 1.996 1 94.38 193 LYS B C 1
ATOM 7046 O O . LYS B 1 193 ? -20.719 -34.375 2.893 1 94.38 193 LYS B O 1
ATOM 7051 N N . ILE B 1 194 ? -18.953 -33.875 1.722 1 94.75 194 ILE B N 1
ATOM 7052 C CA . ILE B 1 194 ? -18.797 -32.594 2.373 1 94.75 194 ILE B CA 1
ATOM 7053 C C . ILE B 1 194 ? -19.781 -31.578 1.79 1 94.75 194 ILE B C 1
ATOM 7055 O O . ILE B 1 194 ? -19.922 -31.469 0.57 1 94.75 194 ILE B O 1
ATOM 7059 N N . ASP B 1 195 ? -20.469 -30.891 2.631 1 93.19 195 ASP B N 1
ATOM 7060 C CA . ASP B 1 195 ? -21.406 -29.859 2.201 1 93.19 195 ASP B CA 1
ATOM 7061 C C . ASP B 1 195 ? -20.703 -28.516 2.061 1 93.19 195 ASP B C 1
ATOM 7063 O O . ASP B 1 195 ? -20.688 -27.719 3 1 93.19 195 ASP B O 1
ATOM 7067 N N . TYR B 1 196 ? -20.266 -28.156 0.904 1 92 196 TYR B N 1
ATOM 7068 C CA . TYR B 1 196 ? -19.453 -26.969 0.676 1 92 196 TYR B CA 1
ATOM 7069 C C . TYR B 1 196 ? -20.328 -25.719 0.644 1 92 196 TYR B C 1
ATOM 7071 O O . TYR B 1 196 ? -19.812 -24.594 0.701 1 92 196 TYR B O 1
ATOM 7079 N N . ASP B 1 197 ? -21.609 -25.844 0.597 1 82.56 197 ASP B N 1
ATOM 7080 C CA . ASP B 1 197 ? -22.531 -24.719 0.655 1 82.56 197 ASP B CA 1
ATOM 7081 C C . ASP B 1 197 ? -22.781 -24.281 2.098 1 82.56 197 ASP B C 1
ATOM 7083 O O . ASP B 1 197 ? -22.859 -23.094 2.389 1 82.56 197 ASP B O 1
ATOM 7087 N N . LYS B 1 198 ? -22.984 -25.266 2.957 1 71.88 198 LYS B N 1
ATOM 7088 C CA . LYS B 1 198 ? -23.344 -25 4.348 1 71.88 198 LYS B CA 1
ATOM 7089 C C . LYS B 1 198 ? -22.172 -24.438 5.125 1 71.88 198 LYS B C 1
ATOM 7091 O O . LYS B 1 198 ? -22.344 -23.547 5.969 1 71.88 198 LYS B O 1
ATOM 7096 N N . ILE B 1 199 ? -21.078 -24.969 4.969 1 67.75 199 ILE B N 1
ATOM 7097 C CA . ILE B 1 199 ? -19.938 -24.516 5.77 1 67.75 199 ILE B CA 1
ATOM 7098 C C . ILE B 1 199 ? -19.5 -23.141 5.309 1 67.75 199 ILE B C 1
ATOM 7100 O O . ILE B 1 199 ? -18.766 -22.438 6.027 1 67.75 199 ILE B O 1
ATOM 7104 N N . VAL B 1 200 ? -20.141 -22.547 4.414 1 70.81 200 VAL B N 1
ATOM 7105 C CA . VAL B 1 200 ? -19.672 -21.281 3.871 1 70.81 200 VAL B CA 1
ATOM 7106 C C . VAL B 1 200 ? -18.156 -21.188 3.977 1 70.81 200 VAL B C 1
ATOM 7108 O O . VAL B 1 200 ? -17.625 -20.422 4.797 1 70.81 200 VAL B O 1
ATOM 7111 N N . ILE B 1 201 ? -17.453 -21.969 3.215 1 87.69 201 ILE B N 1
ATOM 7112 C CA . ILE B 1 201 ? -16 -22.109 3.35 1 87.69 201 ILE B CA 1
ATOM 7113 C C . ILE B 1 201 ? -15.32 -20.812 2.887 1 87.69 201 ILE B C 1
ATOM 7115 O O . ILE B 1 201 ? -15.68 -20.25 1.854 1 87.69 201 ILE B O 1
ATOM 7119 N N . ASP B 1 202 ? -14.555 -20.266 3.789 1 93.75 202 ASP B N 1
ATOM 7120 C CA . ASP B 1 202 ? -13.57 -19.219 3.486 1 93.75 202 ASP B CA 1
ATOM 7121 C C . ASP B 1 202 ? -12.156 -19.797 3.457 1 93.75 202 ASP B C 1
ATOM 7123 O O . ASP B 1 202 ? -11.555 -20.047 4.508 1 93.75 202 ASP B O 1
ATOM 7127 N N . TRP B 1 203 ? -11.664 -19.969 2.234 1 97.31 203 TRP B N 1
ATOM 7128 C CA . TRP B 1 203 ? -10.391 -20.656 2.078 1 97.31 203 TRP B CA 1
ATOM 7129 C C . TRP B 1 203 ? -9.25 -19.844 2.686 1 97.31 203 TRP B C 1
ATOM 7131 O O . TRP B 1 203 ? -8.25 -20.422 3.148 1 97.31 203 TRP B O 1
ATOM 7141 N N . GLY B 1 204 ? -9.344 -18.484 2.637 1 97.56 204 GLY B N 1
ATOM 7142 C CA . GLY B 1 204 ? -8.336 -17.672 3.311 1 97.56 204 GLY B CA 1
ATOM 7143 C C . GLY B 1 204 ? -8.32 -17.875 4.816 1 97.56 204 GLY B C 1
ATOM 7144 O O . GLY B 1 204 ? -7.254 -18 5.418 1 97.56 204 GLY B O 1
ATOM 7145 N N . ASP B 1 205 ? -9.453 -17.922 5.41 1 96.5 205 ASP B N 1
ATOM 7146 C CA . ASP B 1 205 ? -9.57 -18.172 6.844 1 96.5 205 ASP B CA 1
ATOM 7147 C C . ASP B 1 205 ? -9.039 -19.547 7.207 1 96.5 205 ASP B C 1
ATOM 7149 O O . ASP B 1 205 ? -8.328 -19.703 8.203 1 96.5 205 ASP B O 1
ATOM 7153 N N . ALA B 1 206 ? -9.422 -20.547 6.391 1 97.12 206 ALA B N 1
ATOM 7154 C CA . ALA B 1 206 ? -8.969 -21.922 6.641 1 97.12 206 ALA B CA 1
ATOM 7155 C C . ALA B 1 206 ? -7.441 -22 6.59 1 97.12 206 ALA B C 1
ATOM 7157 O O . ALA B 1 206 ? -6.82 -22.625 7.453 1 97.12 206 ALA B O 1
ATOM 7158 N N . GLN B 1 207 ? -6.836 -21.391 5.625 1 98.31 207 GLN B N 1
ATOM 7159 C CA . GLN B 1 207 ? -5.383 -21.391 5.496 1 98.31 207 GLN B CA 1
ATOM 7160 C C . GLN B 1 207 ? -4.727 -20.656 6.664 1 98.31 207 GLN B C 1
ATOM 7162 O O . GLN B 1 207 ? -3.707 -21.109 7.191 1 98.31 207 GLN B O 1
ATOM 7167 N N . THR B 1 208 ? -5.305 -19.547 7.055 1 97.88 208 THR B N 1
ATOM 7168 C CA . THR B 1 208 ? -4.75 -18.75 8.148 1 97.88 208 THR B CA 1
ATOM 7169 C C . THR B 1 208 ? -4.777 -19.531 9.453 1 97.88 208 THR B C 1
ATOM 7171 O O . THR B 1 208 ? -3.783 -19.562 10.188 1 97.88 208 THR B O 1
ATOM 7174 N N . ARG B 1 209 ? -5.875 -20.125 9.766 1 97.44 209 ARG B N 1
ATOM 7175 C CA . ARG B 1 209 ? -5.98 -20.953 10.969 1 97.44 209 ARG B CA 1
ATOM 7176 C C . ARG B 1 209 ? -4.984 -22.094 10.945 1 97.44 209 ARG B C 1
ATOM 7178 O O . ARG B 1 209 ? -4.375 -22.422 11.969 1 97.44 209 ARG B O 1
ATOM 7185 N N . CYS B 1 210 ? -4.887 -22.719 9.766 1 98.19 210 CYS B N 1
ATOM 7186 C CA . CYS B 1 210 ? -3.918 -23.797 9.602 1 98.19 210 CYS B CA 1
ATOM 7187 C C . CYS B 1 210 ? -2.504 -23.312 9.898 1 98.19 210 CYS B C 1
ATOM 7189 O O . CYS B 1 210 ? -1.773 -23.953 10.664 1 98.19 210 CYS B O 1
ATOM 7191 N N . TYR B 1 211 ? -2.121 -22.188 9.383 1 97.38 211 TYR B N 1
ATOM 7192 C CA . TYR B 1 211 ? -0.803 -21.609 9.602 1 97.38 211 TYR B CA 1
ATOM 7193 C C . TYR B 1 211 ? -0.588 -21.281 11.078 1 97.38 211 TYR B C 1
ATOM 7195 O O . TYR B 1 211 ? 0.459 -21.609 11.648 1 97.38 211 TYR B O 1
ATOM 7203 N N . GLU B 1 212 ? -1.569 -20.641 11.633 1 97.06 212 GLU B N 1
ATOM 7204 C CA . GLU B 1 212 ? -1.437 -20.219 13.023 1 97.06 212 GLU B CA 1
ATOM 7205 C C . GLU B 1 212 ? -1.232 -21.422 13.945 1 97.06 212 GLU B C 1
ATOM 7207 O O . GLU B 1 212 ? -0.425 -21.359 14.875 1 97.06 212 GLU B O 1
ATOM 7212 N N . SER B 1 213 ? -1.919 -22.484 13.633 1 97.12 213 SER B N 1
ATOM 7213 C CA . SER B 1 213 ? -1.812 -23.688 14.445 1 97.12 213 SER B CA 1
ATOM 7214 C C . SER B 1 213 ? -0.45 -24.359 14.266 1 97.12 213 SER B C 1
ATOM 7216 O O . SER B 1 213 ? -0.006 -25.109 15.133 1 97.12 213 SER B O 1
ATOM 7218 N N . ASN B 1 214 ? 0.215 -24.078 13.164 1 97.81 214 ASN B N 1
ATOM 7219 C CA . ASN B 1 214 ? 1.46 -24.766 12.828 1 97.81 214 ASN B CA 1
ATOM 7220 C C . ASN B 1 214 ? 2.629 -23.781 12.742 1 97.81 214 ASN B C 1
ATOM 7222 O O . ASN B 1 214 ? 3.652 -24.094 12.125 1 97.81 214 ASN B O 1
ATOM 7226 N N . LYS B 1 215 ? 2.531 -22.688 13.352 1 95.94 215 LYS B N 1
ATOM 7227 C CA . LYS B 1 215 ? 3.473 -21.578 13.18 1 95.94 215 LYS B CA 1
ATOM 7228 C C . LYS B 1 215 ? 4.875 -21.984 13.625 1 95.94 215 LYS B C 1
ATOM 7230 O O . LYS B 1 215 ? 5.867 -21.531 13.047 1 95.94 215 LYS B O 1
ATOM 7235 N N . LYS B 1 216 ? 5.066 -22.844 14.555 1 94.75 216 LYS B N 1
ATOM 7236 C CA . LYS B 1 216 ? 6.348 -23.266 15.102 1 94.75 216 LYS B CA 1
ATOM 7237 C C . LYS B 1 216 ? 7.172 -24.031 14.07 1 94.75 216 LYS B C 1
ATOM 7239 O O . LYS B 1 216 ? 8.391 -24.156 14.203 1 94.75 216 LYS B O 1
ATOM 7244 N N . ARG B 1 217 ? 6.484 -24.547 13.016 1 96.44 217 ARG B N 1
ATOM 7245 C CA . ARG B 1 217 ? 7.133 -25.375 12 1 96.44 217 ARG B CA 1
ATOM 7246 C C . ARG B 1 217 ? 7.973 -24.516 11.055 1 96.44 217 ARG B C 1
ATOM 7248 O O . ARG B 1 217 ? 8.812 -25.031 10.32 1 96.44 217 ARG B O 1
ATOM 7255 N N . PHE B 1 218 ? 7.742 -23.203 11.148 1 95.38 218 PHE B N 1
ATOM 7256 C CA . PHE B 1 218 ? 8.258 -22.422 10.039 1 95.38 218 PHE B CA 1
ATOM 7257 C C . PHE B 1 218 ? 9.227 -21.344 10.539 1 95.38 218 PHE B C 1
ATOM 7259 O O . PHE B 1 218 ? 9.141 -20.922 11.688 1 95.38 218 PHE B O 1
ATOM 7266 N N . ASP B 1 219 ? 10.047 -20.969 9.609 1 83.88 219 ASP B N 1
ATOM 7267 C CA . ASP B 1 219 ? 11.031 -19.922 9.883 1 83.88 219 ASP B CA 1
ATOM 7268 C C . ASP B 1 219 ? 10.359 -18.562 10.07 1 83.88 219 ASP B C 1
ATOM 7270 O O . ASP B 1 219 ? 9.359 -18.266 9.414 1 83.88 219 ASP B O 1
ATOM 7274 N N . GLU B 1 220 ? 10.773 -17.859 11.062 1 77.69 220 GLU B N 1
ATOM 7275 C CA . GLU B 1 220 ? 10.305 -16.469 11.18 1 77.69 220 GLU B CA 1
ATOM 7276 C C . GLU B 1 220 ? 10.812 -15.617 10.023 1 77.69 220 GLU B C 1
ATOM 7278 O O . GLU B 1 220 ? 11.969 -15.742 9.609 1 77.69 220 GLU B O 1
ATOM 7283 N N . PRO B 1 221 ? 9.766 -14.977 9.438 1 69.81 221 PRO B N 1
ATOM 7284 C CA . PRO B 1 221 ? 10.258 -14.125 8.359 1 69.81 221 PRO B CA 1
ATOM 7285 C C . PRO B 1 221 ? 11.391 -13.203 8.805 1 69.81 221 PRO B C 1
ATOM 7287 O O . PRO B 1 221 ? 11.352 -12.656 9.914 1 69.81 221 PRO B O 1
ATOM 7290 N N . GLN B 1 222 ? 12.531 -13.547 8.555 1 54.81 222 GLN B N 1
ATOM 7291 C CA . GLN B 1 222 ? 13.641 -12.664 8.922 1 54.81 222 GLN B CA 1
ATOM 7292 C C . GLN B 1 222 ? 13.312 -11.211 8.594 1 54.81 222 GLN B C 1
ATOM 7294 O O . GLN B 1 222 ? 12.844 -10.906 7.5 1 54.81 222 GLN B O 1
ATOM 7299 N N . GLU B 1 223 ? 12.883 -10.516 9.469 1 50.31 223 GLU B N 1
ATOM 7300 C CA . GLU B 1 223 ? 12.898 -9.078 9.203 1 50.31 223 GLU B CA 1
ATOM 7301 C C . GLU B 1 223 ? 14.102 -8.68 8.352 1 50.31 223 GLU B C 1
ATOM 7303 O O . GLU B 1 223 ? 15.234 -8.727 8.82 1 50.31 223 GLU B O 1
ATOM 7308 N N . ARG B 1 224 ? 14.203 -9.258 7.172 1 39.31 224 ARG B N 1
ATOM 7309 C CA . ARG B 1 224 ? 15.359 -8.984 6.328 1 39.31 224 ARG B CA 1
ATOM 7310 C C . ARG B 1 224 ? 15.648 -7.492 6.254 1 39.31 224 ARG B C 1
ATOM 7312 O O . ARG B 1 224 ? 14.945 -6.75 5.562 1 39.31 224 ARG B O 1
ATOM 7319 N N . LYS B 1 225 ? 16.078 -6.82 7.254 1 38.06 225 LYS B N 1
ATOM 7320 C CA . LYS B 1 225 ? 16.953 -5.684 7 1 38.06 225 LYS B CA 1
ATOM 7321 C C . LYS B 1 225 ? 18.172 -6.102 6.176 1 38.06 225 LYS B C 1
ATOM 7323 O O . LYS B 1 225 ? 18.984 -6.906 6.629 1 38.06 225 LYS B O 1
ATOM 7328 N N . GLY B 1 226 ? 18.453 -5.645 4.777 1 35.34 226 GLY B N 1
ATOM 7329 C CA . GLY B 1 226 ? 19.438 -5.66 3.711 1 35.34 226 GLY B CA 1
ATOM 7330 C C . GLY B 1 226 ? 19.672 -7.039 3.133 1 35.34 226 GLY B C 1
ATOM 7331 O O . GLY B 1 226 ? 19.094 -8.023 3.594 1 35.34 226 GLY B O 1
ATOM 7332 N N . PRO B 1 227 ? 20.297 -7.137 1.928 1 32.22 227 PRO B N 1
ATOM 7333 C CA . PRO B 1 227 ? 20.656 -8.398 1.283 1 32.22 227 PRO B CA 1
ATOM 7334 C C . PRO B 1 227 ? 21.297 -9.391 2.248 1 32.22 227 PRO B C 1
ATOM 7336 O O . PRO B 1 227 ? 22.312 -9.07 2.891 1 32.22 227 PRO B O 1
ATOM 7339 N N . SER B 1 228 ? 20.656 -10.102 2.857 1 31.97 228 SER B N 1
ATOM 7340 C CA . SER B 1 228 ? 21.156 -11.141 3.748 1 31.97 228 SER B CA 1
ATOM 7341 C C . SER B 1 228 ? 22.266 -11.953 3.076 1 31.97 228 SER B C 1
ATOM 7343 O O . SER B 1 228 ? 22.156 -12.289 1.893 1 31.97 228 SER B O 1
ATOM 7345 N N . LYS B 1 229 ? 23.516 -11.906 3.504 1 31.06 229 LYS B N 1
ATOM 7346 C CA . LYS B 1 229 ? 24.453 -13.023 3.35 1 31.06 229 LYS B CA 1
ATOM 7347 C C . LYS B 1 229 ? 23.734 -14.359 3.512 1 31.06 229 LYS B C 1
ATOM 7349 O O . LYS B 1 229 ? 22.844 -14.492 4.352 1 31.06 229 LYS B O 1
ATOM 7354 N N . THR B 1 230 ? 23.703 -15.117 2.445 1 29.08 230 THR B N 1
ATOM 7355 C CA . THR B 1 230 ? 23.375 -16.531 2.469 1 29.08 230 THR B CA 1
ATOM 7356 C C . THR B 1 230 ? 23.859 -17.188 3.762 1 29.08 230 THR B C 1
ATOM 7358 O O . THR B 1 230 ? 25.031 -17.516 3.887 1 29.08 230 THR B O 1
ATOM 7361 N N . ALA B 1 231 ? 23.531 -16.672 4.949 1 31.52 231 ALA B N 1
ATOM 7362 C CA . ALA B 1 231 ? 24 -17.531 6.031 1 31.52 231 ALA B CA 1
ATOM 7363 C C . ALA B 1 231 ? 23.547 -18.984 5.805 1 31.52 231 ALA B C 1
ATOM 7365 O O . ALA B 1 231 ? 22.453 -19.219 5.32 1 31.52 231 ALA B O 1
ATOM 7366 N N . PRO B 1 232 ? 24.609 -19.922 5.883 1 31.11 232 PRO B N 1
ATOM 7367 C CA . PRO B 1 232 ? 24.219 -21.328 5.844 1 31.11 232 PRO B CA 1
ATOM 7368 C C . PRO B 1 232 ? 22.906 -21.609 6.586 1 31.11 232 PRO B C 1
ATOM 7370 O O . PRO B 1 232 ? 22.484 -20.797 7.418 1 31.11 232 PRO B O 1
ATOM 7373 N N . ASN B 1 233 ? 22.203 -22.594 6.184 1 32.62 233 ASN B N 1
ATOM 7374 C CA . ASN B 1 233 ? 21.031 -23.172 6.836 1 32.62 233 ASN B CA 1
ATOM 7375 C C . ASN B 1 233 ? 21.109 -23.047 8.352 1 32.62 233 ASN B C 1
ATOM 7377 O O . ASN B 1 233 ? 21.859 -23.797 9.008 1 32.62 233 ASN B O 1
ATOM 7381 N N . LYS B 1 234 ? 21.016 -21.906 8.852 1 35.31 234 LYS B N 1
ATOM 7382 C CA . LYS B 1 234 ? 20.922 -21.766 10.297 1 35.31 234 LYS B CA 1
ATOM 7383 C C . LYS B 1 234 ? 19.844 -22.672 10.875 1 35.31 234 LYS B C 1
ATOM 7385 O O . LYS B 1 234 ? 19.312 -22.406 11.953 1 35.31 234 LYS B O 1
ATOM 7390 N N . HIS B 1 235 ? 19.375 -23.531 10.109 1 37.97 235 HIS B N 1
ATOM 7391 C CA . HIS B 1 235 ? 18.422 -24.422 10.75 1 37.97 235 HIS B CA 1
ATOM 7392 C C . HIS B 1 235 ? 19 -25.047 12.008 1 37.97 235 HIS B C 1
ATOM 7394 O O . HIS B 1 235 ? 18.312 -25.781 12.719 1 37.97 235 HIS B O 1
ATOM 7400 N N . GLN B 1 236 ? 20.328 -25.109 12 1 33.78 236 GLN B N 1
ATOM 7401 C CA . GLN B 1 236 ? 20.797 -25.875 13.164 1 33.78 236 GLN B CA 1
ATOM 7402 C C . GLN B 1 236 ? 21.172 -24.938 14.312 1 33.78 236 GLN B C 1
ATOM 7404 O O . GLN B 1 236 ? 22.344 -24.578 14.461 1 33.78 236 GLN B O 1
ATOM 7409 N N . ARG B 1 237 ? 20.562 -23.953 14.633 1 36.47 237 ARG B N 1
ATOM 7410 C CA . ARG B 1 237 ? 21.016 -23.453 15.93 1 36.47 237 ARG B CA 1
ATOM 7411 C C . ARG B 1 237 ? 20.906 -24.547 17 1 36.47 237 ARG B C 1
ATOM 7413 O O . ARG B 1 237 ? 19.812 -25.031 17.266 1 36.47 237 ARG B O 1
ATOM 7420 N N . ARG B 1 238 ? 21.953 -25.188 17.25 1 34.16 238 ARG B N 1
ATOM 7421 C CA . ARG B 1 238 ? 22.109 -26.078 18.406 1 34.16 238 ARG B CA 1
ATOM 7422 C C . ARG B 1 238 ? 21.859 -25.328 19.703 1 34.16 238 ARG B C 1
ATOM 7424 O O . ARG B 1 238 ? 22.641 -24.453 20.078 1 34.16 238 ARG B O 1
ATOM 7431 N N . SER B 1 239 ? 20.672 -24.891 20.109 1 37.31 239 SER B N 1
ATOM 7432 C CA . SER B 1 239 ? 20.703 -24.531 21.531 1 37.31 239 SER B CA 1
ATOM 7433 C C . SER B 1 239 ? 21.438 -25.594 22.344 1 37.31 239 SER B C 1
ATOM 7435 O O . SER B 1 239 ? 21.516 -26.75 21.938 1 37.31 239 SER B O 1
ATOM 7437 N N . LEU B 1 240 ? 22.453 -25.328 23.125 1 39.44 240 LEU B N 1
ATOM 7438 C CA . LEU B 1 240 ? 23.188 -26.156 24.078 1 39.44 240 LEU B CA 1
ATOM 7439 C C . LEU B 1 240 ? 22.344 -27.328 24.547 1 39.44 240 LEU B C 1
ATOM 7441 O O . LEU B 1 240 ? 22.859 -28.312 25.094 1 39.44 240 LEU B O 1
ATOM 7445 N N . PHE B 1 241 ? 21.031 -27.062 24.969 1 42.97 241 PHE B N 1
ATOM 7446 C CA . PHE B 1 241 ? 20.266 -28.188 25.5 1 42.97 241 PHE B CA 1
ATOM 7447 C C . PHE B 1 241 ? 19.781 -29.094 24.359 1 42.97 241 PHE B C 1
ATOM 7449 O O . PHE B 1 241 ? 19.969 -28.766 23.188 1 42.97 241 PHE B O 1
ATOM 7456 N N . GLY B 1 242 ? 18.562 -29.75 24.438 1 45.16 242 GLY B N 1
ATOM 7457 C CA . GLY B 1 242 ? 17.922 -30.75 23.625 1 45.16 242 GLY B CA 1
ATOM 7458 C C . GLY B 1 242 ? 17.828 -30.359 22.156 1 45.16 242 GLY B C 1
ATOM 7459 O O . GLY B 1 242 ? 17.953 -29.188 21.812 1 45.16 242 GLY B O 1
ATOM 7460 N N . ARG B 1 243 ? 18.078 -31.219 21.234 1 56.03 243 ARG B N 1
ATOM 7461 C CA . ARG B 1 243 ? 18.109 -31.125 19.766 1 56.03 243 ARG B CA 1
ATOM 7462 C C . ARG B 1 243 ? 16.969 -30.266 19.25 1 56.03 243 ARG B C 1
ATOM 7464 O O . ARG B 1 243 ? 15.797 -30.625 19.422 1 56.03 243 ARG B O 1
ATOM 7471 N N . GLU B 1 244 ? 17.062 -29.031 19.094 1 74.75 244 GLU B N 1
ATOM 7472 C CA . GLU B 1 244 ? 16 -28.156 18.625 1 74.75 244 GLU B CA 1
ATOM 7473 C C . GLU B 1 244 ? 15.453 -28.625 17.281 1 74.75 244 GLU B C 1
ATOM 7475 O O . GLU B 1 244 ? 16.219 -28.969 16.375 1 74.75 244 GLU B O 1
ATOM 7480 N N . ARG B 1 245 ? 14.141 -29 17.172 1 89.69 245 ARG B N 1
ATOM 7481 C CA . ARG B 1 245 ? 13.438 -29.438 15.984 1 89.69 245 ARG B CA 1
ATOM 7482 C C . ARG B 1 245 ? 13.648 -28.469 14.828 1 89.69 245 ARG B C 1
ATOM 7484 O O . ARG B 1 245 ? 13.734 -27.266 15.039 1 89.69 245 ARG B O 1
ATOM 7491 N N . LYS B 1 246 ? 13.844 -29.062 13.656 1 92.5 246 LYS B N 1
ATOM 7492 C CA . LYS B 1 246 ? 14.102 -28.281 12.453 1 92.5 246 LYS B CA 1
ATOM 7493 C C . LYS B 1 246 ? 12.828 -27.594 11.961 1 92.5 246 LYS B C 1
ATOM 7495 O O . LYS B 1 246 ? 11.734 -28.156 12.055 1 92.5 246 LYS B O 1
ATOM 7500 N N . THR B 1 247 ? 12.922 -26.328 11.484 1 94.12 247 THR B N 1
ATOM 7501 C CA . THR B 1 247 ? 11.859 -25.609 10.789 1 94.12 247 THR B CA 1
ATOM 7502 C C . THR B 1 247 ? 11.977 -25.797 9.281 1 94.12 247 THR B C 1
ATOM 7504 O O . THR B 1 247 ? 13.023 -26.203 8.781 1 94.12 247 THR B O 1
ATOM 7507 N N . ILE B 1 248 ? 10.914 -25.625 8.617 1 94.44 248 ILE B N 1
ATOM 7508 C CA . ILE B 1 248 ? 10.93 -25.781 7.164 1 94.44 248 ILE B CA 1
ATOM 7509 C C . ILE B 1 248 ? 10.477 -24.484 6.504 1 94.44 248 ILE B C 1
ATOM 7511 O O . ILE B 1 248 ? 9.727 -23.703 7.098 1 94.44 248 ILE B O 1
ATOM 7515 N N . PRO B 1 249 ? 10.938 -24.203 5.289 1 95.12 249 PRO B N 1
ATOM 7516 C CA . PRO B 1 249 ? 10.484 -23 4.57 1 95.12 249 PRO B CA 1
ATOM 7517 C C . PRO B 1 249 ? 9.055 -23.141 4.051 1 95.12 249 PRO B C 1
ATOM 7519 O O . PRO B 1 249 ? 8.555 -24.25 3.873 1 95.12 249 PRO B O 1
ATOM 7522 N N . ARG B 1 250 ? 8.43 -21.984 3.83 1 97.5 250 ARG B N 1
ATOM 7523 C CA . ARG B 1 250 ? 7.082 -21.984 3.262 1 97.5 250 ARG B CA 1
ATOM 7524 C C . ARG B 1 250 ? 7.117 -21.609 1.782 1 97.5 250 ARG B C 1
ATOM 7526 O O . ARG B 1 250 ? 8.047 -20.953 1.321 1 97.5 250 ARG B O 1
ATOM 7533 N N . THR B 1 251 ? 6.16 -22.078 1.023 1 98.5 251 THR B N 1
ATOM 7534 C CA . THR B 1 251 ? 6.055 -21.844 -0.413 1 98.5 251 THR B CA 1
ATOM 7535 C C . THR B 1 251 ? 4.68 -21.297 -0.774 1 98.5 251 THR B C 1
ATOM 7537 O O . THR B 1 251 ? 3.66 -21.797 -0.299 1 98.5 251 THR B O 1
ATOM 7540 N N . ALA B 1 252 ? 4.652 -20.219 -1.529 1 98.81 252 ALA B N 1
ATOM 7541 C CA . ALA B 1 252 ? 3.387 -19.703 -2.051 1 98.81 252 ALA B CA 1
ATOM 7542 C C . ALA B 1 252 ? 3.082 -20.297 -3.428 1 98.81 252 ALA B C 1
ATOM 7544 O O . ALA B 1 252 ? 3.986 -20.453 -4.25 1 98.81 252 ALA B O 1
ATOM 7545 N N . VAL B 1 253 ? 1.877 -20.719 -3.658 1 98.88 253 VAL B N 1
ATOM 7546 C CA . VAL B 1 253 ? 1.354 -20.984 -4.992 1 98.88 253 VAL B CA 1
ATOM 7547 C C . VAL B 1 253 ? 0.478 -19.828 -5.453 1 98.88 253 VAL B C 1
ATOM 7549 O O . VAL B 1 253 ? -0.602 -19.594 -4.902 1 98.88 253 VAL B O 1
ATOM 7552 N N . VAL B 1 254 ? 0.958 -19.141 -6.434 1 98.75 254 VAL B N 1
ATOM 7553 C CA . VAL B 1 254 ? 0.303 -17.906 -6.867 1 98.75 254 VAL B CA 1
ATOM 7554 C C . VAL B 1 254 ? -0.374 -18.141 -8.219 1 98.75 254 VAL B C 1
ATOM 7556 O O . VAL B 1 254 ? 0.3 -18.281 -9.234 1 98.75 254 VAL B O 1
ATOM 7559 N N . ILE B 1 255 ? -1.684 -18.094 -8.195 1 98.56 255 ILE B N 1
ATOM 7560 C CA . ILE B 1 255 ? -2.465 -18.266 -9.414 1 98.56 255 ILE B CA 1
ATOM 7561 C C . ILE B 1 255 ? -2.723 -16.906 -10.055 1 98.56 255 ILE B C 1
ATOM 7563 O O . ILE B 1 255 ? -3.354 -16.031 -9.453 1 98.56 255 ILE B O 1
ATOM 7567 N N . ARG B 1 256 ? -2.248 -16.766 -11.234 1 97.38 256 ARG B N 1
ATOM 7568 C CA . ARG B 1 256 ? -2.539 -15.539 -11.977 1 97.38 256 ARG B CA 1
ATOM 7569 C C . ARG B 1 256 ? -3.963 -15.555 -12.523 1 97.38 256 ARG B C 1
ATOM 7571 O O . ARG B 1 256 ? -4.328 -16.438 -13.305 1 97.38 256 ARG B O 1
ATOM 7578 N N . SER B 1 257 ? -4.715 -14.633 -12.07 1 97.44 257 SER B N 1
ATOM 7579 C CA . SER B 1 257 ? -6.102 -14.516 -12.5 1 97.44 257 SER B CA 1
ATOM 7580 C C . SER B 1 257 ? -6.41 -13.109 -13.008 1 97.44 257 SER B C 1
ATOM 7582 O O . SER B 1 257 ? -5.523 -12.258 -13.055 1 97.44 257 SER B O 1
ATOM 7584 N N . TYR B 1 258 ? -7.617 -12.883 -13.609 1 97.56 258 TYR B N 1
ATOM 7585 C CA . TYR B 1 258 ? -7.984 -11.578 -14.148 1 97.56 258 TYR B CA 1
ATOM 7586 C C . TYR B 1 258 ? -9.5 -11.391 -14.148 1 97.56 258 TYR B C 1
ATOM 7588 O O . TYR B 1 258 ? -10.25 -12.367 -14.148 1 97.56 258 TYR B O 1
ATOM 7596 N N . THR B 1 259 ? -9.906 -10.148 -14.039 1 98.12 259 THR B N 1
ATOM 7597 C CA . THR B 1 259 ? -11.336 -9.844 -14.125 1 98.12 259 THR B CA 1
ATOM 7598 C C . THR B 1 259 ? -11.898 -10.281 -15.477 1 98.12 259 THR B C 1
ATOM 7600 O O . THR B 1 259 ? -11.258 -10.094 -16.516 1 98.12 259 THR B O 1
ATOM 7603 N N . GLY B 1 260 ? -13.086 -10.891 -15.445 1 96.94 260 GLY B N 1
ATOM 7604 C CA . GLY B 1 260 ? -13.727 -11.367 -16.656 1 96.94 260 GLY B CA 1
ATOM 7605 C C . GLY B 1 260 ? -13.508 -12.852 -16.906 1 96.94 260 GLY B C 1
ATOM 7606 O O . GLY B 1 260 ? -14.086 -13.422 -17.828 1 96.94 260 GLY B O 1
ATOM 7607 N N . PHE B 1 261 ? -12.672 -13.492 -16.094 1 96.31 261 PHE B N 1
ATOM 7608 C CA . PHE B 1 261 ? -12.5 -14.938 -16.219 1 96.31 261 PHE B CA 1
ATOM 7609 C C . PHE B 1 261 ? -13.812 -15.672 -15.969 1 96.31 261 PHE B C 1
ATOM 7611 O O . PHE B 1 261 ? -14.547 -15.32 -15.047 1 96.31 261 PHE B O 1
ATOM 7618 N N . HIS B 1 262 ? -14.023 -16.703 -16.781 1 94.62 262 HIS B N 1
ATOM 7619 C CA . HIS B 1 262 ? -15.234 -17.5 -16.609 1 94.62 262 HIS B CA 1
ATOM 7620 C C . HIS B 1 262 ? -14.969 -18.719 -15.734 1 94.62 262 HIS B C 1
ATOM 7622 O O . HIS B 1 262 ? -14.438 -19.719 -16.203 1 94.62 262 HIS B O 1
ATOM 7628 N N . TRP B 1 263 ? -15.492 -18.625 -14.57 1 95.38 263 TRP B N 1
ATOM 7629 C CA . TRP B 1 263 ? -15.344 -19.734 -13.625 1 95.38 263 TRP B CA 1
ATOM 7630 C C . TRP B 1 263 ? -16.344 -20.844 -13.938 1 95.38 263 TRP B C 1
ATOM 7632 O O . TRP B 1 263 ? -17.531 -20.578 -14.148 1 95.38 263 TRP B O 1
ATOM 7642 N N . THR B 1 264 ? -15.852 -22.016 -14.008 1 95.25 264 THR B N 1
ATOM 7643 C CA . THR B 1 264 ? -16.703 -23.203 -14.164 1 95.25 264 THR B CA 1
ATOM 7644 C C . THR B 1 264 ? -16.734 -24.016 -12.875 1 95.25 264 THR B C 1
ATOM 7646 O O . THR B 1 264 ? -15.945 -23.781 -11.961 1 95.25 264 THR B O 1
ATOM 7649 N N . HIS B 1 265 ? -17.641 -24.938 -12.828 1 95.62 265 HIS B N 1
ATOM 7650 C CA . HIS B 1 265 ? -17.703 -25.812 -11.672 1 95.62 265 HIS B CA 1
ATOM 7651 C C . HIS B 1 265 ? -16.438 -26.656 -11.547 1 95.62 265 HIS B C 1
ATOM 7653 O O . HIS B 1 265 ? -15.938 -26.875 -10.445 1 95.62 265 HIS B O 1
ATOM 7659 N N . HIS B 1 266 ? -15.883 -27.047 -12.672 1 97.12 266 HIS B N 1
ATOM 7660 C CA . HIS B 1 266 ? -14.672 -27.859 -12.672 1 97.12 266 HIS B CA 1
ATOM 7661 C C . HIS B 1 266 ? -13.469 -27.047 -12.195 1 97.12 266 HIS B C 1
ATOM 7663 O O . HIS B 1 266 ? -12.594 -27.562 -11.5 1 97.12 266 HIS B O 1
ATOM 7669 N N . SER B 1 267 ? -13.414 -25.812 -12.633 1 96.5 267 SER B N 1
ATOM 7670 C CA . SER B 1 267 ? -12.312 -24.969 -12.172 1 96.5 267 SER B CA 1
ATOM 7671 C C . SER B 1 267 ? -12.344 -24.812 -10.656 1 96.5 267 SER B C 1
ATOM 7673 O O . SER B 1 267 ? -11.297 -24.828 -10.008 1 96.5 267 SER B O 1
ATOM 7675 N N . LEU B 1 268 ? -13.516 -24.641 -10.117 1 96.12 268 LEU B N 1
ATOM 7676 C CA . LEU B 1 268 ? -13.633 -24.5 -8.672 1 96.12 268 LEU B CA 1
ATOM 7677 C C . LEU B 1 268 ? -13.188 -25.766 -7.961 1 96.12 268 LEU B C 1
ATOM 7679 O O . LEU B 1 268 ? -12.484 -25.703 -6.945 1 96.12 268 LEU B O 1
ATOM 7683 N N . LEU B 1 269 ? -13.609 -26.938 -8.492 1 97.62 269 LEU B N 1
ATOM 7684 C CA . LEU B 1 269 ? -13.172 -28.203 -7.941 1 97.62 269 LEU B CA 1
ATOM 7685 C C . LEU B 1 269 ? -11.656 -28.312 -7.938 1 97.62 269 LEU B C 1
ATOM 7687 O O . LEU B 1 269 ? -11.055 -28.781 -6.965 1 97.62 269 LEU B O 1
ATOM 7691 N N . ASN B 1 270 ? -11.086 -27.859 -9.008 1 98.19 270 ASN B N 1
ATOM 7692 C CA . ASN B 1 270 ? -9.641 -27.906 -9.156 1 98.19 270 ASN B CA 1
ATOM 7693 C C . ASN B 1 270 ? -8.938 -27.094 -8.062 1 98.19 270 ASN B C 1
ATOM 7695 O O . ASN B 1 270 ? -7.965 -27.562 -7.473 1 98.19 270 ASN B O 1
ATOM 7699 N N . PHE B 1 271 ? -9.438 -25.953 -7.762 1 98.25 271 PHE B N 1
ATOM 7700 C CA . PHE B 1 271 ? -8.734 -25.094 -6.816 1 98.25 271 PHE B CA 1
ATOM 7701 C C . PHE B 1 271 ? -9.062 -25.484 -5.379 1 98.25 271 PHE B C 1
ATOM 7703 O O . PHE B 1 271 ? -8.227 -25.344 -4.484 1 98.25 271 PHE B O 1
ATOM 7710 N N . ARG B 1 272 ? -10.305 -26.062 -5.109 1 97.44 272 ARG B N 1
ATOM 7711 C CA . ARG B 1 272 ? -10.547 -26.688 -3.816 1 97.44 272 ARG B CA 1
ATOM 7712 C C . ARG B 1 272 ? -9.516 -27.781 -3.529 1 97.44 272 ARG B C 1
ATOM 7714 O O . ARG B 1 272 ? -8.969 -27.844 -2.428 1 97.44 272 ARG B O 1
ATOM 7721 N N . ALA B 1 273 ? -9.289 -28.547 -4.562 1 98.38 273 ALA B N 1
ATOM 7722 C CA . ALA B 1 273 ? -8.328 -29.641 -4.438 1 98.38 273 ALA B CA 1
ATOM 7723 C C . ALA B 1 273 ? -6.926 -29.109 -4.172 1 98.38 273 ALA B C 1
ATOM 7725 O O . ALA B 1 273 ? -6.234 -29.578 -3.268 1 98.38 273 ALA B O 1
ATOM 7726 N N . MET B 1 274 ? -6.535 -28.125 -4.918 1 98.69 274 MET B N 1
ATOM 7727 C CA . MET B 1 274 ? -5.199 -27.547 -4.789 1 98.69 274 MET B CA 1
ATOM 7728 C C . MET B 1 274 ? -4.973 -27.016 -3.381 1 98.69 274 MET B C 1
ATOM 7730 O O . MET B 1 274 ? -3.945 -27.297 -2.76 1 98.69 274 MET B O 1
ATOM 7734 N N . ILE B 1 275 ? -5.902 -26.234 -2.863 1 98.56 275 ILE B N 1
ATOM 7735 C CA . ILE B 1 275 ? -5.781 -25.625 -1.542 1 98.56 275 ILE B CA 1
ATOM 7736 C C . ILE B 1 275 ? -5.734 -26.719 -0.477 1 98.56 275 ILE B C 1
ATOM 7738 O O . ILE B 1 275 ? -4.875 -26.703 0.405 1 98.56 275 ILE B O 1
ATOM 7742 N N . SER B 1 276 ? -6.605 -27.703 -0.6 1 98 276 SER B N 1
ATOM 7743 C CA . SER B 1 276 ? -6.68 -28.781 0.372 1 98 276 SER B CA 1
ATOM 7744 C C . SER B 1 276 ? -5.391 -29.594 0.393 1 98 276 SER B C 1
ATOM 7746 O O . SER B 1 276 ? -4.844 -29.875 1.461 1 98 276 SER B O 1
ATOM 7748 N N . GLU B 1 277 ? -4.934 -29.938 -0.758 1 98.44 277 GLU B N 1
ATOM 7749 C CA . GLU B 1 277 ? -3.803 -30.844 -0.903 1 98.44 277 GLU B CA 1
ATOM 7750 C C . GLU B 1 277 ? -2.494 -30.156 -0.514 1 98.44 277 GLU B C 1
ATOM 7752 O O . GLU B 1 277 ? -1.637 -30.781 0.128 1 98.44 277 GLU B O 1
ATOM 7757 N N . LEU B 1 278 ? -2.371 -28.906 -0.86 1 98.62 278 LEU B N 1
ATOM 7758 C CA . LEU B 1 278 ? -1.105 -28.203 -0.676 1 98.62 278 LEU B CA 1
ATOM 7759 C C . LEU B 1 278 ? -1.082 -27.469 0.659 1 98.62 278 LEU B C 1
ATOM 7761 O O . LEU B 1 278 ? -0.139 -27.625 1.438 1 98.62 278 LEU B O 1
ATOM 7765 N N . ALA B 1 279 ? -2.092 -26.688 0.967 1 98.44 279 ALA B N 1
ATOM 7766 C CA . ALA B 1 279 ? -2.049 -25.781 2.117 1 98.44 279 ALA B CA 1
ATOM 7767 C C . ALA B 1 279 ? -2.498 -26.5 3.389 1 98.44 279 ALA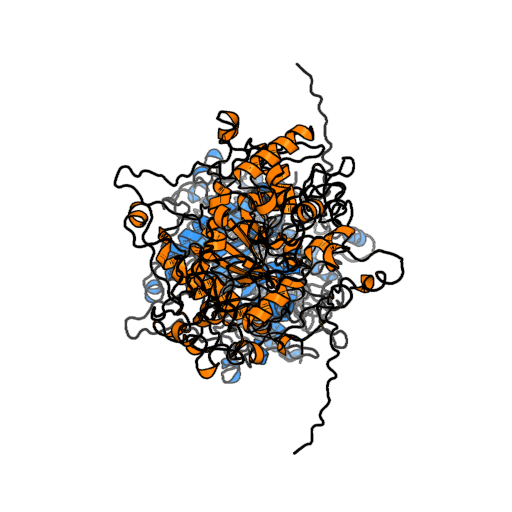 B C 1
ATOM 7769 O O . ALA B 1 279 ? -1.737 -26.594 4.355 1 98.44 279 ALA B O 1
ATOM 7770 N N . LEU B 1 280 ? -3.648 -27.141 3.336 1 98.31 280 LEU B N 1
ATOM 7771 C CA . LEU B 1 280 ? -4.234 -27.656 4.566 1 98.31 280 LEU B CA 1
ATOM 7772 C C . LEU B 1 280 ? -3.623 -29 4.93 1 98.31 280 LEU B C 1
ATOM 7774 O O . LEU B 1 280 ? -3.223 -29.219 6.074 1 98.31 280 LEU B O 1
ATOM 7778 N N . ARG B 1 281 ? -3.486 -29.938 3.955 1 97.88 281 ARG B N 1
ATOM 7779 C CA . ARG B 1 281 ? -2.984 -31.281 4.246 1 97.88 281 ARG B CA 1
ATOM 7780 C C . ARG B 1 281 ? -1.5 -31.234 4.598 1 97.88 281 ARG B C 1
ATOM 7782 O O . ARG B 1 281 ? -0.986 -32.156 5.234 1 97.88 281 ARG B O 1
ATOM 7789 N N . SER B 1 282 ? -0.826 -30.141 4.281 1 97.81 282 SER B N 1
ATOM 7790 C CA . SER B 1 282 ? 0.596 -30.031 4.59 1 97.81 282 SER B CA 1
ATOM 7791 C C . SER B 1 282 ? 0.82 -29.25 5.883 1 97.81 282 SER B C 1
ATOM 7793 O O . SER B 1 282 ? 1.962 -28.984 6.262 1 97.81 282 SER B O 1
ATOM 7795 N N . GLY B 1 283 ? -0.165 -28.797 6.527 1 97.75 283 GLY B N 1
ATOM 7796 C CA . GLY B 1 283 ? -0.042 -28.031 7.754 1 97.75 283 GLY B CA 1
ATOM 7797 C C . GLY B 1 283 ? 0.521 -26.641 7.535 1 97.75 283 GLY B C 1
ATOM 7798 O O . GLY B 1 283 ? 1.283 -26.141 8.359 1 97.75 283 GLY B O 1
ATOM 7799 N N . GLY B 1 284 ? 0.281 -26.094 6.406 1 97.94 284 GLY B N 1
ATOM 7800 C CA . GLY B 1 284 ? 0.666 -24.719 6.16 1 97.94 284 GLY B CA 1
ATOM 7801 C C . GLY B 1 284 ? 1.99 -24.594 5.434 1 97.94 284 GLY B C 1
ATOM 7802 O O . GLY B 1 284 ? 2.514 -23.484 5.277 1 97.94 284 GLY B O 1
ATOM 7803 N N . GLU B 1 285 ? 2.541 -25.703 4.965 1 98.12 285 GLU B N 1
ATOM 7804 C CA . GLU B 1 285 ? 3.789 -25.656 4.211 1 98.12 285 GLU B CA 1
ATOM 7805 C C . GLU B 1 285 ? 3.633 -24.844 2.93 1 98.12 285 GLU B C 1
ATOM 7807 O O . GLU B 1 285 ? 4.566 -24.156 2.508 1 98.12 285 GLU B O 1
ATOM 7812 N N . TYR B 1 286 ? 2.529 -24.969 2.342 1 98.5 286 TYR B N 1
ATOM 7813 C CA . TYR B 1 286 ? 2.141 -24.203 1.166 1 98.5 286 TYR B CA 1
ATOM 7814 C C . TYR B 1 286 ? 0.989 -23.25 1.489 1 98.5 286 TYR B C 1
ATOM 7816 O O . TYR B 1 286 ? 0.256 -23.469 2.457 1 98.5 286 TYR B O 1
ATOM 7824 N N . GLU B 1 287 ? 0.909 -22.25 0.766 1 98.56 287 GLU B N 1
ATOM 7825 C CA . GLU B 1 287 ? -0.26 -21.375 0.791 1 98.56 287 GLU B CA 1
ATOM 7826 C C . GLU B 1 287 ? -0.654 -20.938 -0.618 1 98.56 287 GLU B C 1
ATOM 7828 O O . GLU B 1 287 ? 0.208 -20.609 -1.439 1 98.56 287 GLU B O 1
ATOM 7833 N N . VAL B 1 288 ? -1.925 -21.047 -0.931 1 98.88 288 VAL B N 1
ATOM 7834 C CA . VAL B 1 288 ? -2.418 -20.734 -2.266 1 98.88 288 VAL B CA 1
ATOM 7835 C C . VAL B 1 288 ? -2.969 -19.312 -2.287 1 98.88 288 VAL B C 1
ATOM 7837 O O . VAL B 1 288 ? -3.729 -18.922 -1.397 1 98.88 288 VAL B O 1
ATOM 7840 N N . HIS B 1 289 ? -2.572 -18.531 -3.264 1 98.81 289 HIS B N 1
ATOM 7841 C CA . HIS B 1 289 ? -2.996 -17.156 -3.475 1 98.81 289 HIS B CA 1
ATOM 7842 C C . HIS B 1 289 ? -3.494 -16.938 -4.898 1 98.81 289 HIS B C 1
ATOM 7844 O O . HIS B 1 289 ? -3.037 -17.609 -5.828 1 98.81 289 HIS B O 1
ATOM 7850 N N . PHE B 1 290 ? -4.449 -16.062 -5.027 1 98.69 290 PHE B N 1
ATOM 7851 C CA . PHE B 1 290 ? -4.828 -15.562 -6.348 1 98.69 290 PHE B CA 1
ATOM 7852 C C . PHE B 1 290 ? -4.348 -14.133 -6.547 1 98.69 290 PHE B C 1
ATOM 7854 O O . PHE B 1 290 ? -4.566 -13.273 -5.688 1 98.69 290 PHE B O 1
ATOM 7861 N N . LEU B 1 291 ? -3.625 -13.875 -7.52 1 97.88 291 LEU B N 1
ATOM 7862 C CA . LEU B 1 291 ? -3.279 -12.523 -7.953 1 97.88 291 LEU B CA 1
ATOM 7863 C C . LEU B 1 291 ? -4.234 -12.039 -9.039 1 97.88 291 LEU B C 1
ATOM 7865 O O . LEU B 1 291 ? -4.051 -12.352 -10.219 1 97.88 291 LEU B O 1
ATOM 7869 N N . LEU B 1 292 ? -5.172 -11.266 -8.688 1 98.44 292 LEU B N 1
ATOM 7870 C CA . LEU B 1 292 ? -6.273 -10.883 -9.562 1 98.44 292 LEU B CA 1
ATOM 7871 C C . LEU B 1 292 ? -5.961 -9.578 -10.289 1 98.44 292 LEU B C 1
ATOM 7873 O O . LEU B 1 292 ? -5.93 -8.516 -9.664 1 98.44 292 LEU B O 1
ATOM 7877 N N . HIS B 1 293 ? -5.719 -9.609 -11.586 1 98 293 HIS B N 1
ATOM 7878 C CA . HIS B 1 293 ? -5.484 -8.453 -12.445 1 98 293 HIS B CA 1
ATOM 7879 C C . HIS B 1 293 ? -6.785 -7.703 -12.719 1 98 293 HIS B C 1
ATOM 7881 O O . HIS B 1 293 ? -7.672 -8.227 -13.406 1 98 293 HIS B O 1
ATOM 7887 N N . VAL B 1 294 ? -6.922 -6.543 -12.109 1 98.31 294 VAL B N 1
ATOM 7888 C CA . VAL B 1 294 ? -8.023 -5.652 -12.461 1 98.31 294 VAL B CA 1
ATOM 7889 C C . VAL B 1 294 ? -7.688 -4.887 -13.734 1 98.31 294 VAL B C 1
ATOM 7891 O O . VAL B 1 294 ? -7.008 -3.859 -13.688 1 98.31 294 VAL B O 1
ATOM 7894 N N . ARG B 1 295 ? -8.242 -5.281 -14.828 1 96.38 295 ARG B N 1
ATOM 7895 C CA . ARG B 1 295 ? -7.84 -4.816 -16.156 1 96.38 295 ARG B CA 1
ATOM 7896 C C . ARG B 1 295 ? -8.266 -3.373 -16.375 1 96.38 295 ARG B C 1
ATOM 7898 O O . ARG B 1 295 ? -7.609 -2.631 -17.109 1 96.38 295 ARG B O 1
ATOM 7905 N N . ASP B 1 296 ? -9.383 -2.996 -15.789 1 96.69 296 ASP B N 1
ATOM 7906 C CA . ASP B 1 296 ? -9.836 -1.612 -15.875 1 96.69 296 ASP B CA 1
ATOM 7907 C C . ASP B 1 296 ? -9.117 -0.729 -14.859 1 96.69 296 ASP B C 1
ATOM 7909 O O . ASP B 1 296 ? -9.5 -0.673 -13.695 1 96.69 296 ASP B O 1
ATOM 7913 N N . ASP B 1 297 ? -8.195 0.076 -15.289 1 94.44 297 ASP B N 1
ATOM 7914 C CA . ASP B 1 297 ? -7.363 0.901 -14.414 1 94.44 297 ASP B CA 1
ATOM 7915 C C . ASP B 1 297 ? -8.164 2.066 -13.836 1 94.44 297 ASP B C 1
ATOM 7917 O O . ASP B 1 297 ? -7.664 2.809 -12.992 1 94.44 297 ASP B O 1
ATOM 7921 N N . THR B 1 298 ? -9.344 2.266 -14.195 1 95.12 298 THR B N 1
ATOM 7922 C CA . THR B 1 298 ? -10.133 3.385 -13.688 1 95.12 298 THR B CA 1
ATOM 7923 C C . THR B 1 298 ? -10.891 2.979 -12.43 1 95.12 298 THR B C 1
ATOM 7925 O O . THR B 1 298 ? -11.492 3.824 -11.758 1 95.12 298 THR B O 1
ATOM 7928 N N . GLU B 1 299 ? -10.844 1.65 -12.133 1 96.62 299 GLU B N 1
ATOM 7929 C CA . GLU B 1 299 ? -11.438 1.189 -10.891 1 96.62 299 GLU B CA 1
ATOM 7930 C C . GLU B 1 299 ? -10.648 1.685 -9.68 1 96.62 299 GLU B C 1
ATOM 7932 O O . GLU B 1 299 ? -9.422 1.563 -9.641 1 96.62 299 GLU B O 1
ATOM 7937 N N . ALA B 1 300 ? -11.328 2.213 -8.695 1 96.62 300 ALA B N 1
ATOM 7938 C CA . ALA B 1 300 ? -10.695 2.824 -7.531 1 96.62 300 ALA B CA 1
ATOM 7939 C C . ALA B 1 300 ? -10.406 1.781 -6.457 1 96.62 300 ALA B C 1
ATOM 7941 O O . ALA B 1 300 ? -10.789 1.953 -5.297 1 96.62 300 ALA B O 1
ATOM 7942 N N . ILE B 1 301 ? -9.609 0.783 -6.738 1 96.38 301 ILE B N 1
ATOM 7943 C CA . ILE B 1 301 ? -9.461 -0.363 -5.848 1 96.38 301 ILE B CA 1
ATOM 7944 C C . ILE B 1 301 ? -8.516 -0.002 -4.699 1 96.38 301 ILE B C 1
ATOM 7946 O O . ILE B 1 301 ? -8.484 -0.691 -3.678 1 96.38 301 ILE B O 1
ATOM 7950 N N . TRP B 1 302 ? -7.766 1.096 -4.758 1 97.12 302 TRP B N 1
ATOM 7951 C CA . TRP B 1 302 ? -6.906 1.51 -3.65 1 97.12 302 TRP B CA 1
ATOM 7952 C C . TRP B 1 302 ? -7.566 2.619 -2.838 1 97.12 302 TRP B C 1
ATOM 7954 O O . TRP B 1 302 ? -7.074 2.994 -1.772 1 97.12 302 TRP B O 1
ATOM 7964 N N . ALA B 1 303 ? -8.633 3.16 -3.277 1 97.12 303 ALA B N 1
ATOM 7965 C CA . ALA B 1 303 ? -9.297 4.281 -2.617 1 97.12 303 ALA B CA 1
ATOM 7966 C C . ALA B 1 303 ? -10.516 3.805 -1.826 1 97.12 303 ALA B C 1
ATOM 7968 O O . ALA B 1 303 ? -10.938 4.461 -0.871 1 97.12 303 ALA B O 1
ATOM 7969 N N . ASP B 1 304 ? -11.109 2.605 -2.271 1 96.38 304 ASP B N 1
ATOM 7970 C CA . ASP B 1 304 ? -12.414 2.244 -1.732 1 96.38 304 ASP B CA 1
ATOM 7971 C C . ASP B 1 304 ? -12.531 0.733 -1.544 1 96.38 304 ASP B C 1
ATOM 7973 O O . ASP B 1 304 ? -12.641 -0.013 -2.52 1 96.38 304 ASP B O 1
ATOM 7977 N N . PRO B 1 305 ? -12.617 0.231 -0.352 1 95.38 305 PRO B N 1
ATOM 7978 C CA . PRO B 1 305 ? -12.758 -1.204 -0.099 1 95.38 305 PRO B CA 1
ATOM 7979 C C . PRO B 1 305 ? -14.055 -1.777 -0.673 1 95.38 305 PRO B C 1
ATOM 7981 O O . PRO B 1 305 ? -14.102 -2.955 -1.04 1 95.38 305 PRO B O 1
ATOM 7984 N N . THR B 1 306 ? -15.086 -0.919 -0.753 1 95.44 306 THR B N 1
ATOM 7985 C CA . THR B 1 306 ? -16.344 -1.393 -1.319 1 95.44 306 THR B CA 1
ATOM 7986 C C . THR B 1 306 ? -16.188 -1.729 -2.799 1 95.44 306 THR B C 1
ATOM 7988 O O . THR B 1 306 ? -16.797 -2.674 -3.299 1 95.44 306 THR B O 1
ATOM 7991 N N . THR B 1 307 ? -15.414 -0.872 -3.441 1 97.06 307 THR B N 1
ATOM 7992 C CA . THR B 1 307 ? -15.102 -1.165 -4.836 1 97.06 307 THR B CA 1
ATOM 7993 C C . THR B 1 307 ? -14.375 -2.502 -4.953 1 97.06 307 THR B C 1
ATOM 7995 O O . THR B 1 307 ? -14.68 -3.303 -5.84 1 97.06 307 THR B O 1
ATOM 7998 N N . VAL B 1 308 ? -13.438 -2.82 -4.113 1 97.94 308 VAL B N 1
ATOM 7999 C CA . VAL B 1 308 ? -12.711 -4.082 -4.09 1 97.94 308 VAL B CA 1
ATOM 8000 C C . VAL B 1 308 ? -13.688 -5.242 -3.906 1 97.94 308 VAL B C 1
ATOM 8002 O O . VAL B 1 308 ? -13.641 -6.227 -4.652 1 97.94 308 VAL B O 1
ATOM 8005 N N . GLN B 1 309 ? -14.57 -5.094 -2.959 1 97.5 309 GLN B N 1
ATOM 8006 C CA . GLN B 1 309 ? -15.523 -6.16 -2.68 1 97.5 309 GLN B CA 1
ATOM 8007 C C . GLN B 1 309 ? -16.438 -6.41 -3.877 1 97.5 309 GLN B C 1
ATOM 8009 O O . GLN B 1 309 ? -16.75 -7.559 -4.203 1 97.5 309 GLN B O 1
ATOM 8014 N N . ARG B 1 310 ? -16.891 -5.328 -4.516 1 97.81 310 ARG B N 1
ATOM 8015 C CA . ARG B 1 310 ? -17.734 -5.469 -5.699 1 97.81 310 ARG B CA 1
ATOM 8016 C C . ARG B 1 310 ? -17.016 -6.254 -6.793 1 97.81 310 ARG B C 1
ATOM 8018 O O . ARG B 1 310 ? -17.594 -7.133 -7.422 1 97.81 310 ARG B O 1
ATOM 8025 N N . ILE B 1 311 ? -15.766 -5.941 -6.996 1 98.56 311 ILE B N 1
ATOM 8026 C CA . ILE B 1 311 ? -14.969 -6.613 -8.016 1 98.56 311 ILE B CA 1
ATOM 8027 C C . ILE B 1 311 ? -14.828 -8.094 -7.668 1 98.56 311 ILE B C 1
ATOM 8029 O O . ILE B 1 311 ? -14.953 -8.961 -8.539 1 98.56 311 ILE B O 1
ATOM 8033 N N . LEU B 1 312 ? -14.562 -8.43 -6.469 1 98.44 312 LEU B N 1
ATOM 8034 C CA . LEU B 1 312 ? -14.484 -9.82 -6.027 1 98.44 312 LEU B CA 1
ATOM 8035 C C . LEU B 1 312 ? -15.812 -10.539 -6.25 1 98.44 312 LEU B C 1
ATOM 8037 O O . LEU B 1 312 ? -15.836 -11.641 -6.801 1 98.44 312 LEU B O 1
ATOM 8041 N N . ASP B 1 313 ? -16.906 -9.891 -5.871 1 98.19 313 ASP B N 1
ATOM 8042 C CA . ASP B 1 313 ? -18.25 -10.477 -6.012 1 98.19 313 ASP B CA 1
ATOM 8043 C C . ASP B 1 313 ? -18.547 -10.797 -7.473 1 98.19 313 ASP B C 1
ATOM 8045 O O . ASP B 1 313 ? -19.172 -11.812 -7.77 1 98.19 313 ASP B O 1
ATOM 8049 N N . GLU B 1 314 ? -18.062 -9.938 -8.312 1 98.12 314 GLU B N 1
ATOM 8050 C CA . GLU B 1 314 ? -18.422 -10.031 -9.727 1 98.12 314 GLU B CA 1
ATOM 8051 C C . GLU B 1 314 ? -17.5 -11 -10.469 1 98.12 314 GLU B C 1
ATOM 8053 O O . GLU B 1 314 ? -17.859 -11.508 -11.531 1 98.12 314 GLU B O 1
ATOM 8058 N N . ASN B 1 315 ? -16.312 -11.281 -9.891 1 98.44 315 ASN B N 1
ATOM 8059 C CA . ASN B 1 315 ? -15.328 -11.914 -10.758 1 98.44 315 ASN B CA 1
ATOM 8060 C C . ASN B 1 315 ? -14.734 -13.172 -10.117 1 98.44 315 ASN B C 1
ATOM 8062 O O . ASN B 1 315 ? -14.016 -13.93 -10.773 1 98.44 315 ASN B O 1
ATOM 8066 N N . VAL B 1 316 ? -15 -13.469 -8.891 1 98.06 316 VAL B N 1
ATOM 8067 C CA . VAL B 1 316 ? -14.367 -14.57 -8.172 1 98.06 316 VAL B CA 1
ATOM 8068 C C . VAL B 1 316 ? -15.406 -15.289 -7.312 1 98.06 316 VAL B C 1
ATOM 8070 O O . VAL B 1 316 ? -16.234 -14.648 -6.672 1 98.06 316 VAL B O 1
ATOM 8073 N N . PRO B 1 317 ? -15.383 -16.594 -7.281 1 96.19 317 PRO B N 1
ATOM 8074 C CA . PRO B 1 317 ? -16.266 -17.297 -6.34 1 96.19 317 PRO B CA 1
ATOM 8075 C C . PRO B 1 317 ? -16.047 -16.844 -4.895 1 96.19 317 PRO B C 1
ATOM 8077 O O . PRO B 1 317 ? -14.914 -16.625 -4.473 1 96.19 317 PRO B O 1
ATOM 8080 N N . GLU B 1 318 ? -17.125 -16.75 -4.137 1 95.56 318 GLU B N 1
ATOM 8081 C CA . GLU B 1 318 ? -17.125 -16.188 -2.787 1 95.56 318 GLU B CA 1
ATOM 8082 C C . GLU B 1 318 ? -16.125 -16.922 -1.892 1 95.56 318 GLU B C 1
ATOM 8084 O O . GLU B 1 318 ? -15.422 -16.297 -1.103 1 95.56 318 GLU B O 1
ATOM 8089 N N . GLU B 1 319 ? -16.031 -18.234 -2.012 1 95.56 319 GLU B N 1
ATOM 8090 C CA . GLU B 1 319 ? -15.188 -19.016 -1.129 1 95.56 319 GLU B CA 1
ATOM 8091 C C . GLU B 1 319 ? -13.711 -18.703 -1.36 1 95.56 319 GLU B C 1
ATOM 8093 O O . GLU B 1 319 ? -12.852 -19.078 -0.561 1 95.56 319 GLU B O 1
ATOM 8098 N N . LEU B 1 320 ? -13.422 -17.969 -2.49 1 97.56 320 LEU B N 1
ATOM 8099 C CA . LEU B 1 320 ? -12.023 -17.688 -2.824 1 97.56 320 LEU B CA 1
ATOM 8100 C C . LEU B 1 320 ? -11.703 -16.203 -2.611 1 97.56 320 LEU B C 1
ATOM 8102 O O . LEU B 1 320 ? -10.57 -15.781 -2.842 1 97.56 320 LEU B O 1
ATOM 8106 N N . HIS B 1 321 ? -12.594 -15.383 -2.096 1 97.38 321 HIS B N 1
ATOM 8107 C CA . HIS B 1 321 ? -12.43 -13.945 -1.968 1 97.38 321 HIS B CA 1
ATOM 8108 C C . HIS B 1 321 ? -11.211 -13.602 -1.112 1 97.38 321 HIS B C 1
ATOM 8110 O O . HIS B 1 321 ? -10.391 -12.766 -1.493 1 97.38 321 HIS B O 1
ATOM 8116 N N . SER B 1 322 ? -11.078 -14.273 -0.054 1 97.56 322 SER 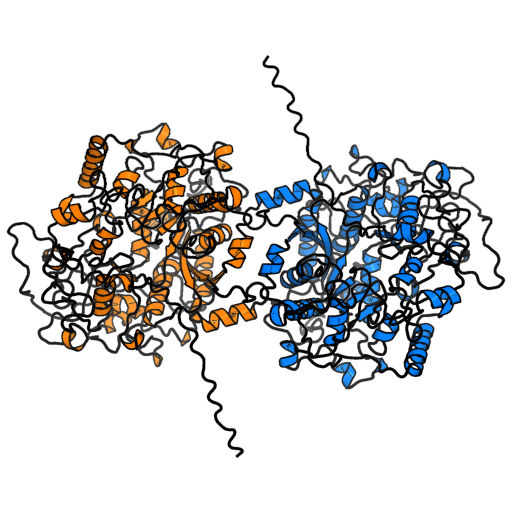B N 1
ATOM 8117 C CA . SER B 1 322 ? -10.133 -13.875 0.982 1 97.56 322 SER B CA 1
ATOM 8118 C C . SER B 1 322 ? -8.703 -14.25 0.599 1 97.56 322 SER B C 1
ATOM 8120 O O . SER B 1 322 ? -7.754 -13.859 1.279 1 97.56 322 SER B O 1
ATOM 8122 N N . ILE B 1 323 ? -8.477 -14.961 -0.526 1 98.38 323 ILE B N 1
ATOM 8123 C CA . ILE B 1 323 ? -7.121 -15.32 -0.926 1 98.38 323 ILE B CA 1
ATOM 8124 C C . ILE B 1 323 ? -6.762 -14.602 -2.229 1 98.38 323 ILE B C 1
ATOM 8126 O O . ILE B 1 323 ? -5.828 -15.008 -2.928 1 98.38 323 ILE B O 1
ATOM 8130 N N . CYS B 1 324 ? -7.543 -13.602 -2.496 1 98.56 324 CYS B N 1
ATOM 8131 C CA . CYS B 1 324 ? -7.285 -12.789 -3.676 1 98.56 324 CYS B CA 1
ATOM 8132 C C . CYS B 1 324 ? -6.527 -11.516 -3.307 1 98.56 324 CYS B C 1
ATOM 8134 O O . CYS B 1 324 ? -6.855 -10.859 -2.32 1 98.56 324 CYS B O 1
ATOM 8136 N N . THR B 1 325 ? -5.484 -11.219 -3.953 1 98.5 325 THR B N 1
ATOM 8137 C CA . THR B 1 325 ? -4.809 -9.93 -3.943 1 98.5 325 THR B CA 1
ATOM 8138 C C . THR B 1 325 ? -5 -9.211 -5.277 1 98.5 325 THR B C 1
ATOM 8140 O O . THR B 1 325 ? -4.625 -9.734 -6.328 1 98.5 325 THR B O 1
ATOM 8143 N N . LEU B 1 326 ? -5.594 -8.078 -5.27 1 98.38 326 LEU B N 1
ATOM 8144 C CA . LEU B 1 326 ? -5.852 -7.328 -6.492 1 98.38 326 LEU B CA 1
ATOM 8145 C C . LEU B 1 326 ? -4.629 -6.512 -6.895 1 98.38 326 LEU B C 1
ATOM 8147 O O . LEU B 1 326 ? -3.85 -6.09 -6.039 1 98.38 326 LEU B O 1
ATOM 8151 N N . TRP B 1 327 ? -4.406 -6.32 -8.156 1 97.62 327 TRP B N 1
ATOM 8152 C CA . TRP B 1 327 ? -3.383 -5.438 -8.711 1 97.62 327 TRP B CA 1
ATOM 8153 C C . TRP B 1 327 ? -3.82 -4.871 -10.055 1 97.62 327 TRP B C 1
ATOM 8155 O O . TRP B 1 327 ? -4.812 -5.324 -10.633 1 97.62 327 TRP B O 1
ATOM 8165 N N . SER B 1 328 ? -3.189 -3.84 -10.594 1 97.25 328 SER B N 1
ATOM 8166 C CA . SER B 1 328 ? -3.451 -3.217 -11.891 1 97.25 328 SER B CA 1
ATOM 8167 C C . SER B 1 328 ? -2.154 -2.809 -12.578 1 97.25 328 SER B C 1
ATOM 8169 O O . SER B 1 328 ? -1.093 -2.781 -11.953 1 97.25 328 SER B O 1
ATOM 8171 N N . GLU B 1 329 ? -2.266 -2.57 -13.852 1 96.62 329 GLU B N 1
ATOM 8172 C CA . GLU B 1 329 ? -1.104 -2.1 -14.602 1 96.62 329 GLU B CA 1
ATOM 8173 C C . GLU B 1 329 ? -0.655 -0.724 -14.117 1 96.62 329 GLU B C 1
ATOM 8175 O O . GLU B 1 329 ? 0.54 -0.42 -14.109 1 96.62 329 GLU B O 1
ATOM 8180 N N . ALA B 1 330 ? -1.626 0.094 -13.641 1 96.5 330 ALA B N 1
ATOM 8181 C CA . ALA B 1 330 ? -1.299 1.403 -13.086 1 96.5 330 ALA B CA 1
ATOM 8182 C C . ALA B 1 330 ? -0.424 1.268 -11.844 1 96.5 330 ALA B C 1
ATOM 8184 O O . ALA B 1 330 ? 0.482 2.074 -11.625 1 96.5 330 ALA B O 1
ATOM 8185 N N . GLN B 1 331 ? -0.712 0.345 -10.977 1 97.25 331 GLN B N 1
ATOM 8186 C CA . GLN B 1 331 ? 0.119 0.097 -9.805 1 97.25 331 GLN B CA 1
ATOM 8187 C C . GLN B 1 331 ? 1.54 -0.285 -10.211 1 97.25 331 GLN B C 1
ATOM 8189 O O . GLN B 1 331 ? 2.506 0.134 -9.57 1 97.25 331 GLN B O 1
ATOM 8194 N N . MET B 1 332 ? 1.694 -1.17 -11.273 1 97.19 332 MET B N 1
ATOM 8195 C CA . MET B 1 332 ? 3.023 -1.566 -11.734 1 97.19 332 MET B CA 1
ATOM 8196 C C . MET B 1 332 ? 3.812 -0.357 -12.219 1 97.19 332 MET B C 1
ATOM 8198 O O . MET B 1 332 ? 5.023 -0.275 -12.008 1 97.19 332 MET B O 1
ATOM 8202 N N . ARG B 1 333 ? 3.133 0.59 -12.859 1 96.12 333 ARG B N 1
ATOM 8203 C CA . ARG B 1 333 ? 3.791 1.817 -13.297 1 96.12 333 ARG B CA 1
ATOM 8204 C C . ARG B 1 333 ? 4.328 2.605 -12.109 1 96.12 333 ARG B C 1
ATOM 8206 O O . ARG B 1 333 ? 5.379 3.244 -12.203 1 96.12 333 ARG B O 1
ATOM 8213 N N . LEU B 1 334 ? 3.572 2.574 -10.992 1 96.94 334 LEU B N 1
ATOM 8214 C CA . LEU B 1 334 ? 3.996 3.258 -9.773 1 96.94 334 LEU B CA 1
ATOM 8215 C C . LEU B 1 334 ? 5.207 2.57 -9.156 1 96.94 334 LEU B C 1
ATOM 8217 O O . LEU B 1 334 ? 6.152 3.236 -8.727 1 96.94 334 LEU B O 1
ATOM 8221 N N . ILE B 1 335 ? 5.211 1.225 -9.117 1 97.81 335 ILE B N 1
ATOM 8222 C CA . ILE B 1 335 ? 6.234 0.434 -8.445 1 97.81 335 ILE B CA 1
ATOM 8223 C C . ILE B 1 335 ? 7.523 0.452 -9.266 1 97.81 335 ILE B C 1
ATOM 8225 O O . ILE B 1 335 ? 8.617 0.5 -8.711 1 97.81 335 ILE B O 1
ATOM 8229 N N . TYR B 1 336 ? 7.363 0.344 -10.609 1 97.06 336 TYR B N 1
ATOM 8230 C CA . TYR B 1 336 ? 8.5 0.345 -11.523 1 97.06 336 TYR B CA 1
ATOM 8231 C C . TYR B 1 336 ? 8.516 1.613 -12.367 1 97.06 336 TYR B C 1
ATOM 8233 O O . TYR B 1 336 ? 8.328 1.56 -13.586 1 97.06 336 TYR B O 1
ATOM 8241 N N . PRO B 1 337 ? 8.883 2.711 -11.695 1 95.19 337 PRO B N 1
ATOM 8242 C CA . PRO B 1 337 ? 8.773 4.012 -12.359 1 95.19 337 PRO B CA 1
ATOM 8243 C C . PRO B 1 337 ? 9.93 4.289 -13.312 1 95.19 337 PRO B C 1
ATOM 8245 O O . PRO B 1 337 ? 10.898 3.523 -13.359 1 95.19 337 PRO B O 1
ATOM 8248 N N . GLY B 1 338 ? 9.75 5.398 -14.078 1 89.81 338 GLY B N 1
ATOM 8249 C CA . GLY B 1 338 ? 10.812 5.871 -14.945 1 89.81 338 GLY B CA 1
ATOM 8250 C C . GLY B 1 338 ? 10.641 5.438 -16.391 1 89.81 338 GLY B C 1
ATOM 8251 O O . GLY B 1 338 ? 9.742 4.652 -16.703 1 89.81 338 GLY B O 1
ATOM 8252 N N . LYS B 1 339 ? 11.492 5.992 -17.172 1 88.94 339 LYS B N 1
ATOM 8253 C CA . LYS B 1 339 ? 11.469 5.66 -18.594 1 88.94 339 LYS B CA 1
ATOM 8254 C C . LYS B 1 339 ? 12.422 4.512 -18.906 1 88.94 339 LYS B C 1
ATOM 8256 O O . LYS B 1 339 ? 13.625 4.617 -18.656 1 88.94 339 LYS B O 1
ATOM 8261 N N . PHE B 1 340 ? 11.812 3.426 -19.375 1 90.62 340 PHE B N 1
ATOM 8262 C CA . PHE B 1 340 ? 12.641 2.309 -19.828 1 90.62 340 PHE B CA 1
ATOM 8263 C C . PHE B 1 340 ? 13.398 2.668 -21.094 1 90.62 340 PHE B C 1
ATOM 8265 O O . PHE B 1 340 ? 12.906 3.434 -21.922 1 90.62 340 PHE B O 1
ATOM 8272 N N . GLY B 1 341 ? 14.57 2.26 -21.156 1 85.5 341 GLY B N 1
ATOM 8273 C CA . GLY B 1 341 ? 15.336 2.455 -22.391 1 85.5 341 GLY B CA 1
ATOM 8274 C C . GLY B 1 341 ? 14.664 1.843 -23.609 1 85.5 341 GLY B C 1
ATOM 8275 O O . GLY B 1 341 ? 13.578 1.271 -23.5 1 85.5 341 GLY B O 1
ATOM 8276 N N . PRO B 1 342 ? 15.234 2.035 -24.656 1 86.19 342 PRO B N 1
ATOM 8277 C CA . PRO B 1 342 ? 14.633 1.556 -25.891 1 86.19 342 PRO B CA 1
ATOM 8278 C C . PRO B 1 342 ? 14.508 0.034 -25.953 1 86.19 342 PRO B C 1
ATOM 8280 O O . PRO B 1 342 ? 15.375 -0.676 -25.422 1 86.19 342 PRO B O 1
ATOM 8283 N N . ASN B 1 343 ? 13.484 -0.469 -26.547 1 89.62 343 ASN B N 1
ATOM 8284 C CA . ASN B 1 343 ? 13.289 -1.884 -26.844 1 89.62 343 ASN B CA 1
ATOM 8285 C C . ASN B 1 343 ? 14.023 -2.291 -28.125 1 89.62 343 ASN B C 1
ATOM 8287 O O . ASN B 1 343 ? 14.047 -1.538 -29.094 1 89.62 343 ASN B O 1
ATOM 8291 N N . VAL B 1 344 ? 14.641 -3.445 -28.031 1 92.31 344 VAL B N 1
ATOM 8292 C CA . VAL B 1 344 ? 15.188 -3.963 -29.281 1 92.31 344 VAL B CA 1
ATOM 8293 C C . VAL B 1 344 ? 14.062 -4.195 -30.281 1 92.31 344 VAL B C 1
ATOM 8295 O O . VAL B 1 344 ? 14.133 -3.73 -31.422 1 92.31 344 VAL B O 1
ATOM 8298 N N . ALA B 1 345 ? 13.094 -4.949 -29.891 1 93.19 345 ALA B N 1
ATOM 8299 C CA . ALA B 1 345 ? 11.867 -5.129 -30.656 1 93.19 345 ALA B CA 1
ATOM 8300 C C . ALA B 1 345 ? 10.68 -5.43 -29.734 1 93.19 345 ALA B C 1
ATOM 8302 O O . ALA B 1 345 ? 10.867 -5.809 -28.578 1 93.19 345 ALA B O 1
ATOM 8303 N N . ASN B 1 346 ? 9.508 -5.133 -30.188 1 92.62 346 ASN B N 1
ATOM 8304 C CA . ASN B 1 346 ? 8.258 -5.43 -29.5 1 92.62 346 ASN B CA 1
ATOM 8305 C C . ASN B 1 346 ? 7.266 -6.141 -30.406 1 92.62 346 ASN B C 1
ATOM 8307 O O . ASN B 1 346 ? 6.246 -5.562 -30.781 1 92.62 346 ASN B O 1
ATOM 8311 N N . PRO B 1 347 ? 7.578 -7.422 -30.625 1 92.31 347 PRO B N 1
ATOM 8312 C CA . PRO B 1 347 ? 6.727 -8.148 -31.562 1 92.31 347 PRO B CA 1
ATOM 8313 C C . PRO B 1 347 ? 5.266 -8.203 -31.125 1 92.31 347 PRO B C 1
ATOM 8315 O O . PRO B 1 347 ? 4.367 -8.312 -31.969 1 92.31 347 PRO B O 1
ATOM 8318 N N . SER B 1 348 ? 5 -8.102 -29.891 1 90.19 348 SER B N 1
ATOM 8319 C CA . SER B 1 348 ? 3.625 -8.18 -29.406 1 90.19 348 SER B CA 1
ATOM 8320 C C . SER B 1 348 ? 2.9 -6.848 -29.578 1 90.19 348 SER B C 1
ATOM 8322 O O . SER B 1 348 ? 1.669 -6.801 -29.594 1 90.19 348 SER B O 1
ATOM 8324 N N . GLY B 1 349 ? 3.639 -5.777 -29.625 1 91.12 349 GLY B N 1
ATOM 8325 C CA . GLY B 1 349 ? 3.064 -4.441 -29.719 1 91.12 349 GLY B CA 1
ATOM 8326 C C . GLY B 1 349 ? 2.396 -3.982 -28.438 1 91.12 349 GLY B C 1
ATOM 8327 O O . GLY B 1 349 ? 1.683 -2.979 -28.438 1 91.12 349 GLY B O 1
ATOM 8328 N N . ARG B 1 350 ? 2.588 -4.711 -27.406 1 90.69 350 ARG B N 1
ATOM 8329 C CA . ARG B 1 350 ? 1.895 -4.414 -26.156 1 90.69 350 ARG B CA 1
ATOM 8330 C C . ARG B 1 350 ? 2.762 -3.564 -25.234 1 90.69 350 ARG B C 1
ATOM 8332 O O . ARG B 1 350 ? 3.949 -3.365 -25.5 1 90.69 350 ARG B O 1
ATOM 8339 N N . ASP B 1 351 ? 2.09 -3.006 -24.25 1 91 351 ASP B N 1
ATOM 8340 C CA . ASP B 1 351 ? 2.75 -2.146 -23.266 1 91 351 ASP B CA 1
ATOM 8341 C C . ASP B 1 351 ? 3.676 -2.957 -22.375 1 91 351 ASP B C 1
ATOM 8343 O O . ASP B 1 351 ? 3.385 -4.113 -22.047 1 91 351 ASP B O 1
ATOM 8347 N N . ILE B 1 352 ? 4.734 -2.334 -21.922 1 92 352 ILE B N 1
ATOM 8348 C CA . ILE B 1 352 ? 5.758 -2.998 -21.125 1 92 352 ILE B CA 1
ATOM 8349 C C . ILE B 1 352 ? 5.16 -3.434 -19.797 1 92 352 ILE B C 1
ATOM 8351 O O . ILE B 1 352 ? 5.629 -4.395 -19.172 1 92 352 ILE B O 1
ATOM 8355 N N . TYR B 1 353 ? 4.117 -2.744 -19.312 1 93.12 353 TYR B N 1
ATOM 8356 C CA . TYR B 1 353 ? 3.521 -3.072 -18.016 1 93.12 353 TYR B CA 1
ATOM 8357 C C . TYR B 1 353 ? 2.373 -4.062 -18.188 1 93.12 353 TYR B C 1
ATOM 8359 O O . TYR B 1 353 ? 1.784 -4.508 -17.203 1 93.12 353 TYR B O 1
ATOM 8367 N N . GLY B 1 354 ? 2.082 -4.469 -19.359 1 90.56 354 GLY B N 1
ATOM 8368 C CA . GLY B 1 354 ? 1.021 -5.422 -19.625 1 90.56 354 GLY B CA 1
ATOM 8369 C C . GLY B 1 354 ? 1.404 -6.852 -19.297 1 90.56 354 GLY B C 1
ATOM 8370 O O . GLY B 1 354 ? 2.59 -7.18 -19.219 1 90.56 354 GLY B O 1
ATOM 8371 N N . VAL B 1 355 ? 0.443 -7.707 -19.188 1 88.12 355 VAL B N 1
ATOM 8372 C CA . VAL B 1 355 ? 0.64 -9.062 -18.688 1 88.12 355 VAL B CA 1
ATOM 8373 C C . VAL B 1 355 ? 1.355 -9.898 -19.75 1 88.12 355 VAL B C 1
ATOM 8375 O O . VAL B 1 355 ? 2 -10.898 -19.438 1 88.12 355 VAL B O 1
ATOM 8378 N N . TYR B 1 356 ? 1.325 -9.5 -20.984 1 86.12 356 TYR B N 1
ATOM 8379 C CA . TYR B 1 356 ? 2.002 -10.258 -22.031 1 86.12 356 TYR B CA 1
ATOM 8380 C C . TYR B 1 356 ? 3.514 -10.094 -21.938 1 86.12 356 TYR B C 1
ATOM 8382 O O . TYR B 1 356 ? 4.25 -11.086 -21.922 1 86.12 356 TYR B O 1
ATOM 8390 N N . ARG B 1 357 ? 3.926 -8.891 -21.766 1 89.44 357 ARG B N 1
ATOM 8391 C CA . ARG B 1 357 ? 5.355 -8.609 -21.797 1 89.44 357 ARG B CA 1
ATOM 8392 C C . ARG B 1 357 ? 5.977 -8.727 -20.406 1 89.44 357 ARG B C 1
ATOM 8394 O O . ARG B 1 357 ? 7.16 -9.039 -20.281 1 89.44 357 ARG B O 1
ATOM 8401 N N . SER B 1 358 ? 5.113 -8.406 -19.438 1 86.25 358 SER B N 1
ATOM 8402 C CA . SER B 1 358 ? 5.68 -8.359 -18.094 1 86.25 358 SER B CA 1
ATOM 8403 C C . SER B 1 358 ? 4.742 -9.008 -17.078 1 86.25 358 SER B C 1
ATOM 8405 O O . SER B 1 358 ? 4.414 -8.398 -16.047 1 86.25 358 SER B O 1
ATOM 8407 N N . ALA B 1 359 ? 4.633 -10.242 -17.25 1 83.44 359 ALA B N 1
ATOM 8408 C CA . ALA B 1 359 ? 3.682 -11 -16.438 1 83.44 359 ALA B CA 1
ATOM 8409 C C . ALA B 1 359 ? 4.176 -11.148 -15.008 1 83.44 359 ALA B C 1
ATOM 8411 O O . ALA B 1 359 ? 3.377 -11.297 -14.086 1 83.44 359 ALA B O 1
ATOM 8412 N N . HIS B 1 360 ? 5.449 -10.977 -14.836 1 95.06 360 HIS B N 1
ATOM 8413 C CA . HIS B 1 360 ? 6.016 -11.281 -13.523 1 95.06 360 HIS B CA 1
ATOM 8414 C C . HIS B 1 360 ? 6.102 -10.031 -12.656 1 95.06 360 HIS B C 1
ATOM 8416 O O . HIS B 1 360 ? 6.469 -10.109 -11.484 1 95.06 360 HIS B O 1
ATOM 8422 N N . LEU B 1 361 ? 5.781 -8.852 -13.211 1 96.62 361 LEU B N 1
ATOM 8423 C CA . LEU B 1 361 ? 5.902 -7.648 -12.398 1 96.62 361 LEU B CA 1
ATOM 8424 C C . LEU B 1 361 ? 5.059 -7.758 -11.133 1 96.62 361 LEU B C 1
ATOM 8426 O O . LEU B 1 361 ? 5.543 -7.488 -10.031 1 96.62 361 LEU B O 1
ATOM 8430 N N . ALA B 1 362 ? 3.818 -8.164 -11.305 1 97.19 362 ALA B N 1
ATOM 8431 C CA . ALA B 1 362 ? 2.939 -8.312 -10.141 1 97.19 362 ALA B CA 1
ATOM 8432 C C . ALA B 1 362 ? 3.463 -9.375 -9.18 1 97.19 362 ALA B C 1
ATOM 8434 O O . ALA B 1 362 ? 3.355 -9.227 -7.965 1 97.19 362 ALA B O 1
ATOM 8435 N N . LEU B 1 363 ? 4.004 -10.445 -9.711 1 98.31 363 LEU B N 1
ATOM 8436 C CA . LEU B 1 363 ? 4.562 -11.508 -8.883 1 98.31 363 LEU B CA 1
ATOM 8437 C C . LEU B 1 363 ? 5.793 -11.016 -8.133 1 98.31 363 LEU B C 1
ATOM 8439 O O . LEU B 1 363 ? 6 -11.383 -6.969 1 98.31 363 LEU B O 1
ATOM 8443 N N . GLN B 1 364 ? 6.699 -10.273 -8.805 1 98.19 364 GLN B N 1
ATOM 8444 C CA . GLN B 1 364 ? 7.855 -9.672 -8.156 1 98.19 364 GLN B CA 1
ATOM 8445 C C . GLN B 1 364 ? 7.434 -8.836 -6.949 1 98.19 364 GLN B C 1
ATOM 8447 O O . GLN B 1 364 ? 7.98 -9 -5.855 1 98.19 364 GLN B O 1
ATOM 8452 N N . HIS B 1 365 ? 6.453 -7.988 -7.184 1 97.56 365 HIS B N 1
ATOM 8453 C CA . HIS B 1 365 ? 5.965 -7.137 -6.105 1 97.56 365 HIS B CA 1
ATOM 8454 C C . HIS B 1 365 ? 5.352 -7.965 -4.984 1 97.56 365 HIS B C 1
ATOM 8456 O O . HIS B 1 365 ? 5.574 -7.684 -3.805 1 97.56 365 HIS B O 1
ATOM 8462 N N . PHE B 1 366 ? 4.516 -8.945 -5.328 1 98.12 366 PHE B N 1
ATOM 8463 C CA . PHE B 1 366 ? 3.912 -9.844 -4.352 1 98.12 366 PHE B CA 1
ATOM 8464 C C . PHE B 1 366 ? 4.98 -10.461 -3.457 1 98.12 366 PHE B C 1
ATOM 8466 O O . PHE B 1 366 ? 4.809 -10.531 -2.238 1 98.12 366 PHE B O 1
ATOM 8473 N N . ALA B 1 367 ? 6.039 -10.945 -4.031 1 98.31 367 ALA B N 1
ATOM 8474 C CA . ALA B 1 367 ? 7.117 -11.578 -3.281 1 98.31 367 ALA B CA 1
ATOM 8475 C C . ALA B 1 367 ? 7.742 -10.609 -2.283 1 98.31 367 ALA B C 1
ATOM 8477 O O . ALA B 1 367 ? 8.094 -10.992 -1.166 1 98.31 367 ALA B O 1
ATOM 8478 N N . MET B 1 368 ? 7.934 -9.328 -2.672 1 96.88 368 MET B N 1
ATOM 8479 C CA . MET B 1 368 ? 8.508 -8.328 -1.774 1 96.88 368 MET B CA 1
ATOM 8480 C C . MET B 1 368 ? 7.586 -8.078 -0.581 1 96.88 368 MET B C 1
ATOM 8482 O O . MET B 1 368 ? 8.062 -7.801 0.523 1 96.88 368 MET B O 1
ATOM 8486 N N . MET B 1 369 ? 6.273 -8.211 -0.807 1 96.56 369 MET B N 1
ATOM 8487 C CA . MET B 1 369 ? 5.293 -7.953 0.242 1 96.56 369 MET B CA 1
ATOM 8488 C C . MET B 1 369 ? 5.117 -9.172 1.139 1 96.56 369 MET B C 1
ATOM 8490 O O . MET B 1 369 ? 4.48 -9.094 2.189 1 96.56 369 MET B O 1
ATOM 8494 N N . HIS B 1 370 ? 5.648 -10.312 0.713 1 96.69 370 HIS B N 1
ATOM 8495 C CA . HIS B 1 370 ? 5.469 -11.555 1.452 1 96.69 370 HIS B CA 1
ATOM 8496 C C . HIS B 1 370 ? 6.812 -12.195 1.782 1 96.69 370 HIS B C 1
ATOM 8498 O O . HIS B 1 370 ? 7.176 -13.219 1.198 1 96.69 370 HIS B O 1
ATOM 8504 N N . PRO B 1 371 ? 7.473 -11.703 2.758 1 94.94 371 PRO B N 1
ATOM 8505 C CA . PRO B 1 371 ? 8.805 -12.211 3.105 1 94.94 371 PRO B CA 1
ATOM 8506 C C . PRO B 1 371 ? 8.758 -13.602 3.744 1 94.94 371 PRO B C 1
ATOM 8508 O O . PRO B 1 371 ? 9.789 -14.25 3.902 1 94.94 371 PRO B O 1
ATOM 8511 N N . GLU B 1 372 ? 7.57 -14.109 4.07 1 95.38 372 GLU B N 1
ATOM 8512 C CA . GLU B 1 372 ? 7.422 -15.391 4.762 1 95.38 372 GLU B CA 1
ATOM 8513 C C . GLU B 1 372 ? 7.656 -16.562 3.812 1 95.38 372 GLU B C 1
ATOM 8515 O O . GLU B 1 372 ? 7.836 -17.703 4.254 1 95.38 372 GLU B O 1
ATOM 8520 N N . TYR B 1 373 ? 7.688 -16.344 2.479 1 97.69 373 TYR B N 1
ATOM 8521 C CA . TYR B 1 373 ? 7.84 -17.438 1.532 1 97.69 373 TYR B CA 1
ATOM 8522 C C . TYR B 1 373 ? 9.25 -17.484 0.965 1 97.69 373 TYR B C 1
ATOM 8524 O O . TYR B 1 373 ? 9.812 -16.438 0.607 1 97.69 373 TYR B O 1
ATOM 8532 N N . GLU B 1 374 ? 9.75 -18.641 0.804 1 97.19 374 GLU B N 1
ATOM 8533 C CA . GLU B 1 374 ? 11.062 -18.844 0.195 1 97.19 374 GLU B CA 1
ATOM 8534 C C . GLU B 1 374 ? 10.938 -19.125 -1.3 1 97.19 374 GLU B C 1
ATOM 8536 O O . GLU B 1 374 ? 11.859 -18.844 -2.066 1 97.19 374 GLU B O 1
ATOM 8541 N N . HIS B 1 375 ? 9.828 -19.734 -1.645 1 98.38 375 HIS B N 1
ATOM 8542 C CA . HIS B 1 375 ? 9.586 -20.078 -3.039 1 98.38 375 HIS B CA 1
ATOM 8543 C C . HIS B 1 375 ? 8.164 -19.703 -3.459 1 98.38 375 HIS B C 1
ATOM 8545 O O . HIS B 1 375 ? 7.281 -19.562 -2.613 1 98.38 375 HIS B O 1
ATOM 8551 N N . PHE B 1 376 ? 8.031 -19.547 -4.781 1 98.81 376 PHE B N 1
ATOM 8552 C CA . PHE B 1 376 ? 6.762 -19.141 -5.379 1 98.81 376 PHE B CA 1
ATOM 8553 C C . PHE B 1 376 ? 6.473 -19.953 -6.637 1 98.81 376 PHE B C 1
ATOM 8555 O O . PHE B 1 376 ? 7.246 -19.906 -7.598 1 98.81 376 PHE B O 1
ATOM 8562 N N . TRP B 1 377 ? 5.418 -20.703 -6.621 1 98.81 377 TRP B N 1
ATOM 8563 C CA . TRP B 1 377 ? 4.938 -21.281 -7.867 1 98.81 377 TRP B CA 1
ATOM 8564 C C . TRP B 1 377 ? 4.074 -20.297 -8.641 1 98.81 377 TRP B C 1
ATOM 8566 O O . TRP B 1 377 ? 3.062 -19.812 -8.117 1 98.81 377 TRP B O 1
ATOM 8576 N N . ASN B 1 378 ? 4.512 -19.906 -9.812 1 98.38 378 ASN B N 1
ATOM 8577 C CA . ASN B 1 378 ? 3.691 -19.156 -10.758 1 98.38 378 ASN B CA 1
ATOM 8578 C C . ASN B 1 378 ? 2.775 -20.078 -11.562 1 98.38 378 ASN B C 1
ATOM 8580 O O . ASN B 1 378 ? 3.25 -20.906 -12.336 1 98.38 378 ASN B O 1
ATOM 8584 N N . TRP B 1 379 ? 1.476 -19.922 -11.367 1 98.25 379 TRP B N 1
ATOM 8585 C CA . TRP B 1 379 ? 0.531 -20.875 -11.922 1 98.25 379 TRP B CA 1
ATOM 8586 C C . TRP B 1 379 ? -0.591 -20.172 -12.68 1 98.25 379 TRP B C 1
ATOM 8588 O O . TRP B 1 379 ? -0.821 -18.984 -12.484 1 98.25 379 TRP B O 1
ATOM 8598 N N . GLU B 1 380 ? -1.208 -20.906 -13.648 1 96 380 GLU B N 1
ATOM 8599 C CA . GLU B 1 380 ? -2.25 -20.297 -14.477 1 96 380 GLU B CA 1
ATOM 8600 C C . GLU B 1 380 ? -3.592 -21 -14.266 1 96 380 GLU B C 1
ATOM 8602 O O . GLU B 1 380 ? -3.643 -22.109 -13.742 1 96 380 GLU B O 1
ATOM 8607 N N . LEU B 1 381 ? -4.629 -20.391 -14.742 1 97.12 381 LEU B N 1
ATOM 8608 C CA . LEU B 1 381 ? -6.004 -20.828 -14.5 1 97.12 381 LEU B CA 1
ATOM 8609 C C . LEU B 1 381 ? -6.352 -22.031 -15.367 1 97.12 381 LEU B C 1
ATOM 8611 O O . LEU B 1 381 ? -7.227 -22.828 -15 1 97.12 381 LEU B O 1
ATOM 8615 N N . ASP B 1 382 ? -5.684 -22.203 -16.453 1 96.88 382 ASP B N 1
ATOM 8616 C CA . ASP B 1 382 ? -6.121 -23.219 -17.406 1 96.88 382 ASP B CA 1
ATOM 8617 C C . ASP B 1 382 ? -5.16 -24.406 -17.422 1 96.88 382 ASP B C 1
ATOM 8619 O O . ASP B 1 382 ? -4.938 -25.016 -18.469 1 96.88 382 ASP B O 1
ATOM 8623 N N . MET B 1 383 ? -4.582 -24.688 -16.328 1 98.06 383 MET B N 1
ATOM 8624 C CA . MET B 1 383 ? -3.727 -25.844 -16.094 1 98.06 383 MET B CA 1
ATOM 8625 C C . MET B 1 383 ? -4.375 -26.812 -15.125 1 98.06 383 MET B C 1
ATOM 8627 O O . MET B 1 383 ? -5.07 -26.406 -14.195 1 98.06 383 MET B O 1
ATOM 8631 N N . ARG B 1 384 ? -4.188 -28.125 -15.414 1 98.5 384 ARG B N 1
ATOM 8632 C CA . ARG B 1 384 ? -4.684 -29.156 -14.508 1 98.5 384 ARG B CA 1
ATOM 8633 C C . ARG B 1 384 ? -3.598 -30.188 -14.211 1 98.5 384 ARG B C 1
ATOM 8635 O O . ARG B 1 384 ? -2.703 -30.406 -15.023 1 98.5 384 ARG B O 1
ATOM 8642 N N . TRP B 1 385 ? -3.641 -30.688 -13.078 1 98.31 385 TRP B N 1
ATOM 8643 C CA . TRP B 1 385 ? -2.834 -31.828 -12.672 1 98.31 385 TRP B CA 1
ATOM 8644 C C . TRP B 1 385 ? -3.719 -33.031 -12.297 1 98.31 385 TRP B C 1
ATOM 8646 O O . TRP B 1 385 ? -4.523 -32.938 -11.367 1 98.31 385 TRP B O 1
ATOM 8656 N N . LEU B 1 386 ? -3.586 -34.062 -13.156 1 97.88 386 LEU B N 1
ATOM 8657 C CA . LEU B 1 386 ? -4.297 -35.312 -12.844 1 97.88 386 LEU B CA 1
ATOM 8658 C C . LEU B 1 386 ? -3.566 -36.094 -11.766 1 97.88 386 LEU B C 1
ATOM 8660 O O . LEU B 1 386 ? -2.955 -37.125 -12.055 1 97.88 386 LEU B O 1
ATOM 8664 N N . GLY B 1 387 ? -3.609 -35.844 -10.562 1 97.81 387 GLY B N 1
ATOM 8665 C CA . GLY B 1 387 ? -2.953 -36.344 -9.375 1 97.81 387 GLY B CA 1
ATOM 8666 C C . GLY B 1 387 ? -3.059 -35.438 -8.18 1 97.81 387 GLY B C 1
ATOM 8667 O O . GLY B 1 387 ? -3.949 -34.562 -8.125 1 97.81 387 GLY B O 1
ATOM 8668 N N . ASN B 1 388 ? -2.275 -35.688 -7.184 1 98.44 388 ASN B N 1
ATOM 8669 C CA . ASN B 1 388 ? -2.213 -34.844 -5.996 1 98.44 388 ASN B CA 1
ATOM 8670 C C . ASN B 1 388 ? -1.171 -33.75 -6.152 1 98.44 388 ASN B C 1
ATOM 8672 O O . ASN B 1 388 ? 0.014 -34.031 -6.344 1 98.44 388 ASN B O 1
ATOM 8676 N N . TYR B 1 389 ? -1.572 -32.5 -6 1 98.75 389 TYR B N 1
ATOM 8677 C CA . TYR B 1 389 ? -0.692 -31.359 -6.238 1 98.75 389 TYR B CA 1
ATOM 8678 C C . TYR B 1 389 ? 0.506 -31.391 -5.297 1 98.75 389 TYR B C 1
ATOM 8680 O O . TYR B 1 389 ? 1.599 -30.953 -5.66 1 98.75 389 TYR B O 1
ATOM 8688 N N . TYR B 1 390 ? 0.348 -31.859 -4.062 1 98.69 390 TYR B N 1
ATOM 8689 C CA . TYR B 1 390 ? 1.473 -31.922 -3.137 1 98.69 390 TYR B CA 1
ATOM 8690 C C . TYR B 1 390 ? 2.58 -32.812 -3.686 1 98.69 390 TYR B C 1
ATOM 8692 O O . TYR B 1 390 ? 3.76 -32.469 -3.615 1 98.69 390 TYR B O 1
ATOM 8700 N N . GLU B 1 391 ? 2.191 -33.938 -4.219 1 98.62 391 GLU B N 1
ATOM 8701 C CA . GLU B 1 391 ? 3.201 -34.844 -4.789 1 98.62 391 GLU B CA 1
ATOM 8702 C C . GLU B 1 391 ? 3.988 -34.156 -5.895 1 98.62 391 GLU B C 1
ATOM 8704 O O . GLU B 1 391 ? 5.219 -34.188 -5.918 1 98.62 391 GLU B O 1
ATOM 8709 N N . LEU B 1 392 ? 3.266 -33.531 -6.777 1 98.69 392 LEU B N 1
ATOM 8710 C CA . LEU B 1 392 ? 3.902 -32.844 -7.91 1 98.69 392 LEU B CA 1
ATOM 8711 C C . LEU B 1 392 ? 4.914 -31.828 -7.43 1 98.69 392 LEU B C 1
ATOM 8713 O O . LEU B 1 392 ? 6.098 -31.906 -7.766 1 98.69 392 LEU B O 1
ATOM 8717 N N . PHE B 1 393 ? 4.457 -30.859 -6.609 1 98.62 393 PHE B N 1
ATOM 8718 C CA . PHE B 1 393 ? 5.277 -29.703 -6.246 1 98.62 393 PHE B CA 1
ATOM 8719 C C . PHE B 1 393 ? 6.41 -30.125 -5.316 1 98.62 393 PHE B C 1
ATOM 8721 O O . PHE B 1 393 ? 7.539 -29.656 -5.457 1 98.62 393 PHE B O 1
ATOM 8728 N N . ASP B 1 394 ? 6.148 -31.031 -4.402 1 98.19 394 ASP B N 1
ATOM 8729 C CA . ASP B 1 394 ? 7.16 -31.5 -3.461 1 98.19 394 ASP B CA 1
ATOM 8730 C C . ASP B 1 394 ? 8.258 -32.281 -4.18 1 98.19 394 ASP B C 1
ATOM 8732 O O . ASP B 1 394 ? 9.445 -32.031 -3.975 1 98.19 394 ASP B O 1
ATOM 8736 N N . ARG B 1 395 ? 7.895 -33.219 -5.059 1 98.62 395 ARG B N 1
ATOM 8737 C CA . ARG B 1 395 ? 8.859 -34.094 -5.715 1 98.62 395 ARG B CA 1
ATOM 8738 C C . ARG B 1 395 ? 9.727 -33.312 -6.699 1 98.62 395 ARG B C 1
ATOM 8740 O O . ARG B 1 395 ? 10.914 -33.594 -6.852 1 98.62 395 ARG B O 1
ATOM 8747 N N . LEU B 1 396 ? 9.117 -32.344 -7.375 1 98.69 396 LEU B N 1
ATOM 8748 C CA . LEU B 1 396 ? 9.914 -31.516 -8.273 1 98.69 396 LEU B CA 1
ATOM 8749 C C . LEU B 1 396 ? 10.984 -30.734 -7.5 1 98.69 396 LEU B C 1
ATOM 8751 O O . LEU B 1 396 ? 12.125 -30.625 -7.949 1 98.69 396 LEU B O 1
ATOM 8755 N N . GLY B 1 397 ? 10.594 -30.188 -6.344 1 98.25 397 GLY B N 1
ATOM 8756 C CA . GLY B 1 397 ? 11.555 -29.484 -5.512 1 98.25 397 GLY B CA 1
ATOM 8757 C C . GLY B 1 397 ? 12.68 -30.375 -5.016 1 98.25 397 GLY B C 1
ATOM 8758 O O . GLY B 1 397 ? 13.852 -30 -5.086 1 98.25 397 GLY B O 1
ATOM 8759 N N . ILE B 1 398 ? 12.344 -31.562 -4.578 1 98 398 ILE B N 1
ATOM 8760 C CA . ILE B 1 398 ? 13.32 -32.5 -4.035 1 98 398 ILE B CA 1
ATOM 8761 C C . ILE B 1 398 ? 14.289 -32.906 -5.133 1 98 398 ILE B C 1
ATOM 8763 O O . ILE B 1 398 ? 15.508 -32.906 -4.926 1 98 398 ILE B O 1
ATOM 8767 N N . TRP B 1 399 ? 13.758 -33.281 -6.254 1 98.56 399 TRP B N 1
ATOM 8768 C CA . TRP B 1 399 ? 14.594 -33.719 -7.367 1 98.56 399 TRP B CA 1
ATOM 8769 C C . TRP B 1 399 ? 15.523 -32.594 -7.824 1 98.56 399 TRP B C 1
ATOM 8771 O O . TRP B 1 399 ? 16.719 -32.844 -8.062 1 98.56 399 TRP B O 1
ATOM 8781 N N . ALA B 1 400 ? 14.953 -31.391 -7.98 1 98.62 400 ALA B N 1
ATOM 8782 C CA . ALA B 1 400 ? 15.742 -30.266 -8.445 1 98.62 400 ALA B CA 1
ATOM 8783 C C . ALA B 1 400 ? 16.906 -29.984 -7.5 1 98.62 400 ALA B C 1
ATOM 8785 O O . ALA B 1 400 ? 18.016 -29.672 -7.945 1 98.62 400 ALA B O 1
ATOM 8786 N N . ARG B 1 401 ? 16.703 -30.078 -6.223 1 97.75 401 ARG B N 1
ATOM 8787 C CA . ARG B 1 401 ? 17.719 -29.828 -5.203 1 97.75 401 ARG B CA 1
ATOM 8788 C C . ARG B 1 401 ? 18.906 -30.781 -5.359 1 97.75 401 ARG B C 1
ATOM 8790 O O . ARG B 1 401 ? 20.047 -30.406 -5.105 1 97.75 401 ARG B O 1
ATOM 8797 N N . LYS B 1 402 ? 18.672 -31.938 -5.914 1 97.25 402 LYS B N 1
ATOM 8798 C CA . LYS B 1 402 ? 19.688 -32.969 -5.988 1 97.25 402 LYS B CA 1
ATOM 8799 C C . LYS B 1 402 ? 20.531 -32.844 -7.25 1 97.25 402 LYS B C 1
ATOM 8801 O O . LYS B 1 402 ? 21.594 -33.438 -7.363 1 97.25 402 LYS B O 1
ATOM 8806 N N . GLN B 1 403 ? 20.141 -32.031 -8.195 1 97.12 403 GLN B N 1
ATOM 8807 C CA . GLN B 1 403 ? 20.844 -31.922 -9.461 1 97.12 403 GLN B CA 1
ATOM 8808 C C . GLN B 1 403 ? 22.125 -31.109 -9.312 1 97.12 403 GLN B C 1
ATOM 8810 O O . GLN B 1 403 ? 22.141 -30.062 -8.68 1 97.12 403 GLN B O 1
ATOM 8815 N N . PRO B 1 404 ? 23.266 -31.609 -9.82 1 96.38 404 PRO B N 1
ATOM 8816 C CA . PRO B 1 404 ? 24.484 -30.797 -9.828 1 96.38 404 PRO B CA 1
ATOM 8817 C C . PRO B 1 404 ? 24.422 -29.641 -10.836 1 96.38 404 PRO B C 1
ATOM 8819 O O . PRO B 1 404 ? 23.797 -29.766 -11.883 1 96.38 404 PRO B O 1
ATOM 8822 N N . ARG B 1 405 ? 25.094 -28.578 -10.555 1 96.38 405 ARG B N 1
ATOM 8823 C CA . ARG B 1 405 ? 25.125 -27.422 -11.445 1 96.38 405 ARG B CA 1
ATOM 8824 C C . ARG B 1 405 ? 25.891 -27.75 -12.727 1 96.38 405 ARG B C 1
ATOM 8826 O O . ARG B 1 405 ? 25.703 -27.094 -13.758 1 96.38 405 ARG B O 1
ATOM 8833 N N . VAL B 1 406 ? 26.844 -28.688 -12.609 1 95.81 406 VAL B N 1
ATOM 8834 C CA . VAL B 1 406 ? 27.656 -29.031 -13.773 1 95.81 406 VAL B CA 1
ATOM 8835 C C . VAL B 1 406 ? 26.766 -29.516 -14.914 1 95.81 406 VAL B C 1
ATOM 8837 O O . VAL B 1 406 ? 26.031 -30.484 -14.758 1 95.81 406 VAL B O 1
ATOM 8840 N N . GLU B 1 407 ? 26.734 -28.844 -16.062 1 96.88 407 GLU B N 1
ATOM 8841 C CA . GLU B 1 407 ? 26 -29.125 -17.281 1 96.88 407 GLU B CA 1
ATOM 8842 C C . GLU B 1 407 ? 24.5 -29.141 -17.031 1 96.88 407 GLU B C 1
ATOM 8844 O O . GLU B 1 407 ? 23.75 -29.891 -17.672 1 96.88 407 GLU B O 1
ATOM 8849 N N . LEU B 1 408 ? 24.094 -28.453 -15.977 1 97.81 408 LEU B N 1
ATOM 8850 C CA . LEU B 1 408 ? 22.672 -28.359 -15.656 1 97.81 408 LEU B CA 1
ATOM 8851 C C . LEU B 1 408 ? 21.922 -27.578 -16.719 1 97.81 408 LEU B C 1
ATOM 8853 O O . LEU B 1 408 ? 20.812 -27.953 -17.109 1 97.81 408 LEU B O 1
ATOM 8857 N N . TRP B 1 409 ? 22.516 -26.422 -17.203 1 98.44 409 TRP B N 1
ATOM 8858 C CA . TRP B 1 409 ? 21.906 -25.641 -18.281 1 98.44 409 TRP B CA 1
ATOM 8859 C C . TRP B 1 409 ? 21.766 -26.469 -19.547 1 98.44 409 TRP B C 1
ATOM 8861 O O . TRP B 1 409 ? 20.734 -26.375 -20.234 1 98.44 409 TRP B O 1
ATOM 8871 N N . GLU B 1 410 ? 22.719 -27.281 -19.844 1 98.19 410 GLU B N 1
ATOM 8872 C CA . GLU B 1 410 ? 22.75 -28.109 -21.031 1 98.19 410 GLU B CA 1
ATOM 8873 C C . GLU B 1 410 ? 21.703 -29.219 -20.953 1 98.19 410 GLU B C 1
ATOM 8875 O O . GLU B 1 410 ? 20.984 -29.484 -21.922 1 98.19 410 GLU B O 1
ATOM 8880 N N . ARG B 1 411 ? 21.609 -29.844 -19.797 1 98.38 411 ARG B N 1
ATOM 8881 C CA . ARG B 1 411 ? 20.578 -30.859 -19.609 1 98.38 411 ARG B CA 1
ATOM 8882 C C . ARG B 1 411 ? 19.188 -30.234 -19.672 1 98.38 411 ARG B C 1
ATOM 8884 O O . ARG B 1 411 ? 18.234 -30.844 -20.188 1 98.38 411 ARG B O 1
ATOM 8891 N N . SER B 1 412 ? 19.094 -28.969 -19.188 1 98.75 412 SER B N 1
ATOM 8892 C CA . SER B 1 412 ? 17.797 -28.297 -19.125 1 98.75 412 SER B CA 1
ATOM 8893 C C . SER B 1 412 ? 17.391 -27.766 -20.5 1 98.75 412 SER B C 1
ATOM 8895 O O . SER B 1 412 ? 16.266 -27.266 -20.656 1 98.75 412 SER B O 1
ATOM 8897 N N . ALA B 1 413 ? 18.234 -27.828 -21.469 1 98.69 413 ALA B N 1
ATOM 8898 C CA . ALA B 1 413 ? 17.938 -27.359 -22.812 1 98.69 413 ALA B CA 1
ATOM 8899 C C . ALA B 1 413 ? 17.531 -28.516 -23.719 1 98.69 413 ALA B C 1
ATOM 8901 O O . ALA B 1 413 ? 17.516 -28.391 -24.953 1 98.69 413 ALA B O 1
ATOM 8902 N N . LYS B 1 414 ? 17.219 -29.672 -23.125 1 98.75 414 LYS B N 1
ATOM 8903 C CA . LYS B 1 414 ? 16.922 -30.859 -23.906 1 98.75 414 LYS B CA 1
ATOM 8904 C C . LYS B 1 414 ? 15.727 -31.625 -23.312 1 98.75 414 LYS B C 1
ATOM 8906 O O . LYS B 1 414 ? 15.633 -31.781 -22.094 1 98.75 414 LYS B O 1
ATOM 8911 N N . TYR B 1 415 ? 14.828 -32 -24.203 1 98.81 415 TYR B N 1
ATOM 8912 C CA . TYR B 1 415 ? 13.766 -32.906 -23.766 1 98.81 415 TYR B CA 1
ATOM 8913 C C . TYR B 1 415 ? 14.328 -34.281 -23.406 1 98.81 415 TYR B C 1
ATOM 8915 O O . TYR B 1 415 ? 15.117 -34.844 -24.172 1 98.81 415 TYR B O 1
ATOM 8923 N N . TYR B 1 416 ? 13.961 -34.812 -22.281 1 98.69 416 TYR B N 1
ATOM 8924 C CA . TYR B 1 416 ? 14.336 -36.156 -21.875 1 98.69 416 TYR B CA 1
ATOM 8925 C C . TYR B 1 416 ? 13.336 -37.188 -22.375 1 98.69 416 TYR B C 1
ATOM 8927 O O . TYR B 1 416 ? 12.172 -37.188 -21.969 1 98.69 416 TYR B O 1
ATOM 8935 N N . ILE B 1 417 ? 13.773 -38 -23.281 1 98.31 417 ILE B N 1
ATOM 8936 C CA . ILE B 1 417 ? 12.969 -39.062 -23.859 1 98.31 417 ILE B CA 1
ATOM 8937 C C . ILE B 1 417 ? 13.492 -40.406 -23.406 1 98.31 417 ILE B C 1
ATOM 8939 O O . ILE B 1 417 ? 14.352 -41 -24.078 1 98.31 417 ILE B O 1
ATOM 8943 N N . PRO B 1 418 ? 12.875 -40.938 -22.406 1 96.56 418 PRO B N 1
ATOM 8944 C CA . PRO B 1 418 ? 13.438 -42.125 -21.766 1 96.56 418 PRO B CA 1
ATOM 8945 C C . PRO B 1 418 ? 13.562 -43.312 -22.734 1 96.56 418 PRO B C 1
ATOM 8947 O O . PRO B 1 418 ? 14.57 -44.031 -22.703 1 96.56 418 PRO B O 1
ATOM 8950 N N . GLY B 1 419 ? 12.594 -43.562 -23.562 1 94.12 419 GLY B N 1
ATOM 8951 C CA . GLY B 1 419 ? 12.625 -44.688 -24.484 1 94.12 419 GLY B CA 1
ATOM 8952 C C . GLY B 1 419 ? 13.758 -44.594 -25.484 1 94.12 419 GLY B C 1
ATOM 8953 O O . GLY B 1 419 ? 14.195 -45.625 -26.016 1 94.12 419 GLY B O 1
ATOM 8954 N N . TYR B 1 420 ? 14.211 -43.438 -25.703 1 96 420 TYR B N 1
ATOM 8955 C CA . TYR B 1 420 ? 15.273 -43.219 -26.672 1 96 420 TYR B CA 1
ATOM 8956 C C . TYR B 1 420 ? 16.609 -42.938 -25.984 1 96 420 TYR B C 1
ATOM 8958 O O . TYR B 1 420 ? 17.656 -43.438 -26.422 1 96 420 TYR B O 1
ATOM 8966 N N . HIS B 1 421 ? 16.594 -42.25 -24.891 1 97.5 421 HIS B N 1
ATOM 8967 C CA . HIS B 1 421 ? 17.812 -41.75 -24.234 1 97.5 421 HIS B CA 1
ATOM 8968 C C . HIS B 1 421 ? 18.25 -42.719 -23.141 1 97.5 421 HIS B C 1
ATOM 8970 O O . HIS B 1 421 ? 19.375 -42.625 -22.625 1 97.5 421 HIS B O 1
ATOM 8976 N N . GLY B 1 422 ? 17.438 -43.625 -22.719 1 96.19 422 GLY B N 1
ATOM 8977 C CA . GLY B 1 422 ? 17.75 -44.469 -21.562 1 96.19 422 GLY B CA 1
ATOM 8978 C C . GLY B 1 422 ? 17.422 -43.812 -20.234 1 96.19 422 GLY B C 1
ATOM 8979 O O . GLY B 1 422 ? 16.578 -42.906 -20.172 1 96.19 422 GLY B O 1
ATOM 8980 N N . ASP B 1 423 ? 18.031 -44.375 -19.203 1 96.56 423 ASP B N 1
ATOM 8981 C CA . ASP B 1 423 ? 17.75 -43.812 -17.891 1 96.56 423 ASP B CA 1
ATOM 8982 C C . ASP B 1 423 ? 18.422 -42.438 -17.719 1 96.56 423 ASP B C 1
ATOM 8984 O O . ASP B 1 423 ? 19.094 -41.969 -18.625 1 96.56 423 ASP B O 1
ATOM 8988 N N . TRP B 1 424 ? 18.203 -41.844 -16.625 1 97.5 424 TRP B N 1
ATOM 8989 C CA . TRP B 1 424 ? 18.625 -40.469 -16.422 1 97.5 424 TRP B CA 1
ATOM 8990 C C . TRP B 1 424 ? 20.141 -40.344 -16.484 1 97.5 424 TRP B C 1
ATOM 8992 O O . TRP B 1 424 ? 20.672 -39.344 -16.984 1 97.5 424 TRP B O 1
ATOM 9002 N N . ASP B 1 425 ? 20.875 -41.344 -15.938 1 96.75 425 ASP B N 1
ATOM 9003 C CA . ASP B 1 425 ? 22.344 -41.312 -16 1 96.75 425 ASP B CA 1
ATOM 9004 C C . ASP B 1 425 ? 22.828 -41.375 -17.438 1 96.75 425 ASP B C 1
ATOM 9006 O O . ASP B 1 425 ? 23.766 -40.688 -17.812 1 96.75 425 ASP B O 1
ATOM 9010 N N . ALA B 1 426 ? 22.188 -42.25 -18.156 1 97.88 426 ALA B N 1
ATOM 9011 C CA . ALA B 1 426 ? 22.531 -42.344 -19.562 1 97.88 426 ALA B CA 1
ATOM 9012 C C . ALA B 1 426 ? 22.25 -41.031 -20.297 1 97.88 426 ALA B C 1
ATOM 9014 O O . ALA B 1 426 ? 23.016 -40.625 -21.172 1 97.88 426 ALA B O 1
ATOM 9015 N N . PHE B 1 427 ? 21.172 -40.5 -20.031 1 98.12 427 PHE B N 1
ATOM 9016 C CA . PHE B 1 427 ? 20.797 -39.219 -20.609 1 98.12 427 PHE B CA 1
ATOM 9017 C C . PHE B 1 427 ? 21.844 -38.156 -20.281 1 98.12 427 PHE B C 1
ATOM 9019 O O . PHE B 1 427 ? 22.25 -37.375 -21.156 1 98.12 427 PHE B O 1
ATOM 9026 N N . ALA B 1 428 ? 22.234 -38.062 -19 1 97.5 428 ALA B N 1
ATOM 9027 C CA . ALA B 1 428 ? 23.25 -37.125 -18.578 1 97.5 428 ALA B CA 1
ATOM 9028 C C . ALA B 1 428 ? 24.562 -37.312 -19.328 1 97.5 428 ALA B C 1
ATOM 9030 O O . ALA B 1 428 ? 25.219 -36.375 -19.734 1 97.5 428 ALA B O 1
ATOM 9031 N N . ASP B 1 429 ? 24.906 -38.562 -19.5 1 97.75 429 ASP B N 1
ATOM 9032 C CA . ASP B 1 429 ? 26.109 -38.906 -20.234 1 97.75 429 ASP B CA 1
ATOM 9033 C C . ASP B 1 429 ? 26 -38.469 -21.703 1 97.75 429 ASP B C 1
ATOM 9035 O O . ASP B 1 429 ? 26.953 -37.969 -22.281 1 97.75 429 ASP B O 1
ATOM 9039 N N . LEU B 1 430 ? 24.859 -38.719 -22.203 1 98.25 430 LEU B N 1
ATOM 9040 C CA . LEU B 1 430 ? 24.609 -38.312 -23.578 1 98.25 430 LEU B CA 1
ATOM 9041 C C . LEU B 1 430 ? 24.781 -36.812 -23.734 1 98.25 430 LEU B C 1
ATOM 9043 O O . LEU B 1 430 ? 25.438 -36.344 -24.672 1 98.25 430 LEU B O 1
ATOM 9047 N N . VAL B 1 431 ? 24.203 -36.031 -22.859 1 98.06 431 VAL B N 1
ATOM 9048 C CA . VAL B 1 431 ? 24.281 -34.594 -22.906 1 98.06 431 VAL B CA 1
ATOM 9049 C C . VAL B 1 431 ? 25.734 -34.156 -22.75 1 98.06 431 VAL B C 1
ATOM 9051 O O . VAL B 1 431 ? 26.188 -33.219 -23.422 1 98.06 431 VAL B O 1
ATOM 9054 N N . HIS B 1 432 ? 26.453 -34.812 -21.844 1 97.31 432 HIS B N 1
ATOM 9055 C CA . HIS B 1 432 ? 27.875 -34.531 -21.672 1 97.31 432 HIS B CA 1
ATOM 9056 C C . HIS B 1 432 ? 28.625 -34.719 -22.984 1 97.31 432 HIS B C 1
ATOM 9058 O O . HIS B 1 432 ? 29.391 -33.812 -23.391 1 97.31 432 HIS B O 1
ATOM 9064 N N . ASN B 1 433 ? 28.422 -35.781 -23.594 1 97.88 433 ASN B N 1
ATOM 9065 C CA . ASN B 1 433 ? 29.109 -36.062 -24.844 1 97.88 433 ASN B CA 1
ATOM 9066 C C . ASN B 1 433 ? 28.734 -35.062 -25.953 1 97.88 433 ASN B C 1
ATOM 9068 O O . ASN B 1 433 ? 29.594 -34.625 -26.703 1 97.88 433 ASN B O 1
ATOM 9072 N N . GLU B 1 434 ? 27.453 -34.812 -26.047 1 97.62 434 GLU B N 1
ATOM 9073 C CA . GLU B 1 434 ? 27 -33.844 -27.031 1 97.62 434 GLU B CA 1
ATOM 9074 C C . GLU B 1 434 ? 27.562 -32.469 -26.766 1 97.62 434 GLU B C 1
ATOM 9076 O O . GLU B 1 434 ? 27.859 -31.719 -27.703 1 97.62 434 GLU B O 1
ATOM 9081 N N . THR B 1 435 ? 27.609 -32.125 -25.469 1 96.69 435 THR B N 1
ATOM 9082 C CA . THR B 1 435 ? 28.188 -30.859 -25.078 1 96.69 435 THR B CA 1
ATOM 9083 C C . THR B 1 435 ? 29.656 -30.781 -25.453 1 96.69 435 THR B C 1
ATOM 9085 O O . THR B 1 435 ? 30.109 -29.781 -26.016 1 96.69 435 THR B O 1
ATOM 9088 N N . GLN B 1 436 ? 30.422 -31.812 -25.25 1 96.75 436 GLN B N 1
ATOM 9089 C CA . GLN B 1 436 ? 31.828 -31.875 -25.609 1 96.75 436 GLN B CA 1
ATOM 9090 C C . GLN B 1 436 ? 32 -31.781 -27.125 1 96.75 436 GLN B C 1
ATOM 9092 O O . GLN B 1 436 ? 32.875 -31.062 -27.625 1 96.75 436 GLN B O 1
ATOM 9097 N N . ALA B 1 437 ? 31.219 -32.469 -27.781 1 97.5 437 ALA B N 1
ATOM 9098 C CA . ALA B 1 437 ? 31.297 -32.531 -29.234 1 97.5 437 ALA B CA 1
ATOM 9099 C C . ALA B 1 437 ? 30.984 -31.156 -29.859 1 97.5 437 ALA B C 1
ATOM 9101 O O . ALA B 1 437 ? 31.516 -30.812 -30.906 1 97.5 437 ALA B O 1
ATOM 9102 N N . SER B 1 438 ? 30.078 -30.438 -29.281 1 95.94 438 SER B N 1
ATOM 9103 C CA . SER B 1 438 ? 29.672 -29.141 -29.812 1 95.94 438 SER B CA 1
ATOM 9104 C C . SER B 1 438 ? 30.812 -28.141 -29.75 1 95.94 438 SER B C 1
ATOM 9106 O O . SER B 1 438 ? 30.844 -27.172 -30.531 1 95.94 438 SER B O 1
ATOM 9108 N N . GLY B 1 439 ? 31.734 -28.25 -28.766 1 95.38 439 GLY B N 1
ATOM 9109 C CA . GLY B 1 439 ? 32.844 -27.328 -28.562 1 95.38 439 GLY B CA 1
ATOM 9110 C C . GLY B 1 439 ? 32.438 -26.031 -27.891 1 95.38 439 GLY B C 1
ATOM 9111 O O . GLY B 1 439 ? 33.281 -25.141 -27.672 1 95.38 439 GLY B O 1
ATOM 9112 N N . ARG B 1 440 ? 31.203 -25.891 -27.531 1 93.31 440 ARG B N 1
ATOM 9113 C CA . ARG B 1 440 ? 30.719 -24.688 -26.859 1 93.31 440 ARG B CA 1
ATOM 9114 C C . ARG B 1 440 ? 31.047 -24.734 -25.375 1 93.31 440 ARG B C 1
ATOM 9116 O O . ARG B 1 440 ? 31.031 -25.797 -24.766 1 93.31 440 ARG B O 1
ATOM 9123 N N . PRO B 1 441 ? 31.297 -23.594 -24.859 1 93.38 441 PRO B N 1
ATOM 9124 C CA . PRO B 1 441 ? 31.547 -23.578 -23.406 1 93.38 441 PRO B CA 1
ATOM 9125 C C . PRO B 1 441 ? 30.297 -23.891 -22.594 1 93.38 441 PRO B C 1
ATOM 9127 O O . PRO B 1 441 ? 29.188 -23.484 -22.953 1 93.38 441 PRO B O 1
ATOM 9130 N N . THR B 1 442 ? 30.5 -24.625 -21.484 1 94.38 442 THR B N 1
ATOM 9131 C CA . THR B 1 442 ? 29.406 -24.922 -20.562 1 94.38 442 THR B CA 1
ATOM 9132 C C . THR B 1 442 ? 29.109 -23.734 -19.672 1 94.38 442 THR B C 1
ATOM 9134 O O . THR B 1 442 ? 29.953 -22.844 -19.5 1 94.38 442 THR B O 1
ATOM 9137 N N . ILE B 1 443 ? 27.938 -23.672 -19.156 1 95.44 443 ILE B N 1
ATOM 9138 C CA . ILE B 1 443 ? 27.516 -22.594 -18.25 1 95.44 443 ILE B CA 1
ATOM 9139 C C . ILE B 1 443 ? 27.5 -23.109 -16.812 1 95.44 443 ILE B C 1
ATOM 9141 O O . ILE B 1 443 ? 26.766 -24.047 -16.5 1 95.44 443 ILE B O 1
ATOM 9145 N N . LEU B 1 444 ? 28.219 -22.594 -15.938 1 92.81 444 LEU B N 1
ATOM 9146 C CA . LEU B 1 444 ? 28.297 -23.016 -14.539 1 92.81 444 LEU B CA 1
ATOM 9147 C C . LEU B 1 444 ? 27.891 -21.875 -13.609 1 92.81 444 LEU B C 1
ATOM 9149 O O . LEU B 1 444 ? 27.25 -22.094 -12.578 1 92.81 444 LEU B O 1
ATOM 9153 N N . GLY B 1 445 ? 28.266 -20.672 -13.828 1 91.31 445 GLY B N 1
ATOM 9154 C CA . GLY B 1 445 ? 28.016 -19.469 -13.055 1 91.31 445 GLY B CA 1
ATOM 9155 C C . GLY B 1 445 ? 27.5 -18.312 -13.898 1 91.31 445 GLY B C 1
ATOM 9156 O O . GLY B 1 445 ? 27.016 -18.531 -15.008 1 91.31 445 GLY B O 1
ATOM 9157 N N . PRO B 1 446 ? 27.531 -17.156 -13.266 1 94.75 446 PRO B N 1
ATOM 9158 C CA . PRO B 1 446 ? 27.047 -16 -14.031 1 94.75 446 PRO B CA 1
ATOM 9159 C C . PRO B 1 446 ? 27.797 -15.805 -15.344 1 94.75 446 PRO B C 1
ATOM 9161 O O . PRO B 1 446 ? 29.016 -15.992 -15.383 1 94.75 446 PRO B O 1
ATOM 9164 N N . VAL B 1 447 ? 27.078 -15.461 -16.344 1 96 447 VAL B N 1
ATOM 9165 C CA . VAL B 1 447 ? 27.719 -15.219 -17.641 1 96 447 VAL B CA 1
ATOM 9166 C C . VAL B 1 447 ? 28.141 -13.758 -17.734 1 96 447 VAL B C 1
ATOM 9168 O O . VAL B 1 447 ? 27.484 -12.867 -17.188 1 96 447 VAL B O 1
ATOM 9171 N N . SER B 1 448 ? 29.266 -13.555 -18.422 1 94.81 448 SER B N 1
ATOM 9172 C CA . SER B 1 448 ? 29.75 -12.203 -18.703 1 94.81 448 SER B CA 1
ATOM 9173 C C . SER B 1 448 ? 29.422 -11.766 -20.125 1 94.81 448 SER B C 1
ATOM 9175 O O . SER B 1 448 ? 29.5 -12.562 -21.062 1 94.81 448 SER B O 1
ATOM 9177 N N . PHE B 1 449 ? 28.953 -10.555 -20.266 1 96.5 449 PHE B N 1
ATOM 9178 C CA . PHE B 1 449 ? 28.656 -9.977 -21.578 1 96.5 449 PHE B CA 1
ATOM 9179 C C . PHE B 1 449 ? 28.781 -8.461 -21.531 1 96.5 449 PHE B C 1
ATOM 9181 O O . PHE B 1 449 ? 28.719 -7.848 -20.469 1 96.5 449 PHE B O 1
ATOM 9188 N N . PRO B 1 450 ? 29.078 -7.91 -22.656 1 95.88 450 PRO B N 1
ATOM 9189 C CA . PRO B 1 450 ? 29.203 -6.449 -22.688 1 95.88 450 PRO B CA 1
ATOM 9190 C C . PRO B 1 450 ? 27.938 -5.738 -22.203 1 95.88 450 PRO B C 1
ATOM 9192 O O . PRO B 1 450 ? 26.828 -6.09 -22.625 1 95.88 450 PRO B O 1
ATOM 9195 N N . GLY B 1 451 ? 28.156 -4.812 -21.391 1 92.81 451 GLY B N 1
ATOM 9196 C CA . GLY B 1 451 ? 27.031 -3.998 -20.938 1 92.81 451 GLY B CA 1
ATOM 9197 C C . GLY B 1 451 ? 26.344 -4.551 -19.703 1 92.81 451 GLY B C 1
ATOM 9198 O O . GLY B 1 451 ? 25.375 -3.965 -19.219 1 92.81 451 GLY B O 1
ATOM 9199 N N . ARG B 1 452 ? 26.797 -5.656 -19.25 1 95.25 452 ARG B N 1
ATOM 9200 C CA . ARG B 1 452 ? 26.219 -6.227 -18.047 1 95.25 452 ARG B CA 1
ATOM 9201 C C . ARG B 1 452 ? 26.359 -5.266 -16.875 1 95.25 452 ARG B C 1
ATOM 9203 O O . ARG B 1 452 ? 27.406 -4.648 -16.672 1 95.25 452 ARG B O 1
ATOM 9210 N N . LEU B 1 453 ? 25.297 -5.082 -16.141 1 94.62 453 LEU B N 1
ATOM 9211 C CA . LEU B 1 453 ? 25.312 -4.238 -14.953 1 94.62 453 LEU B CA 1
ATOM 9212 C C . LEU B 1 453 ? 25.203 -5.082 -13.688 1 94.62 453 LEU B C 1
ATOM 9214 O O . LEU B 1 453 ? 24.5 -6.094 -13.664 1 94.62 453 LEU B O 1
ATOM 9218 N N . ALA B 1 454 ? 25.891 -4.66 -12.672 1 96 454 ALA B N 1
ATOM 9219 C CA . ALA B 1 454 ? 25.938 -5.402 -11.414 1 96 454 ALA B CA 1
ATOM 9220 C C . ALA B 1 454 ? 24.75 -5.055 -10.523 1 96 454 ALA B C 1
ATOM 9222 O O . ALA B 1 454 ? 24.312 -3.898 -10.477 1 96 454 ALA B O 1
ATOM 9223 N N . LEU B 1 455 ? 24.234 -6.043 -9.789 1 97 455 LEU B N 1
ATOM 9224 C CA . LEU B 1 455 ? 23.297 -5.82 -8.711 1 97 455 LEU B CA 1
ATOM 9225 C C . LEU B 1 455 ? 23.984 -5.215 -7.496 1 97 455 LEU B C 1
ATOM 9227 O O . LEU B 1 455 ? 25.203 -5.246 -7.395 1 97 455 LEU B O 1
ATOM 9231 N N . ARG B 1 456 ? 23.141 -4.645 -6.613 1 95.25 456 ARG B N 1
ATOM 9232 C CA . ARG B 1 456 ? 23.688 -4.062 -5.391 1 95.25 456 ARG B CA 1
ATOM 9233 C C . ARG B 1 456 ? 24.469 -5.098 -4.59 1 95.25 456 ARG B C 1
ATOM 9235 O O . ARG B 1 456 ? 25.547 -4.805 -4.062 1 95.25 456 ARG B O 1
ATOM 9242 N N . SER B 1 457 ? 23.969 -6.309 -4.488 1 93.81 457 SER B N 1
ATOM 9243 C CA . SER B 1 457 ? 24.641 -7.375 -3.748 1 93.81 457 SER B CA 1
ATOM 9244 C C . SER B 1 457 ? 25.969 -7.746 -4.398 1 93.81 457 SER B C 1
ATOM 9246 O O . SER B 1 457 ? 26.953 -7.996 -3.703 1 93.81 457 SER B O 1
ATOM 9248 N N . GLU B 1 458 ? 25.984 -7.742 -5.691 1 94.5 458 GLU B N 1
ATOM 9249 C CA . GLU B 1 458 ? 27.219 -8.047 -6.414 1 94.5 458 GLU B CA 1
ATOM 9250 C C . GLU B 1 458 ? 28.266 -6.969 -6.191 1 94.5 458 GLU B C 1
ATOM 9252 O O . GLU B 1 458 ? 29.453 -7.27 -6.078 1 94.5 458 GLU B O 1
ATOM 9257 N N . MET B 1 459 ? 27.797 -5.777 -6.125 1 94.19 459 MET B N 1
ATOM 9258 C CA . MET B 1 459 ? 28.703 -4.66 -5.863 1 94.19 459 MET B CA 1
ATOM 9259 C C . MET B 1 459 ? 29.328 -4.777 -4.477 1 94.19 459 MET B C 1
ATOM 9261 O O . MET B 1 459 ? 30.438 -4.277 -4.246 1 94.19 459 MET B O 1
ATOM 9265 N N . GLN B 1 460 ? 28.688 -5.453 -3.615 1 93.31 460 GLN B N 1
ATOM 9266 C CA . GLN B 1 460 ? 29.188 -5.66 -2.26 1 93.31 460 GLN B CA 1
ATOM 9267 C C . GLN B 1 460 ? 30.016 -6.934 -2.172 1 93.31 460 GLN B C 1
ATOM 9269 O O . GLN B 1 460 ? 30.438 -7.332 -1.084 1 93.31 460 GLN B O 1
ATOM 9274 N N . GLY B 1 461 ? 30.141 -7.641 -3.229 1 91.38 461 GLY B N 1
ATOM 9275 C CA . GLY B 1 461 ? 31.016 -8.805 -3.297 1 91.38 461 GLY B CA 1
ATOM 9276 C C . GLY B 1 461 ? 30.281 -10.117 -3.098 1 91.38 461 GLY B C 1
ATOM 9277 O O . GLY B 1 461 ? 30.891 -11.172 -2.967 1 91.38 461 GLY B O 1
ATOM 9278 N N . GLU B 1 462 ? 28.969 -10.023 -3.104 1 91.5 462 GLU B N 1
ATOM 9279 C CA . GLU B 1 462 ? 28.188 -11.242 -2.941 1 91.5 462 GLU B CA 1
ATOM 9280 C C . GLU B 1 462 ? 27.953 -11.938 -4.285 1 91.5 462 GLU B C 1
ATOM 9282 O O . GLU B 1 462 ? 27.953 -11.281 -5.328 1 91.5 462 GLU B O 1
ATOM 9287 N N . SER B 1 463 ? 27.891 -13.305 -4.211 1 91.06 463 SER B N 1
ATOM 9288 C CA . SER B 1 463 ? 27.641 -14.109 -5.406 1 91.06 463 SER B CA 1
ATOM 9289 C C . SER B 1 463 ? 26.609 -15.203 -5.133 1 91.06 463 SER B C 1
ATOM 9291 O O . SER B 1 463 ? 26.562 -15.758 -4.031 1 91.06 463 SER B O 1
ATOM 9293 N N . PHE B 1 464 ? 25.812 -15.461 -6.148 1 92.19 464 PHE B N 1
ATOM 9294 C CA . PHE B 1 464 ? 24.844 -16.547 -6.023 1 92.19 464 PHE B CA 1
ATOM 9295 C C . PHE B 1 464 ? 25.5 -17.891 -6.312 1 92.19 464 PHE B C 1
ATOM 9297 O O . PHE B 1 464 ? 24.891 -18.938 -6.082 1 92.19 464 PHE B O 1
ATOM 9304 N N . PHE B 1 465 ? 26.672 -17.812 -6.844 1 89.81 465 PHE B N 1
ATOM 9305 C CA . PHE B 1 465 ? 27.453 -19.016 -7.066 1 89.81 465 PHE B CA 1
ATOM 9306 C C . PHE B 1 465 ? 28.078 -19.516 -5.766 1 89.81 465 PHE B C 1
ATOM 9308 O O . PHE B 1 465 ? 28.891 -18.812 -5.156 1 89.81 465 PHE B O 1
ATOM 9315 N N . PRO B 1 466 ? 27.672 -20.719 -5.344 1 88.62 466 PRO B N 1
ATOM 9316 C CA . PRO B 1 466 ? 28.109 -21.172 -4.02 1 88.62 466 PRO B CA 1
ATOM 9317 C C . PRO B 1 466 ? 29.641 -21.297 -3.914 1 88.62 466 PRO B C 1
ATOM 9319 O O . PRO B 1 466 ? 30.297 -21.719 -4.867 1 88.62 466 PRO B O 1
ATOM 9322 N N . GLN B 1 467 ? 30.141 -21.047 -2.809 1 84.75 467 GLN B N 1
ATOM 9323 C CA . GLN B 1 467 ? 31.578 -21.125 -2.547 1 84.75 467 GLN B CA 1
ATOM 9324 C C . GLN B 1 467 ? 32.094 -22.562 -2.668 1 84.75 467 GLN B C 1
ATOM 9326 O O . GLN B 1 467 ? 33.219 -22.781 -3.082 1 84.75 467 GLN B O 1
ATOM 9331 N N . SER B 1 468 ? 31.188 -23.422 -2.355 1 85 468 SER B N 1
ATOM 9332 C CA . SER B 1 468 ? 31.562 -24.828 -2.418 1 85 468 SER B CA 1
ATOM 9333 C C . SER B 1 468 ? 31.875 -25.25 -3.848 1 85 468 SER B C 1
ATOM 9335 O O . SER B 1 468 ? 32.594 -26.234 -4.066 1 85 468 SER B O 1
ATOM 9337 N N . CYS B 1 469 ? 31.359 -24.609 -4.793 1 89.06 469 CYS B N 1
ATOM 9338 C CA . CYS B 1 469 ? 31.594 -24.922 -6.199 1 89.06 469 CYS B CA 1
ATOM 9339 C C . CYS B 1 469 ? 32.969 -24.438 -6.641 1 89.06 469 CYS B C 1
ATOM 9341 O O . CYS B 1 469 ? 33.5 -24.922 -7.645 1 89.06 469 CYS B O 1
ATOM 9343 N N . VAL B 1 470 ? 33.531 -23.578 -5.883 1 83.69 470 VAL B N 1
ATOM 9344 C CA . VAL B 1 470 ? 34.844 -23.016 -6.211 1 83.69 470 VAL B CA 1
ATOM 9345 C C . VAL B 1 470 ? 35.938 -23.906 -5.648 1 83.69 470 VAL B C 1
ATOM 9347 O O . VAL B 1 470 ? 36.938 -24.188 -6.324 1 83.69 470 VAL B O 1
ATOM 9350 N N . GLU B 1 471 ? 35.875 -24.375 -4.445 1 83.75 471 GLU B N 1
ATOM 9351 C CA . GLU B 1 471 ? 36.969 -25.031 -3.715 1 83.75 471 GLU B CA 1
ATOM 9352 C C . GLU B 1 471 ? 36.781 -26.547 -3.709 1 83.75 471 GLU B C 1
ATOM 9354 O O . GLU B 1 471 ? 37.719 -27.281 -3.449 1 83.75 471 GLU B O 1
ATOM 9359 N N . GLY B 1 472 ? 35.656 -26.953 -4.098 1 82.06 472 GLY B N 1
ATOM 9360 C CA . GLY B 1 472 ? 35.375 -28.375 -3.865 1 82.06 472 GLY B CA 1
ATOM 9361 C C . GLY B 1 472 ? 35.281 -29.188 -5.145 1 82.06 472 GLY B C 1
ATOM 9362 O O . GLY B 1 472 ? 35.844 -28.781 -6.18 1 82.06 472 GLY B O 1
ATOM 9363 N N . ASP B 1 473 ? 34.812 -30.391 -4.945 1 87.81 473 ASP B N 1
ATOM 9364 C CA . ASP B 1 473 ? 34.5 -31.312 -6.035 1 87.81 473 ASP B CA 1
ATOM 9365 C C . ASP B 1 473 ? 33.406 -30.766 -6.945 1 87.81 473 ASP B C 1
ATOM 9367 O O . ASP B 1 473 ? 32.25 -30.641 -6.527 1 87.81 473 ASP B O 1
ATOM 9371 N N . LEU B 1 474 ? 33.812 -30.5 -8.141 1 88.75 474 LEU B N 1
ATOM 9372 C CA . LEU B 1 474 ? 32.906 -29.875 -9.102 1 88.75 474 LEU B CA 1
ATOM 9373 C C . LEU B 1 474 ? 31.688 -30.75 -9.352 1 88.75 474 LEU B C 1
ATOM 9375 O O . LEU B 1 474 ? 30.609 -30.25 -9.664 1 88.75 474 LEU B O 1
ATOM 9379 N N . SER B 1 475 ? 31.906 -32.031 -9.234 1 88.75 475 SER B N 1
ATOM 9380 C CA . SER B 1 475 ? 30.797 -32.938 -9.469 1 88.75 475 SER B CA 1
ATOM 9381 C C . SER B 1 475 ? 29.703 -32.781 -8.414 1 88.75 475 SER B C 1
ATOM 9383 O O . SER B 1 475 ? 28.562 -33.188 -8.633 1 88.75 475 SER B O 1
ATOM 9385 N N . GLN B 1 476 ? 30.031 -32.125 -7.367 1 92.25 476 GLN B N 1
ATOM 9386 C CA . GLN B 1 476 ? 29.078 -31.938 -6.27 1 92.25 476 GLN B CA 1
ATOM 9387 C C . GLN B 1 476 ? 28.609 -30.484 -6.203 1 92.25 476 GLN B C 1
ATOM 9389 O O . GLN B 1 476 ? 27.844 -30.109 -5.309 1 92.25 476 GLN B O 1
ATOM 9394 N N . CYS B 1 477 ? 29.047 -29.766 -7.184 1 94.56 477 CYS B N 1
ATOM 9395 C CA . CYS B 1 477 ? 28.672 -28.359 -7.203 1 94.56 477 CYS B CA 1
ATOM 9396 C C . CYS B 1 477 ? 27.156 -28.188 -7.285 1 94.56 477 CYS B C 1
ATOM 9398 O O . CYS B 1 477 ? 26.531 -28.656 -8.234 1 94.56 477 CYS B O 1
ATOM 9400 N N . GLY B 1 478 ? 26.531 -27.547 -6.273 1 94.06 478 GLY B N 1
ATOM 9401 C CA . GLY B 1 478 ? 25.109 -27.219 -6.27 1 94.06 478 GLY B CA 1
ATOM 9402 C C . GLY B 1 478 ? 24.234 -28.359 -5.758 1 94.06 478 GLY B C 1
ATOM 9403 O O . GLY B 1 478 ? 23.016 -28.203 -5.652 1 94.06 478 GLY B O 1
ATOM 9404 N N . VAL B 1 479 ? 24.812 -29.562 -5.559 1 95.69 479 VAL B N 1
ATOM 9405 C CA . VAL B 1 479 ? 24.016 -30.656 -4.988 1 95.69 479 VAL B CA 1
ATOM 9406 C C . VAL B 1 479 ? 23.531 -30.266 -3.596 1 95.69 479 VAL B C 1
ATOM 9408 O O . VAL B 1 479 ? 24.328 -29.844 -2.752 1 95.69 479 VAL B O 1
ATOM 9411 N N . GLY B 1 480 ? 22.219 -30.359 -3.357 1 95 480 GLY B N 1
ATOM 9412 C CA . GLY B 1 480 ? 21.625 -29.953 -2.094 1 95 480 GLY B CA 1
ATOM 9413 C C . GLY B 1 480 ? 21.125 -28.516 -2.104 1 95 480 GLY B C 1
ATOM 9414 O O . GLY B 1 480 ? 20.391 -28.109 -1.199 1 95 480 GLY B O 1
ATOM 9415 N N . GLU B 1 481 ? 21.484 -27.766 -3.15 1 95.88 481 GLU B N 1
ATOM 9416 C CA . GLU B 1 481 ? 21.016 -26.391 -3.305 1 95.88 481 GLU B CA 1
ATOM 9417 C C . GLU B 1 481 ? 19.656 -26.328 -3.992 1 95.88 481 GLU B C 1
ATOM 9419 O O . GLU B 1 481 ? 19.469 -26.922 -5.062 1 95.88 481 GLU B O 1
ATOM 9424 N N . ASP B 1 482 ? 18.719 -25.625 -3.34 1 97.12 482 ASP B N 1
ATOM 9425 C CA . ASP B 1 482 ? 17.422 -25.484 -3.99 1 97.12 482 ASP B CA 1
ATOM 9426 C C . ASP B 1 482 ? 17.547 -24.734 -5.316 1 97.12 482 ASP B C 1
ATOM 9428 O O . ASP B 1 482 ? 18.312 -23.781 -5.426 1 97.12 482 ASP B O 1
ATOM 9432 N N . ALA B 1 483 ? 16.812 -25.219 -6.289 1 98.5 483 ALA B N 1
ATOM 9433 C CA . ALA B 1 483 ? 16.781 -24.5 -7.562 1 98.5 483 ALA B CA 1
ATOM 9434 C C . ALA B 1 483 ? 16.078 -23.156 -7.422 1 98.5 483 ALA B C 1
ATOM 9436 O O . ALA B 1 483 ? 15.062 -23.062 -6.715 1 98.5 483 ALA B O 1
ATOM 9437 N N . ASP B 1 484 ? 16.609 -22.172 -8.078 1 98.62 484 ASP B N 1
ATOM 9438 C CA . ASP B 1 484 ? 15.969 -20.859 -8.102 1 98.62 484 ASP B CA 1
ATOM 9439 C C . ASP B 1 484 ? 14.828 -20.828 -9.117 1 98.62 484 ASP B C 1
ATOM 9441 O O . ASP B 1 484 ? 13.898 -20.016 -8.984 1 98.62 484 ASP B O 1
ATOM 9445 N N . LEU B 1 485 ? 14.953 -21.641 -10.133 1 98.88 485 LEU B N 1
ATOM 9446 C CA . LEU B 1 485 ? 13.922 -21.734 -11.164 1 98.88 485 LEU B CA 1
ATOM 9447 C C . LEU B 1 485 ? 13.703 -23.188 -11.57 1 98.88 485 LEU B C 1
ATOM 9449 O O . LEU B 1 485 ? 14.656 -23.906 -11.898 1 98.88 485 LEU B O 1
ATOM 9453 N N . ILE B 1 486 ? 12.484 -23.641 -11.445 1 98.94 486 ILE B N 1
ATOM 9454 C CA . ILE B 1 486 ? 12.062 -24.922 -11.984 1 98.94 486 ILE B CA 1
ATOM 9455 C C . ILE B 1 486 ? 11.031 -24.703 -13.086 1 98.94 486 ILE B C 1
ATOM 9457 O O . ILE B 1 486 ? 9.953 -24.172 -12.836 1 98.94 486 ILE B O 1
ATOM 9461 N N . THR B 1 487 ? 11.406 -25.078 -14.289 1 98.81 487 THR B N 1
ATOM 9462 C CA . THR B 1 487 ? 10.469 -24.938 -15.398 1 98.81 487 THR B CA 1
ATOM 9463 C C . THR B 1 487 ? 9.859 -26.281 -15.766 1 98.81 487 THR B C 1
ATOM 9465 O O . THR B 1 487 ? 10.359 -27.328 -15.344 1 98.81 487 THR B O 1
ATOM 9468 N N . LEU B 1 488 ? 8.781 -26.219 -16.516 1 98.75 488 LEU B N 1
ATOM 9469 C CA . LEU B 1 488 ? 8.062 -27.438 -16.891 1 98.75 488 LEU B CA 1
ATOM 9470 C C . LEU B 1 488 ? 8.211 -27.734 -18.375 1 98.75 488 LEU B C 1
ATOM 9472 O O . LEU B 1 488 ? 7.555 -28.641 -18.906 1 98.75 488 LEU B O 1
ATOM 9476 N N . ASN B 1 489 ? 8.906 -26.906 -19.094 1 98.69 489 ASN B N 1
ATOM 9477 C CA . ASN B 1 489 ? 9.492 -27.109 -20.422 1 98.69 489 ASN B CA 1
ATOM 9478 C C . ASN B 1 489 ? 10.977 -26.766 -20.422 1 98.69 489 ASN B C 1
ATOM 9480 O O . ASN B 1 489 ? 11.477 -26.094 -19.516 1 98.69 489 ASN B O 1
ATOM 9484 N N . PRO B 1 490 ? 11.711 -27.25 -21.422 1 98.75 490 PRO B N 1
ATOM 9485 C CA . PRO B 1 490 ? 13.148 -26.984 -21.453 1 98.75 490 PRO B CA 1
ATOM 9486 C C . PRO B 1 490 ? 13.469 -25.5 -21.5 1 98.75 490 PRO B C 1
ATOM 9488 O O . PRO B 1 490 ? 12.641 -24.688 -21.953 1 98.75 490 PRO B O 1
ATOM 9491 N N . ILE B 1 491 ? 14.633 -25.188 -21.016 1 98.88 491 ILE B N 1
ATOM 9492 C CA . ILE B 1 491 ? 15.18 -23.844 -21.078 1 98.88 491 ILE B CA 1
ATOM 9493 C C . ILE B 1 491 ? 16.125 -23.719 -22.266 1 98.88 491 ILE B C 1
ATOM 9495 O O . ILE B 1 491 ? 17.25 -24.234 -22.219 1 98.88 491 ILE B O 1
ATOM 9499 N N . PHE B 1 492 ? 15.75 -23 -23.281 1 98.69 492 PHE B N 1
ATOM 9500 C CA . PHE B 1 492 ? 16.516 -23.031 -24.531 1 98.69 492 PHE B CA 1
ATOM 9501 C C . PHE B 1 492 ? 17.125 -21.656 -24.797 1 98.69 492 PHE B C 1
ATOM 9503 O O . PHE B 1 492 ? 16.688 -20.656 -24.25 1 98.69 492 PHE B O 1
ATOM 9510 N N . ASP B 1 493 ? 18.219 -21.672 -25.531 1 98.5 493 ASP B N 1
ATOM 9511 C CA . ASP B 1 493 ? 18.828 -20.453 -26.062 1 98.5 493 ASP B CA 1
ATOM 9512 C C . ASP B 1 493 ? 18 -19.875 -27.203 1 98.5 493 ASP B C 1
ATOM 9514 O O . ASP B 1 493 ? 17.828 -20.531 -28.25 1 98.5 493 ASP B O 1
ATOM 9518 N N . VAL B 1 494 ? 17.562 -18.688 -27.047 1 98 494 VAL B N 1
ATOM 9519 C CA . VAL B 1 494 ? 16.578 -18.141 -27.969 1 98 494 VAL B CA 1
ATOM 9520 C C . VAL B 1 494 ? 17.297 -17.641 -29.234 1 98 494 VAL B C 1
ATOM 9522 O O . VAL B 1 494 ? 16.656 -17.422 -30.266 1 98 494 VAL B O 1
ATOM 9525 N N . GLU B 1 495 ? 18.609 -17.438 -29.188 1 96.44 495 GLU B N 1
ATOM 9526 C CA . GLU B 1 495 ? 19.344 -16.938 -30.344 1 96.44 495 GLU B CA 1
ATOM 9527 C C . GLU B 1 495 ? 19.156 -17.828 -31.562 1 96.44 495 GLU B C 1
ATOM 9529 O O . GLU B 1 495 ? 19.406 -19.047 -31.5 1 96.44 495 GLU B O 1
ATOM 9534 N N . GLU B 1 496 ? 18.609 -17.312 -32.594 1 96.5 496 GLU B N 1
ATOM 9535 C CA . GLU B 1 496 ? 18.375 -17.984 -33.875 1 96.5 496 GLU B CA 1
ATOM 9536 C C . GLU B 1 496 ? 17.375 -19.125 -33.719 1 96.5 496 GLU B C 1
ATOM 9538 O O . GLU B 1 496 ? 17.344 -20.031 -34.562 1 96.5 496 GLU B O 1
ATOM 9543 N N . SER B 1 497 ? 16.594 -19.141 -32.656 1 97.56 497 SER B N 1
ATOM 9544 C CA . SER B 1 497 ? 15.664 -20.234 -32.406 1 97.56 497 SER B CA 1
ATOM 9545 C C . SER B 1 497 ? 14.406 -20.109 -33.25 1 97.56 497 SER B C 1
ATOM 9547 O O . SER B 1 497 ? 13.641 -21.062 -33.406 1 97.56 497 SER B O 1
ATOM 9549 N N . GLY B 1 498 ? 14.172 -18.906 -33.75 1 96.94 498 GLY B N 1
ATOM 9550 C CA . GLY B 1 498 ? 12.953 -18.656 -34.5 1 96.94 498 GLY B CA 1
ATOM 9551 C C . GLY B 1 498 ? 11.758 -18.375 -33.625 1 96.94 498 GLY B C 1
ATOM 9552 O O . GLY B 1 498 ? 10.648 -18.125 -34.125 1 96.94 498 GLY B O 1
ATOM 9553 N N . TRP B 1 499 ? 11.953 -18.344 -32.312 1 96.88 499 TRP B N 1
ATOM 9554 C CA . TRP B 1 499 ? 10.883 -17.969 -31.406 1 96.88 499 TRP B CA 1
ATOM 9555 C C . TRP B 1 499 ? 10.508 -16.5 -31.562 1 96.88 499 TRP B C 1
ATOM 9557 O O . TRP B 1 499 ? 11.375 -15.617 -31.531 1 96.88 499 TRP B O 1
ATOM 9567 N N . VAL B 1 500 ? 9.312 -16.125 -31.672 1 94.81 500 VAL B N 1
ATOM 9568 C CA . VAL B 1 500 ? 8.797 -14.859 -32.188 1 94.81 500 VAL B CA 1
ATOM 9569 C C . VAL B 1 500 ? 9.172 -13.734 -31.219 1 94.81 500 VAL B C 1
ATOM 9571 O O . VAL B 1 500 ? 9.375 -12.594 -31.641 1 94.81 500 VAL B O 1
ATOM 9574 N N . PHE B 1 501 ? 9.336 -13.984 -29.922 1 95.75 501 PHE B N 1
ATOM 9575 C CA . PHE B 1 501 ? 9.539 -12.906 -28.969 1 95.75 501 PHE B CA 1
ATOM 9576 C C . PHE B 1 501 ? 11 -12.836 -28.531 1 95.75 501 PHE B C 1
ATOM 9578 O O . PHE B 1 501 ? 11.328 -12.172 -27.547 1 95.75 501 PHE B O 1
ATOM 9585 N N . ALA B 1 502 ? 11.875 -13.469 -29.266 1 96.75 502 ALA B N 1
ATOM 9586 C CA . ALA B 1 502 ? 13.281 -13.617 -28.922 1 96.75 502 ALA B CA 1
ATOM 9587 C C . ALA B 1 502 ? 13.953 -12.258 -28.766 1 96.75 502 ALA B C 1
ATOM 9589 O O . ALA B 1 502 ? 14.914 -12.109 -28 1 96.75 502 ALA B O 1
ATOM 9590 N N . SER B 1 503 ? 13.406 -11.219 -29.438 1 95.94 503 SER B N 1
ATOM 9591 C CA . SER B 1 503 ? 14.07 -9.922 -29.438 1 95.94 503 SER B CA 1
ATOM 9592 C C . SER B 1 503 ? 13.375 -8.93 -28.516 1 95.94 503 SER B C 1
ATOM 9594 O O . SER B 1 503 ? 13.703 -7.746 -28.5 1 95.94 503 SER B O 1
ATOM 9596 N N . ASP B 1 504 ? 12.422 -9.367 -27.734 1 96.31 504 ASP B N 1
ATOM 9597 C CA . ASP B 1 504 ? 11.758 -8.484 -26.781 1 96.31 504 ASP B CA 1
ATOM 9598 C C . ASP B 1 504 ? 12.625 -8.242 -25.562 1 96.31 504 ASP B C 1
ATOM 9600 O O . ASP B 1 504 ? 12.383 -8.828 -24.5 1 96.31 504 ASP B O 1
ATOM 9604 N N . VAL B 1 505 ? 13.594 -7.434 -25.734 1 96.31 505 VAL B N 1
ATOM 9605 C CA . VAL B 1 505 ? 14.594 -7.055 -24.734 1 96.31 505 VAL B CA 1
ATOM 9606 C C . VAL B 1 505 ? 14.57 -5.539 -24.531 1 96.31 505 VAL B C 1
ATOM 9608 O O . VAL B 1 505 ? 14.734 -4.781 -25.5 1 96.31 505 VAL B O 1
ATOM 9611 N N . THR B 1 506 ? 14.352 -5.113 -23.312 1 95.06 506 THR B N 1
ATOM 9612 C CA . THR B 1 506 ? 14.164 -3.691 -23.047 1 95.06 506 THR B CA 1
ATOM 9613 C C . THR B 1 506 ? 15.172 -3.195 -22 1 95.06 506 THR B C 1
ATOM 9615 O O . THR B 1 506 ? 15.391 -3.848 -20.984 1 95.06 506 THR B O 1
ATOM 9618 N N . GLY B 1 507 ? 15.758 -1.956 -22.234 1 94.56 507 GLY B N 1
ATOM 9619 C CA . GLY B 1 507 ? 16.516 -1.246 -21.219 1 94.56 507 GLY B CA 1
ATOM 9620 C C . GLY B 1 507 ? 18.016 -1.473 -21.328 1 94.56 507 GLY B C 1
ATOM 9621 O O . GLY B 1 507 ? 18.797 -0.774 -20.703 1 94.56 507 GLY B O 1
ATOM 9622 N N . TYR B 1 508 ? 18.453 -2.471 -22.172 1 94.94 508 TYR B N 1
ATOM 9623 C CA . TYR B 1 508 ? 19.859 -2.729 -22.375 1 94.94 508 TYR B CA 1
ATOM 9624 C C . TYR B 1 508 ? 20.438 -1.799 -23.438 1 94.94 508 TYR B C 1
ATOM 9626 O O . TYR B 1 508 ? 19.734 -1.38 -24.359 1 94.94 508 TYR B O 1
ATOM 9634 N N . LYS B 1 509 ? 21.734 -1.521 -23.312 1 92.38 509 LYS B N 1
ATOM 9635 C CA . LYS B 1 509 ? 22.375 -0.618 -24.25 1 92.38 509 LYS B CA 1
ATOM 9636 C C . LYS B 1 509 ? 22.406 -1.215 -25.656 1 92.38 509 LYS B C 1
ATOM 9638 O O . LYS B 1 509 ? 22.875 -2.334 -25.859 1 92.38 509 LYS B O 1
ATOM 9643 N N . ARG B 1 510 ? 22.062 -0.456 -26.625 1 91.44 510 ARG B N 1
ATOM 9644 C CA . ARG B 1 510 ? 21.891 -0.934 -27.984 1 91.44 510 ARG B CA 1
ATOM 9645 C C . ARG B 1 510 ? 23.234 -0.914 -28.734 1 91.44 510 ARG B C 1
ATOM 9647 O O . ARG B 1 510 ? 23.359 -1.522 -29.797 1 91.44 510 ARG B O 1
ATOM 9654 N N . ASP B 1 511 ? 24.219 -0.271 -28.094 1 92.56 511 ASP B N 1
ATOM 9655 C CA . ASP B 1 511 ? 25.531 -0.217 -28.703 1 92.56 511 ASP B CA 1
ATOM 9656 C C . ASP B 1 511 ? 26.266 -1.553 -28.578 1 92.56 511 ASP B C 1
ATOM 9658 O O . ASP B 1 511 ? 27.25 -1.799 -29.25 1 92.56 511 ASP B O 1
ATOM 9662 N N . PHE B 1 512 ? 25.688 -2.41 -27.734 1 93 512 PHE B N 1
ATOM 9663 C CA . PHE B 1 512 ? 26.234 -3.746 -27.531 1 93 512 PHE B CA 1
ATOM 9664 C C . PHE B 1 512 ? 25.328 -4.801 -28.156 1 93 512 PHE B C 1
ATOM 9666 O O . PHE B 1 512 ? 24.156 -4.535 -28.422 1 93 512 PHE B O 1
ATOM 9673 N N . PRO B 1 513 ? 25.953 -5.984 -28.406 1 93.88 513 PRO B N 1
ATOM 9674 C CA . PRO B 1 513 ? 25.062 -7.082 -28.797 1 93.88 513 PRO B CA 1
ATOM 9675 C C . PRO B 1 513 ? 24 -7.375 -27.734 1 93.88 513 PRO B C 1
ATOM 9677 O O . PRO B 1 513 ? 24.203 -7.07 -26.562 1 93.88 513 PRO B O 1
ATOM 9680 N N . MET B 1 514 ? 22.906 -7.898 -28.203 1 94.75 514 MET B N 1
ATOM 9681 C CA . MET B 1 514 ? 21.875 -8.312 -27.25 1 94.75 514 MET B CA 1
ATOM 9682 C C . MET B 1 514 ? 22.469 -9.25 -26.203 1 94.75 514 MET B C 1
ATOM 9684 O O . MET B 1 514 ? 23.281 -10.117 -26.516 1 94.75 514 MET B O 1
ATOM 9688 N N . PRO B 1 515 ? 22.016 -9.078 -25.016 1 96.56 515 PRO B N 1
ATOM 9689 C CA . PRO B 1 515 ? 22.531 -9.977 -23.984 1 96.56 515 PRO B CA 1
ATOM 9690 C C . PRO B 1 515 ? 22.109 -11.43 -24.203 1 96.56 515 PRO B C 1
ATOM 9692 O O . PRO B 1 515 ? 21.141 -11.695 -24.922 1 96.56 515 PRO B O 1
ATOM 9695 N N . PRO B 1 516 ? 22.953 -12.391 -23.641 1 97.31 516 PRO B N 1
ATOM 9696 C CA . PRO B 1 516 ? 22.516 -13.781 -23.703 1 97.31 516 PRO B CA 1
ATOM 9697 C C . PRO B 1 516 ? 21.141 -14 -23.094 1 97.31 516 PRO B C 1
ATOM 9699 O O . PRO B 1 516 ? 20.812 -13.391 -22.062 1 97.31 516 PRO B O 1
ATOM 9702 N N . ARG B 1 517 ? 20.328 -14.82 -23.719 1 98.25 517 ARG B N 1
ATOM 9703 C CA . ARG B 1 517 ? 18.953 -15.008 -23.297 1 98.25 517 ARG B CA 1
ATOM 9704 C C . ARG B 1 517 ? 18.594 -16.484 -23.25 1 98.25 517 ARG B C 1
ATOM 9706 O O . ARG B 1 517 ? 19.047 -17.281 -24.078 1 98.25 517 ARG B O 1
ATOM 9713 N N . ARG B 1 518 ? 17.828 -16.844 -22.312 1 98.69 518 ARG B N 1
ATOM 9714 C CA . ARG B 1 518 ? 17.219 -18.156 -22.188 1 98.69 518 ARG B CA 1
ATOM 9715 C C . ARG B 1 518 ? 15.727 -18.047 -21.906 1 98.69 518 ARG B C 1
ATOM 9717 O O . ARG B 1 518 ? 15.273 -17.078 -21.312 1 98.69 518 ARG B O 1
ATOM 9724 N N . CYS B 1 519 ? 15.016 -19.031 -22.375 1 98.44 519 CYS B N 1
ATOM 9725 C CA . CYS B 1 519 ? 13.562 -18.953 -22.328 1 98.44 519 CYS B CA 1
ATOM 9726 C C . CYS B 1 519 ? 12.961 -20.328 -22.047 1 98.44 519 CYS B C 1
ATOM 9728 O O . CYS B 1 519 ? 13.547 -21.359 -22.406 1 98.44 519 CYS B O 1
ATOM 9730 N N . SER B 1 520 ? 11.891 -20.359 -21.344 1 98.38 520 SER B N 1
ATOM 9731 C CA . SER B 1 520 ? 11.031 -21.516 -21.234 1 98.38 520 SER B CA 1
ATOM 9732 C C . SER B 1 520 ? 9.586 -21.172 -21.578 1 98.38 520 SER B C 1
ATOM 9734 O O . SER B 1 520 ? 9 -20.266 -20.984 1 98.38 520 SER B O 1
ATOM 9736 N N . ILE B 1 521 ? 9.031 -21.953 -22.531 1 97.5 521 ILE B N 1
ATOM 9737 C CA . ILE B 1 521 ? 7.668 -21.688 -22.984 1 97.5 521 ILE B CA 1
ATOM 9738 C C . ILE B 1 521 ? 6.684 -22.078 -21.875 1 97.5 521 ILE B C 1
ATOM 9740 O O . ILE B 1 521 ? 6.852 -23.094 -21.219 1 97.5 521 ILE B O 1
ATOM 9744 N N . VAL B 1 522 ? 5.625 -21.219 -21.656 1 95.56 522 VAL B N 1
ATOM 9745 C CA . VAL B 1 522 ? 4.672 -21.312 -20.562 1 95.56 522 VAL B CA 1
ATOM 9746 C C . VAL B 1 522 ? 5.324 -20.828 -19.266 1 95.56 522 VAL B C 1
ATOM 9748 O O . VAL B 1 522 ? 6.375 -21.344 -18.875 1 95.56 522 VAL B O 1
ATOM 9751 N N . THR B 1 523 ? 4.773 -19.891 -18.625 1 95.56 523 THR B N 1
ATOM 9752 C CA . THR B 1 523 ? 5.406 -19.203 -17.5 1 95.56 523 THR B CA 1
ATOM 9753 C C . THR B 1 523 ? 5.266 -20.031 -16.219 1 95.56 523 THR B C 1
ATOM 9755 O O . THR B 1 523 ? 5.883 -19.703 -15.203 1 95.56 523 THR B O 1
ATOM 9758 N N . ALA B 1 524 ? 4.496 -21.125 -16.234 1 97.5 524 ALA B N 1
ATOM 9759 C CA . ALA B 1 524 ? 4.363 -21.953 -15.047 1 97.5 524 ALA B CA 1
ATOM 9760 C C . ALA B 1 524 ? 5.727 -22.453 -14.562 1 97.5 524 ALA B C 1
ATOM 9762 O O . ALA B 1 524 ? 6.453 -23.109 -15.305 1 97.5 524 ALA B O 1
ATOM 9763 N N . SER B 1 525 ? 6.09 -22.078 -13.352 1 98.5 525 SER B N 1
ATOM 9764 C CA . SER B 1 525 ? 7.41 -22.359 -12.805 1 98.5 525 SER B CA 1
ATOM 9765 C C . SER B 1 525 ? 7.453 -22.094 -11.305 1 98.5 525 SER B C 1
ATOM 9767 O O . SER B 1 525 ? 6.551 -21.453 -10.758 1 98.5 525 SER B O 1
ATOM 9769 N N . ARG B 1 526 ? 8.43 -22.688 -10.648 1 98.81 526 ARG B N 1
ATOM 9770 C CA . ARG B 1 526 ? 8.742 -22.281 -9.289 1 98.81 526 ARG B CA 1
ATOM 9771 C C . ARG B 1 526 ? 9.914 -21.297 -9.266 1 98.81 526 ARG B C 1
ATOM 9773 O O . ARG B 1 526 ? 10.984 -21.594 -9.812 1 98.81 526 ARG B O 1
ATOM 9780 N N . LEU B 1 527 ? 9.711 -20.172 -8.727 1 98.88 527 LEU B N 1
ATOM 9781 C CA . LEU B 1 527 ? 10.773 -19.188 -8.578 1 98.88 527 LEU B CA 1
ATOM 9782 C C . LEU B 1 527 ? 11.164 -19.031 -7.109 1 98.88 527 LEU B C 1
ATOM 9784 O O . LEU B 1 527 ? 10.305 -19.062 -6.227 1 98.88 527 LEU B O 1
ATOM 9788 N N . SER B 1 528 ? 12.398 -18.875 -6.875 1 98.62 528 SER B N 1
ATOM 9789 C CA . SER B 1 528 ? 12.852 -18.578 -5.52 1 98.62 528 SER B CA 1
ATOM 9790 C C . SER B 1 528 ? 12.688 -17.094 -5.199 1 98.62 528 SER B C 1
ATOM 9792 O O . SER B 1 528 ? 12.555 -16.266 -6.105 1 98.62 528 SER B O 1
ATOM 9794 N N . ARG B 1 529 ? 12.68 -16.797 -3.977 1 97.5 529 ARG B N 1
ATOM 9795 C CA . ARG B 1 529 ? 12.703 -15.398 -3.543 1 97.5 529 ARG B CA 1
ATOM 9796 C C . ARG B 1 529 ? 13.93 -14.68 -4.09 1 97.5 529 ARG B C 1
ATOM 9798 O O . ARG B 1 529 ? 13.828 -13.539 -4.562 1 97.5 529 ARG B O 1
ATOM 9805 N N . ARG B 1 530 ? 15.062 -15.32 -4.047 1 96.69 530 ARG B N 1
ATOM 9806 C CA . ARG B 1 530 ? 16.297 -14.727 -4.535 1 96.69 530 ARG B CA 1
ATOM 9807 C C . ARG B 1 530 ? 16.188 -14.336 -6.004 1 96.69 530 ARG B C 1
ATOM 9809 O O . ARG B 1 530 ? 16.609 -13.25 -6.402 1 96.69 530 ARG B O 1
ATOM 9816 N N . LEU B 1 531 ? 15.633 -15.219 -6.805 1 98.62 531 LEU B N 1
ATOM 9817 C CA . LEU B 1 531 ? 15.453 -14.914 -8.219 1 98.62 531 LEU B CA 1
ATOM 9818 C C . LEU B 1 531 ? 14.484 -13.742 -8.406 1 98.62 531 LEU B C 1
ATOM 9820 O O . LEU B 1 531 ? 14.734 -12.852 -9.227 1 98.62 531 LEU B O 1
ATOM 9824 N N . LEU B 1 532 ? 13.406 -13.773 -7.66 1 98.62 532 LEU B N 1
ATOM 9825 C CA . LEU B 1 532 ? 12.422 -12.703 -7.773 1 98.62 532 LEU B CA 1
ATOM 9826 C C . LEU B 1 532 ? 13.008 -11.367 -7.324 1 98.62 532 LEU B C 1
ATOM 9828 O O . LEU B 1 532 ? 12.672 -10.32 -7.879 1 98.62 532 LEU B O 1
ATOM 9832 N N . GLU B 1 533 ? 13.867 -11.352 -6.348 1 98 533 GLU B N 1
ATOM 9833 C CA . GLU B 1 533 ? 14.555 -10.141 -5.91 1 98 533 GLU B CA 1
ATOM 9834 C C . GLU B 1 533 ? 15.492 -9.617 -7 1 98 533 GLU B C 1
ATOM 9836 O O . GLU B 1 533 ? 15.586 -8.406 -7.215 1 98 533 GLU B O 1
ATOM 9841 N N . VAL B 1 534 ? 16.188 -10.531 -7.621 1 98.44 534 VAL B N 1
ATOM 9842 C CA . VAL B 1 534 ? 17.062 -10.18 -8.734 1 98.44 534 VAL B CA 1
ATOM 9843 C C . VAL B 1 534 ? 16.25 -9.523 -9.844 1 98.44 534 VAL B C 1
ATOM 9845 O O . VAL B 1 534 ? 16.594 -8.445 -10.336 1 98.44 534 VAL B O 1
ATOM 9848 N N . MET B 1 535 ? 15.156 -10.219 -10.25 1 98.5 535 MET B N 1
ATOM 9849 C CA . MET B 1 535 ? 14.281 -9.703 -11.297 1 98.5 535 MET B CA 1
ATOM 9850 C C . MET B 1 535 ? 13.727 -8.336 -10.922 1 98.5 535 MET B C 1
ATOM 9852 O O . MET B 1 535 ? 13.688 -7.422 -11.75 1 98.5 535 MET B O 1
ATOM 9856 N N . HIS B 1 536 ? 13.32 -8.211 -9.68 1 98.31 536 HIS B N 1
ATOM 9857 C CA . HIS B 1 536 ? 12.781 -6.973 -9.141 1 98.31 536 HIS B CA 1
ATOM 9858 C C . HIS B 1 536 ? 13.789 -5.832 -9.25 1 98.31 536 HIS B C 1
ATOM 9860 O O . HIS B 1 536 ? 13.461 -4.758 -9.766 1 98.31 536 HIS B O 1
ATOM 9866 N N . GLU B 1 537 ? 15.016 -6.031 -8.812 1 98.06 537 GLU B N 1
ATOM 9867 C CA . GLU B 1 537 ? 16.047 -4.996 -8.852 1 98.06 537 GLU B CA 1
ATOM 9868 C C . GLU B 1 537 ? 16.438 -4.664 -10.289 1 98.06 537 GLU B C 1
ATOM 9870 O O . GLU B 1 537 ? 16.641 -3.496 -10.625 1 98.06 537 GLU B O 1
ATOM 9875 N N . GLU B 1 538 ? 16.547 -5.723 -11.172 1 97.38 538 GLU B N 1
ATOM 9876 C CA . GLU B 1 538 ? 16.828 -5.512 -12.586 1 97.38 538 GLU B CA 1
ATOM 9877 C C . GLU B 1 538 ? 15.812 -4.57 -13.227 1 97.38 538 GLU B C 1
ATOM 9879 O O . GLU B 1 538 ? 16.156 -3.787 -14.109 1 97.38 538 GLU B O 1
ATOM 9884 N N . THR B 1 539 ? 14.625 -4.66 -12.742 1 97.31 539 THR B N 1
ATOM 9885 C CA . THR B 1 539 ? 13.555 -3.902 -13.383 1 97.31 539 THR B CA 1
ATOM 9886 C C . THR B 1 539 ? 13.453 -2.502 -12.789 1 97.31 539 THR B C 1
ATOM 9888 O O . THR B 1 539 ? 13.5 -1.507 -13.516 1 97.31 539 THR B O 1
ATOM 9891 N N . TRP B 1 540 ? 13.344 -2.324 -11.43 1 96.75 540 TRP B N 1
ATOM 9892 C CA . TRP B 1 540 ? 13.086 -1 -10.867 1 96.75 540 TRP B CA 1
ATOM 9893 C C . TRP B 1 540 ? 14.344 -0.14 -10.906 1 96.75 540 TRP B C 1
ATOM 9895 O O . TRP B 1 540 ? 14.266 1.076 -11.102 1 96.75 540 TRP B O 1
ATOM 9905 N N . ARG B 1 541 ? 15.539 -0.728 -10.703 1 96.5 541 ARG B N 1
ATOM 9906 C CA . ARG B 1 541 ? 16.766 0.048 -10.586 1 96.5 541 ARG B CA 1
ATOM 9907 C C . ARG B 1 541 ? 17.469 0.176 -11.938 1 96.5 541 ARG B C 1
ATOM 9909 O O . ARG B 1 541 ? 17.875 1.271 -12.336 1 96.5 541 ARG B O 1
ATOM 9916 N N . LEU B 1 542 ? 17.594 -0.958 -12.68 1 95.94 542 LEU B N 1
ATOM 9917 C CA . LEU B 1 542 ? 18.391 -0.963 -13.906 1 95.94 542 LEU B CA 1
ATOM 9918 C C . LEU B 1 542 ? 17.5 -0.763 -15.133 1 95.94 542 LEU B C 1
ATOM 9920 O O . LEU B 1 542 ? 18 -0.606 -16.25 1 95.94 542 LEU B O 1
ATOM 9924 N N . ARG B 1 543 ? 16.141 -0.842 -14.961 1 95.25 543 ARG B N 1
ATOM 9925 C CA . ARG B 1 543 ? 15.148 -0.623 -16 1 95.25 543 ARG B CA 1
ATOM 9926 C C . ARG B 1 543 ? 15.281 -1.659 -17.109 1 95.25 543 ARG B C 1
ATOM 9928 O O . ARG B 1 543 ? 15.234 -1.318 -18.297 1 95.25 543 ARG B O 1
ATOM 9935 N N . HIS B 1 544 ? 15.547 -2.885 -16.688 1 95.94 544 HIS B N 1
ATOM 9936 C CA . HIS B 1 544 ? 15.625 -4.012 -17.609 1 95.94 544 HIS B CA 1
ATOM 9937 C C . HIS B 1 544 ? 14.375 -4.883 -17.516 1 95.94 544 HIS B C 1
ATOM 9939 O O . HIS B 1 544 ? 13.836 -5.094 -16.438 1 95.94 544 HIS B O 1
ATOM 9945 N N . THR B 1 545 ? 13.938 -5.316 -18.641 1 95.38 545 THR B N 1
ATOM 9946 C CA . THR B 1 545 ? 12.938 -6.375 -18.703 1 95.38 545 THR B CA 1
ATOM 9947 C C . THR B 1 545 ? 13 -7.113 -20.031 1 95.38 545 THR B C 1
ATOM 9949 O O . THR B 1 545 ? 13.672 -6.66 -20.969 1 95.38 545 THR B O 1
ATOM 9952 N N . MET B 1 546 ? 12.516 -8.242 -20.078 1 96.81 546 MET B N 1
ATOM 9953 C CA . MET B 1 546 ? 12.359 -9.07 -21.266 1 96.81 546 MET B CA 1
ATOM 9954 C C . MET B 1 546 ? 10.969 -9.703 -21.312 1 96.81 546 MET B C 1
ATOM 9956 O O . MET B 1 546 ? 10.219 -9.625 -20.344 1 96.81 546 MET B O 1
ATOM 9960 N N . PHE B 1 547 ? 10.688 -10.305 -22.469 1 97.06 547 PHE B N 1
ATOM 9961 C CA . PHE B 1 547 ? 9.398 -10.984 -22.594 1 97.06 547 PHE B CA 1
ATOM 9962 C C . PHE B 1 547 ? 9.195 -11.961 -21.438 1 97.06 547 PHE B C 1
ATOM 9964 O O . PHE B 1 547 ? 10.148 -12.586 -20.969 1 97.06 547 PHE B O 1
ATOM 9971 N N . SER B 1 548 ? 7.988 -12.203 -21 1 96.44 548 SER B N 1
ATOM 9972 C CA . SER B 1 548 ? 7.594 -12.883 -19.766 1 96.44 548 SER B CA 1
ATOM 9973 C C . SER B 1 548 ? 8.211 -14.273 -19.688 1 96.44 548 SER B C 1
ATOM 9975 O O . SER B 1 548 ? 8.656 -14.695 -18.609 1 96.44 548 SER B O 1
ATOM 9977 N N . GLU B 1 549 ? 8.266 -15.023 -20.75 1 97.5 549 GLU B N 1
ATOM 9978 C CA . GLU B 1 549 ? 8.75 -16.391 -20.766 1 97.5 549 GLU B CA 1
ATOM 9979 C C . GLU B 1 549 ? 10.273 -16.438 -20.75 1 97.5 549 GLU B C 1
ATOM 9981 O O . GLU B 1 549 ? 10.867 -17.5 -20.484 1 97.5 549 GLU B O 1
ATOM 9986 N N . MET B 1 550 ? 10.875 -15.328 -21.016 1 98.06 550 MET B N 1
ATOM 9987 C CA . MET B 1 550 ? 12.32 -15.242 -21.203 1 98.06 550 MET B CA 1
ATOM 9988 C C . MET B 1 550 ? 12.992 -14.633 -19.969 1 98.06 550 MET B C 1
ATOM 9990 O O . MET B 1 550 ? 14.125 -14.984 -19.641 1 98.06 550 MET B O 1
ATOM 9994 N N . PHE B 1 551 ? 12.328 -13.797 -19.281 1 97.94 551 PHE B N 1
ATOM 9995 C CA . PHE B 1 551 ? 12.922 -12.922 -18.281 1 97.94 551 PHE B CA 1
ATOM 9996 C C . PHE B 1 551 ? 13.477 -13.719 -17.109 1 97.94 551 PHE B C 1
ATOM 9998 O O . PHE B 1 551 ? 14.641 -13.562 -16.734 1 97.94 551 PHE B O 1
ATOM 10005 N N . PRO B 1 552 ? 12.734 -14.672 -16.484 1 98.56 552 PRO B N 1
ATOM 10006 C CA . PRO B 1 552 ? 13.273 -15.375 -15.312 1 98.56 552 PRO B CA 1
ATOM 10007 C C . PRO B 1 552 ? 14.539 -16.172 -15.625 1 98.56 552 PRO B C 1
ATOM 10009 O O . PRO B 1 552 ? 15.523 -16.078 -14.898 1 98.56 552 PRO B O 1
ATOM 10012 N N . ALA B 1 553 ? 14.469 -16.922 -16.703 1 98.75 553 ALA B N 1
ATOM 10013 C CA . ALA B 1 553 ? 15.617 -17.75 -17.047 1 98.75 553 ALA B CA 1
ATOM 10014 C C . ALA B 1 553 ? 16.828 -16.891 -17.406 1 98.75 553 ALA B C 1
ATOM 10016 O O . ALA B 1 553 ? 17.969 -17.234 -17.062 1 98.75 553 ALA B O 1
ATOM 10017 N N . SER B 1 554 ? 16.609 -15.812 -18.094 1 98.69 554 SER B N 1
ATOM 10018 C CA . SER B 1 554 ? 17.703 -14.922 -18.469 1 98.69 554 SER B CA 1
ATOM 10019 C C . SER B 1 554 ? 18.328 -14.266 -17.234 1 98.69 554 SER B C 1
ATOM 10021 O O . SER B 1 554 ? 19.547 -14.109 -17.172 1 98.69 554 SER B O 1
ATOM 10023 N N . MET B 1 555 ? 17.5 -13.852 -16.297 1 98.31 555 MET B N 1
ATOM 10024 C CA . MET B 1 555 ? 18.016 -13.273 -15.055 1 98.31 555 MET B CA 1
ATOM 10025 C C . MET B 1 555 ? 18.844 -14.289 -14.281 1 98.31 555 MET B C 1
ATOM 10027 O O . MET B 1 555 ? 19.891 -13.953 -13.734 1 98.31 555 MET B O 1
ATOM 10031 N N . ALA B 1 556 ? 18.344 -15.508 -14.266 1 98.56 556 ALA B N 1
ATOM 10032 C CA . ALA B 1 556 ? 19.125 -16.562 -13.609 1 98.56 556 ALA B CA 1
ATOM 10033 C C . ALA B 1 556 ? 20.469 -16.766 -14.312 1 98.56 556 ALA B C 1
ATOM 10035 O O . ALA B 1 556 ? 21.484 -16.953 -13.656 1 98.56 556 ALA B O 1
ATOM 10036 N N . LEU B 1 557 ? 20.453 -16.734 -15.609 1 98.44 557 LEU B N 1
ATOM 10037 C CA . LEU B 1 557 ? 21.656 -16.891 -16.422 1 98.44 557 LEU B CA 1
ATOM 10038 C C . LEU B 1 557 ? 22.656 -15.766 -16.156 1 98.44 557 LEU B C 1
ATOM 10040 O O . LEU B 1 557 ? 23.828 -16.016 -15.906 1 98.44 557 LEU B O 1
ATOM 10044 N N . HIS B 1 558 ? 22.156 -14.531 -16.188 1 98.06 558 HIS B N 1
ATOM 10045 C CA . HIS B 1 558 ? 23.016 -13.359 -16.047 1 98.06 558 HIS B CA 1
ATOM 10046 C C . HIS B 1 558 ? 23.703 -13.344 -14.688 1 98.06 558 HIS B C 1
ATOM 10048 O O . HIS B 1 558 ? 24.844 -12.898 -14.57 1 98.06 558 HIS B O 1
ATOM 10054 N N . HIS B 1 559 ? 23.031 -13.852 -13.656 1 97.69 559 HIS B N 1
ATOM 10055 C CA . HIS B 1 559 ? 23.531 -13.609 -12.305 1 97.69 559 HIS B CA 1
ATOM 10056 C C . HIS B 1 559 ? 23.969 -14.914 -11.648 1 97.69 559 HIS B C 1
ATOM 10058 O O . HIS B 1 559 ? 24.344 -14.922 -10.477 1 97.69 559 HIS B O 1
ATOM 10064 N N . GLY B 1 560 ? 23.875 -16.016 -12.32 1 96.69 560 GLY B N 1
ATOM 10065 C CA . GLY B 1 560 ? 24.469 -17.266 -11.883 1 96.69 560 GLY B CA 1
ATOM 10066 C C . GLY B 1 560 ? 23.609 -18.031 -10.898 1 96.69 560 GLY B C 1
ATOM 10067 O O . GLY B 1 560 ? 24.109 -18.625 -9.945 1 96.69 560 GLY B O 1
ATOM 10068 N N . LEU B 1 561 ? 22.281 -17.969 -11.062 1 98.06 561 LEU B N 1
ATOM 10069 C CA . LEU B 1 561 ? 21.375 -18.719 -10.211 1 98.06 561 LEU B CA 1
ATOM 10070 C C . LEU B 1 561 ? 21.156 -20.125 -10.75 1 98.06 561 LEU B C 1
ATOM 10072 O O . LEU B 1 561 ? 21.469 -20.406 -11.906 1 98.06 561 LEU B O 1
ATOM 10076 N N . LYS B 1 562 ? 20.656 -20.984 -9.938 1 98.19 562 LYS B N 1
ATOM 10077 C CA . LYS B 1 562 ? 20.469 -22.391 -10.289 1 98.19 562 LYS B CA 1
ATOM 10078 C C . LYS B 1 562 ? 19.109 -22.625 -10.938 1 98.19 562 LYS B C 1
ATOM 10080 O O . LYS B 1 562 ? 18.078 -22.312 -10.344 1 98.19 562 LYS B O 1
ATOM 10085 N N . VAL B 1 563 ? 19.078 -23.172 -12.148 1 98.38 563 VAL B N 1
ATOM 10086 C CA . VAL B 1 563 ? 17.812 -23.422 -12.852 1 98.38 563 VAL B CA 1
ATOM 10087 C C . VAL B 1 563 ? 17.734 -24.891 -13.258 1 98.38 563 VAL B C 1
ATOM 10089 O O . VAL B 1 563 ? 18.766 -25.562 -13.391 1 98.38 563 VAL B O 1
ATOM 10092 N N . VAL B 1 564 ? 16.516 -25.375 -13.383 1 98.56 564 VAL B N 1
ATOM 10093 C CA . VAL B 1 564 ? 16.344 -26.75 -13.852 1 98.56 564 VAL B CA 1
ATOM 10094 C C . VAL B 1 564 ? 15.031 -26.875 -14.625 1 98.56 564 VAL B C 1
ATOM 10096 O O . VAL B 1 564 ? 14.039 -26.219 -14.297 1 98.56 564 VAL B O 1
ATOM 10099 N N . TYR B 1 565 ? 15.117 -27.609 -15.75 1 98.62 565 TYR B N 1
ATOM 10100 C CA . TYR B 1 565 ? 13.914 -28.141 -16.375 1 98.62 565 TYR B CA 1
ATOM 10101 C C . TYR B 1 565 ? 13.547 -29.5 -15.773 1 98.62 565 TYR B C 1
ATOM 10103 O O . TYR B 1 565 ? 14.352 -30.422 -15.797 1 98.62 565 TYR B O 1
ATOM 10111 N N . ALA B 1 566 ? 12.312 -29.562 -15.164 1 98.75 566 ALA B N 1
ATOM 10112 C CA . ALA B 1 566 ? 11.852 -30.828 -14.602 1 98.75 566 ALA B CA 1
ATOM 10113 C C . ALA B 1 566 ? 11.188 -31.688 -15.672 1 98.75 566 ALA B C 1
ATOM 10115 O O . ALA B 1 566 ? 10.133 -31.328 -16.203 1 98.75 566 ALA B O 1
ATOM 10116 N N . PRO B 1 567 ? 11.734 -32.812 -15.953 1 98.62 567 PRO B N 1
ATOM 10117 C CA . PRO B 1 567 ? 11.18 -33.656 -17.016 1 98.62 567 PRO B CA 1
ATOM 10118 C C . PRO B 1 567 ? 9.961 -34.469 -16.562 1 98.62 567 PRO B C 1
ATOM 10120 O O . PRO B 1 567 ? 10.008 -35.688 -16.531 1 98.62 567 PRO B O 1
ATOM 10123 N N . HIS B 1 568 ? 8.891 -33.781 -16.281 1 98.62 568 HIS B N 1
ATOM 10124 C CA . HIS B 1 568 ? 7.641 -34.406 -15.891 1 98.62 568 HIS B CA 1
ATOM 10125 C C . HIS B 1 568 ? 7.059 -35.219 -17.047 1 98.62 568 HIS B C 1
ATOM 10127 O O . HIS B 1 568 ? 7.383 -35 -18.203 1 98.62 568 HIS B O 1
ATOM 10133 N N . PRO B 1 569 ? 6.195 -36.188 -16.75 1 98.44 569 PRO B N 1
ATOM 10134 C CA . PRO B 1 569 ? 5.637 -37.031 -17.812 1 98.44 569 PRO B CA 1
ATOM 10135 C C . PRO B 1 569 ? 4.766 -36.25 -18.781 1 98.44 569 PRO B C 1
ATOM 10137 O O . PRO B 1 569 ? 3.828 -35.562 -18.375 1 98.44 569 PRO B O 1
ATOM 10140 N N . ILE B 1 570 ? 5.105 -36.375 -20.062 1 98.69 570 ILE B N 1
ATOM 10141 C CA . ILE B 1 570 ? 4.332 -35.812 -21.156 1 98.69 570 ILE B CA 1
ATOM 10142 C C . ILE B 1 570 ? 3.939 -36.906 -22.125 1 98.69 570 ILE B C 1
ATOM 10144 O O . ILE B 1 570 ? 4.801 -37.656 -22.641 1 98.69 570 ILE B O 1
ATOM 10148 N N . TYR B 1 571 ? 2.662 -37 -22.375 1 98.19 571 TYR B N 1
ATOM 10149 C CA . TYR B 1 571 ? 2.141 -38.031 -23.281 1 98.19 571 TYR B CA 1
ATOM 10150 C C . TYR B 1 571 ? 1.921 -37.438 -24.672 1 98.19 571 TYR B C 1
ATOM 10152 O O . TYR B 1 571 ? 1.838 -36.219 -24.844 1 98.19 571 TYR B O 1
ATOM 10160 N N . ILE B 1 572 ? 1.897 -38.344 -25.641 1 96.94 572 ILE B N 1
ATOM 10161 C CA . ILE B 1 572 ? 1.688 -37.969 -27.031 1 96.94 572 ILE B CA 1
ATOM 10162 C C . ILE B 1 572 ? 0.553 -38.781 -27.641 1 96.94 572 ILE B C 1
ATOM 10164 O O . ILE B 1 572 ? 0.371 -39.938 -27.281 1 96.94 572 ILE B O 1
ATOM 10168 N N . ASP B 1 573 ? -0.172 -38.25 -28.562 1 94.31 573 ASP B N 1
ATOM 10169 C CA . ASP B 1 573 ? -1.427 -38.875 -29 1 94.31 573 ASP B CA 1
ATOM 10170 C C . ASP B 1 573 ? -1.196 -39.844 -30.156 1 94.31 573 ASP B C 1
ATOM 10172 O O . ASP B 1 573 ? -2.076 -40.625 -30.5 1 94.31 573 ASP B O 1
ATOM 10176 N N . ARG B 1 574 ? 0.043 -39.781 -30.75 1 93.44 574 ARG B N 1
ATOM 10177 C CA . ARG B 1 574 ? 0.319 -40.562 -31.938 1 93.44 574 ARG B CA 1
ATOM 10178 C C . ARG B 1 574 ? 1.518 -41.5 -31.703 1 93.44 574 ARG B C 1
ATOM 10180 O O . ARG B 1 574 ? 2.311 -41.281 -30.781 1 93.44 574 ARG B O 1
ATOM 10187 N N . GLU B 1 575 ? 1.563 -42.438 -32.531 1 92.75 575 GLU B N 1
ATOM 10188 C CA . GLU B 1 575 ? 2.633 -43.438 -32.438 1 92.75 575 GLU B CA 1
ATOM 10189 C C . GLU B 1 575 ? 3.887 -42.969 -33.156 1 92.75 575 GLU B C 1
ATOM 10191 O O . GLU B 1 575 ? 4.242 -43.531 -34.219 1 92.75 575 GLU B O 1
ATOM 10196 N N . TRP B 1 576 ? 4.637 -42.156 -32.594 1 93.81 576 TRP B N 1
ATOM 10197 C CA . TRP B 1 576 ? 5.871 -41.625 -33.156 1 93.81 576 TRP B CA 1
ATOM 10198 C C . TRP B 1 576 ? 6.984 -42.688 -33.125 1 93.81 576 TRP B C 1
ATOM 10200 O O . TRP B 1 576 ? 7.039 -43.5 -32.219 1 93.81 576 TRP B O 1
ATOM 10210 N N . ASP B 1 577 ? 7.824 -42.594 -34.188 1 92.94 577 ASP B N 1
ATOM 10211 C CA . ASP B 1 577 ? 9.141 -43.219 -34 1 92.94 577 ASP B CA 1
ATOM 10212 C C . ASP B 1 577 ? 9.992 -42.406 -33.031 1 92.94 577 ASP B C 1
ATOM 10214 O O . ASP B 1 577 ? 10.07 -41.188 -33.125 1 92.94 577 ASP B O 1
ATOM 10218 N N . LEU B 1 578 ? 10.602 -43.094 -32.094 1 95.06 578 LEU B N 1
ATOM 10219 C CA . LEU B 1 578 ? 11.266 -42.406 -30.984 1 95.06 578 LEU B CA 1
ATOM 10220 C C . LEU B 1 578 ? 12.43 -41.562 -31.5 1 95.06 578 LEU B C 1
ATOM 10222 O O . LEU B 1 578 ? 12.719 -40.5 -30.969 1 95.06 578 LEU B O 1
ATOM 10226 N N . LYS B 1 579 ? 13.133 -42.062 -32.469 1 94.75 579 LYS B N 1
ATOM 10227 C CA . LYS B 1 579 ? 14.227 -41.312 -33.062 1 94.75 579 LYS B CA 1
ATOM 10228 C C . LYS B 1 579 ? 13.703 -40.062 -33.75 1 94.75 579 LYS B C 1
ATOM 10230 O O . LYS B 1 579 ? 14.297 -38.969 -33.656 1 94.75 579 LYS B O 1
ATOM 10235 N N . GLU B 1 580 ? 12.609 -40.25 -34.438 1 95 580 GLU B N 1
ATOM 10236 C CA . GLU B 1 580 ? 11.984 -39.094 -35.094 1 95 580 GLU B CA 1
ATOM 10237 C C . GLU B 1 580 ? 11.453 -38.094 -34.094 1 95 580 GLU B C 1
ATOM 10239 O O . GLU B 1 580 ? 11.508 -36.875 -34.312 1 95 580 GLU B O 1
ATOM 10244 N N . LEU B 1 581 ? 10.891 -38.656 -33.031 1 96.56 581 LEU B N 1
ATOM 10245 C CA . LEU B 1 581 ? 10.422 -37.812 -31.969 1 96.56 581 LEU B CA 1
ATOM 10246 C C . LEU B 1 581 ? 11.562 -36.969 -31.406 1 96.56 581 LEU B C 1
ATOM 10248 O O . LEU B 1 581 ? 11.43 -35.75 -31.266 1 96.56 581 LEU B O 1
ATOM 10252 N N . ASP B 1 582 ? 12.688 -37.562 -31.125 1 97.75 582 ASP B N 1
ATOM 10253 C CA . ASP B 1 582 ? 13.852 -36.844 -30.609 1 97.75 582 ASP B CA 1
ATOM 10254 C C . ASP B 1 582 ? 14.336 -35.781 -31.609 1 97.75 582 ASP B C 1
ATOM 10256 O O . ASP B 1 582 ? 14.664 -34.656 -31.234 1 97.75 582 ASP B O 1
ATOM 10260 N N . GLY B 1 583 ? 14.375 -36.156 -32.844 1 97.06 583 GLY B N 1
ATOM 10261 C CA . GLY B 1 583 ? 14.805 -35.25 -33.906 1 97.06 583 GLY B CA 1
ATOM 10262 C C . GLY B 1 583 ? 13.922 -34 -34.031 1 97.06 583 GLY B C 1
ATOM 10263 O O . GLY B 1 583 ? 14.398 -32.938 -34.375 1 97.06 583 GLY B O 1
ATOM 10264 N N . SER B 1 584 ? 12.664 -34.188 -33.719 1 97.06 584 SER B N 1
ATOM 10265 C CA . SER B 1 584 ? 11.711 -33.094 -33.844 1 97.06 584 SER B CA 1
ATOM 10266 C C . SER B 1 584 ? 11.719 -32.219 -32.594 1 97.06 584 SER B C 1
ATOM 10268 O O . SER B 1 584 ? 11.688 -30.984 -32.688 1 97.06 584 SER B O 1
ATOM 10270 N N . PHE B 1 585 ? 11.773 -32.812 -31.438 1 98.25 585 PHE B N 1
ATOM 10271 C CA . PHE B 1 585 ? 11.656 -32.094 -30.188 1 98.25 585 PHE B CA 1
ATOM 10272 C C . PHE B 1 585 ? 13.023 -31.578 -29.734 1 98.25 585 PHE B C 1
ATOM 10274 O O . PHE B 1 585 ? 13.109 -30.641 -28.938 1 98.25 585 PHE B O 1
ATOM 10281 N N . ASN B 1 586 ? 14.086 -32.25 -30.109 1 98.5 586 ASN B N 1
ATOM 10282 C CA . ASN B 1 586 ? 15.453 -31.828 -29.844 1 98.5 586 ASN B CA 1
ATOM 10283 C C . ASN B 1 586 ? 16.203 -31.547 -31.141 1 98.5 586 ASN B C 1
ATOM 10285 O O . ASN B 1 586 ? 17.375 -31.906 -31.281 1 98.5 586 ASN B O 1
ATOM 10289 N N . GLY B 1 587 ? 15.523 -30.906 -32.094 1 97.69 587 GLY B N 1
ATOM 10290 C CA . GLY B 1 587 ? 16.062 -30.688 -33.406 1 97.69 587 GLY B CA 1
ATOM 10291 C C . GLY B 1 587 ? 16.891 -29.422 -33.531 1 97.69 587 GLY B C 1
ATOM 10292 O O . GLY B 1 587 ? 17.375 -29.078 -34.594 1 97.69 587 GLY B O 1
ATOM 10293 N N . GLY B 1 588 ? 17.078 -28.734 -32.469 1 98 588 GLY B N 1
ATOM 10294 C CA . GLY B 1 588 ? 17.859 -27.5 -32.469 1 98 588 GLY B CA 1
ATOM 10295 C C . GLY B 1 588 ? 19.359 -27.766 -32.531 1 98 588 GLY B C 1
ATOM 10296 O O . GLY B 1 588 ? 19.781 -28.875 -32.812 1 98 588 GLY B O 1
ATOM 10297 N N . ARG B 1 589 ? 20.078 -26.688 -32.312 1 97.62 589 ARG B N 1
ATOM 10298 C CA . ARG B 1 589 ? 21.547 -26.719 -32.344 1 97.62 589 ARG B CA 1
ATOM 10299 C C . ARG B 1 589 ? 22.078 -27.781 -31.391 1 97.62 589 ARG B C 1
ATOM 10301 O O . ARG B 1 589 ? 21.609 -27.875 -30.25 1 97.62 589 ARG B O 1
ATOM 10308 N N . ASP B 1 590 ? 23.016 -28.688 -31.844 1 96.12 590 ASP B N 1
ATOM 10309 C CA . ASP B 1 590 ? 23.703 -29.703 -31.062 1 96.12 590 ASP B CA 1
ATOM 10310 C C . ASP B 1 590 ? 22.703 -30.688 -30.438 1 96.12 590 ASP B C 1
ATOM 10312 O O . ASP B 1 590 ? 22.891 -31.125 -29.297 1 96.12 590 ASP B O 1
ATOM 10316 N N . ARG B 1 591 ? 21.547 -30.922 -31.078 1 96.88 591 ARG B N 1
ATOM 10317 C CA . ARG B 1 591 ? 20.531 -31.875 -30.641 1 96.88 591 ARG B CA 1
ATOM 10318 C C . ARG B 1 591 ? 19.859 -31.438 -29.344 1 96.88 591 ARG B C 1
ATOM 10320 O O . ARG B 1 591 ? 19.703 -32.219 -28.422 1 96.88 591 ARG B O 1
ATOM 10327 N N . SER B 1 592 ? 19.656 -30.219 -29.266 1 98 592 SER B N 1
ATOM 10328 C CA . SER B 1 592 ? 18.953 -29.578 -28.156 1 98 592 SER B CA 1
ATOM 10329 C C . SER B 1 592 ? 17.719 -28.844 -28.625 1 98 592 SER B C 1
ATOM 10331 O O . SER B 1 592 ? 17.312 -28.969 -29.781 1 98 592 SER B O 1
ATOM 10333 N N . THR B 1 593 ? 17.078 -28.125 -27.75 1 98.69 593 THR B N 1
ATOM 10334 C CA . THR B 1 593 ? 15.922 -27.312 -28.109 1 98.69 593 THR B CA 1
ATOM 10335 C C . THR B 1 593 ? 16.359 -25.891 -28.469 1 98.69 593 THR B C 1
ATOM 10337 O O . THR B 1 593 ? 15.508 -25.016 -28.688 1 98.69 593 THR B O 1
ATOM 10340 N N . SER B 1 594 ? 17.625 -25.609 -28.578 1 98.31 594 SER B N 1
ATOM 10341 C CA . SER B 1 594 ? 18.172 -24.281 -28.75 1 98.31 594 SER B CA 1
ATOM 10342 C C . SER B 1 594 ? 18.547 -24.031 -30.219 1 98.31 594 SER B C 1
ATOM 10344 O O . SER B 1 594 ? 18.828 -24.969 -30.953 1 98.31 594 SER B O 1
ATOM 10346 N N . GLY B 1 595 ? 18.516 -22.719 -30.672 1 97.44 595 GLY B N 1
ATOM 10347 C CA . GLY B 1 595 ? 19.062 -22.312 -31.953 1 97.44 595 GLY B CA 1
ATOM 10348 C C . GLY B 1 595 ? 18.234 -22.797 -33.125 1 97.44 595 GLY B C 1
ATOM 10349 O O . GLY B 1 595 ? 17.047 -23.078 -33 1 97.44 595 GLY B O 1
ATOM 10350 N N . ARG B 1 596 ? 18.844 -22.828 -34.219 1 97.19 596 ARG B N 1
ATOM 10351 C CA . ARG B 1 596 ? 18.172 -23.188 -35.469 1 97.19 596 ARG B CA 1
ATOM 10352 C C . ARG B 1 596 ? 17.625 -24.609 -35.406 1 97.19 596 ARG B C 1
ATOM 10354 O O . ARG B 1 596 ? 18.328 -25.531 -34.969 1 97.19 596 ARG B O 1
ATOM 10361 N N . GLY B 1 597 ? 16.391 -24.75 -35.75 1 97.5 597 GLY B N 1
ATOM 10362 C CA . GLY B 1 597 ? 15.742 -26.062 -35.688 1 97.5 597 GLY B CA 1
ATOM 10363 C C . GLY B 1 597 ? 14.984 -26.281 -34.375 1 97.5 597 GLY B C 1
ATOM 10364 O O . GLY B 1 597 ? 14.391 -27.344 -34.188 1 97.5 597 GLY B O 1
ATOM 10365 N N . SER B 1 598 ? 14.984 -25.281 -33.562 1 98.19 598 SER B N 1
ATOM 10366 C CA . SER B 1 598 ? 14.32 -25.359 -32.281 1 98.19 598 SER B CA 1
ATOM 10367 C C . SER B 1 598 ? 12.859 -25.781 -32.438 1 98.19 598 SER B C 1
ATOM 10369 O O . SER B 1 598 ? 12.172 -25.344 -33.344 1 98.19 598 SER B O 1
ATOM 10371 N N . PRO B 1 599 ? 12.414 -26.625 -31.516 1 97.81 599 PRO B N 1
ATOM 10372 C CA . PRO B 1 599 ? 11 -26.984 -31.547 1 97.81 599 PRO B CA 1
ATOM 10373 C C . PRO B 1 599 ? 10.078 -25.812 -31.219 1 97.81 599 PRO B C 1
ATOM 10375 O O . PRO B 1 599 ? 8.859 -25.906 -31.406 1 97.81 599 PRO B O 1
ATOM 10378 N N . PHE B 1 600 ? 10.641 -24.734 -30.812 1 97.56 600 PHE B N 1
ATOM 10379 C CA . PHE B 1 600 ? 9.852 -23.562 -30.406 1 97.56 600 PHE B CA 1
ATOM 10380 C C . PHE B 1 600 ? 9.836 -22.516 -31.516 1 97.56 600 PHE B C 1
ATOM 10382 O O . PHE B 1 600 ? 9.273 -21.438 -31.344 1 97.56 600 PHE B O 1
ATOM 10389 N N . ASP B 1 601 ? 10.539 -22.859 -32.594 1 96.69 601 ASP B N 1
ATOM 10390 C CA . ASP B 1 601 ? 10.359 -22.062 -33.812 1 96.69 601 ASP B CA 1
ATOM 10391 C C . ASP B 1 601 ? 8.891 -22.031 -34.219 1 96.69 601 ASP B C 1
ATOM 10393 O O . ASP B 1 601 ? 8.195 -23.047 -34.156 1 96.69 601 ASP B O 1
ATOM 10397 N N . PHE B 1 602 ? 8.523 -20.922 -34.656 1 92.12 602 PHE B N 1
ATOM 10398 C CA . PHE B 1 602 ? 7.133 -20.766 -35.062 1 92.12 602 PHE B CA 1
ATOM 10399 C C . PHE B 1 602 ? 6.73 -21.844 -36.062 1 92.12 602 PHE B C 1
ATOM 10401 O O . PHE B 1 602 ? 5.602 -22.328 -36.031 1 92.12 602 PHE B O 1
ATOM 10408 N N . SER B 1 603 ? 7.59 -22.297 -36.875 1 93.38 603 SER B N 1
ATOM 10409 C CA . SER B 1 603 ? 7.316 -23.266 -37.938 1 93.38 603 SER B CA 1
ATOM 10410 C C . SER B 1 603 ? 7.363 -24.688 -37.375 1 93.38 603 SER B C 1
ATOM 10412 O O . SER B 1 603 ? 6.891 -25.625 -38 1 93.38 603 SER B O 1
ATOM 10414 N N . ASN B 1 604 ? 7.887 -24.891 -36.156 1 95.62 604 ASN B N 1
ATOM 10415 C CA . ASN B 1 604 ? 8.062 -26.234 -35.594 1 95.62 604 ASN B CA 1
ATOM 10416 C C . ASN B 1 604 ? 7.102 -26.484 -34.438 1 95.62 604 ASN B C 1
ATOM 10418 O O . ASN B 1 604 ? 6.938 -27.625 -34 1 95.62 604 ASN B O 1
ATOM 10422 N N . GLU B 1 605 ? 6.406 -25.594 -34 1 93.06 605 GLU B N 1
ATOM 10423 C CA . GLU B 1 605 ? 5.625 -25.688 -32.781 1 93.06 605 GLU B CA 1
ATOM 10424 C C . GLU B 1 605 ? 4.477 -26.672 -32.906 1 93.06 605 GLU B C 1
ATOM 10426 O O . GLU B 1 605 ? 3.943 -27.172 -31.922 1 93.06 605 GLU B O 1
ATOM 10431 N N . HIS B 1 606 ? 4.074 -26.922 -34.156 1 92.44 606 HIS B N 1
ATOM 10432 C CA . HIS B 1 606 ? 2.984 -27.859 -34.406 1 92.44 606 HIS B CA 1
ATOM 10433 C C . HIS B 1 606 ? 3.291 -29.234 -33.812 1 92.44 606 HIS B C 1
ATOM 10435 O O . HIS B 1 606 ? 2.377 -30.016 -33.531 1 92.44 606 HIS B O 1
ATOM 10441 N N . ASN B 1 607 ? 4.57 -29.516 -33.625 1 94.31 607 ASN B N 1
ATOM 10442 C CA . ASN B 1 607 ? 4.969 -30.797 -33.062 1 94.31 607 ASN B CA 1
ATOM 10443 C C . ASN B 1 607 ? 4.348 -31.031 -31.688 1 94.31 607 ASN B C 1
ATOM 10445 O O . ASN B 1 607 ? 4.148 -32.156 -31.266 1 94.31 607 ASN B O 1
ATOM 10449 N N . HIS B 1 608 ? 4.004 -29.938 -31.016 1 96.5 608 HIS B N 1
ATOM 10450 C CA . HIS B 1 608 ? 3.521 -30.031 -29.656 1 96.5 608 HIS B CA 1
ATOM 10451 C C . HIS B 1 608 ? 2.006 -30.203 -29.609 1 96.5 608 HIS B C 1
ATOM 10453 O O . HIS B 1 608 ? 1.425 -30.375 -28.531 1 96.5 608 HIS B O 1
ATOM 10459 N N . LYS B 1 609 ? 1.273 -30.156 -30.672 1 94.06 609 LYS B N 1
ATOM 10460 C CA . LYS B 1 609 ? -0.185 -30.172 -30.719 1 94.06 609 LYS B CA 1
ATOM 10461 C C . LYS B 1 609 ? -0.739 -31.469 -30.156 1 94.06 609 LYS B C 1
ATOM 10463 O O . LYS B 1 609 ? -1.843 -31.5 -29.609 1 94.06 609 LYS B O 1
ATOM 10468 N N . GLY B 1 610 ? 0.065 -32.531 -30.25 1 94.5 610 GLY B N 1
ATOM 10469 C CA . GLY B 1 610 ? -0.393 -33.844 -29.797 1 94.5 610 GLY B CA 1
ATOM 10470 C C . GLY B 1 610 ? 0.105 -34.188 -28.422 1 94.5 610 GLY B C 1
ATOM 10471 O O . GLY B 1 610 ? 0.031 -35.375 -28 1 94.5 610 GLY B O 1
ATOM 10472 N N . THR B 1 611 ? 0.62 -33.25 -27.656 1 97.38 611 THR B N 1
ATOM 10473 C CA . THR B 1 611 ? 1.163 -33.531 -26.328 1 97.38 611 THR B CA 1
ATOM 10474 C C . THR B 1 611 ? 0.156 -33.156 -25.25 1 97.38 611 THR B C 1
ATOM 10476 O O . THR B 1 611 ? -0.805 -32.406 -25.516 1 97.38 611 THR B O 1
ATOM 10479 N N . THR B 1 612 ? 0.337 -33.625 -24.078 1 98.25 612 THR B N 1
ATOM 10480 C CA . THR B 1 612 ? -0.555 -33.281 -22.969 1 98.25 612 THR B CA 1
ATOM 10481 C C . THR B 1 612 ? -0.172 -31.953 -22.359 1 98.25 612 THR B C 1
ATOM 10483 O O . THR B 1 612 ? -0.943 -31.375 -21.578 1 98.25 612 THR B O 1
ATOM 10486 N N . TRP B 1 613 ? 1.055 -31.438 -22.734 1 98.38 613 TRP B N 1
ATOM 10487 C CA . TRP B 1 613 ? 1.531 -30.219 -22.078 1 98.38 613 TRP B CA 1
ATOM 10488 C C . TRP B 1 613 ? 2.152 -29.266 -23.094 1 98.38 613 TRP B C 1
ATOM 10490 O O . TRP B 1 613 ? 3.275 -29.484 -23.562 1 98.38 613 TRP B O 1
ATOM 10500 N N . TYR B 1 614 ? 1.578 -28.25 -23.422 1 97.81 614 TYR B N 1
ATOM 10501 C CA . TYR B 1 614 ? 2.006 -27.125 -24.25 1 97.81 614 TYR B CA 1
ATOM 10502 C C . TYR B 1 614 ? 0.869 -26.141 -24.453 1 97.81 614 TYR B C 1
ATOM 10504 O O . TYR B 1 614 ? -0.304 -26.516 -24.453 1 97.81 614 TYR B O 1
ATOM 10512 N N . TYR B 1 615 ? 1.116 -24.859 -24.594 1 94.94 615 TYR B N 1
ATOM 10513 C CA . TYR B 1 615 ? 0.095 -23.812 -24.578 1 94.94 615 TYR B CA 1
ATOM 10514 C C . TYR B 1 615 ? -0.836 -23.953 -25.781 1 94.94 615 TYR B C 1
ATOM 10516 O O . TYR B 1 615 ? -1.975 -23.469 -25.75 1 94.94 615 TYR B O 1
ATOM 10524 N N . HIS B 1 616 ? -0.387 -24.625 -26.844 1 91.62 616 HIS B N 1
ATOM 10525 C CA . HIS B 1 616 ? -1.188 -24.766 -28.047 1 91.62 616 HIS B CA 1
ATOM 10526 C C . HIS B 1 616 ? -1.486 -26.234 -28.359 1 91.62 616 HIS B C 1
ATOM 10528 O O . HIS B 1 616 ? -1.658 -26.609 -29.516 1 91.62 616 HIS B O 1
ATOM 10534 N N . SER B 1 617 ? -1.483 -27.031 -27.359 1 95.25 617 SER B N 1
ATOM 10535 C CA . SER B 1 617 ? -1.826 -28.438 -27.516 1 95.25 617 SER B CA 1
ATOM 10536 C C . SER B 1 617 ? -3.307 -28.609 -27.828 1 95.25 617 SER B C 1
ATOM 10538 O O . SER B 1 617 ? -4.156 -27.922 -27.266 1 95.25 617 SER B O 1
ATOM 10540 N N . GLU B 1 618 ? -3.617 -29.547 -28.703 1 91.62 618 GLU B N 1
ATOM 10541 C CA . GLU B 1 618 ? -4.992 -29.922 -29.016 1 91.62 618 GLU B CA 1
ATOM 10542 C C . GLU B 1 618 ? -5.402 -31.188 -28.266 1 91.62 618 GLU B C 1
ATOM 10544 O O . GLU B 1 618 ? -6.59 -31.422 -28.031 1 91.62 618 GLU B O 1
ATOM 10549 N N . PHE B 1 619 ? -4.477 -31.953 -27.938 1 94.69 619 PHE B N 1
ATOM 10550 C CA . PHE B 1 619 ? -4.711 -33.25 -27.328 1 94.69 619 PHE B CA 1
ATOM 10551 C C . PHE B 1 619 ? -5.055 -33.094 -25.844 1 94.69 619 PHE B C 1
ATOM 10553 O O . PHE B 1 619 ? -5.879 -33.844 -25.312 1 94.69 619 PHE B O 1
ATOM 10560 N N . ALA B 1 620 ? -4.445 -32.188 -25.156 1 96.5 620 ALA B N 1
ATOM 10561 C CA . ALA B 1 620 ? -4.594 -32 -23.719 1 96.5 620 ALA B CA 1
ATOM 10562 C C . ALA B 1 620 ? -6.062 -31.844 -23.328 1 96.5 620 ALA B C 1
ATOM 10564 O O . ALA B 1 620 ? -6.559 -32.594 -22.469 1 96.5 620 ALA B O 1
ATOM 10565 N N . GLY B 1 621 ? -6.727 -30.891 -23.953 1 95.12 621 GLY B N 1
ATOM 10566 C CA . GLY B 1 621 ? -8.133 -30.656 -23.656 1 95.12 621 GLY B CA 1
ATOM 10567 C C . GLY B 1 621 ? -9.016 -31.859 -23.984 1 95.12 621 GLY B C 1
ATOM 10568 O O . GLY B 1 621 ? -9.922 -32.188 -23.219 1 95.12 621 GLY B O 1
ATOM 10569 N N . LEU B 1 622 ? -8.742 -32.469 -25.078 1 94.69 622 LEU B N 1
ATOM 10570 C CA . LEU B 1 622 ? -9.508 -33.625 -25.5 1 94.69 622 LEU B CA 1
ATOM 10571 C C . LEU B 1 622 ? -9.398 -34.781 -24.484 1 94.69 622 LEU B C 1
ATOM 10573 O O . LEU B 1 622 ? -10.406 -35.312 -24.047 1 94.69 622 LEU B O 1
ATOM 10577 N N . LEU B 1 623 ? -8.195 -35.125 -24.125 1 96.44 623 LEU B N 1
ATOM 10578 C CA . LEU B 1 623 ? -7.957 -36.188 -23.188 1 96.44 623 LEU B CA 1
ATOM 10579 C C . LEU B 1 623 ? -8.617 -35.906 -21.844 1 96.44 623 LEU B C 1
ATOM 10581 O O . LEU B 1 623 ? -9.234 -36.781 -21.234 1 96.44 623 LEU B O 1
ATOM 10585 N N . TRP B 1 624 ? -8.492 -34.688 -21.438 1 97.62 624 TRP B N 1
ATOM 10586 C CA . TRP B 1 624 ? -9.031 -34.25 -20.156 1 97.62 624 TRP B CA 1
ATOM 10587 C C . TRP B 1 624 ? -10.547 -34.406 -20.125 1 97.62 624 TRP B C 1
ATOM 10589 O O . TRP B 1 624 ? -11.109 -34.969 -19.172 1 97.62 624 TRP B O 1
ATOM 10599 N N . ARG B 1 625 ? -11.211 -33.969 -21.094 1 96.75 625 ARG B N 1
ATOM 10600 C CA . ARG B 1 625 ? -12.664 -34.031 -21.172 1 96.75 625 ARG B CA 1
ATOM 10601 C C . ARG B 1 625 ? -13.156 -35.469 -21.281 1 96.75 625 ARG B C 1
ATOM 10603 O O . ARG B 1 625 ? -14.188 -35.812 -20.719 1 96.75 625 ARG B O 1
ATOM 10610 N N . ARG B 1 626 ? -12.422 -36.25 -22.031 1 96.56 626 ARG B N 1
ATOM 10611 C CA . ARG B 1 626 ? -12.75 -37.656 -22.078 1 96.56 626 ARG B CA 1
ATOM 10612 C C . ARG B 1 626 ? -12.625 -38.312 -20.703 1 96.56 626 ARG B C 1
ATOM 10614 O O . ARG B 1 626 ? -13.477 -39.094 -20.297 1 96.56 626 ARG B O 1
ATOM 10621 N N . TRP B 1 627 ? -11.586 -37.969 -20.062 1 98.12 627 TRP B N 1
ATOM 10622 C CA . TRP B 1 627 ? -11.359 -38.469 -18.719 1 98.12 627 TRP B CA 1
ATOM 10623 C C . TRP B 1 627 ? -12.477 -38.031 -17.766 1 98.12 627 TRP B C 1
ATOM 10625 O O . TRP B 1 627 ? -12.922 -38.812 -16.922 1 98.12 627 TRP B O 1
ATOM 10635 N N . LEU B 1 628 ? -13.008 -36.844 -17.969 1 98 628 LEU B N 1
ATOM 10636 C CA . LEU B 1 628 ? -14.094 -36.281 -17.156 1 98 628 LEU B CA 1
ATOM 10637 C C . LEU B 1 628 ? -15.406 -37 -17.484 1 98 628 LEU B C 1
ATOM 10639 O O . LEU B 1 628 ? -16.391 -36.844 -16.75 1 98 628 LEU B O 1
ATOM 10643 N N . GLY B 1 629 ? -15.461 -37.688 -18.531 1 97.5 629 GLY B N 1
ATOM 10644 C CA . GLY B 1 629 ? -16.641 -38.5 -18.859 1 97.5 629 GLY B CA 1
ATOM 10645 C C . GLY B 1 629 ? -17.469 -37.906 -19.969 1 97.5 629 GLY B C 1
ATOM 10646 O O . GLY B 1 629 ? -18.641 -38.25 -20.141 1 97.5 629 GLY B O 1
ATOM 10647 N N . TYR B 1 630 ? -16.859 -37 -20.734 1 96.69 630 TYR B N 1
ATOM 10648 C CA . TYR B 1 630 ? -17.609 -36.375 -21.812 1 96.69 630 TYR B CA 1
ATOM 10649 C C . TYR B 1 630 ? -17.141 -36.844 -23.172 1 96.69 630 TYR B C 1
ATOM 10651 O O . TYR B 1 630 ? -15.93 -37 -23.406 1 96.69 630 TYR B O 1
ATOM 10659 N N . ALA B 1 631 ? -18.047 -37.031 -24.031 1 95.56 631 ALA B N 1
ATOM 10660 C CA . ALA B 1 631 ? -17.719 -37.469 -25.391 1 95.56 631 ALA B CA 1
ATOM 10661 C C . ALA B 1 631 ? -17.016 -36.344 -26.156 1 95.56 631 ALA B C 1
ATOM 10663 O O . ALA B 1 631 ? -17.359 -35.188 -26.031 1 95.56 631 ALA B O 1
ATOM 10664 N N . GLN B 1 632 ? -16 -36.781 -26.906 1 93.5 632 GLN B N 1
ATOM 10665 C CA . GLN B 1 632 ? -15.227 -35.844 -27.734 1 93.5 632 GLN B CA 1
ATOM 10666 C C . GLN B 1 632 ? -15.039 -36.406 -29.141 1 93.5 632 GLN B C 1
ATOM 10668 O O . GLN B 1 632 ? -14.977 -37.625 -29.344 1 93.5 632 GLN B O 1
ATOM 10673 N N . TYR B 1 633 ? -14.938 -35.438 -30.109 1 91 633 TYR B N 1
ATOM 10674 C CA . TYR B 1 633 ? -14.508 -35.844 -31.422 1 91 633 TYR B CA 1
ATOM 10675 C C . TYR B 1 633 ? -13.07 -36.375 -31.391 1 91 633 TYR B C 1
ATOM 10677 O O . TYR B 1 633 ? -12.188 -35.688 -30.844 1 91 633 TYR B O 1
ATOM 10685 N N . ASP B 1 634 ? -12.867 -37.531 -31.891 1 86 634 ASP B N 1
ATOM 10686 C CA . ASP B 1 634 ? -11.609 -38.219 -31.672 1 86 634 ASP B CA 1
ATOM 10687 C C . ASP B 1 634 ? -10.516 -37.688 -32.594 1 86 634 ASP B C 1
ATOM 10689 O O . ASP B 1 634 ? -9.383 -38.188 -32.594 1 86 634 ASP B O 1
ATOM 10693 N N . GLY B 1 635 ? -10.797 -36.719 -33.406 1 80.12 635 GLY B N 1
ATOM 10694 C CA . GLY B 1 635 ? -9.797 -36.031 -34.219 1 80.12 635 GLY B CA 1
ATOM 10695 C C . GLY B 1 635 ? -9.258 -36.875 -35.344 1 80.12 635 GLY B C 1
ATOM 10696 O O . GLY B 1 635 ? -8.164 -36.625 -35.875 1 80.12 635 GLY B O 1
ATOM 10697 N N . ARG B 1 636 ? -9.977 -37.969 -35.688 1 82.44 636 ARG B N 1
ATOM 10698 C CA . ARG B 1 636 ? -9.516 -38.875 -36.75 1 82.44 636 ARG B CA 1
ATOM 10699 C C . ARG B 1 636 ? -10.148 -38.531 -38.094 1 82.44 636 ARG B C 1
ATOM 10701 O O . ARG B 1 636 ? -11.273 -38 -38.125 1 82.44 636 ARG B O 1
ATOM 10708 N N . GLY B 1 637 ? -9.266 -38.688 -39.125 1 78.56 637 GLY B N 1
ATOM 10709 C CA . GLY B 1 637 ? -9.742 -38.438 -40.469 1 78.56 637 GLY B CA 1
ATOM 10710 C C . GLY B 1 637 ? -8.75 -38.844 -41.562 1 78.56 637 GLY B C 1
ATOM 10711 O O . GLY B 1 637 ? -7.664 -39.344 -41.25 1 78.56 637 GLY B O 1
ATOM 10712 N N . ALA B 1 638 ? -9.172 -38.688 -42.75 1 71.19 638 ALA B N 1
ATOM 10713 C CA . ALA B 1 638 ? -8.406 -39.156 -43.906 1 71.19 638 ALA B CA 1
ATOM 10714 C C . ALA B 1 638 ? -6.996 -38.594 -43.906 1 71.19 638 ALA B C 1
ATOM 10716 O O . ALA B 1 638 ? -6.035 -39.25 -44.281 1 71.19 638 ALA B O 1
ATOM 10717 N N . ASN B 1 639 ? -6.879 -37.5 -43.375 1 68.5 639 ASN B N 1
ATOM 10718 C CA . ASN B 1 639 ? -5.551 -36.906 -43.344 1 68.5 639 ASN B CA 1
ATOM 10719 C C . ASN B 1 639 ? -5.051 -36.719 -41.938 1 68.5 639 ASN B C 1
ATOM 10721 O O . ASN B 1 639 ? -4.395 -35.719 -41.625 1 68.5 639 ASN B O 1
ATOM 10725 N N . GLY B 1 640 ? -5.312 -37.719 -41.188 1 70.88 640 GLY B N 1
ATOM 10726 C CA . GLY B 1 640 ? -4.844 -37.75 -39.812 1 70.88 640 GLY B CA 1
ATOM 10727 C C . GLY B 1 640 ? -5.812 -37.094 -38.844 1 70.88 640 GLY B C 1
ATOM 10728 O O . GLY B 1 640 ? -5.875 -37.438 -37.688 1 70.88 640 GLY B O 1
ATOM 10729 N N . GLY B 1 641 ? -6.562 -36.062 -39.344 1 69.88 641 GLY B N 1
ATOM 10730 C CA . GLY B 1 641 ? -7.629 -35.438 -38.562 1 69.88 641 GLY B CA 1
ATOM 10731 C C . GLY B 1 641 ? -7.125 -34.406 -37.562 1 69.88 641 GLY B C 1
ATOM 10732 O O . GLY B 1 641 ? -5.926 -34.344 -37.281 1 69.88 641 GLY B O 1
ATOM 10733 N N . ARG B 1 642 ? -8.023 -33.438 -37.25 1 72.62 642 ARG B N 1
ATOM 10734 C CA . ARG B 1 642 ? -7.734 -32.375 -36.281 1 72.62 642 ARG B CA 1
ATOM 10735 C C . ARG B 1 642 ? -8.805 -32.312 -35.188 1 72.62 642 ARG B C 1
ATOM 10737 O O . ARG B 1 642 ? -9.812 -33.031 -35.281 1 72.62 642 ARG B O 1
ATOM 10744 N N . SER B 1 643 ? -8.422 -31.625 -34.281 1 72.44 643 SER B N 1
ATOM 10745 C CA . SER B 1 643 ? -9.398 -31.406 -33.219 1 72.44 643 SER B CA 1
ATOM 10746 C C . SER B 1 643 ? -10.75 -31 -33.781 1 72.44 643 SER B C 1
ATOM 10748 O O . SER B 1 643 ? -10.82 -30.188 -34.719 1 72.44 643 SER B O 1
ATOM 10750 N N . GLY B 1 644 ? -11.75 -31.578 -33.281 1 74.88 644 GLY B N 1
ATOM 10751 C CA . GLY B 1 644 ? -13.094 -31.25 -33.719 1 74.88 644 GLY B CA 1
ATOM 10752 C C . GLY B 1 644 ? -13.562 -32.094 -34.906 1 74.88 644 GLY B C 1
ATOM 10753 O O . GLY B 1 644 ? -14.727 -32.031 -35.281 1 74.88 644 GLY B O 1
ATOM 10754 N N . GLU B 1 645 ? -12.695 -32.906 -35.344 1 81.25 645 GLU B N 1
ATOM 10755 C CA . GLU B 1 645 ? -13.031 -33.75 -36.469 1 81.25 645 GLU B CA 1
ATOM 10756 C C . GLU B 1 645 ? -13.188 -35.219 -36.031 1 81.25 645 GLU B C 1
ATOM 10758 O O . GLU B 1 645 ? -12.953 -35.531 -34.875 1 81.25 645 GLU B O 1
ATOM 10763 N N . GLY B 1 646 ? -13.742 -36 -36.938 1 87.56 646 GLY B N 1
ATOM 10764 C CA . GLY B 1 646 ? -13.852 -37.438 -36.688 1 87.56 646 GLY B CA 1
ATOM 10765 C C . GLY B 1 646 ? -15.188 -37.844 -36.094 1 87.56 646 GLY B C 1
ATOM 10766 O O . GLY B 1 646 ? -16.234 -37.312 -36.5 1 87.56 646 GLY B O 1
ATOM 10767 N N . THR B 1 647 ? -15.086 -38.781 -35.312 1 89.94 647 THR B N 1
ATOM 10768 C CA . THR B 1 647 ? -16.297 -39.344 -34.719 1 89.94 647 THR B CA 1
ATOM 10769 C C . THR B 1 647 ? -16.328 -39.062 -33.219 1 89.94 647 THR B C 1
ATOM 10771 O O . THR B 1 647 ? -15.297 -39.062 -32.562 1 89.94 647 THR B O 1
ATOM 10774 N N . LEU B 1 648 ? -17.562 -38.844 -32.812 1 92.06 648 LEU B N 1
ATOM 10775 C CA . LEU B 1 648 ? -17.766 -38.625 -31.359 1 92.06 648 LEU B CA 1
ATOM 10776 C C . LEU B 1 648 ? -17.562 -39.938 -30.609 1 92.06 648 LEU B C 1
ATOM 10778 O O . LEU B 1 648 ? -18.188 -40.938 -30.922 1 92.06 648 LEU B O 1
ATOM 10782 N N . ARG B 1 649 ? -16.656 -39.938 -29.672 1 92.62 649 ARG B N 1
ATOM 10783 C CA . ARG B 1 649 ? -16.344 -41.125 -28.891 1 92.62 649 ARG B CA 1
ATOM 10784 C C . ARG B 1 649 ? -16.281 -40.812 -27.406 1 92.62 649 ARG B C 1
ATOM 10786 O O . ARG B 1 649 ? -16 -39.656 -27.016 1 92.62 649 ARG B O 1
ATOM 10793 N N . GLY B 1 650 ? -16.516 -41.875 -26.562 1 93.75 650 GLY B N 1
ATOM 10794 C CA . GLY B 1 650 ? -16.453 -41.719 -25.125 1 93.75 650 GLY B CA 1
ATOM 10795 C C . GLY B 1 650 ? -17.781 -41.281 -24.516 1 93.75 650 GLY B C 1
ATOM 10796 O O . GLY B 1 650 ? -18.844 -41.5 -25.109 1 93.75 650 GLY B O 1
ATOM 10797 N N . GLY B 1 651 ? -17.688 -40.844 -23.281 1 94.88 651 GLY B N 1
ATOM 10798 C CA . GLY B 1 651 ? -18.891 -40.406 -22.594 1 94.88 651 GLY B CA 1
ATOM 10799 C C . GLY B 1 651 ? -19.578 -41.5 -21.828 1 94.88 651 GLY B C 1
ATOM 10800 O O . GLY B 1 651 ? -19.094 -42.625 -21.781 1 94.88 651 GLY B O 1
ATOM 10801 N N . LYS B 1 652 ? -20.656 -41.031 -21.344 1 96.06 652 LYS B N 1
ATOM 10802 C CA . LYS B 1 652 ? -21.422 -41.906 -20.453 1 96.06 652 LYS B CA 1
ATOM 10803 C C . LYS B 1 652 ? -21.891 -43.156 -21.188 1 96.06 652 LYS B C 1
ATOM 10805 O O . LYS B 1 652 ? -21.734 -44.281 -20.703 1 96.06 652 LYS B O 1
ATOM 10810 N N . GLU B 1 653 ? -22.406 -43 -22.359 1 95.12 653 GLU B N 1
ATOM 10811 C CA . GLU B 1 653 ? -22.969 -44.094 -23.141 1 95.12 653 GLU B CA 1
ATOM 10812 C C . GLU B 1 653 ? -21.906 -45.156 -23.453 1 95.12 653 GLU B C 1
ATOM 10814 O O . GLU B 1 653 ? -22.156 -46.344 -23.312 1 95.12 653 GLU B O 1
ATOM 10819 N N . GLU B 1 654 ? -20.812 -44.656 -23.828 1 95.12 654 GLU B N 1
ATOM 10820 C CA . GLU B 1 654 ? -19.734 -45.594 -24.188 1 95.12 654 GLU B CA 1
ATOM 10821 C C . GLU B 1 654 ? -19.172 -46.25 -22.938 1 95.12 654 GLU B C 1
ATOM 10823 O O . GLU B 1 654 ? -18.922 -47.469 -22.938 1 95.12 654 GLU B O 1
ATOM 10828 N N . GLU B 1 655 ? -18.984 -45.562 -21.891 1 96.25 655 GLU B N 1
ATOM 10829 C CA . GLU B 1 655 ? -18.375 -46.094 -20.688 1 96.25 655 GLU B CA 1
ATOM 10830 C C . GLU B 1 655 ? -19.297 -47.094 -20 1 96.25 655 GLU B C 1
ATOM 10832 O O . GLU B 1 655 ? -18.828 -48 -19.312 1 96.25 655 GLU B O 1
ATOM 10837 N N . GLU B 1 656 ? -20.562 -47.031 -20.234 1 95.19 656 GLU B N 1
ATOM 10838 C CA . GLU B 1 656 ? -21.531 -47.875 -19.547 1 95.19 656 GLU B CA 1
ATOM 10839 C C . GLU B 1 656 ? -21.812 -49.156 -20.344 1 95.19 656 GLU B C 1
ATOM 10841 O O . GLU B 1 656 ? -22.438 -50.062 -19.844 1 95.19 656 GLU B O 1
ATOM 10846 N N . ARG B 1 657 ? -21.297 -49.188 -21.531 1 93.5 657 ARG B N 1
ATOM 10847 C CA . ARG B 1 657 ? -21.531 -50.375 -22.344 1 93.5 657 ARG B CA 1
ATOM 10848 C C . ARG B 1 657 ? -20.906 -51.594 -21.688 1 93.5 657 ARG B C 1
ATOM 10850 O O . ARG B 1 657 ? -19.797 -51.531 -21.156 1 93.5 657 ARG B O 1
ATOM 10857 N N . PRO B 1 658 ? -21.656 -52.75 -21.844 1 87.81 658 PRO B N 1
ATOM 10858 C CA . PRO B 1 658 ? -21.125 -53.969 -21.219 1 87.81 658 PRO B CA 1
ATOM 10859 C C . PRO B 1 658 ? -19.797 -54.406 -21.828 1 87.81 658 PRO B C 1
ATOM 10861 O O . PRO B 1 658 ? -18.969 -55 -21.141 1 87.81 658 PRO B O 1
ATOM 10864 N N . ASP B 1 659 ? -19.656 -54.031 -23.062 1 87.25 659 ASP B N 1
ATOM 10865 C CA . ASP B 1 659 ? -18.469 -54.5 -23.75 1 87.25 659 ASP B CA 1
ATOM 10866 C C . ASP B 1 659 ? -17.359 -53.438 -23.719 1 87.25 659 ASP B C 1
ATOM 10868 O O . ASP B 1 659 ? -16.312 -53.625 -24.344 1 87.25 659 ASP B O 1
ATOM 10872 N N . SER B 1 660 ? -17.609 -52.406 -23.016 1 91.25 660 SER B N 1
ATOM 10873 C CA . SER B 1 660 ? -16.594 -51.375 -22.922 1 91.25 660 SER B CA 1
ATOM 10874 C C . SER B 1 660 ? -15.602 -51.656 -21.797 1 91.25 660 SER B C 1
ATOM 10876 O O . SER B 1 660 ? -15.773 -52.625 -21.047 1 91.25 660 SER B O 1
ATOM 10878 N N . THR B 1 661 ? -14.555 -50.812 -21.75 1 93.56 661 THR B N 1
ATOM 10879 C CA . THR B 1 661 ? -13.57 -50.969 -20.688 1 93.56 661 THR B CA 1
ATOM 10880 C C . THR B 1 661 ? -13.938 -50.125 -19.484 1 93.56 661 THR B C 1
ATOM 10882 O O . THR B 1 661 ? -13.172 -50.031 -18.531 1 93.56 661 THR B O 1
ATOM 10885 N N . GLY B 1 662 ? -15.055 -49.469 -19.547 1 94.56 662 GLY B N 1
ATOM 10886 C CA . GLY B 1 662 ? -15.586 -48.75 -18.391 1 94.56 662 GLY B CA 1
ATOM 10887 C C . GLY B 1 662 ? -15.023 -47.344 -18.234 1 94.56 662 GLY B C 1
ATOM 10888 O O . GLY B 1 662 ? -14.609 -46.719 -19.219 1 94.56 662 GLY B O 1
ATOM 10889 N N . ARG B 1 663 ? -15.117 -46.812 -17.031 1 96.69 663 ARG B N 1
ATOM 10890 C CA . ARG B 1 663 ? -14.703 -45.469 -16.688 1 96.69 663 ARG B CA 1
ATOM 10891 C C . ARG B 1 663 ? -13.195 -45.312 -16.844 1 96.69 663 ARG B C 1
ATOM 10893 O O . ARG B 1 663 ? -12.422 -46.188 -16.438 1 96.69 663 ARG B O 1
ATOM 10900 N N . LEU B 1 664 ? -12.805 -44.125 -17.359 1 97.69 664 LEU B N 1
ATOM 10901 C CA . LEU B 1 664 ? -11.391 -43.906 -17.594 1 97.69 664 LEU B CA 1
ATOM 10902 C C . LEU B 1 664 ? -10.648 -43.688 -16.281 1 97.69 664 LEU B C 1
ATOM 10904 O O . LEU B 1 664 ? -11.18 -43.094 -15.344 1 97.69 664 LEU B O 1
ATOM 10908 N N . CYS B 1 665 ? -9.508 -44.25 -16.172 1 97.94 665 CYS B N 1
ATOM 10909 C CA . CYS B 1 665 ? -8.531 -44.062 -15.102 1 97.94 665 CYS B CA 1
ATOM 10910 C C . CYS B 1 665 ? -7.137 -43.844 -15.672 1 97.94 665 CYS B C 1
ATOM 10912 O O . CYS B 1 665 ? -6.625 -44.656 -16.438 1 97.94 665 CYS B O 1
ATOM 10914 N N . LEU B 1 666 ? -6.547 -42.719 -15.344 1 98.44 666 LEU B N 1
ATOM 10915 C CA . LEU B 1 666 ? -5.258 -42.344 -15.922 1 98.44 666 LEU B CA 1
ATOM 10916 C C . LEU B 1 666 ? -4.23 -42.094 -14.82 1 98.44 666 LEU B C 1
ATOM 10918 O O . LEU B 1 666 ? -4.59 -41.75 -13.695 1 98.44 666 LEU B O 1
ATOM 10922 N N . ARG B 1 667 ? -2.951 -42.312 -15.141 1 98.19 667 ARG B N 1
ATOM 10923 C CA . ARG B 1 667 ? -1.868 -41.906 -14.242 1 98.19 667 ARG B CA 1
ATOM 10924 C C . ARG B 1 667 ? -1.756 -40.375 -14.172 1 98.19 667 ARG B C 1
ATOM 10926 O O . ARG B 1 667 ? -2.342 -39.656 -14.992 1 98.19 667 ARG B O 1
ATOM 10933 N N . SER B 1 668 ? -0.986 -39.969 -13.125 1 98.31 668 SER B N 1
ATOM 10934 C CA . SER B 1 668 ? -0.862 -38.531 -12.938 1 98.31 668 SER B CA 1
ATOM 10935 C C . SER B 1 668 ? -0.158 -37.844 -14.117 1 98.31 668 SER B C 1
ATOM 10937 O O . SER B 1 668 ? 0.776 -38.438 -14.688 1 98.31 668 SER B O 1
ATOM 10939 N N . MET B 1 669 ? -0.623 -36.688 -14.523 1 98.38 669 MET B N 1
ATOM 10940 C CA . MET B 1 669 ? 0.002 -35.906 -15.594 1 98.38 669 MET B CA 1
ATOM 10941 C C . MET B 1 669 ? -0.484 -34.469 -15.586 1 98.38 669 MET B C 1
ATOM 10943 O O . MET B 1 669 ? -1.573 -34.188 -15.086 1 98.38 669 MET B O 1
ATOM 10947 N N . LEU B 1 670 ? 0.323 -33.562 -16.156 1 98.69 670 LEU B N 1
ATOM 10948 C CA . LEU B 1 670 ? -0.088 -32.188 -16.406 1 98.69 670 LEU B CA 1
ATOM 10949 C C . LEU B 1 670 ? -0.813 -32.062 -17.75 1 98.69 670 LEU B C 1
ATOM 10951 O O . LEU B 1 670 ? -0.415 -32.719 -18.734 1 98.69 670 LEU B O 1
ATOM 10955 N N . VAL B 1 671 ? -1.89 -31.312 -17.781 1 98.5 671 VAL B N 1
ATOM 10956 C CA . VAL B 1 671 ? -2.58 -31.047 -19.031 1 98.5 671 VAL B CA 1
ATOM 10957 C C . VAL B 1 671 ? -2.793 -29.547 -19.203 1 98.5 671 VAL B C 1
ATOM 10959 O O . VAL B 1 671 ? -3.197 -28.875 -18.25 1 98.5 671 VAL B O 1
ATOM 10962 N N . HIS B 1 672 ? -2.424 -29.078 -20.281 1 98.19 672 HIS B N 1
ATOM 10963 C CA . HIS B 1 672 ? -2.494 -27.672 -20.641 1 98.19 672 HIS B CA 1
ATOM 10964 C C . HIS B 1 672 ? -2.541 -27.484 -22.156 1 98.19 672 HIS B C 1
ATOM 10966 O O . HIS B 1 672 ? -1.824 -28.172 -22.891 1 98.19 672 HIS B O 1
ATOM 10972 N N . PRO B 1 673 ? -3.475 -26.672 -22.688 1 97 673 PRO B N 1
ATOM 10973 C CA . PRO B 1 673 ? -4.41 -25.812 -21.969 1 97 673 PRO B CA 1
ATOM 10974 C C . PRO B 1 673 ? -5.781 -26.453 -21.766 1 97 673 PRO B C 1
ATOM 10976 O O . PRO B 1 673 ? -6.188 -27.297 -22.562 1 97 673 PRO B O 1
ATOM 10979 N N . ILE B 1 674 ? -6.445 -26.078 -20.688 1 97.06 674 ILE B N 1
ATOM 10980 C CA . ILE B 1 674 ? -7.836 -26.453 -20.453 1 97.06 674 ILE B CA 1
ATOM 10981 C C . ILE B 1 674 ? -8.719 -25.203 -20.516 1 97.06 674 ILE B C 1
ATOM 10983 O O . ILE B 1 674 ? -8.875 -24.516 -19.5 1 97.06 674 ILE B O 1
ATOM 10987 N N . LYS B 1 675 ? -9.352 -25.031 -21.641 1 91.44 675 LYS B N 1
ATOM 10988 C CA . LYS B 1 675 ? -10.133 -23.812 -21.859 1 91.44 675 LYS B CA 1
ATOM 10989 C C . LYS B 1 675 ? -11.586 -24.016 -21.438 1 91.44 675 LYS B C 1
ATOM 10991 O O . LYS B 1 675 ? -12.289 -23.047 -21.141 1 91.44 675 LYS B O 1
ATOM 10996 N N . TRP B 1 676 ? -12.086 -25.172 -21.5 1 91.94 676 TRP B N 1
ATOM 10997 C CA . TRP B 1 676 ? -13.414 -25.578 -21.062 1 91.94 676 TRP B CA 1
ATOM 10998 C C . TRP B 1 676 ? -13.453 -27.047 -20.688 1 91.94 676 TRP B C 1
ATOM 11000 O O . TRP B 1 676 ? -12.547 -27.812 -21.062 1 91.94 676 TRP B O 1
ATOM 11010 N N . GLU B 1 677 ? -14.469 -27.422 -19.984 1 94.75 677 GLU B N 1
ATOM 11011 C CA . GLU B 1 677 ? -14.523 -28.812 -19.531 1 94.75 677 GLU B CA 1
ATOM 11012 C C . GLU B 1 677 ? -15.875 -29.438 -19.844 1 94.75 677 GLU B C 1
ATOM 11014 O O . GLU B 1 677 ? -15.945 -30.453 -20.547 1 94.75 677 GLU B O 1
ATOM 11019 N N . HIS B 1 678 ? -16.859 -28.844 -19.391 1 91.12 678 HIS B N 1
ATOM 11020 C CA . HIS B 1 678 ? -18.203 -29.344 -19.656 1 91.12 678 HIS B CA 1
ATOM 11021 C C . HIS B 1 678 ? -18.719 -28.844 -21 1 91.12 678 HIS B C 1
ATOM 11023 O O . HIS B 1 678 ? -18.484 -27.688 -21.375 1 91.12 678 HIS B O 1
ATOM 11029 N N . PRO B 1 679 ? -19.422 -29.719 -21.719 1 83.62 679 PRO B N 1
ATOM 11030 C CA . PRO B 1 679 ? -19.969 -29.281 -23 1 83.62 679 PRO B CA 1
ATOM 11031 C C . PRO B 1 679 ? -20.812 -28.016 -22.891 1 83.62 679 PRO B C 1
ATOM 11033 O O . PRO B 1 679 ? -20.922 -27.25 -23.844 1 83.62 679 PRO B O 1
ATOM 11036 N N . ILE B 1 680 ? -21.391 -27.797 -21.766 1 75 680 ILE B N 1
ATOM 11037 C CA . ILE B 1 680 ? -22.25 -26.641 -21.562 1 75 680 ILE B CA 1
ATOM 11038 C C . ILE B 1 680 ? -21.422 -25.375 -21.5 1 75 680 ILE B C 1
ATOM 11040 O O . ILE B 1 680 ? -21.922 -24.266 -21.719 1 75 680 ILE B O 1
ATOM 11044 N N . ASP B 1 681 ? -20.156 -25.516 -21.328 1 78.62 681 ASP B N 1
ATOM 11045 C CA . ASP B 1 681 ? -19.281 -24.344 -21.156 1 78.62 681 ASP B CA 1
ATOM 11046 C C . ASP B 1 681 ? -19.094 -23.594 -22.469 1 78.62 681 ASP B C 1
ATOM 11048 O O . ASP B 1 681 ? -18.656 -22.453 -22.469 1 78.62 681 ASP B O 1
ATOM 11052 N N . ILE B 1 682 ? -19.234 -24.172 -23.594 1 69.5 682 ILE B N 1
ATOM 11053 C CA . ILE B 1 682 ? -19.031 -23.547 -24.906 1 69.5 682 ILE B CA 1
ATOM 11054 C C . ILE B 1 682 ? -20.359 -23.078 -25.469 1 69.5 682 ILE B C 1
ATOM 11056 O O . ILE B 1 682 ? -20.406 -22.375 -26.484 1 69.5 682 ILE B O 1
ATOM 11060 N N . GLU B 1 683 ? -21.531 -23.469 -24.891 1 59.22 683 GLU B N 1
ATOM 11061 C CA . GLU B 1 683 ? -22.812 -22.969 -25.375 1 59.22 683 GLU B CA 1
ATOM 11062 C C . GLU B 1 683 ? -23.078 -21.562 -24.875 1 59.22 683 GLU B C 1
ATOM 11064 O O . GLU B 1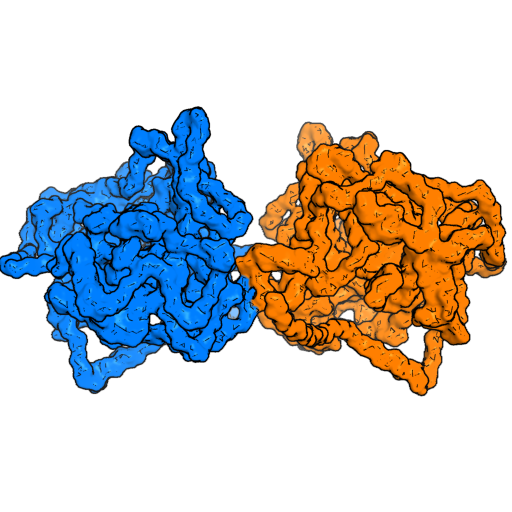 683 ? -22.625 -21.172 -23.797 1 59.22 683 GLU B O 1
#